Protein AF-A0A969C0G3-F1 (afdb_monomer)

Mean predicted aligned error: 21.2 Å

Sequence (1223 aa):
MRQSLTGFRGSIADLIDNPFQIAPESAVRYWADGLLVVADGRIVAIDDYATIAEQYPGLSIQDYSGQLILPGLIDLHIHFPQGEMIASYGEQLLEWLNRYTFPTEMKYRDRDYAADMADRFLDELLKQGTTTALVFAAVFPESVDALFLAAQARNLCLIAGKVMMDRHALEGLQDTAETSYQDSKRLIETWHGRARLHYAVTPRFAITSSAEQLRFAGQLLQEFPTVYLQTHLSENLDEVAFAKALFPSCANYLEIYDRANLVTNRSIFAHSIHLEESEWGRLAEAGSAIAFCPTSNLFLGSGLFDLRRAIDSAIPLGLGSDVGGGTSFSLLQTANEAYKVTQLQRQTLTPFQTLYLLTLGGARALKLDQTLGNFQPGKEADFIVLDGQATSTMQLRNQVKTPQTLEELSDRLFGFWMLGDDRWCDPHIFLARKYLHRSLQIGWIGGCQHKSSRTTTMPTDSFFSSTSGSLIGTGRLGSNNTRDSYGFTLSATQNISLSLSGLQGDADLRLFRASSVNGEFEAIEELGASLNLSTANESINRVLNPGIYVVQVDAFRSANTNYRLEVAANLIDQNPKDQFEIGSLTGSQAFAGRINSMNTVDAYRFSLNATSELNFSLTGLSGDADLRIGRDANGNGTLETNEIIAKSFRYYNFNESINLRGSRAQGPGDYIVEVYKGPNQPLVDTHYRLGLRATPMAQPNSQVDLTGDILNVRGADFRSADTRGFAQVQVRNDGIAQATGAVRVNLYASTDNTYDSNDELLGSQTLDLSLFNGQSTTYNFTFGLPTGVAPGSYKLLARIDTNNAVRESNELNNTTAYHMSAPGTDVILAWNATLLNAFQAVDTAPPIAARNQAIVHGAMFDAINIIERRYQSFHIDPTTFDRSFTNGASTTAAAAQAAYQIVLDLQPGAAVLEEARLQLERSLQDIPEGDAKQRGIDIGQRVADIILRDRRNDGALGSQDRYIPRTAPGSYQPTNADGVVALPGFGNVQTFVIPSADRFTPVGPPVYGSSQYAIELNEVQRLGGFNSSNRTSDQTQIATFWAYDRPDTFRPPAQWNQIAEVESLRSGMSTLENARMFAQLNVAQADAGIVAWNTKYRYNQLRPVTAVRQADNDGNGSTLGDANWQSFLPTPPFPDYISGHSTFGAAAAEVLSSYFGSNYQFQVTSQEIPGIYRSFQSFQQAADENGRSRIYGGVHVESANRDGLATGRAVARYVLQNSFLAA

Structure (mmCIF, N/CA/C/O backbone):
data_AF-A0A969C0G3-F1
#
_entry.id   AF-A0A969C0G3-F1
#
loop_
_atom_site.group_PDB
_atom_site.id
_atom_site.type_symbol
_atom_site.label_atom_id
_atom_site.label_alt_id
_atom_site.label_comp_id
_atom_site.label_asym_id
_atom_site.label_entity_id
_atom_site.label_seq_id
_atom_site.pdbx_PDB_ins_code
_atom_site.Cartn_x
_atom_site.Cartn_y
_atom_site.Cartn_z
_atom_site.occupancy
_atom_site.B_iso_or_equiv
_atom_site.auth_seq_id
_atom_site.auth_comp_id
_atom_site.auth_asym_id
_atom_site.auth_atom_id
_atom_site.pdbx_PDB_model_num
ATOM 1 N N . MET A 1 1 ? -2.547 -42.538 -31.699 1.00 40.19 1 MET A N 1
ATOM 2 C CA . MET A 1 1 ? -2.615 -42.334 -30.233 1.00 40.19 1 MET A CA 1
ATOM 3 C C . MET A 1 1 ? -4.087 -42.338 -29.842 1.00 40.19 1 MET A C 1
ATOM 5 O O . MET A 1 1 ? -4.880 -41.884 -30.657 1.00 40.19 1 MET A O 1
ATOM 9 N N . ARG A 1 2 ? -4.476 -42.898 -28.688 1.00 46.41 2 ARG A N 1
ATOM 10 C CA . ARG A 1 2 ? -5.853 -42.732 -28.181 1.00 46.41 2 ARG A CA 1
ATOM 11 C C . ARG A 1 2 ? -5.974 -41.307 -27.634 1.00 46.41 2 ARG A C 1
ATOM 13 O O . ARG A 1 2 ? -5.053 -40.881 -26.945 1.00 46.41 2 ARG A O 1
ATOM 20 N N . GLN A 1 3 ? -7.051 -40.594 -27.957 1.00 57.97 3 GLN A N 1
ATOM 21 C CA . GLN A 1 3 ? -7.307 -39.268 -27.385 1.00 57.97 3 GLN A CA 1
ATOM 22 C C . GLN A 1 3 ? -7.508 -39.404 -25.872 1.00 57.97 3 GLN A C 1
ATOM 24 O O . GLN A 1 3 ? -8.226 -40.302 -25.427 1.00 57.97 3 GLN A O 1
ATOM 29 N N . SER A 1 4 ? -6.865 -38.543 -25.085 1.00 76.25 4 SER A N 1
ATOM 30 C CA . SER A 1 4 ? -7.110 -38.465 -23.645 1.00 76.25 4 SER A CA 1
ATOM 31 C C . SER A 1 4 ? -8.355 -37.617 -23.404 1.00 76.25 4 SER A C 1
ATOM 33 O O . SER A 1 4 ? -8.320 -36.400 -23.589 1.00 76.25 4 SER A O 1
ATOM 35 N N . LEU A 1 5 ? -9.445 -38.279 -23.023 1.00 89.62 5 LEU A N 1
ATOM 36 C CA . LEU A 1 5 ? -10.677 -37.637 -22.581 1.00 89.62 5 LEU A CA 1
ATOM 37 C C . LEU A 1 5 ? -10.578 -37.308 -21.086 1.00 89.62 5 LEU A C 1
ATOM 39 O O . LEU A 1 5 ? -10.194 -38.173 -20.294 1.00 89.62 5 LEU A O 1
ATOM 43 N N . THR A 1 6 ? -10.988 -36.098 -20.716 1.00 90.81 6 THR A N 1
ATOM 44 C CA . THR A 1 6 ? -11.156 -35.659 -19.322 1.00 90.81 6 THR A CA 1
ATOM 45 C C . THR A 1 6 ? -12.576 -35.133 -19.140 1.00 90.81 6 THR A C 1
ATOM 47 O O . THR A 1 6 ? -13.084 -34.424 -20.010 1.00 90.81 6 THR A O 1
ATOM 50 N N . GLY A 1 7 ? -13.224 -35.497 -18.035 1.00 93.38 7 GLY A N 1
ATOM 51 C CA . GLY A 1 7 ? -14.529 -34.970 -17.640 1.00 93.38 7 GLY A CA 1
ATOM 52 C C . GLY A 1 7 ? -14.407 -33.985 -16.482 1.00 93.38 7 GLY A C 1
ATOM 53 O O . GLY A 1 7 ? -13.606 -34.203 -15.575 1.00 93.38 7 GLY A O 1
ATOM 54 N N . PHE A 1 8 ? -15.231 -32.944 -16.484 1.00 95.06 8 PHE A N 1
ATOM 55 C CA . PHE A 1 8 ? -15.354 -31.976 -15.395 1.00 95.06 8 PHE A CA 1
ATOM 56 C C . PHE A 1 8 ? -16.820 -31.917 -14.968 1.00 95.06 8 PHE A C 1
ATOM 58 O O . PHE A 1 8 ? -17.685 -31.588 -15.782 1.00 95.06 8 PHE A O 1
ATOM 65 N N . ARG A 1 9 ? -17.104 -32.302 -13.723 1.00 95.56 9 ARG A N 1
ATOM 66 C CA . ARG A 1 9 ? -18.461 -32.375 -13.169 1.00 95.56 9 ARG A CA 1
ATOM 67 C C . ARG A 1 9 ? -18.698 -31.218 -12.206 1.00 95.56 9 ARG A C 1
ATOM 69 O O . ARG A 1 9 ? -17.809 -30.909 -11.424 1.00 95.56 9 ARG A O 1
ATOM 76 N N . GLY A 1 10 ? -19.882 -30.618 -12.224 1.00 94.88 10 GLY A N 1
ATOM 77 C CA . GLY A 1 10 ? -20.274 -29.560 -11.290 1.00 94.88 10 GLY A CA 1
ATOM 78 C C . GLY A 1 10 ? -21.590 -28.915 -11.713 1.00 94.88 10 GLY A C 1
ATOM 79 O O . GLY A 1 10 ? -22.264 -29.418 -12.612 1.00 94.88 10 GLY A O 1
ATOM 80 N N . SER A 1 11 ? -21.954 -27.776 -11.124 1.00 96.44 11 SER A N 1
ATOM 81 C CA . SER A 1 11 ? -22.969 -26.927 -11.755 1.00 96.44 11 SER A CA 1
ATOM 82 C C . SER A 1 11 ? -22.340 -26.222 -12.951 1.00 96.44 11 SER A C 1
ATOM 84 O O . SER A 1 11 ? -21.265 -25.652 -12.807 1.00 96.44 11 SER A O 1
ATOM 86 N N . ILE A 1 12 ? -22.978 -26.231 -14.120 1.00 97.94 12 ILE A N 1
ATOM 87 C CA . ILE A 1 12 ? -22.403 -25.663 -15.349 1.00 97.94 12 ILE A CA 1
ATOM 88 C C . ILE A 1 12 ? -23.403 -24.696 -15.974 1.00 97.94 12 ILE A C 1
ATOM 90 O O . ILE A 1 12 ? -24.545 -25.082 -16.219 1.00 97.94 12 ILE A O 1
ATOM 94 N N . ALA A 1 13 ? -22.988 -23.454 -16.236 1.00 98.25 13 ALA A N 1
ATOM 95 C CA . ALA A 1 13 ? -23.833 -22.445 -16.875 1.00 98.25 13 ALA A CA 1
ATOM 96 C C . ALA A 1 13 ? -23.110 -21.737 -18.025 1.00 98.25 13 ALA A C 1
ATOM 98 O O . ALA A 1 13 ? -21.934 -21.396 -17.912 1.00 98.25 13 ALA A O 1
ATOM 99 N N . ASP A 1 14 ? -23.826 -21.462 -19.113 1.00 98.38 14 ASP A N 1
ATOM 100 C CA . ASP A 1 14 ? -23.347 -20.594 -20.187 1.00 98.38 14 ASP A CA 1
ATOM 101 C C . ASP A 1 14 ? -24.485 -19.865 -20.912 1.00 98.38 14 ASP A C 1
ATOM 103 O O . ASP A 1 14 ? -25.664 -19.991 -20.574 1.00 98.38 14 ASP A O 1
ATOM 107 N N . LEU A 1 15 ? -24.107 -19.068 -21.911 1.00 98.31 15 LEU A N 1
ATOM 108 C CA . LEU A 1 15 ? -25.028 -18.365 -22.791 1.00 98.31 15 LEU A CA 1
ATOM 109 C C . LEU A 1 15 ? -24.894 -18.889 -24.219 1.00 98.31 15 LEU A C 1
ATOM 111 O O . LEU A 1 15 ? -23.788 -19.047 -24.739 1.00 98.31 15 LEU A O 1
ATOM 115 N N . ILE A 1 16 ? -26.024 -19.113 -24.878 1.00 97.19 16 ILE A N 1
ATOM 116 C CA . ILE A 1 16 ? -26.106 -19.451 -26.304 1.00 97.19 16 ILE A CA 1
ATOM 117 C C . ILE A 1 16 ? -26.537 -18.267 -27.170 1.00 97.19 16 ILE A C 1
ATOM 119 O O . ILE A 1 16 ? -26.268 -18.285 -28.371 1.00 97.19 16 ILE A O 1
ATOM 123 N N . ASP A 1 17 ? -27.125 -17.223 -26.578 1.00 96.88 17 ASP A N 1
ATOM 124 C CA . ASP A 1 17 ? -27.441 -15.985 -27.291 1.00 96.88 17 ASP A CA 1
ATOM 125 C C . ASP A 1 17 ? -27.443 -14.734 -26.384 1.00 96.88 17 ASP A C 1
ATOM 127 O O . ASP A 1 17 ? -26.956 -14.777 -25.256 1.00 96.88 17 ASP A O 1
ATOM 131 N N . ASN A 1 18 ? -27.931 -13.602 -26.902 1.00 96.75 18 ASN A N 1
ATOM 132 C CA . ASN A 1 18 ? -27.880 -12.278 -26.288 1.00 96.75 18 ASN A CA 1
ATOM 133 C C . ASN A 1 18 ? -29.069 -11.997 -25.330 1.00 96.75 18 ASN A C 1
ATOM 135 O O . ASN A 1 18 ? -30.170 -11.685 -25.800 1.00 96.75 18 ASN A O 1
ATOM 139 N N . PRO A 1 19 ? -28.867 -11.982 -23.996 1.00 96.75 19 PRO A N 1
ATOM 140 C CA . PRO A 1 19 ? -29.918 -11.701 -23.011 1.00 96.75 19 PRO A CA 1
ATOM 141 C C . PRO A 1 19 ? -30.305 -10.209 -22.911 1.00 96.75 19 PRO A C 1
ATOM 143 O O . PRO A 1 19 ? -31.111 -9.829 -22.061 1.00 96.75 19 PRO A O 1
ATOM 146 N N . PHE A 1 20 ? -29.744 -9.329 -23.750 1.00 95.88 20 PHE A N 1
ATOM 147 C CA . PHE A 1 20 ? -30.302 -7.989 -23.980 1.00 95.88 20 PHE A CA 1
ATOM 148 C C . PHE A 1 20 ? -31.443 -7.988 -25.014 1.00 95.88 20 PHE A C 1
ATOM 150 O O . PHE A 1 20 ? -32.195 -7.018 -25.078 1.00 95.88 20 PHE A O 1
ATOM 157 N N . GLN A 1 21 ? -31.571 -9.047 -25.824 1.00 93.50 21 GLN A N 1
ATOM 158 C CA . GLN A 1 21 ? -32.510 -9.124 -26.954 1.00 93.50 21 GLN A CA 1
ATOM 159 C C . GLN A 1 21 ? -33.571 -10.222 -26.795 1.00 93.50 21 GLN A C 1
ATOM 161 O O . GLN A 1 21 ? -34.680 -10.062 -27.304 1.00 93.50 21 GLN A O 1
ATOM 166 N N . ILE A 1 22 ? -33.262 -11.313 -26.085 1.00 95.56 22 ILE A N 1
ATOM 167 C CA . ILE A 1 22 ? -34.201 -12.413 -25.813 1.00 95.56 22 ILE A CA 1
ATOM 168 C C . ILE A 1 22 ? -34.285 -12.727 -24.313 1.00 95.56 22 ILE A C 1
ATOM 170 O O . ILE A 1 22 ? -33.418 -12.335 -23.533 1.00 95.56 22 ILE A O 1
ATOM 174 N N . ALA A 1 23 ? -35.341 -13.437 -23.910 1.00 91.81 23 ALA A N 1
ATOM 175 C CA . ALA A 1 23 ? -35.578 -13.791 -22.513 1.00 91.81 23 ALA A CA 1
ATOM 176 C C . ALA A 1 23 ? -34.536 -14.809 -21.978 1.00 91.81 23 ALA A C 1
ATOM 178 O O . ALA A 1 23 ? -34.056 -15.646 -22.756 1.00 91.81 23 ALA A O 1
ATOM 179 N N . PRO A 1 24 ? -34.179 -14.774 -20.675 1.00 91.00 24 PRO A N 1
ATOM 180 C CA . PRO A 1 24 ? -33.139 -15.633 -20.097 1.00 91.00 24 PRO A CA 1
ATOM 181 C C . PRO A 1 24 ? -33.335 -17.131 -20.349 1.00 91.00 24 PRO A C 1
ATOM 183 O O . PRO A 1 24 ? -32.363 -17.832 -20.613 1.00 91.00 24 PRO A O 1
ATOM 186 N N . GLU A 1 25 ? -34.579 -17.611 -20.361 1.00 92.69 25 GLU A N 1
ATOM 187 C CA . GLU A 1 25 ? -34.955 -19.014 -20.587 1.00 92.69 25 GLU A CA 1
ATOM 188 C C . GLU A 1 25 ? -34.599 -19.515 -21.998 1.00 92.69 25 GLU A C 1
ATOM 190 O O . GLU A 1 25 ? -34.598 -20.718 -22.245 1.00 92.69 25 GLU A O 1
ATOM 195 N N . SER A 1 26 ? -34.323 -18.600 -22.934 1.00 96.25 26 SER A N 1
ATOM 196 C CA . SER A 1 26 ? -33.862 -18.901 -24.297 1.00 96.25 26 SER A CA 1
ATOM 197 C C . SER A 1 26 ? -32.385 -18.559 -24.528 1.00 96.25 26 SER A C 1
ATOM 199 O O . SER A 1 26 ? -31.792 -19.057 -25.482 1.00 96.25 26 SER A O 1
ATOM 201 N N . ALA A 1 27 ? -31.786 -17.710 -23.683 1.00 96.56 27 ALA A N 1
ATOM 202 C CA . ALA A 1 27 ? -30.387 -17.294 -23.801 1.00 96.56 27 ALA A CA 1
ATOM 203 C C . ALA A 1 27 ? -29.421 -18.153 -22.970 1.00 96.56 27 ALA A C 1
ATOM 205 O O . ALA A 1 27 ? -28.272 -18.318 -23.377 1.00 96.56 27 ALA A O 1
ATOM 206 N N . VAL A 1 28 ? -29.860 -18.668 -21.818 1.00 98.12 28 VAL A N 1
ATOM 207 C CA . VAL A 1 28 ? -29.031 -19.362 -20.817 1.00 98.12 28 VAL A CA 1
ATOM 208 C C . VAL A 1 28 ? -29.183 -20.876 -20.951 1.00 98.12 28 VAL A C 1
ATOM 210 O O . VAL A 1 28 ? -30.299 -21.377 -21.084 1.00 98.12 28 VAL A O 1
ATOM 213 N N . ARG A 1 29 ? -28.081 -21.624 -20.829 1.00 97.44 29 ARG A N 1
ATOM 214 C CA . ARG A 1 29 ? -28.127 -23.054 -20.484 1.00 97.44 29 ARG A CA 1
ATOM 215 C C . ARG A 1 29 ? -27.604 -23.241 -19.071 1.00 97.44 29 ARG A C 1
ATOM 217 O O . ARG A 1 29 ? -26.625 -22.602 -18.684 1.00 97.44 29 ARG A O 1
ATOM 224 N N . TYR A 1 30 ? -28.252 -24.116 -18.313 1.00 97.94 30 TYR A N 1
ATOM 225 C CA . TYR A 1 30 ? -27.842 -24.452 -16.958 1.00 97.94 30 TYR A CA 1
ATOM 226 C C . TYR A 1 30 ? -28.074 -25.931 -16.666 1.00 97.94 30 TYR A C 1
ATOM 228 O O . TYR A 1 30 ? -29.178 -26.432 -16.867 1.00 97.94 30 TYR A O 1
ATOM 236 N N . TRP A 1 31 ? -27.043 -26.587 -16.140 1.00 97.31 31 TRP A N 1
ATOM 237 C CA . TRP A 1 31 ? -27.100 -27.932 -15.580 1.00 97.31 31 TRP A CA 1
ATOM 238 C C . TRP A 1 31 ? -26.689 -27.852 -14.111 1.00 97.31 31 TRP A C 1
ATOM 240 O O . TRP A 1 31 ? -25.580 -27.408 -13.800 1.00 97.31 31 TRP A O 1
ATOM 250 N N . ALA A 1 32 ? -27.567 -28.264 -13.195 1.00 95.56 32 ALA A N 1
ATOM 251 C CA . ALA A 1 32 ? -27.272 -28.232 -11.760 1.00 95.56 32 ALA A CA 1
ATOM 252 C C . ALA A 1 32 ? -26.188 -29.259 -11.369 1.00 95.56 32 ALA A C 1
ATOM 254 O O . ALA A 1 32 ? -25.362 -28.978 -10.498 1.00 95.56 32 ALA A O 1
ATOM 255 N N . ASP A 1 33 ? -26.171 -30.405 -12.060 1.00 96.44 33 ASP A N 1
ATOM 256 C CA . ASP A 1 33 ? -25.182 -31.487 -11.967 1.00 96.44 33 ASP A CA 1
ATOM 257 C C . ASP A 1 33 ? -24.779 -31.928 -13.388 1.00 96.44 33 ASP A C 1
ATOM 259 O O . ASP A 1 33 ? -25.204 -32.969 -13.887 1.00 96.44 33 ASP A O 1
ATOM 263 N N . GLY A 1 34 ? -24.023 -31.078 -14.085 1.00 97.31 34 GLY A N 1
ATOM 264 C CA . GLY A 1 34 ? -23.573 -31.304 -15.459 1.00 97.31 34 GLY A CA 1
ATOM 265 C C . GLY A 1 34 ? -22.211 -31.998 -15.548 1.00 97.31 34 GLY A C 1
ATOM 266 O O . GLY A 1 34 ? -21.414 -31.964 -14.608 1.00 97.31 34 GLY A O 1
ATOM 267 N N . LEU A 1 35 ? -21.915 -32.583 -16.712 1.00 97.38 35 LEU A N 1
ATOM 268 C CA . LEU A 1 35 ? -20.596 -33.116 -17.068 1.00 97.38 35 LEU A CA 1
ATOM 269 C C . LEU A 1 35 ? -20.097 -32.503 -18.383 1.00 97.38 35 LEU A C 1
ATOM 271 O O . LEU A 1 35 ? -20.628 -32.794 -19.454 1.00 97.38 35 LEU A O 1
ATOM 275 N N . LEU A 1 36 ? -19.029 -31.710 -18.309 1.00 96.94 36 LEU A N 1
ATOM 276 C CA . LEU A 1 36 ? -18.298 -31.190 -19.464 1.00 96.94 36 LEU A CA 1
ATOM 277 C C . LEU A 1 36 ? -17.187 -32.173 -19.856 1.00 96.94 36 LEU A C 1
ATOM 279 O O . LEU A 1 36 ? -16.273 -32.426 -19.072 1.00 96.94 36 LEU A O 1
ATOM 283 N N . VAL A 1 37 ? -17.238 -32.717 -21.073 1.00 95.81 37 VAL A N 1
ATOM 284 C CA . VAL A 1 37 ? -16.236 -33.661 -21.592 1.00 95.81 37 VAL A CA 1
ATOM 285 C C . VAL A 1 37 ? -15.323 -32.956 -22.593 1.00 95.81 37 VAL A C 1
ATOM 287 O O . VAL A 1 37 ? -15.784 -32.357 -23.569 1.00 95.81 37 VAL A O 1
ATOM 290 N N . VAL A 1 38 ? -14.012 -33.060 -22.371 1.00 93.88 38 VAL A N 1
ATOM 291 C CA . VAL A 1 38 ? -12.968 -32.389 -23.155 1.00 93.88 38 VAL A CA 1
ATOM 292 C C . VAL A 1 38 ? -11.998 -33.412 -23.752 1.00 93.88 38 VAL A C 1
ATOM 294 O O . VAL A 1 38 ? -11.541 -34.326 -23.064 1.00 93.88 38 VAL A O 1
ATOM 297 N N . ALA A 1 39 ? -11.642 -33.228 -25.025 1.00 91.06 39 ALA A N 1
ATOM 298 C CA . ALA A 1 39 ? -10.586 -33.964 -25.719 1.00 91.06 39 ALA A CA 1
ATOM 299 C C . ALA A 1 39 ? -9.632 -32.982 -26.409 1.00 91.06 39 ALA A C 1
ATOM 301 O O . ALA A 1 39 ? -10.075 -32.056 -27.084 1.00 91.06 39 ALA A O 1
ATOM 302 N N . ASP A 1 40 ? -8.320 -33.175 -26.258 1.00 86.00 40 ASP A N 1
ATOM 303 C CA . ASP A 1 40 ? -7.282 -32.381 -26.939 1.00 86.00 40 ASP A CA 1
ATOM 304 C C . ASP A 1 40 ? -7.464 -30.847 -26.821 1.00 86.00 40 ASP A C 1
ATOM 306 O O . ASP A 1 40 ? -7.092 -30.096 -27.729 1.00 86.00 40 ASP A O 1
ATOM 310 N N . GLY A 1 41 ? -8.027 -30.379 -25.699 1.00 88.06 41 GLY A N 1
ATOM 311 C CA . GLY A 1 41 ? -8.319 -28.966 -25.423 1.00 88.06 41 GLY A CA 1
ATOM 312 C C . GLY A 1 41 ? -9.617 -28.420 -26.021 1.00 88.06 41 GLY A C 1
ATOM 313 O O . GLY A 1 41 ? -9.847 -27.218 -25.939 1.00 88.06 41 GLY A O 1
ATOM 314 N N . ARG A 1 42 ? -10.462 -29.265 -26.618 1.00 93.50 42 ARG A N 1
ATOM 315 C CA . ARG A 1 42 ? -11.774 -28.884 -27.153 1.00 93.50 42 ARG A CA 1
ATOM 316 C C . ARG A 1 42 ? -12.904 -29.617 -26.451 1.00 93.50 42 ARG A C 1
ATOM 318 O O . ARG A 1 42 ? -12.764 -30.773 -26.053 1.00 93.50 42 ARG A O 1
ATOM 325 N N . ILE A 1 43 ? -14.033 -28.937 -26.337 1.00 96.06 43 ILE A N 1
ATOM 326 C CA . ILE A 1 43 ? -15.271 -29.485 -25.791 1.00 96.06 43 ILE A CA 1
ATOM 327 C C . ILE A 1 43 ? -15.821 -30.493 -26.798 1.00 96.06 43 ILE A C 1
ATOM 329 O O . ILE A 1 43 ? -16.009 -30.151 -27.965 1.00 96.06 43 ILE A O 1
ATOM 333 N N . VAL A 1 44 ? -16.069 -31.729 -26.367 1.00 95.81 44 VAL A N 1
ATOM 334 C CA . VAL A 1 44 ? -16.648 -32.776 -27.228 1.00 95.81 44 VAL A CA 1
ATOM 335 C C . VAL A 1 44 ? -18.089 -33.102 -26.867 1.00 95.81 44 VAL A C 1
ATOM 337 O O . VAL A 1 44 ? -18.858 -33.446 -27.760 1.00 95.81 44 VAL A O 1
ATOM 340 N N . ALA A 1 45 ? -18.474 -32.945 -25.599 1.00 96.38 45 ALA A N 1
ATOM 341 C CA . ALA A 1 45 ? -19.859 -33.058 -25.162 1.00 96.38 45 ALA A CA 1
ATOM 342 C C . ALA A 1 45 ? -20.099 -32.314 -23.839 1.00 96.38 45 ALA A C 1
ATOM 344 O O . ALA A 1 45 ? -19.164 -32.069 -23.076 1.00 96.38 45 ALA A O 1
ATOM 345 N N . ILE A 1 46 ? -21.359 -31.969 -23.586 1.00 97.31 46 ILE A N 1
ATOM 346 C CA . ILE A 1 46 ? -21.860 -31.410 -22.329 1.00 97.31 46 ILE A CA 1
ATOM 347 C C . ILE A 1 46 ? -23.331 -31.808 -22.184 1.00 97.31 46 ILE A C 1
ATOM 349 O O . ILE A 1 46 ? -24.089 -31.658 -23.143 1.00 97.31 46 ILE A O 1
ATOM 353 N N . ASP A 1 47 ? -23.710 -32.329 -21.020 1.00 97.06 47 ASP A N 1
ATOM 354 C CA . ASP A 1 47 ? -25.102 -32.623 -20.651 1.00 97.06 47 ASP A CA 1
ATOM 355 C C . ASP A 1 47 ? -25.222 -32.819 -19.124 1.00 97.06 47 ASP A C 1
ATOM 357 O O . ASP A 1 47 ? -24.209 -32.767 -18.415 1.00 97.06 47 ASP A O 1
ATOM 361 N N . ASP A 1 48 ? -26.425 -33.107 -18.619 1.00 96.19 48 ASP A N 1
ATOM 362 C CA . ASP A 1 48 ? -26.629 -33.610 -17.254 1.00 96.19 48 ASP A CA 1
ATOM 363 C C . ASP A 1 48 ? -25.788 -34.874 -17.017 1.00 96.19 48 ASP A C 1
ATOM 365 O O . ASP A 1 48 ? -25.809 -35.818 -17.815 1.00 96.19 48 ASP A O 1
ATOM 369 N N . TYR A 1 49 ? -25.079 -34.932 -15.886 1.00 96.00 49 TYR A N 1
ATOM 370 C CA . TYR A 1 49 ? -24.166 -36.022 -15.535 1.00 96.00 49 TYR A CA 1
ATOM 371 C C . TYR A 1 49 ? -24.841 -37.398 -15.641 1.00 96.00 49 TYR A C 1
ATOM 373 O O . TYR A 1 49 ? -24.281 -38.318 -16.239 1.00 96.00 49 TYR A O 1
ATOM 381 N N . ALA A 1 50 ? -26.073 -37.520 -15.138 1.00 94.12 50 ALA A N 1
ATOM 382 C CA . ALA A 1 50 ? -26.856 -38.754 -15.195 1.00 94.12 50 ALA A CA 1
ATOM 383 C C . ALA A 1 50 ? -27.194 -39.215 -16.630 1.00 94.12 50 ALA A C 1
ATOM 385 O O . ALA A 1 50 ? -27.340 -40.412 -16.862 1.00 94.12 50 ALA A O 1
ATOM 386 N N . THR A 1 51 ? -27.288 -38.291 -17.591 1.00 92.75 51 THR A N 1
ATOM 387 C CA . THR A 1 51 ? -27.615 -38.570 -19.002 1.00 92.75 51 THR A CA 1
ATOM 388 C C . THR A 1 51 ? -26.393 -39.033 -19.800 1.00 92.75 51 THR A C 1
ATOM 390 O O . THR A 1 51 ? -26.507 -39.848 -20.722 1.00 92.75 51 THR A O 1
ATOM 393 N N . ILE A 1 52 ? -25.208 -38.514 -19.464 1.00 94.12 52 ILE A N 1
ATOM 394 C CA . ILE A 1 52 ? -24.008 -38.654 -20.302 1.00 94.12 52 ILE A CA 1
ATOM 395 C C . ILE A 1 52 ? -22.890 -39.511 -19.691 1.00 94.12 52 ILE A C 1
ATOM 397 O O . ILE A 1 52 ? -22.065 -40.040 -20.437 1.00 94.12 52 ILE A O 1
ATOM 401 N N . ALA A 1 53 ? -22.872 -39.746 -18.374 1.00 91.69 53 ALA A N 1
ATOM 402 C CA . ALA A 1 53 ? -21.831 -40.555 -17.726 1.00 91.69 53 ALA A CA 1
ATOM 403 C C . ALA A 1 53 ? -21.729 -41.990 -18.284 1.00 91.69 53 ALA A C 1
ATOM 405 O O . ALA A 1 53 ? -20.622 -42.501 -18.464 1.00 91.69 53 ALA A O 1
ATOM 406 N N . GLU A 1 54 ? -22.856 -42.627 -18.628 1.00 90.25 54 GLU A N 1
ATOM 407 C CA . GLU A 1 54 ? -22.872 -43.977 -19.220 1.00 90.25 54 GLU A CA 1
ATOM 408 C C . GLU A 1 54 ? -22.236 -44.037 -20.621 1.00 90.25 54 GLU A C 1
ATOM 410 O O . GLU A 1 54 ? -21.750 -45.091 -21.035 1.00 90.25 54 GLU A O 1
ATOM 415 N N . GLN A 1 55 ? -22.192 -42.912 -21.342 1.00 92.44 55 GLN A N 1
ATOM 416 C CA . GLN A 1 55 ? -21.602 -42.819 -22.683 1.00 92.44 55 GLN A CA 1
ATOM 417 C C . GLN A 1 55 ? -20.064 -42.776 -22.639 1.00 92.44 55 GLN A C 1
ATOM 419 O O . GLN A 1 55 ? -19.406 -43.089 -23.633 1.00 92.44 55 GLN A O 1
ATOM 424 N N . TYR A 1 56 ? -19.484 -42.443 -21.478 1.00 91.00 56 TYR A N 1
ATOM 425 C CA . TYR A 1 56 ? -18.040 -42.335 -21.256 1.00 91.00 56 TYR A CA 1
ATOM 426 C C . TYR A 1 56 ? -17.570 -43.228 -20.085 1.00 91.00 56 TYR A C 1
ATOM 428 O O . TYR A 1 56 ? -17.030 -42.734 -19.090 1.00 91.00 56 TYR A O 1
ATOM 436 N N . PRO A 1 57 ? -17.742 -44.563 -20.175 1.00 84.94 57 PRO A N 1
ATOM 437 C CA . PRO A 1 57 ? -17.393 -45.477 -19.092 1.00 84.94 57 PRO A CA 1
ATOM 438 C C . PRO A 1 57 ? -15.884 -45.460 -18.814 1.00 84.94 57 PRO A C 1
ATOM 440 O O . PRO A 1 57 ? -15.066 -45.700 -19.703 1.00 84.94 57 PRO A O 1
ATOM 443 N N . GLY A 1 58 ? -15.511 -45.201 -17.558 1.00 83.62 58 GLY A N 1
ATOM 444 C CA . GLY A 1 58 ? -14.109 -45.101 -17.137 1.00 83.62 58 GLY A CA 1
ATOM 445 C C . GLY A 1 58 ? -13.424 -43.771 -17.479 1.00 83.62 58 GLY A C 1
ATOM 446 O O . GLY A 1 58 ? -12.196 -43.703 -17.434 1.00 83.62 58 GLY A O 1
ATOM 447 N N . LEU A 1 59 ? -14.186 -42.724 -17.815 1.00 90.88 59 LEU A N 1
ATOM 448 C CA . LEU A 1 59 ? -13.671 -41.360 -17.947 1.00 90.88 59 LEU A CA 1
ATOM 449 C C . LEU A 1 59 ? -13.004 -40.889 -16.646 1.00 90.88 59 LEU A C 1
ATOM 451 O O . LEU A 1 59 ? -13.547 -41.072 -15.557 1.00 90.88 59 LEU A O 1
ATOM 455 N N . SER A 1 60 ? -11.848 -40.234 -16.763 1.00 88.31 60 SER A N 1
ATOM 456 C CA . SER A 1 60 ? -11.240 -39.526 -15.635 1.00 88.31 60 SER A CA 1
ATOM 457 C C . SER A 1 60 ? -12.037 -38.252 -15.372 1.00 88.31 60 SER A C 1
ATOM 459 O O . SER A 1 60 ? -11.946 -37.304 -16.154 1.00 88.31 60 SER A O 1
ATOM 461 N N . ILE A 1 61 ? -12.822 -38.242 -14.296 1.00 91.69 61 ILE A N 1
ATOM 462 C CA . ILE A 1 61 ? -13.659 -37.106 -13.902 1.00 91.69 61 ILE A CA 1
ATOM 463 C C . ILE A 1 61 ? -12.979 -36.330 -12.776 1.00 91.69 61 ILE A C 1
ATOM 465 O O . ILE A 1 61 ? -12.579 -36.907 -11.765 1.00 91.69 61 ILE A O 1
ATOM 469 N N . GLN A 1 62 ? -12.884 -35.017 -12.953 1.00 92.06 62 GLN A N 1
ATOM 470 C CA . GLN A 1 62 ? -12.600 -34.057 -11.899 1.00 92.06 62 GLN A CA 1
ATOM 471 C C . GLN A 1 62 ? -13.934 -33.504 -11.384 1.00 92.06 62 GLN A C 1
ATOM 473 O O . GLN A 1 62 ? -14.761 -33.044 -12.172 1.00 92.06 62 GLN A O 1
ATOM 478 N N . ASP A 1 63 ? -14.169 -33.630 -10.078 1.00 91.94 63 ASP A N 1
ATOM 479 C CA . ASP A 1 63 ? -15.460 -33.347 -9.449 1.00 91.94 63 ASP A CA 1
ATOM 480 C C . ASP A 1 63 ? -15.418 -32.016 -8.684 1.00 91.94 63 ASP A C 1
ATOM 482 O O . ASP A 1 63 ? -14.652 -31.864 -7.732 1.00 91.94 63 ASP A O 1
ATOM 486 N N . TYR A 1 64 ? -16.254 -31.079 -9.124 1.00 92.06 64 TYR A N 1
ATOM 487 C CA . TYR A 1 64 ? -16.483 -29.743 -8.574 1.00 92.06 64 TYR A CA 1
ATOM 488 C C . TYR A 1 64 ? -17.939 -29.590 -8.086 1.00 92.06 64 TYR A C 1
ATOM 490 O O . TYR A 1 64 ? -18.540 -28.515 -8.158 1.00 92.06 64 TYR A O 1
ATOM 498 N N . SER A 1 65 ? -18.561 -30.682 -7.626 1.00 89.00 65 SER A N 1
ATOM 499 C CA . SER A 1 65 ? -19.928 -30.680 -7.089 1.00 89.00 65 SER A CA 1
ATOM 500 C C . SER A 1 65 ? -20.124 -29.612 -6.001 1.00 89.00 65 SER A C 1
ATOM 502 O O . SER A 1 65 ? -19.513 -29.664 -4.934 1.00 89.00 65 SER A O 1
ATOM 504 N N . GLY A 1 66 ? -21.030 -28.662 -6.255 1.00 85.38 66 GLY A N 1
ATOM 505 C CA . GLY A 1 66 ? -21.313 -27.521 -5.372 1.00 85.38 66 GLY A CA 1
ATOM 506 C C . GLY A 1 66 ? -20.603 -26.213 -5.750 1.00 85.38 66 GLY A C 1
ATOM 507 O O . GLY A 1 66 ? -20.898 -25.185 -5.140 1.00 85.38 66 GLY A O 1
ATOM 508 N N . GLN A 1 67 ? -19.727 -26.230 -6.758 1.00 91.50 67 GLN A N 1
ATOM 509 C CA . GLN A 1 67 ? -19.136 -25.049 -7.397 1.00 91.50 67 GLN A CA 1
ATOM 510 C C . GLN A 1 67 ? -19.766 -24.812 -8.783 1.00 91.50 67 GLN A C 1
ATOM 512 O O . GLN A 1 67 ? -20.436 -25.694 -9.333 1.00 91.50 67 GLN A O 1
ATOM 517 N N . LEU A 1 68 ? -19.567 -23.612 -9.343 1.00 93.50 68 LEU A N 1
ATOM 518 C CA . LEU A 1 68 ? -20.115 -23.208 -10.643 1.00 93.50 68 LEU A CA 1
ATOM 519 C C . LEU A 1 68 ? -19.015 -23.103 -11.708 1.00 93.50 68 LEU A C 1
ATOM 521 O O . LEU A 1 68 ? -18.095 -22.301 -11.574 1.00 93.50 68 LEU A O 1
ATOM 525 N N . ILE A 1 69 ? -19.151 -23.866 -12.788 1.00 96.00 69 ILE A N 1
ATOM 526 C CA . ILE A 1 69 ? -18.284 -23.833 -13.966 1.00 96.00 69 ILE A CA 1
ATOM 527 C C . ILE A 1 69 ? -18.874 -22.853 -14.991 1.00 96.00 69 ILE A C 1
ATOM 529 O O . ILE A 1 69 ? -20.019 -23.022 -15.426 1.00 96.00 69 ILE A O 1
ATOM 533 N N . LEU A 1 70 ? -18.089 -21.846 -15.383 1.00 97.12 70 LEU A N 1
ATOM 534 C CA . LEU A 1 70 ? -18.442 -20.830 -16.387 1.00 97.12 70 LEU A CA 1
ATOM 535 C C . LEU A 1 70 ? -17.377 -20.767 -17.497 1.00 97.12 70 LEU A C 1
ATOM 537 O O . LEU A 1 70 ? -16.216 -21.104 -17.238 1.00 97.12 70 LEU A O 1
ATOM 541 N N . PRO A 1 71 ? -17.722 -20.323 -18.722 1.00 97.62 71 PRO A N 1
ATOM 542 C CA . PRO A 1 71 ? -16.731 -20.020 -19.748 1.00 97.62 71 PRO A CA 1
ATOM 543 C C . PRO A 1 71 ? -15.718 -19.000 -19.220 1.00 97.62 71 PRO A C 1
ATOM 545 O O . PRO A 1 71 ? -16.074 -18.119 -18.435 1.00 97.62 71 PRO A O 1
ATOM 548 N N . GLY A 1 72 ? -14.463 -19.119 -19.647 1.00 96.06 72 GLY A N 1
ATOM 549 C CA . GLY A 1 72 ? -13.401 -18.228 -19.196 1.00 96.06 72 GLY A CA 1
ATOM 550 C C . GLY A 1 72 ? -13.703 -16.767 -19.534 1.00 96.06 72 GLY A C 1
ATOM 551 O O . GLY A 1 72 ? -14.266 -16.472 -20.592 1.00 96.06 72 GLY A O 1
ATOM 552 N N . LEU A 1 73 ? -13.347 -15.857 -18.624 1.00 97.25 73 LEU A N 1
ATOM 553 C CA . LEU A 1 73 ? -13.684 -14.441 -18.766 1.00 97.25 73 LEU A CA 1
ATOM 554 C C . LEU A 1 73 ? -12.822 -13.791 -19.857 1.00 97.25 73 LEU A C 1
ATOM 556 O O . LEU A 1 73 ? -11.667 -14.190 -20.073 1.00 97.25 73 LEU A O 1
ATOM 560 N N . ILE A 1 74 ? -13.405 -12.807 -20.542 1.00 98.62 74 ILE A N 1
ATOM 561 C CA . ILE A 1 74 ? -12.800 -12.100 -21.672 1.00 98.62 74 ILE A CA 1
ATOM 562 C C . ILE A 1 74 ? -12.696 -10.609 -21.348 1.00 98.62 74 ILE A C 1
ATOM 564 O O . ILE A 1 74 ? -13.715 -9.937 -21.195 1.00 98.62 74 ILE A O 1
ATOM 568 N N . ASP A 1 75 ? -11.466 -10.102 -21.290 1.00 98.69 75 ASP A N 1
ATOM 569 C CA . ASP A 1 75 ? -11.169 -8.680 -21.102 1.00 98.69 75 ASP A CA 1
ATOM 570 C C . ASP A 1 75 ? -10.989 -7.992 -22.464 1.00 98.69 75 ASP A C 1
ATOM 572 O O . ASP A 1 75 ? -10.120 -8.376 -23.253 1.00 98.69 75 ASP A O 1
ATOM 576 N N . LEU A 1 76 ? -11.818 -6.996 -22.776 1.00 98.62 76 LEU A N 1
ATOM 577 C CA . LEU A 1 76 ? -11.724 -6.259 -24.038 1.00 98.62 76 LEU A CA 1
ATOM 578 C C . LEU A 1 76 ? -10.733 -5.093 -24.015 1.00 98.62 76 LEU A C 1
ATOM 580 O O . LEU A 1 76 ? -10.467 -4.543 -25.084 1.00 98.62 76 LEU A O 1
ATOM 584 N N . HIS A 1 77 ? -10.212 -4.691 -22.855 1.00 98.81 77 HIS A N 1
ATOM 585 C CA . HIS A 1 77 ? -9.236 -3.609 -22.789 1.00 98.81 77 HIS A CA 1
ATOM 586 C C . HIS A 1 77 ? -8.465 -3.616 -21.470 1.00 98.81 77 HIS A C 1
ATOM 588 O O . HIS A 1 77 ? -9.031 -3.375 -20.404 1.00 98.81 77 HIS A O 1
ATOM 594 N N . ILE A 1 78 ? -7.157 -3.847 -21.565 1.00 98.62 78 ILE A N 1
ATOM 595 C CA . ILE A 1 78 ? -6.236 -3.809 -20.432 1.00 98.62 78 ILE A CA 1
ATOM 596 C C . ILE A 1 78 ? -4.831 -3.388 -20.886 1.00 98.62 78 ILE A C 1
ATOM 598 O O . ILE A 1 78 ? -4.381 -3.753 -21.977 1.00 98.62 78 ILE A O 1
ATOM 602 N N . HIS A 1 79 ? -4.101 -2.662 -20.039 1.00 98.50 79 HIS A N 1
ATOM 603 C CA . HIS A 1 79 ? -2.704 -2.318 -20.283 1.00 98.50 79 HIS A CA 1
ATOM 604 C C . HIS A 1 79 ? -1.759 -3.282 -19.567 1.00 98.50 79 HIS A C 1
ATOM 606 O O . HIS A 1 79 ? -1.683 -3.324 -18.341 1.00 98.50 79 HIS A O 1
ATOM 612 N N . PHE A 1 80 ? -0.971 -4.020 -20.349 1.00 98.06 80 PHE A N 1
ATOM 613 C CA . PHE A 1 80 ? 0.144 -4.807 -19.832 1.00 98.06 80 PHE A CA 1
ATOM 614 C C . PHE A 1 80 ? 1.152 -3.953 -19.035 1.00 98.06 80 PHE A C 1
ATOM 616 O O . PHE A 1 80 ? 1.450 -4.321 -17.897 1.00 98.06 80 PHE A O 1
ATOM 623 N N . PRO A 1 81 ? 1.649 -2.805 -19.543 1.00 97.06 81 PRO A N 1
ATOM 624 C CA . PRO A 1 81 ? 2.754 -2.094 -18.907 1.00 97.06 81 PRO A CA 1
ATOM 625 C C . PRO A 1 81 ? 2.344 -1.150 -17.758 1.00 97.06 81 PRO A C 1
ATOM 627 O O . PRO A 1 81 ? 3.030 -0.161 -17.505 1.00 97.06 81 PRO A O 1
ATOM 630 N N . GLN A 1 82 ? 1.201 -1.400 -17.108 1.00 95.75 82 GLN A N 1
ATOM 631 C CA . GLN A 1 82 ? 0.614 -0.504 -16.097 1.00 95.75 82 GLN A CA 1
ATOM 632 C C . GLN A 1 82 ? 0.172 -1.213 -14.802 1.00 95.75 82 GLN A C 1
ATOM 634 O O . GLN A 1 82 ? -0.333 -0.567 -13.881 1.00 95.75 82 GLN A O 1
ATOM 639 N N . GLY A 1 83 ? 0.402 -2.525 -14.674 1.00 89.38 83 GLY A N 1
ATOM 640 C CA . GLY A 1 83 ? 0.023 -3.281 -13.474 1.00 89.38 83 GLY A CA 1
ATOM 641 C C . GLY A 1 83 ? 0.646 -2.740 -12.180 1.00 89.38 83 GLY A C 1
ATOM 642 O O . GLY A 1 83 ? 0.010 -2.772 -11.129 1.00 89.38 83 GLY A O 1
ATOM 643 N N . GLU A 1 84 ? 1.862 -2.189 -12.242 1.00 88.56 84 GLU A N 1
ATOM 644 C CA . GLU A 1 84 ? 2.557 -1.659 -11.066 1.00 88.56 84 GLU A CA 1
ATOM 645 C C . GLU A 1 84 ? 2.224 -0.197 -10.702 1.00 88.56 84 GLU A C 1
ATOM 647 O O . GLU A 1 84 ? 2.760 0.308 -9.715 1.00 88.56 84 GLU A O 1
ATOM 652 N N . MET A 1 85 ? 1.365 0.491 -11.469 1.00 87.50 85 MET A N 1
ATOM 653 C CA . MET A 1 85 ? 0.944 1.881 -11.196 1.00 87.50 85 MET A CA 1
ATOM 654 C C . MET A 1 85 ? -0.506 2.028 -10.705 1.00 87.50 85 MET A C 1
ATOM 656 O O . MET A 1 85 ? -0.963 3.154 -10.473 1.00 87.50 85 MET A O 1
ATOM 660 N N . ILE A 1 86 ? -1.211 0.905 -10.515 1.00 88.25 86 ILE A N 1
ATOM 661 C CA . ILE A 1 86 ? -2.531 0.842 -9.873 1.00 88.25 86 ILE A CA 1
ATOM 662 C C . ILE A 1 86 ? -2.526 1.650 -8.565 1.00 88.25 86 ILE A C 1
ATOM 664 O O . ILE A 1 86 ? -1.572 1.596 -7.790 1.00 88.25 86 ILE A O 1
ATOM 668 N N . ALA A 1 87 ? -3.623 2.368 -8.304 1.00 77.81 87 ALA A N 1
ATOM 669 C CA . ALA A 1 87 ? -3.818 3.192 -7.106 1.00 77.81 87 ALA A CA 1
ATOM 670 C C . ALA A 1 87 ? -2.817 4.357 -6.932 1.00 77.81 87 ALA A C 1
ATOM 672 O O . ALA A 1 87 ? -2.650 4.876 -5.826 1.00 77.81 87 ALA A O 1
ATOM 673 N N . SER A 1 88 ? -2.213 4.838 -8.024 1.00 82.62 88 SER A N 1
ATOM 674 C CA . SER A 1 88 ? -1.669 6.205 -8.059 1.00 82.62 88 SER A CA 1
ATOM 675 C C . SER A 1 88 ? -2.796 7.235 -7.817 1.00 82.62 88 SER A C 1
ATOM 677 O O . SER A 1 88 ? -3.968 6.921 -7.996 1.00 82.62 88 SER A O 1
ATOM 679 N N . TYR A 1 89 ? -2.489 8.463 -7.387 1.00 76.81 89 TYR A N 1
ATOM 680 C CA . TYR A 1 89 ? -3.502 9.498 -7.105 1.00 76.81 89 TYR A CA 1
ATOM 681 C C . TYR A 1 89 ? -3.245 10.739 -7.966 1.00 76.81 89 TYR A C 1
ATOM 683 O O . TYR A 1 89 ? -2.113 11.207 -8.043 1.00 76.81 89 TYR A O 1
ATOM 691 N N . GLY A 1 90 ? -4.262 11.315 -8.602 1.00 62.38 90 GLY A N 1
ATOM 692 C CA . GLY A 1 90 ? -4.054 12.467 -9.480 1.00 62.38 90 GLY A CA 1
ATOM 693 C C . GLY A 1 90 ? -5.343 13.150 -9.904 1.00 62.38 90 GLY A C 1
ATOM 694 O O . GLY A 1 90 ? -6.429 12.763 -9.477 1.00 62.38 90 GLY A O 1
ATOM 695 N N . GLU A 1 91 ? -5.192 14.179 -10.734 1.00 70.06 91 GLU A N 1
ATOM 696 C CA . GLU A 1 91 ? -6.302 14.799 -11.456 1.00 70.06 91 GLU A CA 1
ATOM 697 C C . GLU A 1 91 ? -6.685 13.944 -12.689 1.00 70.06 91 GLU A C 1
ATOM 699 O O . GLU A 1 91 ? -6.400 12.747 -12.747 1.00 70.06 91 GLU A O 1
ATOM 704 N N . GLN A 1 92 ? -7.372 14.532 -13.669 1.00 85.25 92 GLN A N 1
ATOM 705 C CA . GLN A 1 92 ? -7.979 13.803 -14.791 1.00 85.25 92 GLN A CA 1
ATOM 706 C C . GLN A 1 92 ? -6.954 13.242 -15.806 1.00 85.25 92 GLN A C 1
ATOM 708 O O . GLN A 1 92 ? -5.762 13.567 -15.783 1.00 85.25 92 GLN A O 1
ATOM 713 N N . LEU A 1 93 ? -7.455 12.418 -16.738 1.00 86.81 93 LEU A N 1
ATOM 714 C CA . LEU A 1 93 ? -6.725 11.619 -17.740 1.00 86.81 93 LEU A CA 1
ATOM 715 C C . LEU A 1 93 ? -5.408 12.223 -18.275 1.00 86.81 93 LEU A C 1
ATOM 717 O O . LEU A 1 93 ? -4.375 11.554 -18.272 1.00 86.81 93 LEU A O 1
ATOM 721 N N . LEU A 1 94 ? -5.405 13.474 -18.748 1.00 86.06 94 LEU A N 1
ATOM 722 C CA . LEU A 1 94 ? -4.218 14.050 -19.398 1.00 86.06 94 LEU A CA 1
ATOM 723 C C . LEU A 1 94 ? -3.065 14.353 -18.420 1.00 86.06 94 LEU A C 1
ATOM 725 O O . LEU A 1 94 ? -1.900 14.221 -18.808 1.00 86.06 94 LEU A O 1
ATOM 729 N N . GLU A 1 95 ? -3.342 14.711 -17.159 1.00 84.56 95 GLU A N 1
ATOM 730 C CA . GLU A 1 95 ? -2.285 14.797 -16.136 1.00 84.56 95 GLU A CA 1
ATOM 731 C C . GLU A 1 95 ? -1.824 13.389 -15.748 1.00 84.56 95 GLU A C 1
ATOM 733 O O . GLU A 1 95 ? -0.621 13.115 -15.721 1.00 84.56 95 GLU A O 1
ATOM 738 N N . TRP A 1 96 ? -2.779 12.485 -15.515 1.00 86.56 96 TRP A N 1
ATOM 739 C CA . TRP A 1 96 ? -2.534 11.093 -15.139 1.00 86.56 96 TRP A CA 1
ATOM 740 C C . TRP A 1 96 ? -1.557 10.378 -16.087 1.00 86.56 96 TRP A C 1
ATOM 742 O O . TRP A 1 96 ? -0.602 9.724 -15.643 1.00 86.56 96 TRP A O 1
ATOM 752 N N . LEU A 1 97 ? -1.742 10.560 -17.398 1.00 86.94 97 LEU A N 1
ATOM 753 C CA . LEU A 1 97 ? -0.857 10.012 -18.425 1.00 86.94 97 LEU A CA 1
ATOM 754 C C . LEU A 1 97 ? 0.592 10.489 -18.256 1.00 86.94 97 LEU A C 1
ATOM 756 O O . LEU A 1 97 ? 1.515 9.675 -18.226 1.00 86.94 97 LEU A O 1
ATOM 760 N N . ASN A 1 98 ? 0.797 11.798 -18.094 1.00 86.12 98 ASN A N 1
ATOM 761 C CA . ASN A 1 98 ? 2.130 12.393 -17.973 1.00 86.12 98 ASN A CA 1
ATOM 762 C C . ASN A 1 98 ? 2.814 12.069 -16.639 1.00 86.12 98 ASN A C 1
ATOM 764 O O . ASN A 1 98 ? 4.033 11.901 -16.592 1.00 86.12 98 ASN A O 1
ATOM 768 N N . ARG A 1 99 ? 2.034 11.989 -15.559 1.00 86.00 99 ARG A N 1
ATOM 769 C CA . ARG A 1 99 ? 2.529 11.849 -14.188 1.00 86.00 99 ARG A CA 1
ATOM 770 C C . ARG A 1 99 ? 2.815 10.404 -13.784 1.00 86.00 99 ARG A C 1
ATOM 772 O O . ARG A 1 99 ? 3.771 10.172 -13.048 1.00 86.00 99 ARG A O 1
ATOM 779 N N . TYR A 1 100 ? 2.015 9.454 -14.269 1.00 90.69 100 TYR A N 1
ATOM 780 C CA . TYR A 1 100 ? 2.083 8.050 -13.852 1.00 90.69 100 TYR A CA 1
ATOM 781 C C . TYR A 1 100 ? 2.263 7.083 -15.015 1.00 90.69 100 TYR A C 1
ATOM 783 O O . TYR A 1 100 ? 3.148 6.230 -14.958 1.00 90.69 100 TYR A O 1
ATOM 791 N N . THR A 1 101 ? 1.484 7.240 -16.088 1.00 91.88 101 THR A N 1
ATOM 792 C CA . THR A 1 101 ? 1.473 6.254 -17.182 1.00 91.88 101 THR A CA 1
ATOM 793 C C . THR A 1 101 ? 2.795 6.239 -17.937 1.00 91.88 101 THR A C 1
ATOM 795 O O . THR A 1 101 ? 3.484 5.221 -17.965 1.00 91.88 101 THR A O 1
ATOM 798 N N . PHE A 1 102 ? 3.214 7.379 -18.488 1.00 93.44 102 PHE A N 1
ATOM 799 C CA . PHE A 1 102 ? 4.441 7.447 -19.277 1.00 93.44 102 PHE A CA 1
ATOM 800 C C . PHE A 1 102 ? 5.706 7.078 -18.459 1.00 93.44 102 PHE A C 1
ATOM 802 O O . PHE A 1 102 ? 6.487 6.248 -18.928 1.00 93.44 102 PHE A O 1
ATOM 809 N N . PRO A 1 103 ? 5.926 7.564 -17.219 1.00 92.50 103 PRO A N 1
ATOM 810 C CA . PRO A 1 103 ? 7.072 7.118 -16.417 1.00 92.50 103 PRO A CA 1
ATOM 811 C C . PRO A 1 103 ? 7.087 5.609 -16.116 1.00 92.50 103 PRO A C 1
ATOM 813 O O . PRO A 1 103 ? 8.161 5.022 -15.978 1.00 92.50 103 PRO A O 1
ATOM 816 N N . THR A 1 104 ? 5.915 4.975 -16.025 1.00 94.38 104 THR A N 1
ATOM 817 C CA . THR A 1 104 ? 5.782 3.533 -15.766 1.00 94.38 104 THR A CA 1
ATOM 818 C C . THR A 1 104 ? 6.121 2.721 -17.014 1.00 94.38 104 THR A C 1
ATOM 820 O O . THR A 1 104 ? 7.025 1.885 -16.981 1.00 94.38 104 THR A O 1
ATOM 823 N N . GLU A 1 105 ? 5.493 3.036 -18.149 1.00 96.31 105 GLU A N 1
ATOM 824 C CA . GLU A 1 105 ? 5.698 2.300 -19.400 1.00 96.31 105 GLU A CA 1
ATOM 825 C C . GLU A 1 105 ? 7.137 2.389 -19.935 1.00 96.31 105 GLU A C 1
ATOM 827 O O . GLU A 1 105 ? 7.603 1.463 -20.602 1.00 96.31 105 GLU A O 1
ATOM 832 N N . MET A 1 106 ? 7.882 3.456 -19.610 1.00 94.50 106 MET A N 1
ATOM 833 C CA . MET A 1 106 ? 9.298 3.602 -19.983 1.00 94.50 106 MET A CA 1
ATOM 834 C C . MET A 1 106 ? 10.181 2.425 -19.535 1.00 94.50 106 MET A C 1
ATOM 836 O O . MET A 1 106 ? 11.168 2.125 -20.210 1.00 94.50 106 MET A O 1
ATOM 840 N N . LYS A 1 107 ? 9.834 1.741 -18.435 1.00 93.75 107 LYS A N 1
ATOM 841 C CA . LYS A 1 107 ? 10.595 0.590 -17.916 1.00 93.75 107 LYS A CA 1
ATOM 842 C C . LYS A 1 107 ? 10.589 -0.601 -18.875 1.00 93.75 107 LYS A C 1
ATOM 844 O O . LYS A 1 107 ? 11.577 -1.317 -18.963 1.00 93.75 107 LYS A O 1
ATOM 849 N N . TYR A 1 108 ? 9.517 -0.769 -19.652 1.00 95.56 108 TYR A N 1
ATOM 850 C CA . TYR A 1 108 ? 9.317 -1.891 -20.580 1.00 95.56 108 TYR A CA 1
ATOM 851 C C . TYR A 1 108 ? 10.181 -1.801 -21.852 1.00 95.56 108 TYR A C 1
ATOM 853 O O . TYR A 1 108 ? 10.034 -2.616 -22.762 1.00 95.56 108 TYR A O 1
ATOM 861 N N . ARG A 1 109 ? 11.093 -0.818 -21.917 1.00 92.38 109 ARG A N 1
ATOM 862 C CA . ARG A 1 109 ? 12.243 -0.819 -22.831 1.00 92.38 109 ARG A CA 1
ATOM 863 C C . ARG A 1 109 ? 13.267 -1.886 -22.436 1.00 92.38 109 ARG A C 1
ATOM 865 O O . ARG A 1 109 ? 13.968 -2.410 -23.297 1.00 92.38 109 ARG A O 1
ATOM 872 N N . ASP A 1 110 ? 13.375 -2.184 -21.143 1.00 92.31 110 ASP A N 1
ATOM 873 C CA . ASP A 1 110 ? 14.173 -3.299 -20.654 1.00 92.31 110 ASP A CA 1
ATOM 874 C C . ASP A 1 110 ? 13.433 -4.611 -20.950 1.00 92.31 110 ASP A C 1
ATOM 876 O O . ASP A 1 110 ? 12.288 -4.825 -20.541 1.00 92.31 110 ASP A O 1
ATOM 880 N N . ARG A 1 111 ? 14.099 -5.485 -21.709 1.00 86.88 111 ARG A N 1
ATOM 881 C CA . ARG A 1 111 ? 13.548 -6.762 -22.160 1.00 86.88 111 ARG A CA 1
ATOM 882 C C . ARG A 1 111 ? 13.345 -7.750 -21.013 1.00 86.88 111 ARG A C 1
ATOM 884 O O . ARG A 1 111 ? 12.379 -8.511 -21.054 1.00 86.88 111 ARG A O 1
ATOM 891 N N . ASP A 1 112 ? 14.233 -7.754 -20.025 1.00 86.62 112 ASP A N 1
ATOM 892 C CA . ASP A 1 112 ? 14.161 -8.688 -18.902 1.00 86.62 112 ASP A CA 1
ATOM 893 C C . ASP A 1 112 ? 13.093 -8.215 -17.906 1.00 86.62 112 ASP A C 1
ATOM 895 O O . ASP A 1 112 ? 12.319 -9.033 -17.404 1.00 86.62 112 ASP A O 1
ATOM 899 N N . TYR A 1 113 ? 12.942 -6.893 -17.733 1.00 87.69 113 TYR A N 1
ATOM 900 C CA . TYR A 1 113 ? 11.793 -6.312 -17.028 1.00 87.69 113 TYR A CA 1
ATOM 901 C C . TYR A 1 113 ? 10.467 -6.668 -17.711 1.00 87.69 113 TYR A C 1
ATOM 903 O O . TYR A 1 113 ? 9.540 -7.151 -17.061 1.00 87.69 113 TYR A O 1
ATOM 911 N N . ALA A 1 114 ? 10.381 -6.498 -19.034 1.00 90.69 114 ALA A N 1
ATOM 912 C CA . ALA A 1 114 ? 9.188 -6.864 -19.789 1.00 90.69 114 ALA A CA 1
ATOM 913 C C . ALA A 1 114 ? 8.892 -8.377 -19.742 1.00 90.69 114 ALA A C 1
ATOM 915 O O . ALA A 1 114 ? 7.726 -8.760 -19.774 1.00 90.69 114 ALA A O 1
ATOM 916 N N . ALA A 1 115 ? 9.903 -9.244 -19.633 1.00 90.19 115 ALA A N 1
ATOM 917 C CA . ALA A 1 115 ? 9.702 -10.684 -19.471 1.00 90.19 115 ALA A CA 1
ATOM 918 C C . ALA A 1 115 ? 9.143 -11.050 -18.082 1.00 90.19 115 ALA A C 1
ATOM 920 O O . ALA A 1 115 ? 8.122 -11.734 -18.007 1.00 90.19 115 ALA A O 1
ATOM 921 N N . ASP A 1 116 ? 9.751 -10.555 -16.997 1.00 90.25 116 ASP A N 1
ATOM 922 C CA . ASP A 1 116 ? 9.276 -10.793 -15.621 1.00 90.25 116 ASP A CA 1
ATOM 923 C C . ASP A 1 116 ? 7.859 -10.232 -15.411 1.00 90.25 116 ASP A C 1
ATOM 925 O O . ASP A 1 116 ? 6.983 -10.911 -14.871 1.00 90.25 116 ASP A O 1
ATOM 929 N N . MET A 1 117 ? 7.591 -9.025 -15.919 1.00 93.94 117 MET A N 1
ATOM 930 C CA . MET A 1 117 ? 6.254 -8.439 -15.858 1.00 93.94 117 MET A CA 1
ATOM 931 C C . MET A 1 117 ? 5.242 -9.196 -16.726 1.00 93.94 117 MET A C 1
ATOM 933 O O . MET A 1 117 ? 4.090 -9.312 -16.314 1.00 93.94 117 MET A O 1
ATOM 937 N N . ALA A 1 118 ? 5.626 -9.740 -17.890 1.00 95.19 118 ALA A N 1
ATOM 938 C CA . ALA A 1 118 ? 4.717 -10.529 -18.729 1.00 95.19 118 ALA A CA 1
ATOM 939 C C . ALA A 1 118 ? 4.250 -11.809 -18.024 1.00 95.19 118 ALA A C 1
ATOM 941 O O . ALA A 1 118 ? 3.072 -12.157 -18.106 1.00 95.19 118 ALA A O 1
ATOM 942 N N . ASP A 1 119 ? 5.142 -12.486 -17.295 1.00 91.88 119 ASP A N 1
ATOM 943 C CA . ASP A 1 119 ? 4.761 -13.636 -16.475 1.00 91.88 119 ASP A CA 1
ATOM 944 C C . ASP A 1 119 ? 3.796 -13.226 -15.348 1.00 91.88 119 ASP A C 1
ATOM 946 O O . ASP A 1 119 ? 2.728 -13.828 -15.222 1.00 91.88 119 ASP A O 1
ATOM 950 N N . ARG A 1 120 ? 4.101 -12.155 -14.596 1.00 90.88 120 ARG A N 1
ATOM 951 C CA . ARG A 1 120 ? 3.229 -11.636 -13.518 1.00 90.88 120 ARG A CA 1
ATOM 952 C C . ARG A 1 120 ? 1.847 -11.220 -14.018 1.00 90.88 120 ARG A C 1
ATOM 954 O O . ARG A 1 120 ? 0.843 -11.573 -13.408 1.00 90.88 120 ARG A O 1
ATOM 961 N N . PHE A 1 121 ? 1.797 -10.479 -15.122 1.00 96.25 121 PHE A N 1
ATOM 962 C CA . PHE A 1 121 ? 0.567 -9.967 -15.721 1.00 96.25 121 PHE A CA 1
ATOM 963 C C . PHE A 1 121 ? -0.375 -11.101 -16.142 1.00 96.25 121 PHE A C 1
ATOM 965 O O . PHE A 1 121 ? -1.565 -11.072 -15.833 1.00 96.25 121 PHE A O 1
ATOM 972 N N . LEU A 1 122 ? 0.157 -12.128 -16.813 1.00 94.50 122 LEU A N 1
ATOM 973 C CA . LEU A 1 122 ? -0.642 -13.273 -17.253 1.00 94.50 122 LEU A CA 1
ATOM 974 C C . LEU A 1 122 ? -1.055 -14.179 -16.086 1.00 94.50 122 LEU A C 1
ATOM 976 O O . LEU A 1 122 ? -2.138 -14.762 -16.134 1.00 94.50 122 LEU A O 1
ATOM 980 N N . ASP A 1 123 ? -0.227 -14.286 -15.045 1.00 89.12 123 ASP A N 1
ATOM 981 C CA . ASP A 1 123 ? -0.562 -15.045 -13.840 1.00 89.12 123 ASP A CA 1
ATOM 982 C C . ASP A 1 123 ? -1.653 -14.340 -13.008 1.00 89.12 123 ASP A C 1
ATOM 984 O O . ASP A 1 123 ? -2.569 -15.016 -12.538 1.00 89.12 123 ASP A O 1
ATOM 988 N N . GLU A 1 124 ? -1.642 -13.004 -12.892 1.00 88.81 124 GLU A N 1
ATOM 989 C CA . GLU A 1 124 ? -2.740 -12.249 -12.262 1.00 88.81 124 GLU A CA 1
ATOM 990 C C . GLU A 1 124 ? -4.026 -12.274 -13.105 1.00 88.81 124 GLU A C 1
ATOM 992 O O . GLU A 1 124 ? -5.094 -12.510 -12.544 1.00 88.81 124 GLU A O 1
ATOM 997 N N . LEU A 1 125 ? -3.961 -12.135 -14.439 1.00 91.56 125 LEU A N 1
ATOM 998 C CA . LEU A 1 125 ? -5.141 -12.322 -15.301 1.00 91.56 125 LEU A CA 1
ATOM 999 C C . LEU A 1 125 ? -5.793 -13.690 -15.071 1.00 91.56 125 LEU A C 1
ATOM 1001 O O . LEU A 1 125 ? -7.006 -13.776 -14.857 1.00 91.56 125 LEU A O 1
ATOM 1005 N N . LEU A 1 126 ? -4.980 -14.750 -15.064 1.00 90.00 126 LEU A N 1
ATOM 1006 C CA . LEU A 1 126 ? -5.459 -16.099 -14.801 1.00 90.00 126 LEU A CA 1
ATOM 1007 C C . LEU A 1 126 ? -6.069 -16.207 -13.406 1.00 90.00 126 LEU A C 1
ATOM 1009 O O . LEU A 1 126 ? -7.202 -16.659 -13.290 1.00 90.00 126 LEU A O 1
ATOM 1013 N N . LYS A 1 127 ? -5.388 -15.727 -12.364 1.00 85.06 127 LYS A N 1
ATOM 1014 C CA . LYS A 1 127 ? -5.874 -15.740 -10.975 1.00 85.06 127 LYS A CA 1
ATOM 1015 C C . LYS A 1 127 ? -7.262 -15.094 -10.795 1.00 85.06 127 LYS A C 1
ATOM 1017 O O . LYS A 1 127 ? -7.999 -15.496 -9.901 1.00 85.06 127 LYS A O 1
ATOM 1022 N N . GLN A 1 128 ? -7.642 -14.145 -11.654 1.00 88.62 128 GLN A N 1
ATOM 1023 C CA . GLN A 1 128 ? -8.971 -13.508 -11.667 1.00 88.62 128 GLN A CA 1
ATOM 1024 C C . GLN A 1 128 ? -10.020 -14.220 -12.545 1.00 88.62 128 GLN A C 1
ATOM 1026 O O . GLN A 1 128 ? -11.168 -13.781 -12.620 1.00 88.62 128 GLN A O 1
ATOM 1031 N N . GLY A 1 129 ? -9.644 -15.299 -13.234 1.00 91.00 129 GLY A N 1
ATOM 1032 C CA . GLY A 1 129 ? -10.494 -16.036 -14.169 1.00 91.00 129 GLY A CA 1
ATOM 1033 C C . GLY A 1 129 ? -10.482 -15.515 -15.614 1.00 91.00 129 GLY A C 1
ATOM 1034 O O . GLY A 1 129 ? -11.238 -16.017 -16.453 1.00 91.00 129 GLY A O 1
ATOM 1035 N N . THR A 1 130 ? -9.633 -14.538 -15.941 1.00 95.19 130 THR A N 1
ATOM 1036 C CA . THR A 1 130 ? -9.495 -14.016 -17.306 1.00 95.19 130 THR A CA 1
ATOM 1037 C C . THR A 1 130 ? -8.620 -14.951 -18.137 1.00 95.19 130 THR A C 1
ATOM 1039 O O . THR A 1 130 ? -7.425 -15.112 -17.896 1.00 95.19 130 THR A O 1
ATOM 1042 N N . THR A 1 131 ? -9.226 -15.577 -19.147 1.00 95.69 131 THR A N 1
ATOM 1043 C CA . THR A 1 131 ? -8.561 -16.558 -20.033 1.00 95.69 131 THR A CA 1
ATOM 1044 C C . THR A 1 131 ? -8.234 -15.994 -21.414 1.00 95.69 131 THR A C 1
ATOM 1046 O O . THR A 1 131 ? -7.474 -16.595 -22.173 1.00 95.69 131 THR A O 1
ATOM 1049 N N . THR A 1 132 ? -8.818 -14.845 -21.758 1.00 98.38 132 THR A N 1
ATOM 1050 C CA . THR A 1 132 ? -8.574 -14.120 -23.006 1.00 98.38 132 THR A CA 1
ATOM 1051 C C . THR A 1 132 ? -8.589 -12.626 -22.730 1.00 98.38 132 THR A C 1
ATOM 1053 O O . THR A 1 132 ? -9.468 -12.143 -22.023 1.00 98.38 132 THR A O 1
ATOM 1056 N N . ALA A 1 133 ? -7.634 -11.893 -23.297 1.00 98.56 133 ALA A N 1
ATOM 1057 C CA . ALA A 1 133 ? -7.567 -10.443 -23.165 1.00 98.56 133 ALA A CA 1
ATOM 1058 C C . ALA A 1 133 ? -7.132 -9.770 -24.475 1.00 98.56 133 ALA A C 1
ATOM 1060 O O . ALA A 1 133 ? -6.355 -10.344 -25.251 1.00 98.56 133 ALA A O 1
ATOM 1061 N N . LEU A 1 134 ? -7.626 -8.550 -24.688 1.00 98.88 134 LEU A N 1
ATOM 1062 C CA . LEU A 1 134 ? -7.148 -7.591 -25.679 1.00 98.88 134 LEU A CA 1
ATOM 1063 C C . LEU A 1 134 ? -6.277 -6.539 -24.974 1.00 98.88 134 LEU A C 1
ATOM 1065 O O . LEU A 1 134 ? -6.754 -5.779 -24.132 1.00 98.88 134 LEU A O 1
ATOM 1069 N N . VAL A 1 135 ? -4.978 -6.571 -25.274 1.00 98.88 135 VAL A N 1
ATOM 1070 C CA . VAL A 1 135 ? -3.928 -6.005 -24.421 1.00 98.88 135 VAL A CA 1
ATOM 1071 C C . VAL A 1 135 ? -3.107 -4.938 -25.141 1.00 98.88 135 VAL A C 1
ATOM 1073 O O . VAL A 1 135 ? -2.504 -5.185 -26.193 1.00 98.88 135 VAL A O 1
ATOM 1076 N N . PHE A 1 136 ? -2.994 -3.767 -24.525 1.00 98.69 136 PHE A N 1
ATOM 1077 C CA . PHE A 1 136 ? -2.004 -2.755 -24.885 1.00 98.69 136 PHE A CA 1
ATOM 1078 C C . PHE A 1 136 ? -0.650 -3.144 -24.292 1.00 98.69 136 PHE A C 1
ATOM 1080 O O . PHE A 1 136 ? -0.530 -3.266 -23.075 1.00 98.69 136 PHE A O 1
ATOM 1087 N N . ALA A 1 137 ? 0.373 -3.323 -25.130 1.00 98.06 137 ALA A N 1
ATOM 1088 C CA . ALA A 1 137 ? 1.759 -3.428 -24.669 1.00 98.06 137 ALA A CA 1
ATOM 1089 C C . ALA A 1 137 ? 2.386 -2.028 -24.502 1.00 98.06 137 ALA A C 1
ATOM 1091 O O . ALA A 1 137 ? 1.678 -1.023 -24.509 1.00 98.06 137 ALA A O 1
ATOM 1092 N N . ALA A 1 138 ? 3.711 -1.936 -24.363 1.00 97.31 138 ALA A N 1
ATOM 1093 C CA . ALA A 1 138 ? 4.402 -0.649 -24.433 1.00 97.31 138 ALA A CA 1
ATOM 1094 C C . ALA A 1 138 ? 4.652 -0.228 -25.897 1.00 97.31 138 ALA A C 1
ATOM 1096 O O . ALA A 1 138 ? 4.370 -0.967 -26.847 1.00 97.31 138 ALA A O 1
ATOM 1097 N N . VAL A 1 139 ? 5.234 0.961 -26.092 1.00 98.06 139 VAL A N 1
ATOM 1098 C CA . VAL A 1 139 ? 5.731 1.393 -27.412 1.00 98.06 139 VAL A CA 1
ATOM 1099 C C . VAL A 1 139 ? 6.897 0.523 -27.904 1.00 98.06 139 VAL A C 1
ATOM 1101 O O . VAL A 1 139 ? 7.132 0.434 -29.107 1.00 98.06 139 VAL A O 1
ATOM 1104 N N . PHE A 1 140 ? 7.623 -0.133 -26.995 1.00 97.81 140 PHE A N 1
ATOM 1105 C CA . PHE A 1 140 ? 8.798 -0.946 -27.311 1.00 97.81 140 PHE A CA 1
ATOM 1106 C C . PHE A 1 140 ? 8.380 -2.327 -27.835 1.00 97.81 140 PHE A C 1
ATOM 1108 O O . PHE A 1 140 ? 7.624 -3.028 -27.150 1.00 97.81 140 PHE A O 1
ATOM 1115 N N . PRO A 1 141 ? 8.846 -2.752 -29.022 1.00 97.12 141 PRO A N 1
ATOM 1116 C CA . PRO A 1 141 ? 8.417 -4.013 -29.617 1.00 97.12 141 PRO A CA 1
ATOM 1117 C C . PRO A 1 141 ? 8.840 -5.251 -28.804 1.00 97.12 141 PRO A C 1
ATOM 1119 O O . PRO A 1 141 ? 8.142 -6.264 -28.833 1.00 97.12 141 PRO A O 1
ATOM 1122 N N . GLU A 1 142 ? 9.909 -5.156 -28.010 1.00 94.75 142 GLU A N 1
ATOM 1123 C CA . GLU A 1 142 ? 10.372 -6.195 -27.082 1.00 94.75 142 GLU A CA 1
ATOM 1124 C C . GLU A 1 142 ? 9.305 -6.559 -26.041 1.00 94.75 142 GLU A C 1
ATOM 1126 O O . GLU A 1 142 ? 9.184 -7.728 -25.672 1.00 94.75 142 GLU A O 1
ATOM 1131 N N . SER A 1 143 ? 8.490 -5.586 -25.609 1.00 96.38 143 SER A N 1
ATOM 1132 C CA . SER A 1 143 ? 7.394 -5.822 -24.660 1.00 96.38 143 SER A CA 1
ATOM 1133 C C . SER A 1 143 ? 6.305 -6.732 -25.241 1.00 96.38 143 SER A C 1
ATOM 1135 O O . SER A 1 143 ? 5.720 -7.545 -24.527 1.00 96.38 143 SER A O 1
ATOM 1137 N N . VAL A 1 144 ? 6.087 -6.657 -26.556 1.00 98.00 144 VAL A N 1
ATOM 1138 C CA . VAL A 1 144 ? 5.133 -7.497 -27.287 1.00 98.00 144 VAL A CA 1
ATOM 1139 C C . VAL A 1 144 ? 5.698 -8.898 -27.506 1.00 98.00 144 VAL A C 1
ATOM 1141 O O . VAL A 1 144 ? 4.988 -9.881 -27.299 1.00 98.00 144 VAL A O 1
ATOM 1144 N N . ASP A 1 145 ? 6.980 -9.006 -27.879 1.00 97.88 145 ASP A N 1
ATOM 1145 C CA . ASP A 1 145 ? 7.662 -10.301 -27.994 1.00 97.88 145 ASP A CA 1
ATOM 1146 C C . ASP A 1 145 ? 7.663 -11.048 -26.642 1.00 97.88 145 ASP A C 1
ATOM 1148 O O . ASP A 1 145 ? 7.378 -12.247 -26.607 1.00 97.88 145 ASP A O 1
ATOM 1152 N N . ALA A 1 146 ? 7.924 -10.351 -25.528 1.00 97.69 146 ALA A N 1
ATOM 1153 C CA . ALA A 1 146 ? 7.879 -10.911 -24.175 1.00 97.69 146 ALA A CA 1
ATOM 1154 C C . ALA A 1 146 ? 6.475 -11.417 -23.795 1.00 97.69 146 ALA A C 1
ATOM 1156 O O . ALA A 1 146 ? 6.315 -12.585 -23.426 1.00 97.69 146 ALA A O 1
ATOM 1157 N N . LEU A 1 147 ? 5.450 -10.573 -23.962 1.00 98.31 147 LEU A N 1
ATOM 1158 C CA . LEU A 1 147 ? 4.058 -10.912 -23.658 1.00 98.31 147 LEU A CA 1
ATOM 1159 C C . LEU A 1 147 ? 3.564 -12.117 -24.475 1.00 98.31 147 LEU A C 1
ATOM 1161 O O . LEU A 1 147 ? 2.970 -13.046 -23.920 1.00 98.31 147 LEU A O 1
ATOM 1165 N N . PHE A 1 148 ? 3.852 -12.160 -25.779 1.00 98.56 148 PHE A N 1
ATOM 1166 C CA . PHE A 1 148 ? 3.460 -13.288 -26.624 1.00 98.56 148 PHE A CA 1
ATOM 1167 C C . PHE A 1 148 ? 4.241 -14.575 -26.334 1.00 98.56 148 PHE A C 1
ATOM 1169 O O . PHE A 1 148 ? 3.650 -15.655 -26.399 1.00 98.56 148 PHE A O 1
ATOM 1176 N N . LEU A 1 149 ? 5.526 -14.505 -25.969 1.00 97.31 149 LEU A N 1
ATOM 1177 C CA . LEU A 1 149 ? 6.281 -15.680 -25.512 1.00 97.31 149 LEU A CA 1
ATOM 1178 C C . LEU A 1 149 ? 5.651 -16.289 -24.249 1.00 97.31 149 LEU A C 1
ATOM 1180 O O . LEU A 1 149 ? 5.378 -17.495 -24.216 1.00 97.31 149 LEU A O 1
ATOM 1184 N N . ALA A 1 150 ? 5.360 -15.456 -23.247 1.00 95.69 150 ALA A N 1
ATOM 1185 C CA . ALA A 1 150 ? 4.755 -15.878 -21.985 1.00 95.69 150 ALA A CA 1
ATOM 1186 C C . ALA A 1 150 ? 3.324 -16.430 -22.177 1.00 95.69 150 ALA A C 1
ATOM 1188 O O . ALA A 1 150 ? 2.958 -17.446 -21.570 1.00 95.69 150 ALA A O 1
ATOM 1189 N N . ALA A 1 151 ? 2.538 -15.833 -23.082 1.00 95.44 151 ALA A N 1
ATOM 1190 C CA . ALA A 1 151 ? 1.200 -16.304 -23.445 1.00 95.44 151 ALA A CA 1
ATOM 1191 C C . ALA A 1 151 ? 1.231 -17.625 -24.234 1.00 95.44 151 ALA A C 1
ATOM 1193 O O . ALA A 1 151 ? 0.453 -18.540 -23.947 1.00 95.44 151 ALA A O 1
ATOM 1194 N N . GLN A 1 152 ? 2.173 -17.781 -25.173 1.00 95.06 152 GLN A N 1
ATOM 1195 C CA . GLN A 1 152 ? 2.383 -19.024 -25.927 1.00 95.06 152 GLN A CA 1
ATOM 1196 C C . GLN A 1 152 ? 2.772 -20.189 -25.007 1.00 95.06 152 GLN A C 1
ATOM 1198 O O . GLN A 1 152 ? 2.253 -21.293 -25.172 1.00 95.06 152 GLN A O 1
ATOM 1203 N N . ALA A 1 153 ? 3.624 -19.953 -24.003 1.00 90.31 153 ALA A N 1
ATOM 1204 C CA . ALA A 1 153 ? 4.028 -20.965 -23.019 1.00 90.31 153 ALA A CA 1
ATOM 1205 C C . ALA A 1 153 ? 2.868 -21.447 -22.115 1.00 90.31 153 ALA A C 1
ATOM 1207 O O . ALA A 1 153 ? 2.859 -22.598 -21.645 1.00 90.31 153 ALA A O 1
ATOM 1208 N N . ARG A 1 154 ? 1.871 -20.578 -21.898 1.00 88.06 154 ARG A N 1
ATOM 1209 C CA . ARG A 1 154 ? 0.607 -20.870 -21.197 1.00 88.06 154 ARG A CA 1
ATOM 1210 C C . ARG A 1 154 ? -0.494 -21.404 -22.128 1.00 88.06 154 ARG A C 1
ATOM 1212 O O . ARG A 1 154 ? -1.468 -21.958 -21.634 1.00 88.06 154 ARG A O 1
ATOM 1219 N N . ASN A 1 155 ? -0.312 -21.328 -23.452 1.00 90.12 155 ASN A N 1
ATOM 1220 C CA . ASN A 1 155 ? -1.328 -21.618 -24.476 1.00 90.12 155 ASN A CA 1
ATOM 1221 C C . ASN A 1 155 ? -2.607 -20.767 -24.309 1.00 90.12 155 ASN A C 1
ATOM 1223 O O . ASN A 1 155 ? -3.725 -21.249 -24.509 1.00 90.12 155 ASN A O 1
ATOM 1227 N N . LEU A 1 156 ? -2.431 -19.500 -23.929 1.00 92.75 156 LEU A N 1
ATOM 1228 C CA . LEU A 1 156 ? -3.503 -18.511 -23.813 1.00 92.75 156 LEU A CA 1
ATOM 1229 C C . LEU A 1 156 ? -3.974 -18.035 -25.189 1.00 92.75 156 LEU A C 1
ATOM 1231 O O . LEU A 1 156 ? -3.164 -17.892 -26.108 1.00 92.75 156 LEU A O 1
ATOM 1235 N N . CYS A 1 157 ? -5.268 -17.733 -25.305 1.00 96.75 157 CYS A N 1
ATOM 1236 C CA . CYS A 1 157 ? -5.770 -16.907 -26.395 1.00 96.75 157 CYS A CA 1
ATOM 1237 C C . CYS A 1 157 ? -5.535 -15.439 -26.026 1.00 96.75 157 CYS A C 1
ATOM 1239 O O . CYS A 1 157 ? -6.166 -14.924 -25.110 1.00 96.75 157 CYS A O 1
ATOM 1241 N N . LEU A 1 158 ? -4.603 -14.765 -26.700 1.00 98.38 158 LEU A N 1
ATOM 1242 C CA . LEU A 1 158 ? -4.249 -13.381 -26.379 1.00 98.38 158 LEU A CA 1
ATOM 1243 C C . LEU A 1 158 ? -4.184 -12.539 -27.647 1.00 98.38 158 LEU A C 1
ATOM 1245 O O . LEU A 1 158 ? -3.576 -12.945 -28.641 1.00 98.38 158 LEU A O 1
ATOM 1249 N N . ILE A 1 159 ? -4.785 -11.354 -27.592 1.00 98.88 159 ILE A N 1
ATOM 1250 C CA . ILE A 1 159 ? -4.683 -10.342 -28.636 1.00 98.88 159 ILE A CA 1
ATOM 1251 C C . ILE A 1 159 ? -3.846 -9.205 -28.059 1.00 98.88 159 ILE A C 1
ATOM 1253 O O . ILE A 1 159 ? -4.224 -8.628 -27.046 1.00 98.88 159 ILE A O 1
ATOM 1257 N N . ALA A 1 160 ? -2.712 -8.877 -28.670 1.00 98.81 160 ALA A N 1
ATOM 1258 C CA . ALA A 1 160 ? -1.879 -7.771 -28.198 1.00 98.81 160 ALA A CA 1
ATOM 1259 C C . ALA A 1 160 ? -1.242 -6.999 -29.353 1.00 98.81 160 ALA A C 1
ATOM 1261 O O . ALA A 1 160 ? -1.216 -7.465 -30.494 1.00 98.81 160 ALA A O 1
ATOM 1262 N N . GLY A 1 161 ? -0.716 -5.813 -29.064 1.00 98.44 161 GLY A N 1
ATOM 1263 C CA . GLY A 1 161 ? -0.069 -4.983 -30.070 1.00 98.44 161 GLY A CA 1
ATOM 1264 C C . GLY A 1 161 ? 0.916 -3.989 -29.485 1.00 98.44 161 GLY A C 1
ATOM 1265 O O . GLY A 1 161 ? 0.759 -3.547 -28.348 1.00 98.44 161 GLY A O 1
ATOM 1266 N N . LYS A 1 162 ? 1.912 -3.623 -30.296 1.00 98.56 162 LYS A N 1
ATOM 1267 C CA . LYS A 1 162 ? 2.868 -2.557 -29.984 1.00 98.56 162 LYS A CA 1
ATOM 1268 C C . LYS A 1 162 ? 2.112 -1.237 -30.008 1.00 98.56 162 LYS A C 1
ATOM 1270 O O . LYS A 1 162 ? 1.444 -0.948 -31.000 1.00 98.56 162 LYS A O 1
ATOM 1275 N N . VAL A 1 163 ? 2.242 -0.432 -28.960 1.00 98.75 163 VAL A N 1
ATOM 1276 C CA . VAL A 1 163 ? 1.669 0.914 -28.980 1.00 98.75 163 VAL A CA 1
ATOM 1277 C C . VAL A 1 163 ? 2.397 1.771 -30.023 1.00 98.75 163 VAL A C 1
ATOM 1279 O O . VAL A 1 163 ? 3.621 1.715 -30.140 1.00 98.75 163 VAL A O 1
ATOM 1282 N N . MET A 1 164 ? 1.647 2.549 -30.799 1.00 98.75 164 MET A N 1
ATOM 1283 C CA . MET A 1 164 ? 2.152 3.537 -31.756 1.00 98.75 164 MET A CA 1
ATOM 1284 C C . MET A 1 164 ? 1.863 4.932 -31.184 1.00 98.75 164 MET A C 1
ATOM 1286 O O . MET A 1 164 ? 0.713 5.218 -30.827 1.00 98.75 164 MET A O 1
ATOM 1290 N N . MET A 1 165 ? 2.900 5.760 -31.034 1.00 97.88 165 MET A N 1
ATOM 1291 C CA . MET A 1 165 ? 2.802 7.110 -30.470 1.00 97.88 165 MET A CA 1
ATOM 1292 C C . MET A 1 165 ? 4.045 7.945 -30.825 1.00 97.88 165 MET A C 1
ATOM 1294 O O . MET A 1 165 ? 5.081 7.812 -30.184 1.00 97.88 165 MET A O 1
ATOM 1298 N N . ASP A 1 166 ? 3.947 8.823 -31.824 1.00 98.12 166 ASP A N 1
ATOM 1299 C CA . ASP A 1 166 ? 5.063 9.635 -32.345 1.00 98.12 166 ASP A CA 1
ATOM 1300 C C . ASP A 1 166 ? 5.042 11.119 -31.917 1.00 98.12 166 ASP A C 1
ATOM 1302 O O . ASP A 1 166 ? 5.848 11.918 -32.396 1.00 98.12 166 ASP A O 1
ATOM 1306 N N . ARG A 1 167 ? 4.122 11.518 -31.027 1.00 97.31 167 ARG A N 1
ATOM 1307 C CA . ARG A 1 167 ? 4.035 12.888 -30.483 1.00 97.31 167 ARG A CA 1
ATOM 1308 C C . ARG A 1 167 ? 3.333 12.945 -29.122 1.00 97.31 167 ARG A C 1
ATOM 1310 O O . ARG A 1 167 ? 2.747 11.969 -28.674 1.00 97.31 167 ARG A O 1
ATOM 1317 N N . HIS A 1 168 ? 3.352 14.121 -28.486 1.00 95.44 168 HIS A N 1
ATOM 1318 C CA . HIS A 1 168 ? 2.584 14.458 -27.269 1.00 95.44 168 HIS A CA 1
ATOM 1319 C C . HIS A 1 168 ? 2.721 13.465 -26.090 1.00 95.44 168 HIS A C 1
ATOM 1321 O O . HIS A 1 168 ? 1.798 13.294 -25.298 1.00 95.44 168 HIS A O 1
ATOM 1327 N N . ALA A 1 169 ? 3.899 12.856 -25.953 1.00 93.12 169 ALA A N 1
ATOM 1328 C CA . ALA A 1 169 ? 4.280 11.978 -24.847 1.00 93.12 169 ALA A CA 1
ATOM 1329 C C . ALA A 1 169 ? 5.717 12.282 -24.385 1.00 93.12 169 ALA A C 1
ATOM 1331 O O . ALA A 1 169 ? 6.383 13.143 -24.963 1.00 93.12 169 ALA A O 1
ATOM 1332 N N . LEU A 1 170 ? 6.230 11.573 -23.374 1.00 90.06 170 LEU A N 1
ATOM 1333 C CA . LEU A 1 170 ? 7.641 11.698 -22.982 1.00 90.06 170 LEU A CA 1
ATOM 1334 C C . LEU A 1 170 ? 8.573 11.299 -24.140 1.00 90.06 170 LEU A C 1
ATOM 1336 O O . LEU A 1 170 ? 8.307 10.332 -24.846 1.00 90.06 170 LEU A O 1
ATOM 1340 N N . GLU A 1 171 ? 9.691 12.012 -24.306 1.00 86.69 171 GLU A N 1
ATOM 1341 C CA . GLU A 1 171 ? 10.665 11.812 -25.400 1.00 86.69 171 GLU A CA 1
ATOM 1342 C C . GLU A 1 171 ? 11.171 10.357 -25.491 1.00 86.69 171 GLU A C 1
ATOM 1344 O O . GLU A 1 171 ? 11.358 9.818 -26.576 1.00 86.69 171 GLU A O 1
ATOM 1349 N N . GLY A 1 172 ? 11.307 9.675 -24.347 1.00 88.38 172 GLY A N 1
ATOM 1350 C CA . GLY A 1 172 ? 11.689 8.261 -24.275 1.00 88.38 172 GLY A CA 1
ATOM 1351 C C . GLY A 1 172 ? 10.603 7.250 -24.675 1.00 88.38 172 GLY A C 1
ATOM 1352 O O . GLY A 1 172 ? 10.914 6.061 -24.748 1.00 88.38 172 GLY A O 1
ATOM 1353 N N . LEU A 1 173 ? 9.364 7.682 -24.921 1.00 93.12 173 LEU A N 1
ATOM 1354 C CA . LEU A 1 173 ? 8.248 6.846 -25.387 1.00 93.12 173 LEU A CA 1
ATOM 1355 C C . LEU A 1 173 ? 7.770 7.192 -26.796 1.00 93.12 173 LEU A C 1
ATOM 1357 O O . LEU A 1 173 ? 6.851 6.540 -27.279 1.00 93.12 173 LEU A O 1
ATOM 1361 N N . GLN A 1 174 ? 8.345 8.202 -27.447 1.00 96.56 174 GLN A N 1
ATOM 1362 C CA . GLN A 1 174 ? 7.962 8.521 -28.815 1.00 96.56 174 GLN A CA 1
ATOM 1363 C C . GLN A 1 174 ? 8.665 7.573 -29.791 1.00 96.56 174 GLN A C 1
ATOM 1365 O O . GLN A 1 174 ? 9.888 7.416 -29.748 1.00 96.56 174 GLN A O 1
ATOM 1370 N N . ASP A 1 175 ? 7.890 6.938 -30.667 1.00 97.19 175 ASP A N 1
ATOM 1371 C CA . ASP A 1 175 ? 8.413 6.311 -31.877 1.00 97.19 175 ASP A CA 1
ATOM 1372 C C . ASP A 1 175 ? 8.308 7.279 -33.069 1.00 97.19 175 ASP A C 1
ATOM 1374 O O . ASP A 1 175 ? 8.217 8.493 -32.901 1.00 97.19 175 ASP A O 1
ATOM 1378 N N . THR A 1 176 ? 8.397 6.765 -34.293 1.00 98.12 176 THR A N 1
ATOM 1379 C CA . THR A 1 176 ? 8.145 7.547 -35.508 1.00 98.12 176 THR A CA 1
ATOM 1380 C C . THR A 1 176 ? 7.100 6.833 -36.344 1.00 98.12 176 THR A C 1
ATOM 1382 O O . THR A 1 176 ? 6.958 5.613 -36.243 1.00 98.12 176 THR A O 1
ATOM 1385 N N . ALA A 1 177 ? 6.413 7.552 -37.228 1.00 97.56 177 ALA A N 1
ATOM 1386 C CA . ALA A 1 177 ? 5.482 6.949 -38.174 1.00 97.56 177 ALA A CA 1
ATOM 1387 C C . ALA A 1 177 ? 6.102 5.740 -38.925 1.00 97.56 177 ALA A C 1
ATOM 1389 O O . ALA A 1 177 ? 5.503 4.664 -38.949 1.00 97.56 177 ALA A O 1
ATOM 1390 N N . GLU A 1 178 ? 7.341 5.864 -39.416 1.00 97.50 178 GLU A N 1
ATOM 1391 C CA . GLU A 1 178 ? 8.064 4.790 -40.118 1.00 97.50 178 GLU A CA 1
ATOM 1392 C C . GLU A 1 178 ? 8.451 3.615 -39.197 1.00 97.50 178 GLU A C 1
ATOM 1394 O O . GLU A 1 178 ? 8.137 2.465 -39.506 1.00 97.50 178 GLU A O 1
ATOM 1399 N N . THR A 1 179 ? 9.087 3.864 -38.044 1.00 97.62 179 THR A N 1
ATOM 1400 C CA . THR A 1 179 ? 9.482 2.769 -37.130 1.00 97.62 179 THR A CA 1
ATOM 1401 C C . THR A 1 179 ? 8.266 2.059 -36.538 1.00 97.62 179 THR A C 1
ATOM 1403 O O . THR A 1 179 ? 8.251 0.834 -36.453 1.00 97.62 179 THR A O 1
ATOM 1406 N N . SER A 1 180 ? 7.196 2.801 -36.232 1.00 98.06 180 SER A N 1
ATOM 1407 C CA . SER A 1 180 ? 5.926 2.239 -35.764 1.00 98.06 180 SER A CA 1
ATOM 1408 C C . SER A 1 180 ? 5.308 1.274 -36.781 1.00 98.06 180 SER A C 1
ATOM 1410 O O . SER A 1 180 ? 4.789 0.228 -36.389 1.00 98.06 180 SER A O 1
ATOM 1412 N N . TYR A 1 181 ? 5.419 1.572 -38.082 1.00 98.75 181 TYR A N 1
ATOM 1413 C CA . TYR A 1 181 ? 4.995 0.686 -39.163 1.00 98.75 181 TYR A CA 1
ATOM 1414 C C . TYR A 1 181 ? 5.892 -0.556 -39.264 1.00 98.75 181 TYR A C 1
ATOM 1416 O O . TYR A 1 181 ? 5.384 -1.679 -39.248 1.00 98.75 181 TYR A O 1
ATOM 1424 N N . GLN A 1 182 ? 7.216 -0.368 -39.318 1.00 98.69 182 GLN A N 1
ATOM 1425 C CA . GLN A 1 182 ? 8.188 -1.457 -39.481 1.00 98.69 182 GLN A CA 1
ATOM 1426 C C . GLN A 1 182 ? 8.136 -2.470 -38.326 1.00 98.69 182 GLN A C 1
ATOM 1428 O O . GLN A 1 182 ? 8.040 -3.677 -38.566 1.00 98.69 182 GLN A O 1
ATOM 1433 N N . ASP A 1 183 ? 8.137 -1.993 -37.080 1.00 98.62 183 ASP A N 1
ATOM 1434 C CA . ASP A 1 183 ? 8.094 -2.850 -35.894 1.00 98.62 183 ASP A CA 1
ATOM 1435 C C . ASP A 1 183 ? 6.761 -3.593 -35.775 1.00 98.62 183 ASP A C 1
ATOM 1437 O O . ASP A 1 183 ? 6.737 -4.794 -35.496 1.00 98.62 183 ASP A O 1
ATOM 1441 N N . SER A 1 184 ? 5.642 -2.901 -36.018 1.00 98.81 184 SER A N 1
ATOM 1442 C CA . SER A 1 184 ? 4.317 -3.526 -35.963 1.00 98.81 184 SER A CA 1
ATOM 1443 C C . SER A 1 184 ? 4.167 -4.586 -37.051 1.00 98.81 184 SER A C 1
ATOM 1445 O O . SER A 1 184 ? 3.695 -5.685 -36.765 1.00 98.81 184 SER A O 1
ATOM 1447 N N . LYS A 1 185 ? 4.652 -4.318 -38.270 1.00 98.81 185 LYS A N 1
ATOM 1448 C CA . LYS A 1 185 ? 4.690 -5.293 -39.366 1.00 98.81 185 LYS A CA 1
ATOM 1449 C C . LYS A 1 185 ? 5.502 -6.538 -39.008 1.00 98.81 185 LYS A C 1
ATOM 1451 O O . LYS A 1 185 ? 4.983 -7.646 -39.131 1.00 98.81 185 LYS A O 1
ATOM 1456 N N . ARG A 1 186 ? 6.720 -6.370 -38.474 1.00 98.69 186 ARG A N 1
ATOM 1457 C CA . ARG A 1 186 ? 7.545 -7.488 -37.977 1.00 98.69 186 ARG A CA 1
ATOM 1458 C C . ARG A 1 186 ? 6.784 -8.324 -36.946 1.00 98.69 186 ARG A C 1
ATOM 1460 O O . ARG A 1 186 ? 6.810 -9.555 -37.004 1.00 98.69 186 ARG A O 1
ATOM 1467 N N . LEU A 1 187 ? 6.134 -7.676 -35.981 1.00 98.81 187 LEU A N 1
ATOM 1468 C CA . LEU A 1 187 ? 5.410 -8.366 -34.916 1.00 98.81 187 LEU A CA 1
ATOM 1469 C C . LEU A 1 187 ? 4.162 -9.096 -35.437 1.00 98.81 187 LEU A C 1
ATOM 1471 O O . LEU A 1 187 ? 3.920 -10.225 -35.008 1.00 98.81 187 LEU A O 1
ATOM 1475 N N . ILE A 1 188 ? 3.426 -8.518 -36.394 1.00 98.88 188 ILE A N 1
ATOM 1476 C CA . ILE A 1 188 ? 2.328 -9.197 -37.103 1.00 98.88 188 ILE A CA 1
ATOM 1477 C C . ILE A 1 188 ? 2.853 -10.472 -37.771 1.00 98.88 188 ILE A C 1
ATOM 1479 O O . ILE A 1 188 ? 2.343 -11.556 -37.496 1.00 98.88 188 ILE A O 1
ATOM 1483 N N . GLU A 1 189 ? 3.912 -10.362 -38.578 1.00 98.50 189 GLU A N 1
ATOM 1484 C CA . GLU A 1 189 ? 4.526 -11.489 -39.296 1.00 98.50 189 GLU A CA 1
ATOM 1485 C C . GLU A 1 189 ? 5.094 -12.571 -38.350 1.00 98.50 189 GLU A C 1
ATOM 1487 O O . GLU A 1 189 ? 5.155 -13.745 -38.716 1.00 98.50 189 GLU A O 1
ATOM 1492 N N . THR A 1 190 ? 5.477 -12.203 -37.121 1.00 98.38 190 THR A N 1
ATOM 1493 C CA . THR A 1 190 ? 6.051 -13.122 -36.117 1.00 98.38 190 THR A CA 1
ATOM 1494 C C . THR A 1 190 ? 4.992 -13.851 -35.275 1.00 98.38 190 THR A C 1
ATOM 1496 O O . THR A 1 190 ? 5.190 -15.020 -34.909 1.00 98.38 190 THR A O 1
ATOM 1499 N N . TRP A 1 191 ? 3.888 -13.172 -34.937 1.00 98.56 191 TRP A N 1
ATOM 1500 C CA . TRP A 1 191 ? 2.956 -13.601 -33.884 1.00 98.56 191 TRP A CA 1
ATOM 1501 C C . TRP A 1 191 ? 1.500 -13.775 -34.318 1.00 98.56 191 TRP A C 1
ATOM 1503 O O . TRP A 1 191 ? 0.790 -14.572 -33.700 1.00 98.56 191 TRP A O 1
ATOM 1513 N N . HIS A 1 192 ? 1.030 -13.076 -35.354 1.00 98.62 192 HIS A N 1
ATOM 1514 C CA . HIS A 1 192 ? -0.379 -13.134 -35.738 1.00 98.62 192 HIS A CA 1
ATOM 1515 C C . HIS A 1 192 ? -0.772 -14.533 -36.242 1.00 98.62 192 HIS A C 1
ATOM 1517 O O . HIS A 1 192 ? -0.183 -15.058 -37.185 1.00 98.62 192 HIS A O 1
ATOM 1523 N N . GLY A 1 193 ? -1.780 -15.146 -35.615 1.00 96.44 193 GLY A N 1
ATOM 1524 C CA . GLY A 1 193 ? -2.240 -16.495 -35.957 1.00 96.44 193 GLY A CA 1
ATOM 1525 C C . GLY A 1 193 ? -1.305 -17.613 -35.482 1.00 96.44 193 GLY A C 1
ATOM 1526 O O . GLY A 1 193 ? -1.482 -18.770 -35.869 1.00 96.44 193 GLY A O 1
ATOM 1527 N N . ARG A 1 194 ? -0.302 -17.306 -34.648 1.00 96.12 194 ARG A N 1
ATOM 1528 C CA . ARG A 1 194 ? 0.631 -18.301 -34.115 1.00 96.12 194 ARG A CA 1
ATOM 1529 C C . ARG A 1 194 ? 0.072 -18.920 -32.834 1.00 96.12 194 ARG A C 1
ATOM 1531 O O . ARG A 1 194 ? -0.077 -18.246 -31.819 1.00 96.12 194 ARG A O 1
ATOM 1538 N N . ALA A 1 195 ? -0.180 -20.229 -32.860 1.00 93.56 195 ALA A N 1
ATOM 1539 C CA . ALA A 1 195 ? -0.929 -20.931 -31.814 1.00 93.56 195 ALA A CA 1
ATOM 1540 C C . ALA A 1 195 ? -2.323 -20.300 -31.613 1.00 93.56 195 ALA A C 1
ATOM 1542 O O . ALA A 1 195 ? -3.153 -20.413 -32.508 1.00 93.56 195 ALA A O 1
ATOM 1543 N N . ARG A 1 196 ? -2.571 -19.645 -30.473 1.00 95.88 196 ARG A N 1
ATOM 1544 C CA . ARG A 1 196 ? -3.829 -18.944 -30.146 1.00 95.88 196 ARG A CA 1
ATOM 1545 C C . ARG A 1 196 ? -3.630 -17.421 -30.048 1.00 95.88 196 ARG A C 1
ATOM 1547 O O . ARG A 1 196 ? -4.438 -16.715 -29.456 1.00 95.88 196 ARG A O 1
ATOM 1554 N N . LEU A 1 197 ? -2.514 -16.916 -30.577 1.00 98.50 197 LEU A N 1
ATOM 1555 C CA . LEU A 1 197 ? -2.138 -15.510 -30.480 1.00 98.50 197 LEU A CA 1
ATOM 1556 C C . LEU A 1 197 ? -2.619 -14.719 -31.694 1.00 98.50 197 LEU A C 1
ATOM 1558 O O . LEU A 1 197 ? -2.538 -15.173 -32.840 1.00 98.50 197 LEU A O 1
ATOM 1562 N N . HIS A 1 198 ? -3.063 -13.497 -31.437 1.00 98.75 198 HIS A N 1
ATOM 1563 C CA . HIS A 1 198 ? -3.473 -12.545 -32.454 1.00 98.75 198 HIS A CA 1
ATOM 1564 C C . HIS A 1 198 ? -2.814 -11.189 -32.212 1.00 98.75 198 HIS A C 1
ATOM 1566 O O . HIS A 1 198 ? -2.394 -10.867 -31.106 1.00 98.75 198 HIS A O 1
ATOM 1572 N N . TYR A 1 199 ? -2.767 -10.376 -33.262 1.00 98.88 199 TYR A N 1
ATOM 1573 C CA . TYR A 1 199 ? -2.143 -9.059 -33.232 1.00 98.88 199 TYR A CA 1
ATOM 1574 C C . TYR A 1 199 ? -3.206 -7.977 -33.391 1.00 98.88 199 TYR A C 1
ATOM 1576 O O . TYR A 1 199 ? -4.139 -8.165 -34.179 1.00 98.88 199 TYR A O 1
ATOM 1584 N N . ALA A 1 200 ? -3.042 -6.863 -32.685 1.00 98.88 200 ALA A N 1
ATOM 1585 C CA . ALA A 1 200 ? -3.813 -5.642 -32.871 1.00 98.88 200 ALA A CA 1
ATOM 1586 C C . ALA A 1 200 ? -2.888 -4.487 -33.281 1.00 98.88 200 ALA A C 1
ATOM 1588 O O . ALA A 1 200 ? -1.858 -4.259 -32.654 1.00 98.88 200 ALA A O 1
ATOM 1589 N N . VAL A 1 201 ? -3.248 -3.746 -34.326 1.00 98.88 201 VAL A N 1
ATOM 1590 C CA . VAL A 1 201 ? -2.616 -2.460 -34.635 1.00 98.88 201 VAL A CA 1
ATOM 1591 C C . VAL A 1 201 ? -3.097 -1.462 -33.581 1.00 98.88 201 VAL A C 1
ATOM 1593 O O . VAL A 1 201 ? -4.303 -1.251 -33.443 1.00 98.88 201 VAL A O 1
ATOM 1596 N N . THR A 1 202 ? -2.162 -0.890 -32.816 1.00 98.88 202 THR A N 1
ATOM 1597 C CA . THR A 1 202 ? -2.472 -0.172 -31.567 1.00 98.88 202 THR A CA 1
ATOM 1598 C C . THR A 1 202 ? -1.938 1.268 -31.566 1.00 98.88 202 THR A C 1
ATOM 1600 O O . THR A 1 202 ? -0.988 1.572 -30.842 1.00 98.88 202 THR A O 1
ATOM 1603 N N . PRO A 1 203 ? -2.507 2.210 -32.338 1.00 98.81 203 PRO A N 1
ATOM 1604 C CA . PRO A 1 203 ? -2.325 3.631 -32.042 1.00 98.81 203 PRO A CA 1
ATOM 1605 C C . PRO A 1 203 ? -2.866 3.890 -30.638 1.00 98.81 203 PRO A C 1
ATOM 1607 O O . PRO A 1 203 ? -3.993 3.474 -30.357 1.00 98.81 203 PRO A O 1
ATOM 1610 N N . ARG A 1 204 ? -2.107 4.551 -29.749 1.00 98.44 204 ARG A N 1
ATOM 1611 C CA . ARG A 1 204 ? -2.596 4.757 -28.372 1.00 98.44 204 ARG A CA 1
ATOM 1612 C C . ARG A 1 204 ? -3.943 5.478 -28.398 1.00 98.44 204 ARG A C 1
ATOM 1614 O O . ARG A 1 204 ? -4.942 4.935 -27.943 1.00 98.44 204 ARG A O 1
ATOM 1621 N N . PHE A 1 205 ? -3.933 6.667 -28.982 1.00 98.31 205 PHE A N 1
ATOM 1622 C CA . PHE A 1 205 ? -5.068 7.550 -29.221 1.00 98.31 205 PHE A CA 1
ATOM 1623 C C . PHE A 1 205 ? -4.624 8.673 -30.170 1.00 98.31 205 PHE A C 1
ATOM 1625 O O . PHE A 1 205 ? -3.422 8.915 -30.327 1.00 98.31 205 PHE A O 1
ATOM 1632 N N . ALA A 1 206 ? -5.561 9.370 -30.816 1.00 98.06 206 ALA A N 1
ATOM 1633 C CA . ALA A 1 206 ? -5.230 10.334 -31.872 1.00 98.06 206 ALA A CA 1
ATOM 1634 C C . ALA A 1 206 ? -4.333 11.494 -31.400 1.00 98.06 206 ALA A C 1
ATOM 1636 O O . ALA A 1 206 ? -3.568 12.043 -32.198 1.00 98.06 206 ALA A O 1
ATOM 1637 N N . ILE A 1 207 ? -4.379 11.866 -30.116 1.00 98.06 207 ILE A N 1
ATOM 1638 C CA . ILE A 1 207 ? -3.510 12.917 -29.567 1.00 98.06 207 ILE A CA 1
ATOM 1639 C C . ILE A 1 207 ? -2.034 12.547 -29.762 1.00 98.06 207 ILE A C 1
ATOM 1641 O O . ILE A 1 207 ? -1.281 13.348 -30.315 1.00 98.06 207 ILE A O 1
ATOM 1645 N N . THR A 1 208 ? -1.616 11.329 -29.413 1.00 98.19 208 THR A N 1
ATOM 1646 C CA . THR A 1 208 ? -0.201 10.924 -29.497 1.00 98.19 208 THR A CA 1
ATOM 1647 C C . THR A 1 208 ? 0.246 10.392 -30.855 1.00 98.19 208 THR A C 1
ATOM 1649 O O . THR A 1 208 ? 1.422 10.084 -31.005 1.00 98.19 208 THR A O 1
ATOM 1652 N N . SER A 1 209 ? -0.645 10.299 -31.846 1.00 98.50 209 SER A N 1
ATOM 1653 C CA . SER A 1 209 ? -0.304 9.819 -33.192 1.00 98.50 209 SER A CA 1
ATOM 1654 C C . SER A 1 209 ? -0.503 10.902 -34.248 1.00 98.50 209 SER A C 1
ATOM 1656 O O . SER A 1 209 ? -1.576 11.497 -34.369 1.00 98.50 209 SER A O 1
ATOM 1658 N N . SER A 1 210 ? 0.528 11.162 -35.044 1.00 98.44 210 SER A N 1
ATOM 1659 C CA . SER A 1 210 ? 0.468 12.039 -36.208 1.00 98.44 210 SER A CA 1
ATOM 1660 C C . SER A 1 210 ? -0.470 11.482 -37.285 1.00 98.44 210 SER A C 1
ATOM 1662 O O . SER A 1 210 ? -0.762 10.286 -37.346 1.00 98.44 210 SER A O 1
ATOM 1664 N N . ALA A 1 211 ? -0.914 12.350 -38.200 1.00 98.00 211 ALA A N 1
ATOM 1665 C CA . ALA A 1 211 ? -1.703 11.923 -39.356 1.00 98.00 211 ALA A CA 1
ATOM 1666 C C . ALA A 1 211 ? -0.964 10.885 -40.229 1.00 98.00 211 ALA A C 1
ATOM 1668 O O . ALA A 1 211 ? -1.603 10.051 -40.869 1.00 98.00 211 ALA A O 1
ATOM 1669 N N . GLU A 1 212 ? 0.373 10.910 -40.246 1.00 98.44 212 GLU A N 1
ATOM 1670 C CA . GLU A 1 212 ? 1.181 9.939 -40.983 1.00 98.44 212 GLU A CA 1
ATOM 1671 C C . GLU A 1 212 ? 1.245 8.584 -40.267 1.00 98.44 212 GLU A C 1
ATOM 1673 O O . GLU A 1 212 ? 1.050 7.552 -40.911 1.00 98.44 212 GLU A O 1
ATOM 1678 N N . GLN A 1 213 ? 1.415 8.575 -38.942 1.00 98.69 213 GLN A N 1
ATOM 1679 C CA . GLN A 1 213 ? 1.361 7.349 -38.145 1.00 98.69 213 GLN A CA 1
ATOM 1680 C C . GLN A 1 213 ? -0.022 6.683 -38.218 1.00 98.69 213 GLN A C 1
ATOM 1682 O O . GLN A 1 213 ? -0.105 5.471 -38.420 1.00 98.69 213 GLN A O 1
ATOM 1687 N N . LEU A 1 214 ? -1.110 7.459 -38.146 1.00 98.81 214 LEU A N 1
ATOM 1688 C CA . LEU A 1 214 ? -2.469 6.934 -38.333 1.00 98.81 214 LEU A CA 1
ATOM 1689 C C . LEU A 1 214 ? -2.677 6.370 -39.750 1.00 98.81 214 LEU A C 1
ATOM 1691 O O . LEU A 1 214 ? -3.256 5.293 -39.901 1.00 98.81 214 LEU A O 1
ATOM 1695 N N . ARG A 1 215 ? -2.147 7.029 -40.793 1.00 98.62 215 ARG A N 1
ATOM 1696 C CA . ARG A 1 215 ? -2.169 6.498 -42.169 1.00 98.62 215 ARG A CA 1
ATOM 1697 C C . ARG A 1 215 ? -1.428 5.160 -42.272 1.00 98.62 215 ARG A C 1
ATOM 1699 O O . ARG A 1 215 ? -1.917 4.256 -42.946 1.00 98.62 215 ARG A O 1
ATOM 1706 N N . PHE A 1 216 ? -0.274 5.015 -41.620 1.00 98.69 216 PHE A N 1
ATOM 1707 C CA . PHE A 1 216 ? 0.461 3.749 -41.601 1.00 98.69 216 PHE A CA 1
ATOM 1708 C C . PHE A 1 216 ? -0.244 2.655 -40.789 1.00 98.69 216 PHE A C 1
ATOM 1710 O O . PHE A 1 216 ? -0.239 1.504 -41.219 1.00 98.69 216 PHE A O 1
ATOM 1717 N N . ALA A 1 217 ? -0.914 2.989 -39.683 1.00 98.75 217 ALA A N 1
ATOM 1718 C CA . ALA A 1 217 ? -1.787 2.047 -38.982 1.00 98.75 217 ALA A CA 1
ATOM 1719 C C . ALA A 1 217 ? -2.895 1.514 -39.915 1.00 98.75 217 ALA A C 1
ATOM 1721 O O . ALA A 1 217 ? -3.140 0.309 -39.969 1.00 98.75 217 ALA A O 1
ATOM 1722 N N . GLY A 1 218 ? -3.494 2.389 -40.730 1.00 98.69 218 GLY A N 1
ATOM 1723 C CA . GLY A 1 218 ? -4.489 2.010 -41.738 1.00 98.69 218 GLY A CA 1
ATOM 1724 C C . GLY A 1 218 ? -3.916 1.124 -42.837 1.00 98.69 218 GLY A C 1
ATOM 1725 O O . GLY A 1 218 ? -4.540 0.147 -43.250 1.00 98.69 218 GLY A O 1
ATOM 1726 N N . GLN A 1 219 ? -2.690 1.423 -43.267 1.00 98.62 219 GLN A N 1
ATOM 1727 C CA . GLN A 1 219 ? -1.951 0.604 -44.222 1.00 98.62 219 GLN A CA 1
ATOM 1728 C C . GLN A 1 219 ? -1.687 -0.812 -43.673 1.00 98.62 219 GLN A C 1
ATOM 1730 O O . GLN A 1 219 ? -1.875 -1.780 -44.404 1.00 98.62 219 GLN A O 1
ATOM 1735 N N . LEU A 1 220 ? -1.348 -0.964 -42.385 1.00 98.81 220 LEU A N 1
ATOM 1736 C CA . LEU A 1 220 ? -1.190 -2.282 -41.752 1.00 98.81 220 LEU A CA 1
ATOM 1737 C C . LEU A 1 220 ? -2.497 -3.091 -41.754 1.00 98.81 220 LEU A C 1
ATOM 1739 O O . LEU A 1 220 ? -2.457 -4.283 -42.048 1.00 98.81 220 LEU A O 1
ATOM 1743 N N . LEU A 1 221 ? -3.653 -2.468 -41.490 1.00 98.56 221 LEU A N 1
ATOM 1744 C CA . LEU A 1 221 ? -4.949 -3.160 -41.582 1.00 98.56 221 LEU A CA 1
ATOM 1745 C C . LEU A 1 221 ? -5.278 -3.602 -43.018 1.00 98.56 221 LEU A C 1
ATOM 1747 O O . LEU A 1 221 ? -5.871 -4.660 -43.216 1.00 98.56 221 LEU A O 1
ATOM 1751 N N . GLN A 1 222 ? -4.888 -2.813 -44.024 1.00 98.12 222 GLN A N 1
ATOM 1752 C CA . GLN A 1 222 ? -5.082 -3.157 -45.438 1.00 98.12 222 GLN A CA 1
ATOM 1753 C C . GLN A 1 222 ? -4.143 -4.281 -45.903 1.00 98.12 222 GLN A C 1
ATOM 1755 O O . GLN A 1 222 ? -4.561 -5.146 -46.673 1.00 98.12 222 GLN A O 1
ATOM 1760 N N . GLU A 1 223 ? -2.893 -4.290 -45.434 1.00 98.56 223 GLU A N 1
ATOM 1761 C CA . GLU A 1 223 ? -1.918 -5.348 -45.729 1.00 98.56 223 GLU A CA 1
ATOM 1762 C C . GLU A 1 223 ? -2.230 -6.660 -44.989 1.00 98.56 223 GLU A C 1
ATOM 1764 O O . GLU A 1 223 ? -2.013 -7.742 -45.537 1.00 98.56 223 GLU A O 1
ATOM 1769 N N . PHE A 1 224 ? -2.779 -6.578 -43.773 1.00 98.44 224 PHE A N 1
ATOM 1770 C CA . PHE A 1 224 ? -3.041 -7.722 -42.897 1.00 98.44 224 PHE A CA 1
ATOM 1771 C C . PHE A 1 224 ? -4.506 -7.752 -42.404 1.00 98.44 224 PHE A C 1
ATOM 1773 O O . PHE A 1 224 ? -4.755 -7.610 -41.208 1.00 98.44 224 PHE A O 1
ATOM 1780 N N . PRO A 1 225 ? -5.504 -8.005 -43.274 1.00 95.94 225 PRO A N 1
ATOM 1781 C CA . PRO A 1 225 ? -6.936 -7.810 -42.980 1.00 95.94 225 PRO A CA 1
ATOM 1782 C C . PRO A 1 225 ? -7.546 -8.723 -41.895 1.00 95.94 225 PRO A C 1
ATOM 1784 O O . PRO A 1 225 ? -8.741 -8.638 -41.611 1.00 95.94 225 PRO A O 1
ATOM 1787 N N . THR A 1 226 ? -6.764 -9.626 -41.299 1.00 96.88 226 THR A N 1
ATOM 1788 C CA . THR A 1 226 ? -7.178 -10.488 -40.180 1.00 96.88 226 THR A CA 1
ATOM 1789 C C . THR A 1 226 ? -6.720 -9.985 -38.810 1.00 96.88 226 THR A C 1
ATOM 1791 O O . THR A 1 226 ? -7.173 -10.528 -37.799 1.00 96.88 226 THR A O 1
ATOM 1794 N N . VAL A 1 227 ? -5.846 -8.971 -38.747 1.00 98.50 227 VAL A N 1
ATOM 1795 C CA . VAL A 1 227 ? -5.447 -8.329 -37.483 1.00 98.50 227 VAL A CA 1
ATOM 1796 C C . VAL A 1 227 ? -6.589 -7.478 -36.922 1.00 98.50 227 VAL A C 1
ATOM 1798 O O . VAL A 1 227 ? -7.546 -7.138 -37.619 1.00 98.50 227 VAL A O 1
ATOM 1801 N N . TYR A 1 228 ? -6.497 -7.158 -35.638 1.00 98.88 228 TYR A N 1
ATOM 1802 C CA . TYR A 1 228 ? -7.422 -6.248 -34.969 1.00 98.88 228 TYR A CA 1
ATOM 1803 C C . TYR A 1 228 ? -6.919 -4.804 -35.034 1.00 98.88 228 TYR A C 1
ATOM 1805 O O . TYR A 1 228 ? -5.746 -4.560 -35.321 1.00 98.88 228 TYR A O 1
ATOM 1813 N N . LEU A 1 229 ? -7.780 -3.855 -34.681 1.00 98.81 229 LEU A N 1
ATOM 1814 C CA . LEU A 1 229 ? -7.362 -2.552 -34.168 1.00 98.81 229 LEU A CA 1
ATOM 1815 C C . LEU A 1 229 ? -7.842 -2.414 -32.723 1.00 98.81 229 LEU A C 1
ATOM 1817 O O . LEU A 1 229 ? -8.970 -2.796 -32.414 1.00 98.81 229 LEU A O 1
ATOM 1821 N N . GLN A 1 230 ? -7.013 -1.826 -31.867 1.00 98.88 230 GLN A N 1
ATOM 1822 C CA . GLN A 1 230 ? -7.429 -1.319 -30.560 1.00 98.88 230 GLN A CA 1
ATOM 1823 C C . GLN A 1 230 ? -6.925 0.123 -30.379 1.00 98.88 230 GLN A C 1
ATOM 1825 O O . GLN A 1 230 ? -5.788 0.429 -30.732 1.00 98.88 230 GLN A O 1
ATOM 1830 N N . THR A 1 231 ? -7.769 1.021 -29.873 1.00 98.81 231 THR A N 1
ATOM 1831 C CA . THR A 1 231 ? -7.408 2.418 -29.562 1.00 98.81 231 THR A CA 1
ATOM 1832 C C . THR A 1 231 ? -8.406 3.019 -28.560 1.00 98.81 231 THR A C 1
ATOM 1834 O O . THR A 1 231 ? -9.473 2.440 -28.341 1.00 98.81 231 THR A O 1
ATOM 1837 N N . HIS A 1 232 ? -8.092 4.167 -27.955 1.00 98.88 232 HIS A N 1
ATOM 1838 C CA . HIS A 1 232 ? -9.031 4.885 -27.075 1.00 98.88 232 HIS A CA 1
ATOM 1839 C C . HIS A 1 232 ? -9.879 5.865 -27.894 1.00 98.88 232 HIS A C 1
ATOM 1841 O O . HIS A 1 232 ? -9.427 6.400 -28.915 1.00 98.88 232 HIS A O 1
ATOM 1847 N N . LEU A 1 233 ? -11.117 6.099 -27.460 1.00 98.62 233 LEU A N 1
ATOM 1848 C CA . LEU A 1 233 ? -12.040 7.019 -28.117 1.00 98.62 233 LEU A CA 1
ATOM 1849 C C . LEU A 1 233 ? -12.938 7.704 -27.090 1.00 98.62 233 LEU A C 1
ATOM 1851 O O . LEU A 1 233 ? -13.701 7.037 -26.393 1.00 98.62 233 LEU A O 1
ATOM 1855 N N . SER A 1 234 ? -12.912 9.037 -27.084 1.00 98.06 234 SER A N 1
ATOM 1856 C CA . SER A 1 234 ? -13.875 9.885 -26.372 1.00 98.06 234 SER A CA 1
ATOM 1857 C C . SER A 1 234 ? -14.088 9.474 -24.907 1.00 98.06 234 SER A C 1
ATOM 1859 O O . SER A 1 234 ? -15.228 9.342 -24.446 1.00 98.06 234 SER A O 1
ATOM 1861 N N . GLU A 1 235 ? -12.991 9.249 -24.184 1.00 98.06 235 GLU A N 1
ATOM 1862 C CA . GLU A 1 235 ? -13.008 8.920 -22.761 1.00 98.06 235 GLU A CA 1
ATOM 1863 C C . GLU A 1 235 ? -13.301 10.174 -21.930 1.00 98.06 235 GLU A C 1
ATOM 1865 O O . GLU A 1 235 ? -14.205 10.166 -21.096 1.00 98.06 235 GLU A O 1
ATOM 1870 N N . ASN A 1 236 ? -12.573 11.265 -22.176 1.00 96.69 236 ASN A N 1
ATOM 1871 C CA . ASN A 1 236 ? -12.654 12.492 -21.383 1.00 96.69 236 ASN A CA 1
ATOM 1872 C C . ASN A 1 236 ? -12.964 13.716 -22.268 1.00 96.69 236 ASN A C 1
ATOM 1874 O O . ASN A 1 236 ? -12.578 13.778 -23.434 1.00 96.69 236 ASN A O 1
ATOM 1878 N N . LEU A 1 237 ? -13.662 14.720 -21.730 1.00 96.00 237 LEU A N 1
ATOM 1879 C CA . LEU A 1 237 ? -14.047 15.915 -22.493 1.00 96.00 237 LEU A CA 1
ATOM 1880 C C . LEU A 1 237 ? -12.842 16.753 -22.961 1.00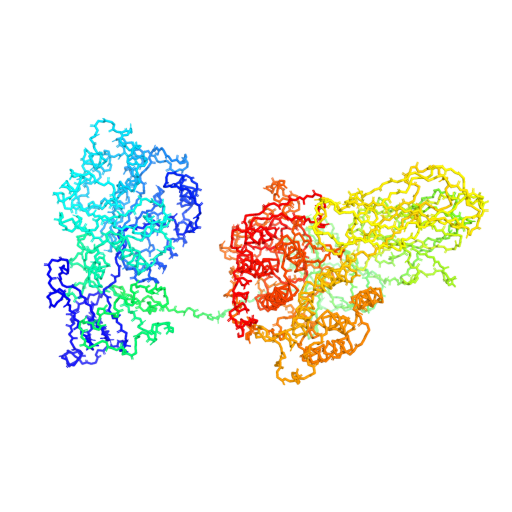 96.00 237 LEU A C 1
ATOM 1882 O O . LEU A 1 237 ? -12.862 17.256 -24.088 1.00 96.00 237 LEU A O 1
ATOM 1886 N N . ASP A 1 238 ? -11.786 16.862 -22.151 1.00 95.31 238 ASP A N 1
ATOM 1887 C CA . ASP A 1 238 ? -10.564 17.588 -22.522 1.00 95.31 238 ASP A CA 1
ATOM 1888 C C . ASP A 1 238 ? -9.753 16.818 -23.578 1.00 95.31 238 ASP A C 1
ATOM 1890 O O . ASP A 1 238 ? -9.153 17.413 -24.475 1.00 95.31 238 ASP A O 1
ATOM 1894 N N . GLU A 1 239 ? -9.800 15.484 -23.530 1.00 97.44 239 GLU A N 1
ATOM 1895 C CA . GLU A 1 239 ? -9.233 14.597 -24.549 1.00 97.44 239 GLU A CA 1
ATOM 1896 C C . GLU A 1 239 ? -9.961 14.768 -25.897 1.00 97.44 239 GLU A C 1
ATOM 1898 O O . GLU A 1 239 ? -9.315 15.031 -26.915 1.00 97.44 239 GLU A O 1
ATOM 1903 N N . VAL A 1 240 ? -11.301 14.742 -25.908 1.00 97.81 240 VAL A N 1
ATOM 1904 C CA . VAL A 1 240 ? -12.122 15.028 -27.104 1.00 97.81 240 VAL A CA 1
ATOM 1905 C C . VAL A 1 240 ? -11.806 16.416 -27.676 1.00 97.81 240 VAL A C 1
ATOM 1907 O O . VAL A 1 240 ? -11.641 16.570 -28.892 1.00 97.81 240 VAL A O 1
ATOM 1910 N N . ALA A 1 241 ? -11.712 17.437 -26.820 1.00 97.00 241 ALA A N 1
ATOM 1911 C CA . ALA A 1 241 ? -11.412 18.804 -27.238 1.00 97.00 241 ALA A CA 1
ATOM 1912 C C . ALA A 1 241 ? -10.008 18.924 -27.857 1.00 97.00 241 ALA A C 1
ATOM 1914 O O . ALA A 1 241 ? -9.848 19.548 -28.912 1.00 97.00 241 ALA A O 1
ATOM 1915 N N . PHE A 1 242 ? -8.998 18.294 -27.251 1.00 97.56 242 PHE A N 1
ATOM 1916 C CA . PHE A 1 242 ? -7.621 18.338 -27.741 1.00 97.56 242 PHE A CA 1
ATOM 1917 C C . PHE A 1 242 ? -7.444 17.525 -29.036 1.00 97.56 242 PHE A C 1
ATOM 1919 O O . PHE A 1 242 ? -6.814 18.013 -29.978 1.00 97.56 242 PHE A O 1
ATOM 1926 N N . ALA A 1 243 ? -8.075 16.352 -29.157 1.00 97.50 243 ALA A N 1
ATOM 1927 C CA . ALA A 1 243 ? -8.090 15.578 -30.400 1.00 97.50 243 ALA A CA 1
ATOM 1928 C C . ALA A 1 243 ? -8.677 16.394 -31.570 1.00 97.50 243 ALA A C 1
ATOM 1930 O O . ALA A 1 243 ? -8.051 16.505 -32.628 1.00 97.50 243 ALA A O 1
ATOM 1931 N N . LYS A 1 244 ? -9.821 17.062 -31.362 1.00 96.56 244 LYS A N 1
ATOM 1932 C CA . LYS A 1 244 ? -10.429 17.962 -32.361 1.00 96.56 244 LYS A CA 1
ATOM 1933 C C . LYS A 1 244 ? -9.534 19.154 -32.712 1.00 96.56 244 LYS A C 1
ATOM 1935 O O . LYS A 1 244 ? -9.432 19.512 -33.884 1.00 96.56 244 LYS A O 1
ATOM 1940 N N . ALA A 1 245 ? -8.847 19.744 -31.732 1.00 97.19 245 ALA A N 1
ATOM 1941 C CA . ALA A 1 245 ? -7.912 20.846 -31.967 1.00 97.19 245 ALA A CA 1
ATOM 1942 C C . ALA A 1 245 ? -6.685 20.428 -32.805 1.00 97.19 245 ALA A C 1
ATOM 1944 O O . ALA A 1 245 ? -6.190 21.225 -33.603 1.00 97.19 245 ALA A O 1
ATOM 1945 N N . LEU A 1 246 ? -6.215 19.182 -32.663 1.00 97.62 246 LEU A N 1
ATOM 1946 C CA . LEU A 1 246 ? -5.115 18.620 -33.457 1.00 97.62 246 LEU A CA 1
ATOM 1947 C C . LEU A 1 246 ? -5.536 18.197 -34.875 1.00 97.62 246 LEU A C 1
ATOM 1949 O O . LEU A 1 246 ? -4.691 18.171 -35.772 1.00 97.62 246 LEU A O 1
ATOM 1953 N N . PHE A 1 247 ? -6.819 17.894 -35.095 1.00 97.50 247 PHE A N 1
ATOM 1954 C CA . PHE A 1 247 ? -7.368 17.485 -36.393 1.00 97.50 247 PHE A CA 1
ATOM 1955 C C . PHE A 1 247 ? -8.592 18.328 -36.809 1.00 97.50 247 PHE A C 1
ATOM 1957 O O . PHE A 1 247 ? -9.654 17.773 -37.092 1.00 97.50 247 PHE A O 1
ATOM 1964 N N . PRO A 1 248 ? -8.455 19.661 -36.967 1.00 96.25 248 PRO A N 1
ATOM 1965 C CA . PRO A 1 248 ? -9.579 20.587 -37.172 1.00 96.25 248 PRO A CA 1
ATOM 1966 C C . PRO A 1 248 ? -10.312 20.429 -38.518 1.00 96.25 248 PRO A C 1
ATOM 1968 O O . PRO A 1 248 ? -11.244 21.171 -38.812 1.00 96.25 248 PRO A O 1
ATOM 1971 N N . SER A 1 249 ? -9.874 19.495 -39.367 1.00 95.69 249 SER A N 1
ATOM 1972 C CA . SER A 1 249 ? -10.557 19.133 -40.613 1.00 95.69 249 SER A CA 1
ATOM 1973 C C . SER A 1 249 ? -11.548 17.974 -40.454 1.00 95.69 249 SER A C 1
ATOM 1975 O O . SER A 1 249 ? -12.248 17.672 -41.422 1.00 95.69 249 SER A O 1
ATOM 1977 N N . CYS A 1 250 ? -11.590 17.316 -39.290 1.00 96.69 250 CYS A N 1
ATOM 1978 C CA . CYS A 1 250 ? -12.545 16.261 -38.936 1.00 96.69 250 CYS A CA 1
ATOM 1979 C C . CYS A 1 250 ? -13.654 16.859 -38.054 1.00 96.69 250 CYS A C 1
ATOM 1981 O O . CYS A 1 250 ? -13.386 17.738 -37.236 1.00 96.69 250 CYS A O 1
ATOM 1983 N N . ALA A 1 251 ? -14.894 16.411 -38.228 1.00 94.00 251 ALA A N 1
ATOM 1984 C CA . ALA A 1 251 ? -16.054 16.911 -37.494 1.00 94.00 251 ALA A CA 1
ATOM 1985 C C . ALA A 1 251 ? -16.094 16.397 -36.045 1.00 94.00 251 ALA A C 1
ATOM 1987 O O . ALA A 1 251 ? -16.430 17.146 -35.126 1.00 94.00 251 ALA A O 1
ATOM 1988 N N . ASN A 1 252 ? -15.720 15.133 -35.841 1.00 97.12 252 ASN A N 1
ATOM 1989 C CA . ASN A 1 252 ? -15.715 14.455 -34.547 1.00 97.12 252 ASN A CA 1
ATOM 1990 C C . ASN A 1 252 ? -14.446 13.603 -34.359 1.00 97.12 252 ASN A C 1
ATOM 1992 O O . ASN A 1 252 ? -13.548 13.626 -35.205 1.00 97.12 252 ASN A O 1
ATOM 1996 N N . TYR A 1 253 ? -14.330 12.924 -33.214 1.00 98.31 253 TYR A N 1
ATOM 1997 C CA . TYR A 1 253 ? -13.116 12.195 -32.845 1.00 98.31 253 TYR A CA 1
ATOM 1998 C C . TYR A 1 253 ? -12.999 10.919 -33.691 1.00 98.31 253 TYR A C 1
ATOM 2000 O O . TYR A 1 253 ? -11.964 10.685 -34.319 1.00 98.31 253 TYR A O 1
ATOM 2008 N N . LEU A 1 254 ? -14.078 10.144 -33.808 1.00 98.62 254 LEU A N 1
ATOM 2009 C CA . LEU A 1 254 ? -14.098 8.909 -34.591 1.00 98.62 254 LEU A CA 1
ATOM 2010 C C . LEU A 1 254 ? -13.699 9.131 -36.060 1.00 98.62 254 LEU A C 1
ATOM 2012 O O . LEU A 1 254 ? -12.993 8.297 -36.626 1.00 98.62 254 LEU A O 1
ATOM 2016 N N . GLU A 1 255 ? -14.085 10.255 -36.676 1.00 98.31 255 GLU A N 1
ATOM 2017 C CA . GLU A 1 255 ? -13.717 10.566 -38.065 1.00 98.31 255 GLU A CA 1
ATOM 2018 C C . GLU A 1 255 ? -12.190 10.650 -38.278 1.00 98.31 255 GLU A C 1
ATOM 2020 O O . GLU A 1 255 ? -11.705 10.321 -39.364 1.00 98.31 255 GLU A O 1
ATOM 2025 N N . ILE A 1 256 ? -11.411 11.010 -37.249 1.00 98.56 256 ILE A N 1
ATOM 2026 C CA . ILE A 1 256 ? -9.939 11.017 -37.311 1.00 98.56 256 ILE A CA 1
ATOM 2027 C C . ILE A 1 256 ? -9.414 9.602 -37.606 1.00 98.56 256 ILE A C 1
ATOM 2029 O O . ILE A 1 256 ? -8.524 9.420 -38.441 1.00 98.56 256 ILE A O 1
ATOM 2033 N N . TYR A 1 257 ? -10.001 8.593 -36.958 1.00 98.75 257 TYR A N 1
ATOM 2034 C CA . TYR A 1 257 ? -9.697 7.183 -37.189 1.00 98.75 257 TYR A CA 1
ATOM 2035 C C . TYR A 1 257 ? -10.321 6.670 -38.498 1.00 98.75 257 TYR A C 1
ATOM 2037 O O . TYR A 1 257 ? -9.689 5.904 -39.230 1.00 98.75 257 TYR A O 1
ATOM 2045 N N . ASP A 1 258 ? -11.533 7.112 -38.838 1.00 97.94 258 ASP A N 1
ATOM 2046 C CA . ASP A 1 258 ? -12.261 6.653 -40.028 1.00 97.94 258 ASP A CA 1
ATOM 2047 C C . ASP A 1 258 ? -11.570 7.071 -41.334 1.00 97.94 258 ASP A C 1
ATOM 2049 O O . ASP A 1 258 ? -11.354 6.247 -42.223 1.00 97.94 258 ASP A O 1
ATOM 2053 N N . ARG A 1 259 ? -11.088 8.319 -41.417 1.00 97.38 259 ARG A N 1
ATOM 2054 C CA . ARG A 1 259 ? -10.298 8.808 -42.565 1.00 97.38 259 ARG A CA 1
ATOM 2055 C C . ARG A 1 259 ? -8.966 8.078 -42.744 1.00 97.38 259 ARG A C 1
ATOM 2057 O O . ARG A 1 259 ? -8.425 8.058 -43.849 1.00 97.38 259 ARG A O 1
ATOM 2064 N N . ALA A 1 260 ? -8.446 7.469 -41.680 1.00 97.94 260 ALA A N 1
ATOM 2065 C CA . ALA A 1 260 ? -7.282 6.592 -41.724 1.00 97.94 260 ALA A CA 1
ATOM 2066 C C . ALA A 1 260 ? -7.641 5.122 -42.047 1.00 97.94 260 ALA A C 1
ATOM 2068 O O . ALA A 1 260 ? -6.747 4.287 -42.119 1.00 97.94 260 ALA A O 1
ATOM 2069 N N . ASN A 1 261 ? -8.912 4.800 -42.323 1.00 98.06 261 ASN A N 1
ATOM 2070 C CA . ASN A 1 261 ? -9.448 3.446 -42.537 1.00 98.06 261 ASN A CA 1
ATOM 2071 C C . ASN A 1 261 ? -9.339 2.529 -41.302 1.00 98.06 261 ASN A C 1
ATOM 2073 O O . ASN A 1 261 ? -9.249 1.309 -41.437 1.00 98.06 261 ASN A O 1
ATOM 2077 N N . LEU A 1 262 ? -9.349 3.105 -40.096 1.00 98.69 262 LEU A N 1
ATOM 2078 C CA . LEU A 1 262 ? -9.218 2.360 -38.840 1.00 98.69 262 LEU A CA 1
ATOM 2079 C C . LEU A 1 262 ? -10.566 1.900 -38.261 1.00 98.69 262 LEU A C 1
ATOM 2081 O O . LEU A 1 262 ? -10.570 1.096 -37.336 1.00 98.69 262 LEU A O 1
ATOM 2085 N N . VAL A 1 263 ? -11.713 2.367 -38.770 1.00 98.56 263 VAL A N 1
ATOM 2086 C CA . VAL A 1 263 ? -13.052 2.031 -38.235 1.00 98.56 263 VAL A CA 1
ATOM 2087 C C . VAL A 1 263 ? -13.652 0.846 -39.006 1.00 98.56 263 VAL A C 1
ATOM 2089 O O . VAL A 1 263 ? -14.325 1.004 -40.029 1.00 98.56 263 VAL A O 1
ATOM 2092 N N . THR A 1 264 ? -13.364 -0.366 -38.519 1.00 97.69 264 THR A N 1
ATOM 2093 C CA . THR A 1 264 ? -13.656 -1.656 -39.171 1.00 97.69 264 THR A CA 1
ATOM 2094 C C . THR A 1 264 ? -14.396 -2.622 -38.237 1.00 97.69 264 THR A C 1
ATOM 2096 O O . THR A 1 264 ? -14.483 -2.397 -37.028 1.00 97.69 264 THR A O 1
ATOM 2099 N N . ASN A 1 265 ? -14.858 -3.762 -38.760 1.00 96.50 265 ASN A N 1
ATOM 2100 C CA . ASN A 1 265 ? -15.512 -4.807 -37.961 1.00 96.50 265 ASN A CA 1
ATOM 2101 C C . ASN A 1 265 ? -14.572 -5.583 -37.008 1.00 96.50 265 ASN A C 1
ATOM 2103 O O . ASN A 1 265 ? -15.043 -6.452 -36.275 1.00 96.50 265 ASN A O 1
ATOM 2107 N N . ARG A 1 266 ? -13.262 -5.298 -37.022 1.00 97.56 266 ARG A N 1
ATOM 2108 C CA . ARG A 1 266 ? -12.251 -5.814 -36.078 1.00 97.56 266 ARG A CA 1
ATOM 2109 C C . ARG A 1 266 ? -11.586 -4.696 -35.265 1.00 97.56 266 ARG A C 1
ATOM 2111 O O . ARG A 1 266 ? -10.531 -4.916 -34.675 1.00 97.56 266 ARG A O 1
ATOM 2118 N N . SER A 1 267 ? -12.204 -3.517 -35.229 1.00 98.75 267 SER A N 1
ATOM 2119 C CA . SER A 1 267 ? -11.751 -2.375 -34.436 1.00 98.75 267 SER A CA 1
ATOM 2120 C C . SER A 1 267 ? -12.492 -2.318 -33.106 1.00 98.75 267 SER A C 1
ATOM 2122 O O . SER A 1 267 ? -13.724 -2.339 -33.092 1.00 98.75 267 SER A O 1
ATOM 2124 N N . ILE A 1 268 ? -11.741 -2.253 -32.009 1.00 98.81 268 ILE A N 1
ATOM 2125 C CA . ILE A 1 268 ? -12.244 -2.107 -30.645 1.00 98.81 268 ILE A CA 1
ATOM 2126 C C . ILE A 1 268 ? -11.846 -0.716 -30.145 1.00 98.81 268 ILE A C 1
ATOM 2128 O O . ILE A 1 268 ? -10.667 -0.354 -30.169 1.00 98.81 268 ILE A O 1
ATOM 2132 N N . PHE A 1 269 ? -12.830 0.052 -29.687 1.00 98.88 269 PHE A N 1
ATOM 2133 C CA . PHE A 1 269 ? -12.641 1.389 -29.135 1.00 98.88 269 PHE A CA 1
ATOM 2134 C C . PHE A 1 269 ? -12.905 1.367 -27.628 1.00 98.88 269 PHE A C 1
ATOM 2136 O O . PHE A 1 269 ? -13.994 0.995 -27.185 1.00 98.88 269 PHE A O 1
ATOM 2143 N N . ALA A 1 270 ? -11.905 1.731 -26.830 1.00 98.75 270 ALA A N 1
ATOM 2144 C CA . ALA A 1 270 ? -12.044 1.794 -25.380 1.00 98.75 270 ALA A CA 1
ATOM 2145 C C . ALA A 1 270 ? -12.867 3.018 -24.941 1.00 98.75 270 ALA A C 1
ATOM 2147 O O . ALA A 1 270 ? -12.858 4.056 -25.608 1.00 98.75 270 ALA A O 1
ATOM 2148 N N . HIS A 1 271 ? -13.553 2.882 -23.803 1.00 98.50 271 HIS A N 1
ATOM 2149 C CA . HIS A 1 271 ? -14.360 3.897 -23.110 1.00 98.50 271 HIS A CA 1
ATOM 2150 C C . HIS A 1 271 ? -15.602 4.376 -23.865 1.00 98.50 271 HIS A C 1
ATOM 2152 O O . HIS A 1 271 ? -16.712 4.047 -23.447 1.00 98.50 271 HIS A O 1
ATOM 2158 N N . SER A 1 272 ? -15.437 5.142 -24.951 1.00 98.19 272 SER A N 1
ATOM 2159 C CA . SER A 1 272 ? -16.526 5.636 -25.808 1.00 98.19 272 SER A CA 1
ATOM 2160 C C . SER A 1 272 ? -17.664 6.321 -25.031 1.00 98.19 272 SER A C 1
ATOM 2162 O O . SER A 1 272 ? -18.844 6.079 -25.285 1.00 98.19 272 SER A O 1
ATOM 2164 N N . ILE A 1 273 ? -17.312 7.164 -24.053 1.00 97.75 273 ILE A N 1
ATOM 2165 C CA . ILE A 1 273 ? -18.271 7.821 -23.150 1.00 97.75 273 ILE A CA 1
ATOM 2166 C C . ILE A 1 273 ? -18.944 9.004 -23.856 1.00 97.75 273 ILE A C 1
ATOM 2168 O O . ILE A 1 273 ? -20.170 9.089 -23.919 1.00 97.75 273 ILE A O 1
ATOM 2172 N N . HIS A 1 274 ? -18.139 9.909 -24.418 1.00 97.94 274 HIS A N 1
ATOM 2173 C CA . HIS A 1 274 ? -18.592 11.207 -24.936 1.00 97.94 274 HIS A CA 1
ATOM 2174 C C . HIS A 1 274 ? -18.802 11.190 -26.454 1.00 97.94 274 HIS A C 1
ATOM 2176 O O . HIS A 1 274 ? -18.313 12.064 -27.167 1.00 97.94 274 HIS A O 1
ATOM 2182 N N . LEU A 1 275 ? -19.506 10.170 -26.952 1.00 97.62 275 LEU A N 1
ATOM 2183 C CA . LEU A 1 275 ? -19.794 10.001 -28.379 1.00 97.62 275 LEU A CA 1
ATOM 2184 C C . LEU A 1 275 ? -20.969 10.867 -28.871 1.00 97.62 275 LEU A C 1
ATOM 2186 O O . LEU A 1 275 ? -22.079 10.835 -28.319 1.00 97.62 275 LEU A O 1
ATOM 2190 N N . GLU A 1 276 ? -20.751 11.555 -29.990 1.00 95.31 276 GLU A N 1
ATOM 2191 C CA . GLU A 1 276 ? -21.778 12.247 -30.772 1.00 95.31 276 GLU A CA 1
ATOM 2192 C C . GLU A 1 276 ? -22.681 11.266 -31.541 1.00 95.31 276 GLU A C 1
ATOM 2194 O O . GLU A 1 276 ? -22.291 10.145 -31.861 1.00 95.31 276 GLU A O 1
ATOM 2199 N N . GLU A 1 277 ? -23.897 11.695 -31.902 1.00 92.19 277 GLU A N 1
ATOM 2200 C CA . GLU A 1 277 ? -24.896 10.863 -32.605 1.00 92.19 277 GLU A CA 1
ATOM 2201 C C . GLU A 1 277 ? -24.349 10.193 -33.881 1.00 92.19 277 GLU A C 1
ATOM 2203 O O . GLU A 1 277 ? -24.589 9.011 -34.125 1.00 92.19 277 GLU A O 1
ATOM 2208 N N . SER A 1 278 ? -23.555 10.919 -34.673 1.00 95.12 278 SER A N 1
ATOM 2209 C CA . SER A 1 278 ? -22.919 10.376 -35.878 1.00 95.12 278 SER A CA 1
ATOM 2210 C C . SER A 1 278 ? -21.872 9.299 -35.584 1.00 95.12 278 SER A C 1
ATOM 2212 O O . SER A 1 278 ? -21.646 8.432 -36.425 1.00 95.12 278 SER A O 1
ATOM 2214 N N . GLU A 1 279 ? -21.230 9.339 -34.414 1.00 98.06 279 GLU A N 1
ATOM 2215 C CA . GLU A 1 279 ? -20.203 8.368 -34.028 1.00 98.06 279 GLU A CA 1
ATOM 2216 C C . GLU A 1 279 ? -20.846 7.030 -33.636 1.00 98.06 279 GLU A C 1
ATOM 2218 O O . GLU A 1 279 ? -20.396 5.983 -34.102 1.00 98.06 279 GLU A O 1
ATOM 2223 N N . TRP A 1 280 ? -21.968 7.058 -32.899 1.00 97.75 280 TRP A N 1
ATOM 2224 C CA . TRP A 1 280 ? -22.788 5.867 -32.621 1.00 97.75 280 TRP A CA 1
ATOM 2225 C C . TRP A 1 280 ? -23.222 5.158 -33.911 1.00 97.75 280 TRP A C 1
ATOM 2227 O O . TRP A 1 280 ? -22.990 3.958 -34.072 1.00 97.75 280 TRP A O 1
ATOM 2237 N N . GLY A 1 281 ? -23.795 5.909 -34.860 1.00 95.94 281 GLY A N 1
ATOM 2238 C CA . GLY A 1 281 ? -24.230 5.361 -36.147 1.00 95.94 281 GLY A CA 1
ATOM 2239 C C . GLY A 1 281 ? -23.080 4.763 -36.965 1.00 95.94 281 GLY A C 1
ATOM 2240 O O . GLY A 1 281 ? -23.213 3.666 -37.510 1.00 95.94 281 GLY A O 1
ATOM 2241 N N . ARG A 1 282 ? -21.924 5.440 -37.009 1.00 97.56 282 ARG A N 1
ATOM 2242 C CA . ARG A 1 282 ? -20.755 4.987 -37.776 1.00 97.56 282 ARG A CA 1
ATOM 2243 C C . ARG A 1 282 ? -20.102 3.732 -37.183 1.00 97.56 282 ARG A C 1
ATOM 2245 O O . ARG A 1 282 ? -19.716 2.849 -37.954 1.00 97.56 282 ARG A O 1
ATOM 2252 N N . LEU A 1 283 ? -20.007 3.621 -35.853 1.00 98.44 283 LEU A N 1
ATOM 2253 C CA . LEU A 1 283 ? -19.517 2.412 -35.171 1.00 98.44 283 LEU A CA 1
ATOM 2254 C C . LEU A 1 283 ? -20.416 1.202 -35.461 1.00 98.44 283 LEU A C 1
ATOM 2256 O O . LEU A 1 283 ? -19.909 0.131 -35.805 1.00 98.44 283 LEU A O 1
ATOM 2260 N N . ALA A 1 284 ? -21.738 1.393 -35.387 1.00 97.69 284 ALA A N 1
ATOM 2261 C CA . ALA A 1 284 ? -22.720 0.364 -35.715 1.00 97.69 284 ALA A CA 1
ATOM 2262 C C . ALA A 1 284 ? -22.612 -0.088 -37.184 1.00 97.69 284 ALA A C 1
ATOM 2264 O O . ALA A 1 284 ? -22.574 -1.289 -37.452 1.00 97.69 284 ALA A O 1
ATOM 2265 N N . GLU A 1 285 ? -22.477 0.849 -38.131 1.00 97.94 285 GLU A N 1
ATOM 2266 C CA . GLU A 1 285 ? -22.301 0.549 -39.562 1.00 97.94 285 GLU A CA 1
ATOM 2267 C C . GLU A 1 285 ? -21.019 -0.253 -39.849 1.00 97.94 285 GLU A C 1
ATOM 2269 O O . GLU A 1 285 ? -21.045 -1.198 -40.638 1.00 97.94 285 GLU A O 1
ATOM 2274 N N . ALA A 1 286 ? -19.899 0.071 -39.191 1.00 97.88 286 ALA A N 1
ATOM 2275 C CA . ALA A 1 286 ? -18.674 -0.727 -39.300 1.00 97.88 286 ALA A CA 1
ATOM 2276 C C . ALA A 1 286 ? -18.785 -2.112 -38.644 1.00 97.88 286 ALA A C 1
ATOM 2278 O O . ALA A 1 286 ? -17.974 -2.988 -38.946 1.00 97.88 286 ALA A O 1
ATOM 2279 N N . GLY A 1 287 ? -19.710 -2.305 -37.700 1.00 97.88 287 GLY A N 1
ATOM 2280 C CA . GLY A 1 287 ? -19.676 -3.432 -36.770 1.00 97.88 287 GLY A CA 1
ATOM 2281 C C . GLY A 1 287 ? -18.446 -3.416 -35.849 1.00 97.88 287 GLY A C 1
ATOM 2282 O O . GLY A 1 287 ? -18.026 -4.487 -35.390 1.00 97.88 287 GLY A O 1
ATOM 2283 N N . SER A 1 288 ? -17.859 -2.230 -35.628 1.00 98.56 288 SER A N 1
ATOM 2284 C CA . SER A 1 288 ? -16.798 -1.985 -34.640 1.00 98.56 288 SER A CA 1
ATOM 2285 C C . SER A 1 288 ? -17.329 -2.214 -33.229 1.00 98.56 288 SER A C 1
ATOM 2287 O O . SER A 1 288 ? -18.523 -2.051 -32.988 1.00 98.56 288 SER A O 1
ATOM 2289 N N . ALA A 1 289 ? -16.456 -2.584 -32.297 1.00 98.75 289 ALA A N 1
ATOM 2290 C CA . ALA A 1 289 ? -16.840 -2.879 -30.925 1.00 98.75 289 ALA A CA 1
ATOM 2291 C C . ALA A 1 289 ? -16.413 -1.788 -29.933 1.00 98.75 289 ALA A C 1
ATOM 2293 O O . ALA A 1 289 ? -15.453 -1.057 -30.178 1.00 98.75 289 ALA A O 1
ATOM 2294 N N . ILE A 1 290 ? -17.093 -1.734 -28.787 1.00 98.81 290 ILE A N 1
ATOM 2295 C CA . ILE A 1 290 ? -16.722 -0.890 -27.644 1.00 98.81 290 ILE A CA 1
ATOM 2296 C C . ILE A 1 290 ? -16.255 -1.769 -26.476 1.00 98.81 290 ILE A C 1
ATOM 2298 O O . ILE A 1 290 ? -16.922 -2.745 -26.121 1.00 98.81 290 ILE A O 1
ATOM 2302 N N . ALA A 1 291 ? -15.137 -1.397 -25.849 1.00 98.81 291 ALA A N 1
ATOM 2303 C CA . ALA A 1 291 ? -14.750 -1.911 -24.538 1.00 98.81 291 ALA A CA 1
ATOM 2304 C C . ALA A 1 291 ? -15.263 -0.954 -23.450 1.00 98.81 291 ALA A C 1
ATOM 2306 O O . ALA A 1 291 ? -14.845 0.203 -23.372 1.00 98.81 291 ALA A O 1
ATOM 2307 N N . PHE A 1 292 ? -16.203 -1.426 -22.630 1.00 98.62 292 PHE A N 1
ATOM 2308 C CA . PHE A 1 292 ? -16.771 -0.648 -21.531 1.00 98.62 292 PHE A CA 1
ATOM 2309 C C . PHE A 1 292 ? -15.895 -0.811 -20.280 1.00 98.62 292 PHE A C 1
ATOM 2311 O O . PHE A 1 292 ? -15.873 -1.888 -19.684 1.00 98.62 292 PHE A O 1
ATOM 2318 N N . CYS A 1 293 ? -15.207 0.266 -19.888 1.00 98.62 293 CYS A N 1
ATOM 2319 C CA . CYS A 1 293 ? -14.218 0.304 -18.802 1.00 98.62 293 CYS A CA 1
ATOM 2320 C C . CYS A 1 293 ? -14.742 1.047 -17.546 1.00 98.62 293 CYS A C 1
ATOM 2322 O O . CYS A 1 293 ? -14.263 2.129 -17.216 1.00 98.62 293 CYS A O 1
ATOM 2324 N N . PRO A 1 294 ? -15.769 0.545 -16.832 1.00 97.94 294 PRO A N 1
ATOM 2325 C CA . PRO A 1 294 ? -16.429 1.288 -15.750 1.00 97.94 294 PRO A CA 1
ATOM 2326 C C . PRO A 1 294 ? -15.503 1.642 -14.578 1.00 97.94 294 PRO A C 1
ATOM 2328 O O . PRO A 1 294 ? -15.709 2.666 -13.932 1.00 97.94 294 PRO A O 1
ATOM 2331 N N . THR A 1 295 ? -14.500 0.806 -14.305 1.00 95.38 295 THR A N 1
ATOM 2332 C CA . THR A 1 295 ? -13.513 0.980 -13.233 1.00 95.38 295 THR A CA 1
ATOM 2333 C C . THR A 1 295 ? -12.693 2.251 -13.424 1.00 95.38 295 THR A C 1
ATOM 2335 O O . THR A 1 295 ? -12.684 3.098 -12.532 1.00 95.38 295 THR A O 1
ATOM 2338 N N . SER A 1 296 ? -12.064 2.426 -14.587 1.00 95.44 296 SER A N 1
ATOM 2339 C CA . SER A 1 296 ? -11.299 3.636 -14.900 1.00 95.44 296 SER A CA 1
ATOM 2340 C C . SER A 1 296 ? -12.188 4.844 -15.169 1.00 95.44 296 SER A C 1
ATOM 2342 O O . SER A 1 296 ? -11.897 5.927 -14.667 1.00 95.44 296 SER A O 1
ATOM 2344 N N . ASN A 1 297 ? -13.325 4.652 -15.848 1.00 97.25 297 ASN A N 1
ATOM 2345 C CA . ASN A 1 297 ? -14.289 5.720 -16.123 1.00 97.25 297 ASN A CA 1
ATOM 2346 C C . ASN A 1 297 ? -14.755 6.442 -14.841 1.00 97.25 297 ASN A C 1
ATOM 2348 O O . ASN A 1 297 ? -14.923 7.664 -14.848 1.00 97.25 297 ASN A O 1
ATOM 2352 N N . LEU A 1 298 ? -14.960 5.693 -13.747 1.00 95.75 298 LEU A N 1
ATOM 2353 C CA . LEU A 1 298 ? -15.256 6.249 -12.424 1.00 95.75 298 LEU A CA 1
ATOM 2354 C C . LEU A 1 298 ? -14.008 6.829 -11.747 1.00 95.75 298 LEU A C 1
ATOM 2356 O O . LEU A 1 298 ? -14.079 7.913 -11.171 1.00 95.75 298 LEU A O 1
ATOM 2360 N N . PHE A 1 299 ? -12.885 6.111 -11.792 1.00 94.62 299 PHE A N 1
ATOM 2361 C CA . PHE A 1 299 ? -11.670 6.459 -11.056 1.00 94.62 299 PHE A CA 1
ATOM 2362 C C . PHE A 1 299 ? -10.994 7.744 -11.564 1.00 94.62 299 PHE A C 1
ATOM 2364 O O . PHE A 1 299 ? -10.617 8.593 -10.760 1.00 94.62 299 PHE A O 1
ATOM 2371 N N . LEU A 1 300 ? -10.907 7.927 -12.885 1.00 92.06 300 LEU A N 1
ATOM 2372 C CA . LEU A 1 300 ? -10.347 9.122 -13.532 1.00 92.06 300 LEU A CA 1
ATOM 2373 C C . LEU A 1 300 ? -11.357 10.282 -13.641 1.00 92.06 300 LEU A C 1
ATOM 2375 O O . LEU A 1 300 ? -11.027 11.349 -14.161 1.00 92.06 300 LEU A O 1
ATOM 2379 N N . GLY A 1 301 ? -12.597 10.084 -13.176 1.00 93.44 301 GLY A N 1
ATOM 2380 C CA . GLY A 1 301 ? -13.684 11.061 -13.299 1.00 93.44 301 GLY A CA 1
ATOM 2381 C C . GLY A 1 301 ? -14.188 11.270 -14.733 1.00 93.44 301 GLY A C 1
ATOM 2382 O O . GLY A 1 301 ? -14.926 12.222 -14.982 1.00 93.44 301 GLY A O 1
ATOM 2383 N N . SER A 1 302 ? -13.807 10.394 -15.668 1.00 95.75 302 SER A N 1
ATOM 2384 C CA . SER A 1 302 ? -14.076 10.515 -17.104 1.00 95.75 302 SER A CA 1
ATOM 2385 C C . SER A 1 302 ? -15.571 10.504 -17.453 1.00 95.75 302 SER A C 1
ATOM 2387 O O . SER A 1 302 ? -15.992 11.247 -18.341 1.00 95.75 302 SER A O 1
ATOM 2389 N N . GLY A 1 303 ? -16.401 9.732 -16.738 1.00 96.75 303 GLY A N 1
ATOM 2390 C CA . GLY A 1 303 ? -17.865 9.829 -16.836 1.00 96.75 303 GLY A CA 1
ATOM 2391 C C . GLY A 1 303 ? -18.620 8.503 -16.717 1.00 96.75 303 GLY A C 1
ATOM 2392 O O . GLY A 1 303 ? -18.121 7.518 -16.179 1.00 96.75 303 GLY A O 1
ATOM 2393 N N . LEU A 1 304 ? -19.861 8.482 -17.215 1.00 98.31 304 LEU A N 1
ATOM 2394 C CA . LEU A 1 304 ? -20.754 7.319 -17.180 1.00 98.31 304 LEU A CA 1
ATOM 2395 C C . LEU A 1 304 ? -21.091 6.886 -18.613 1.00 98.31 304 LEU A C 1
ATOM 2397 O O . LEU A 1 304 ? -21.680 7.655 -19.365 1.00 98.31 304 LEU A O 1
ATOM 2401 N N . PHE A 1 305 ? -20.716 5.662 -18.989 1.00 98.44 305 PHE A N 1
ATOM 2402 C CA . PHE A 1 305 ? -20.969 5.109 -20.324 1.00 98.44 305 PHE A CA 1
ATOM 2403 C C . PHE A 1 305 ? -22.446 4.725 -20.509 1.00 98.44 305 PHE A C 1
ATOM 2405 O O . PHE A 1 305 ? -23.010 4.014 -19.670 1.00 98.44 305 PHE A O 1
ATOM 2412 N N . ASP A 1 306 ? -23.060 5.140 -21.620 1.00 97.25 306 ASP A N 1
ATOM 2413 C CA . ASP A 1 306 ? -24.465 4.842 -21.928 1.00 97.25 306 ASP A CA 1
ATOM 2414 C C . ASP A 1 306 ? -24.629 3.447 -22.557 1.00 97.25 306 ASP A C 1
ATOM 2416 O O . ASP A 1 306 ? -24.731 3.269 -23.777 1.00 97.25 306 ASP A O 1
ATOM 2420 N N . LEU A 1 307 ? -24.675 2.434 -21.687 1.00 97.31 307 LEU A N 1
ATOM 2421 C CA . LEU A 1 307 ? -24.870 1.039 -22.078 1.00 97.31 307 LEU A CA 1
ATOM 2422 C C . LEU A 1 307 ? -26.155 0.839 -22.895 1.00 97.31 307 LEU A C 1
ATOM 2424 O O . LEU A 1 307 ? -26.146 0.110 -23.889 1.00 97.31 307 LEU A O 1
ATOM 2428 N N . ARG A 1 308 ? -27.267 1.470 -22.495 1.00 95.00 308 ARG A N 1
ATOM 2429 C CA . ARG A 1 308 ? -28.556 1.333 -23.185 1.00 95.00 308 ARG A CA 1
ATOM 2430 C C . ARG A 1 308 ? -28.455 1.778 -24.640 1.00 95.00 308 ARG A C 1
ATOM 2432 O O . ARG A 1 308 ? -28.927 1.051 -25.513 1.00 95.00 308 ARG A O 1
ATOM 2439 N N . ARG A 1 309 ? -27.814 2.917 -24.906 1.00 95.88 309 ARG A N 1
ATOM 2440 C CA . ARG A 1 309 ? -27.643 3.442 -26.267 1.00 95.88 309 ARG A CA 1
ATOM 2441 C C . ARG A 1 309 ? -26.735 2.565 -27.123 1.00 95.88 309 ARG A C 1
ATOM 2443 O O . ARG A 1 309 ? -27.055 2.359 -28.292 1.00 95.88 309 ARG A O 1
ATOM 2450 N N . ALA A 1 310 ? -25.683 1.974 -26.551 1.00 96.69 310 ALA A N 1
ATOM 2451 C CA . ALA A 1 310 ? -24.847 0.992 -27.250 1.00 96.69 310 ALA A CA 1
ATOM 2452 C C . ALA A 1 310 ? -25.649 -0.248 -27.694 1.00 96.69 310 ALA A C 1
ATOM 2454 O O . ALA A 1 310 ? -25.547 -0.679 -28.845 1.00 96.69 310 ALA A O 1
ATOM 2455 N N . ILE A 1 311 ? -26.493 -0.776 -26.798 1.00 95.62 311 ILE A N 1
ATOM 2456 C CA . ILE A 1 311 ? -27.386 -1.913 -27.066 1.00 95.62 311 ILE A CA 1
ATOM 2457 C C . ILE A 1 311 ? -28.450 -1.565 -28.116 1.00 95.62 311 ILE A C 1
ATOM 2459 O O . ILE A 1 311 ? -28.639 -2.333 -29.060 1.00 95.62 311 ILE A O 1
ATOM 2463 N N . ASP A 1 312 ? -29.116 -0.413 -27.990 1.00 94.81 312 ASP A N 1
ATOM 2464 C CA . ASP A 1 312 ? -30.143 0.040 -28.942 1.00 94.81 312 ASP A CA 1
ATOM 2465 C C . ASP A 1 312 ? -29.554 0.351 -30.332 1.00 94.81 312 ASP A C 1
ATOM 2467 O O . ASP A 1 312 ? -30.228 0.160 -31.343 1.00 94.81 312 ASP A O 1
ATOM 2471 N N . SER A 1 313 ? -28.277 0.745 -30.392 1.00 95.56 313 SER A N 1
ATOM 2472 C CA . SER A 1 313 ? -27.507 0.932 -31.635 1.00 95.56 313 SER A CA 1
ATOM 2473 C C . SER A 1 313 ? -26.940 -0.376 -32.210 1.00 95.56 313 SER A C 1
ATOM 2475 O O . SER A 1 313 ? -26.264 -0.347 -33.234 1.00 95.56 313 SER A O 1
ATOM 2477 N N . ALA A 1 314 ? -27.187 -1.521 -31.560 1.00 94.44 314 ALA A N 1
ATOM 2478 C CA . ALA A 1 314 ? -26.675 -2.846 -31.924 1.00 94.44 314 ALA A CA 1
ATOM 2479 C C . ALA A 1 314 ? -25.135 -2.947 -32.042 1.00 94.44 314 ALA A C 1
ATOM 2481 O O . ALA A 1 314 ? -24.616 -3.791 -32.779 1.00 94.44 314 ALA A O 1
ATOM 2482 N N . ILE A 1 315 ? -24.395 -2.123 -31.293 1.00 97.81 315 ILE A N 1
ATOM 2483 C CA . ILE A 1 315 ? -22.926 -2.129 -31.287 1.00 97.81 315 ILE A CA 1
ATOM 2484 C C . ILE A 1 315 ? -22.413 -3.346 -30.490 1.00 97.81 315 ILE A C 1
ATOM 2486 O O . ILE A 1 315 ? -22.842 -3.548 -29.353 1.00 97.81 315 ILE A O 1
ATOM 2490 N N . PRO A 1 316 ? -21.493 -4.169 -31.034 1.00 97.88 316 PRO A N 1
ATOM 2491 C CA . PRO A 1 316 ? -20.812 -5.216 -30.273 1.00 97.88 316 PRO A CA 1
ATOM 2492 C C . PRO A 1 316 ? -20.030 -4.649 -29.080 1.00 97.88 316 PRO A C 1
ATOM 2494 O O . PRO A 1 316 ? -19.320 -3.657 -29.212 1.00 97.88 316 PRO A O 1
ATOM 2497 N N . LEU A 1 317 ? -20.114 -5.289 -27.915 1.00 97.38 317 LEU A N 1
ATOM 2498 C CA . LEU A 1 317 ? -19.463 -4.792 -26.704 1.00 97.38 317 LEU A CA 1
ATOM 2499 C C . LEU A 1 317 ? -19.188 -5.891 -25.670 1.00 97.38 317 LEU A C 1
ATOM 2501 O O . LEU A 1 317 ? -19.796 -6.964 -25.694 1.00 97.38 317 LEU A O 1
ATOM 2505 N N . GLY A 1 318 ? -18.309 -5.561 -24.731 1.00 98.38 318 GLY A N 1
ATOM 2506 C CA . GLY A 1 318 ? -17.946 -6.341 -23.548 1.00 98.38 318 GLY A CA 1
ATOM 2507 C C . GLY A 1 318 ? -17.241 -5.444 -22.526 1.00 98.38 318 GLY A C 1
ATOM 2508 O O . GLY A 1 318 ? -17.113 -4.236 -22.750 1.00 98.38 318 GLY A O 1
ATOM 2509 N N . LEU A 1 319 ? -16.813 -6.011 -21.399 1.00 98.62 319 LEU A N 1
ATOM 2510 C CA . LEU A 1 319 ? -16.117 -5.250 -20.354 1.00 98.62 319 LEU A CA 1
ATOM 2511 C C . LEU A 1 319 ? -14.607 -5.167 -20.616 1.00 98.62 319 LEU A C 1
ATOM 2513 O O . LEU A 1 319 ? -14.012 -6.117 -21.124 1.00 98.62 319 LEU A O 1
ATOM 2517 N N . GLY A 1 320 ? -14.006 -4.036 -20.250 1.00 98.50 320 GLY A N 1
ATOM 2518 C CA . GLY A 1 320 ? -12.559 -3.848 -20.137 1.00 98.50 320 GLY A CA 1
ATOM 2519 C C . GLY A 1 320 ? -12.184 -3.541 -18.688 1.00 98.50 320 GLY A C 1
ATOM 2520 O O . GLY A 1 320 ? -12.882 -2.756 -18.040 1.00 98.50 320 GLY A O 1
ATOM 2521 N N . SER A 1 321 ? -11.130 -4.155 -18.148 1.00 97.94 321 SER A N 1
ATOM 2522 C CA . SER A 1 321 ? -10.661 -3.816 -16.789 1.00 97.94 321 SER A CA 1
ATOM 2523 C C . SER A 1 321 ? -9.931 -2.472 -16.741 1.00 97.94 321 SER A C 1
ATOM 2525 O O . SER A 1 321 ? -10.036 -1.751 -15.742 1.00 97.94 321 SER A O 1
ATOM 2527 N N . ASP A 1 322 ? -9.240 -2.149 -17.838 1.00 97.56 322 ASP A N 1
ATOM 2528 C CA . ASP A 1 322 ? -8.388 -0.981 -18.043 1.00 97.56 322 ASP A CA 1
ATOM 2529 C C . ASP A 1 322 ? -7.317 -0.799 -16.952 1.00 97.56 322 ASP A C 1
ATOM 2531 O O . ASP A 1 322 ? -7.081 0.297 -16.453 1.00 97.56 322 ASP A O 1
ATOM 2535 N N . VAL A 1 323 ? -6.696 -1.899 -16.506 1.00 95.00 323 VAL A N 1
ATOM 2536 C CA . VAL A 1 323 ? -5.695 -1.859 -15.424 1.00 95.00 323 VAL A CA 1
ATOM 2537 C C . VAL A 1 323 ? -4.622 -0.802 -15.683 1.00 95.00 323 VAL A C 1
ATOM 2539 O O . VAL A 1 323 ? -3.939 -0.839 -16.702 1.00 95.00 323 VAL A O 1
ATOM 2542 N N . GLY A 1 324 ? -4.474 0.106 -14.717 1.00 88.62 324 GLY A N 1
ATOM 2543 C CA . GLY A 1 324 ? -3.709 1.339 -14.854 1.00 88.62 324 GLY A CA 1
ATOM 2544 C C . GLY A 1 324 ? -4.570 2.510 -14.397 1.00 88.62 324 GLY A C 1
ATOM 2545 O O . GLY A 1 324 ? -4.430 2.958 -13.260 1.00 88.62 324 GLY A O 1
ATOM 2546 N N . GLY A 1 325 ? -5.508 2.951 -15.242 1.00 88.44 325 GLY A N 1
ATOM 2547 C CA . GLY A 1 325 ? -6.621 3.816 -14.820 1.00 88.44 325 GLY A CA 1
ATOM 2548 C C . GLY A 1 325 ? -7.677 3.047 -14.013 1.00 88.44 325 GLY A C 1
ATOM 2549 O O . GLY A 1 325 ? -8.288 3.578 -13.090 1.00 88.44 325 GLY A O 1
ATOM 2550 N N . GLY A 1 326 ? -7.871 1.770 -14.331 1.00 92.44 326 GLY A N 1
ATOM 2551 C CA . GLY A 1 326 ? -8.682 0.807 -13.602 1.00 92.44 326 GLY A CA 1
ATOM 2552 C C . GLY A 1 326 ? -7.902 0.190 -12.443 1.00 92.44 326 GLY A C 1
ATOM 2553 O O . GLY A 1 326 ? -6.714 -0.122 -12.544 1.00 92.44 326 GLY A O 1
ATOM 2554 N N . THR A 1 327 ? -8.583 0.002 -11.315 1.00 90.25 327 THR A N 1
ATOM 2555 C CA . THR A 1 327 ? -7.951 -0.327 -10.027 1.00 90.25 327 THR A CA 1
ATOM 2556 C C . THR A 1 327 ? -7.866 -1.823 -9.705 1.00 90.25 327 THR A C 1
ATOM 2558 O O . THR A 1 327 ? -7.447 -2.188 -8.607 1.00 90.25 327 THR A O 1
ATOM 2561 N N . SER A 1 328 ? -8.267 -2.703 -10.628 1.00 90.31 328 SER A N 1
ATOM 2562 C CA . SER A 1 328 ? -8.322 -4.149 -10.399 1.00 90.31 328 SER A CA 1
ATOM 2563 C C . SER A 1 328 ? -8.225 -4.950 -11.695 1.00 90.31 328 SER A C 1
ATOM 2565 O O . SER A 1 328 ? -8.890 -4.625 -12.674 1.00 90.31 328 SER A O 1
ATOM 2567 N N . PHE A 1 329 ? -7.468 -6.050 -11.664 1.00 92.19 329 PHE A N 1
ATOM 2568 C CA . PHE A 1 329 ? -7.468 -7.085 -12.709 1.00 92.19 329 PHE A CA 1
ATOM 2569 C C . PHE A 1 329 ? -8.768 -7.914 -12.725 1.00 92.19 329 PHE A C 1
ATOM 2571 O O . PHE A 1 329 ? -8.986 -8.718 -13.631 1.00 92.19 329 PHE A O 1
ATOM 2578 N N . SER A 1 330 ? -9.615 -7.787 -11.697 1.00 92.75 330 SER A N 1
ATOM 2579 C CA . SER A 1 330 ? -10.800 -8.625 -11.534 1.00 92.75 330 SER A CA 1
ATOM 2580 C C . SER A 1 330 ? -11.970 -8.121 -12.370 1.00 92.75 330 SER A C 1
ATOM 2582 O O . SER A 1 330 ? -12.655 -7.171 -11.986 1.00 92.75 330 SER A O 1
ATOM 2584 N N . LEU A 1 331 ? -12.287 -8.824 -13.460 1.00 94.44 331 LEU A N 1
ATOM 2585 C CA . LEU A 1 331 ? -13.488 -8.543 -14.253 1.00 94.44 331 LEU A CA 1
ATOM 2586 C C . LEU A 1 331 ? -14.797 -8.704 -13.451 1.00 94.44 331 LEU A C 1
ATOM 2588 O O . LEU A 1 331 ? -15.815 -8.122 -13.824 1.00 94.44 331 LEU A O 1
ATOM 2592 N N . LEU A 1 332 ? -14.782 -9.421 -12.318 1.00 92.31 332 LEU A N 1
ATOM 2593 C CA . LEU A 1 332 ? -15.903 -9.450 -11.367 1.00 92.31 332 LEU A CA 1
ATOM 2594 C C . LEU A 1 332 ? -16.115 -8.072 -10.717 1.00 92.31 332 LEU A C 1
ATOM 2596 O O . LEU A 1 332 ? -17.243 -7.598 -10.606 1.00 92.31 332 LEU A O 1
ATOM 2600 N N . GLN A 1 333 ? -15.028 -7.391 -10.351 1.00 92.69 333 GLN A N 1
ATOM 2601 C CA . GLN A 1 333 ? -15.068 -6.029 -9.812 1.00 92.69 333 GLN A CA 1
ATOM 2602 C C . GLN A 1 333 ? -15.377 -5.009 -10.916 1.00 92.69 333 GLN A C 1
ATOM 2604 O O . GLN A 1 333 ? -16.180 -4.105 -10.698 1.00 92.69 333 GLN A O 1
ATOM 2609 N N . THR A 1 334 ? -14.877 -5.206 -12.139 1.00 96.69 334 THR A N 1
ATOM 2610 C CA . THR A 1 334 ? -15.323 -4.433 -13.312 1.00 96.69 334 THR A CA 1
ATOM 2611 C C . THR A 1 334 ? -16.834 -4.568 -13.537 1.00 96.69 334 THR A C 1
ATOM 2613 O O . THR A 1 334 ? -17.514 -3.573 -13.778 1.00 96.69 334 THR A O 1
ATOM 2616 N N . ALA A 1 335 ? -17.401 -5.768 -13.383 1.00 97.00 335 ALA A N 1
ATOM 2617 C CA . ALA A 1 335 ? -18.844 -5.998 -13.442 1.00 97.00 335 ALA A CA 1
ATOM 2618 C C . ALA A 1 335 ? -19.626 -5.331 -12.289 1.00 97.00 335 ALA A C 1
ATOM 2620 O O . ALA A 1 335 ? -20.758 -4.880 -12.494 1.00 97.00 335 ALA A O 1
ATOM 2621 N N . ASN A 1 336 ? -19.028 -5.220 -11.099 1.00 97.69 336 ASN A N 1
ATOM 2622 C CA . ASN A 1 336 ? -19.563 -4.447 -9.973 1.00 97.69 336 ASN A CA 1
ATOM 2623 C C . ASN A 1 336 ? -19.710 -2.961 -10.337 1.00 97.69 336 ASN A C 1
ATOM 2625 O O . ASN A 1 336 ? -20.791 -2.377 -10.217 1.00 97.69 336 ASN A O 1
ATOM 2629 N N . GLU A 1 337 ? -18.644 -2.366 -10.873 1.00 97.94 337 GLU A N 1
ATOM 2630 C CA . GLU A 1 337 ? -18.665 -0.969 -11.304 1.00 97.94 337 GLU A CA 1
ATOM 2631 C C . GLU A 1 337 ? -19.577 -0.758 -12.527 1.00 97.94 337 GLU A C 1
ATOM 2633 O O . GLU A 1 337 ? -20.302 0.235 -12.571 1.00 97.94 337 GLU A O 1
ATOM 2638 N N . ALA A 1 338 ? -19.666 -1.715 -13.462 1.00 98.38 338 ALA A N 1
ATOM 2639 C CA . ALA A 1 338 ? -20.621 -1.676 -14.580 1.00 98.38 338 ALA A CA 1
ATOM 2640 C C . ALA A 1 338 ? -22.076 -1.554 -14.091 1.00 98.38 338 ALA A C 1
ATOM 2642 O O . ALA A 1 338 ? -22.862 -0.750 -14.609 1.00 98.38 338 ALA A O 1
ATOM 2643 N N . TYR A 1 339 ? -22.438 -2.328 -13.065 1.00 98.44 339 TYR A N 1
ATOM 2644 C CA . TYR A 1 339 ? -23.757 -2.265 -12.439 1.00 98.44 339 TYR A CA 1
ATOM 2645 C C . TYR A 1 339 ? -24.007 -0.904 -11.766 1.00 98.44 339 TYR A C 1
ATOM 2647 O O . TYR A 1 339 ? -25.080 -0.326 -11.926 1.00 98.44 339 TYR A O 1
ATOM 2655 N N . LYS A 1 340 ? -23.017 -0.333 -11.070 1.00 98.38 340 LYS A N 1
ATOM 2656 C CA . LYS A 1 340 ? -23.148 1.000 -10.449 1.00 98.38 340 LYS A CA 1
ATOM 2657 C C . LYS A 1 340 ? -23.273 2.118 -11.489 1.00 98.38 340 LYS A C 1
ATOM 2659 O O . LYS A 1 340 ? -24.167 2.953 -11.368 1.00 98.38 340 LYS A O 1
ATOM 2664 N N . VAL A 1 341 ? -22.439 2.110 -12.533 1.00 98.31 341 VAL A N 1
ATOM 2665 C CA . VAL A 1 341 ? -22.473 3.084 -13.644 1.00 98.31 341 VAL A CA 1
ATOM 2666 C C . VAL A 1 341 ? -23.827 3.071 -14.358 1.00 98.31 341 VAL A C 1
ATOM 2668 O O . VAL A 1 341 ? -24.365 4.129 -14.690 1.00 98.31 341 VAL A O 1
ATOM 2671 N N . THR A 1 342 ? -24.414 1.889 -14.560 1.00 97.62 342 THR A N 1
ATOM 2672 C CA . THR A 1 342 ? -25.750 1.755 -15.164 1.00 97.62 342 THR A CA 1
ATOM 2673 C C . THR A 1 342 ? -26.864 2.192 -14.206 1.00 97.62 342 THR A C 1
ATOM 2675 O O . THR A 1 342 ? -27.744 2.952 -14.614 1.00 97.62 342 THR A O 1
ATOM 2678 N N . GLN A 1 343 ? -26.789 1.840 -12.917 1.00 97.94 343 GLN A N 1
ATOM 2679 C CA . GLN A 1 343 ? -27.756 2.281 -11.900 1.00 97.94 343 GLN A CA 1
ATOM 2680 C C . GLN A 1 343 ? -27.773 3.803 -11.689 1.00 97.94 343 GLN A C 1
ATOM 2682 O O . GLN A 1 343 ? -28.851 4.387 -11.561 1.00 97.94 343 GLN A O 1
ATOM 2687 N N . LEU A 1 344 ? -26.617 4.478 -11.730 1.00 98.06 344 LEU A N 1
ATOM 2688 C CA . LEU A 1 344 ? -26.539 5.948 -11.689 1.00 98.06 344 LEU A CA 1
ATOM 2689 C C . LEU A 1 344 ? -27.294 6.608 -12.859 1.00 98.06 344 LEU A C 1
ATOM 2691 O O . LEU A 1 344 ? -27.845 7.698 -12.708 1.00 98.06 344 LEU A O 1
ATOM 2695 N N . GLN A 1 345 ? -27.396 5.912 -13.994 1.00 97.31 345 GLN A N 1
ATOM 2696 C CA . GLN A 1 345 ? -28.164 6.316 -15.178 1.00 97.31 345 GLN A CA 1
ATOM 2697 C C . GLN A 1 345 ? -29.600 5.751 -15.195 1.00 97.31 345 GLN A C 1
ATOM 2699 O O . GLN A 1 345 ? -30.307 5.884 -16.193 1.00 97.31 345 GLN A O 1
ATOM 2704 N N . ARG A 1 346 ? -30.057 5.133 -14.094 1.00 96.38 346 ARG A N 1
ATOM 2705 C CA . ARG A 1 346 ? -31.362 4.450 -13.952 1.00 96.38 346 ARG A CA 1
ATOM 2706 C C . ARG A 1 346 ? -31.577 3.286 -14.931 1.00 96.38 346 ARG A C 1
ATOM 2708 O O . ARG A 1 346 ? -32.715 2.914 -15.217 1.00 96.38 346 ARG A O 1
ATOM 2715 N N . GLN A 1 347 ? -30.491 2.701 -15.422 1.00 94.94 347 GLN A N 1
ATOM 2716 C CA . GLN A 1 347 ? -30.486 1.491 -16.236 1.00 94.94 347 GLN A CA 1
ATOM 2717 C C . GLN A 1 347 ? -30.278 0.273 -15.318 1.00 94.94 347 GLN A C 1
ATOM 2719 O O . GLN A 1 347 ? -29.591 0.360 -14.304 1.00 94.94 347 GLN A O 1
ATOM 2724 N N . THR A 1 348 ? -30.877 -0.873 -15.649 1.00 92.94 348 THR A N 1
ATOM 2725 C CA . THR A 1 348 ? -30.691 -2.124 -14.890 1.00 92.94 348 THR A CA 1
ATOM 2726 C C . THR A 1 348 ? -29.894 -3.116 -15.723 1.00 92.94 348 THR A C 1
ATOM 2728 O O . THR A 1 348 ? -30.383 -3.592 -16.744 1.00 92.94 348 THR A O 1
ATOM 2731 N N . LEU A 1 349 ? -28.685 -3.440 -15.266 1.00 97.06 349 LEU A N 1
ATOM 2732 C CA . LEU A 1 349 ? -27.860 -4.513 -15.813 1.00 97.06 349 LEU A CA 1
ATOM 2733 C C . LEU A 1 349 ? -28.130 -5.807 -15.026 1.00 97.06 349 LEU A C 1
ATOM 2735 O O . LEU A 1 349 ? -27.841 -5.880 -13.832 1.00 97.06 349 LEU A O 1
ATOM 2739 N N . THR A 1 350 ? -28.731 -6.810 -15.671 1.00 97.50 350 THR A N 1
ATOM 2740 C CA . THR A 1 350 ? -29.091 -8.084 -15.012 1.00 97.50 350 THR A CA 1
ATOM 2741 C C . THR A 1 350 ? -27.912 -9.069 -14.951 1.00 97.50 350 THR A C 1
ATOM 2743 O O . THR A 1 350 ? -27.010 -8.988 -15.784 1.00 97.50 350 THR A O 1
ATOM 2746 N N . PRO A 1 351 ? -27.908 -10.063 -14.038 1.00 97.94 351 PRO A N 1
ATOM 2747 C CA . PRO A 1 351 ? -26.765 -10.968 -13.865 1.00 97.94 351 PRO A CA 1
ATOM 2748 C C . PRO A 1 351 ? -26.399 -11.789 -15.110 1.00 97.94 351 PRO A C 1
ATOM 2750 O O . PRO A 1 351 ? -25.215 -12.033 -15.339 1.00 97.94 351 PRO A O 1
ATOM 2753 N N . PHE A 1 352 ? -27.380 -12.171 -15.936 1.00 98.44 352 PHE A N 1
ATOM 2754 C CA . PHE A 1 352 ? -27.133 -12.851 -17.214 1.00 98.44 352 PHE A CA 1
ATOM 2755 C C . PHE A 1 352 ? -26.616 -11.900 -18.302 1.00 98.44 352 PHE A C 1
ATOM 2757 O O . PHE A 1 352 ? -25.784 -12.293 -19.114 1.00 98.44 352 PHE A O 1
ATOM 2764 N N . GLN A 1 353 ? -27.047 -10.637 -18.303 1.00 98.44 353 GLN A N 1
ATOM 2765 C CA . GLN A 1 353 ? -26.482 -9.604 -19.177 1.00 98.44 353 GLN A CA 1
ATOM 2766 C C . GLN A 1 353 ? -25.033 -9.273 -18.798 1.00 98.44 353 GLN A C 1
ATOM 2768 O O . GLN A 1 353 ? -24.189 -9.154 -19.682 1.00 98.44 353 GLN A O 1
ATOM 2773 N N . THR A 1 354 ? -24.708 -9.233 -17.505 1.00 98.56 354 THR A N 1
ATOM 2774 C CA . THR A 1 354 ? -23.321 -9.162 -17.027 1.00 98.56 354 THR A CA 1
ATOM 2775 C C . THR A 1 354 ? -22.505 -10.367 -17.501 1.00 98.56 354 THR A C 1
ATOM 2777 O O . THR A 1 354 ? -21.444 -10.182 -18.093 1.00 98.56 354 THR A O 1
ATOM 2780 N N . LEU A 1 355 ? -23.020 -11.594 -17.327 1.00 98.44 355 LEU A N 1
ATOM 2781 C CA . LEU A 1 355 ? -22.358 -12.811 -17.816 1.00 98.44 355 LEU A CA 1
ATOM 2782 C C . LEU A 1 355 ? -22.107 -12.758 -19.331 1.00 98.44 355 LEU A C 1
ATOM 2784 O O . LEU A 1 355 ? -21.048 -13.182 -19.787 1.00 98.44 355 LEU A O 1
ATOM 2788 N N . TYR A 1 356 ? -23.044 -12.204 -20.110 1.00 98.75 356 TYR A N 1
ATOM 2789 C CA . TYR A 1 356 ? -22.875 -12.010 -21.551 1.00 98.75 356 TYR A CA 1
ATOM 2790 C C . TYR A 1 356 ? -21.689 -11.095 -21.851 1.00 98.75 356 TYR A C 1
ATOM 2792 O O . TYR A 1 356 ? -20.798 -11.499 -22.595 1.00 98.75 356 TYR A O 1
ATOM 2800 N N . LEU A 1 357 ? -21.634 -9.905 -21.244 1.00 98.69 357 LEU A N 1
ATOM 2801 C CA . LEU A 1 357 ? -20.541 -8.947 -21.455 1.00 98.69 357 LEU A CA 1
ATOM 2802 C C . LEU A 1 357 ? -19.165 -9.511 -21.060 1.00 98.69 357 LEU A C 1
ATOM 2804 O O . LEU A 1 357 ? -18.170 -9.153 -21.684 1.00 98.69 357 LEU A O 1
ATOM 2808 N N . LEU A 1 358 ? -19.128 -10.407 -20.069 1.00 98.12 358 LEU A N 1
ATOM 2809 C CA . LEU A 1 358 ? -17.927 -11.096 -19.585 1.00 98.12 358 LEU A CA 1
ATOM 2810 C C . LEU A 1 358 ? -17.476 -12.293 -20.441 1.00 98.12 358 LEU A C 1
ATOM 2812 O O . LEU A 1 358 ? -16.330 -12.721 -20.319 1.00 98.12 358 LEU A O 1
ATOM 2816 N N . THR A 1 359 ? -18.365 -12.876 -21.256 1.00 98.75 359 THR A N 1
ATOM 2817 C CA . THR A 1 359 ? -18.108 -14.139 -21.977 1.00 98.75 359 THR A CA 1
ATOM 2818 C C . THR A 1 359 ? -18.504 -14.049 -23.457 1.00 98.75 359 THR A C 1
ATOM 2820 O O . THR A 1 359 ? -17.728 -13.558 -24.276 1.00 98.75 359 THR A O 1
ATOM 2823 N N . LEU A 1 360 ? -19.701 -14.506 -23.845 1.00 98.69 360 LEU A N 1
ATOM 2824 C CA . LEU A 1 360 ? -20.133 -14.593 -25.246 1.00 98.69 360 LEU A CA 1
ATOM 2825 C C . LEU A 1 360 ? -20.185 -13.228 -25.957 1.00 98.69 360 LEU A C 1
ATOM 2827 O O . LEU A 1 360 ? -19.883 -13.153 -27.146 1.00 98.69 360 LEU A O 1
ATOM 2831 N N . GLY A 1 361 ? -20.542 -12.155 -25.251 1.00 98.38 361 GLY A N 1
ATOM 2832 C CA . GLY A 1 361 ? -20.534 -10.780 -25.757 1.00 98.38 361 GLY A CA 1
ATOM 2833 C C . GLY A 1 361 ? -19.124 -10.306 -26.100 1.00 98.38 361 GLY A C 1
ATOM 2834 O O . GLY A 1 361 ? -18.887 -9.898 -27.236 1.00 98.38 361 GLY A O 1
ATOM 2835 N N . GLY A 1 362 ? -18.167 -10.490 -25.182 1.00 98.25 362 GLY A N 1
ATOM 2836 C CA . GLY A 1 362 ? -16.744 -10.253 -25.444 1.00 98.25 362 GLY A CA 1
ATOM 2837 C C . GLY A 1 362 ? -16.217 -11.091 -26.616 1.00 98.25 362 GLY A C 1
ATOM 2838 O O . GLY A 1 362 ? -15.574 -10.566 -27.524 1.00 98.25 362 GLY A O 1
ATOM 2839 N N . ALA A 1 363 ? -16.584 -12.375 -26.691 1.00 98.62 363 ALA A N 1
ATOM 2840 C CA . ALA A 1 363 ? -16.213 -13.233 -27.817 1.00 98.62 363 ALA A CA 1
ATOM 2841 C C . ALA A 1 363 ? -16.795 -12.729 -29.158 1.00 98.62 363 ALA A C 1
ATOM 2843 O O . ALA A 1 363 ? -16.086 -12.716 -30.164 1.00 98.62 363 ALA A O 1
ATOM 2844 N N . ARG A 1 364 ? -18.052 -12.259 -29.182 1.00 98.25 364 ARG A N 1
ATOM 2845 C CA . ARG A 1 364 ? -18.716 -11.667 -30.366 1.00 98.25 364 ARG A CA 1
ATOM 2846 C C . ARG A 1 364 ? -18.140 -10.296 -30.748 1.00 98.25 364 ARG A C 1
ATOM 2848 O O . ARG A 1 364 ? -18.088 -9.964 -31.936 1.00 98.25 364 ARG A O 1
ATOM 2855 N N . ALA A 1 365 ? -17.677 -9.506 -29.779 1.00 98.38 365 ALA A N 1
ATOM 2856 C CA . ALA A 1 365 ? -16.933 -8.272 -30.026 1.00 98.38 365 ALA A CA 1
ATOM 2857 C C . ALA A 1 365 ? -15.606 -8.575 -30.745 1.00 98.38 365 ALA A C 1
ATOM 2859 O O . ALA A 1 365 ? -15.334 -8.002 -31.800 1.00 98.38 365 ALA A O 1
ATOM 2860 N N . LEU A 1 366 ? -14.859 -9.572 -30.258 1.00 98.44 366 LEU A N 1
ATOM 2861 C CA . LEU A 1 366 ? -13.587 -10.027 -30.834 1.00 98.44 366 LEU A CA 1
ATOM 2862 C C . LEU A 1 366 ? -13.731 -10.940 -32.071 1.00 98.44 366 LEU A C 1
ATOM 2864 O O . LEU A 1 366 ? -12.729 -11.351 -32.644 1.00 98.44 366 LEU A O 1
ATOM 2868 N N . LYS A 1 367 ? -14.944 -11.287 -32.522 1.00 97.88 367 LYS A N 1
ATOM 2869 C CA . LYS A 1 367 ? -15.172 -12.275 -33.607 1.00 97.88 367 LYS A CA 1
ATOM 2870 C C . LYS A 1 367 ? -14.510 -13.643 -33.328 1.00 97.88 367 LYS A C 1
ATOM 2872 O O . LYS A 1 367 ? -14.041 -14.319 -34.247 1.00 97.88 367 LYS A O 1
ATOM 2877 N N . LEU A 1 368 ? -14.463 -14.024 -32.050 1.00 97.94 368 LEU A N 1
ATOM 2878 C CA . LEU A 1 368 ? -13.991 -15.306 -31.509 1.00 97.94 368 LEU A CA 1
ATOM 2879 C C . LEU A 1 368 ? -15.153 -16.153 -30.950 1.00 97.94 368 LEU A C 1
ATOM 2881 O O . LEU A 1 368 ? -14.944 -17.195 -30.336 1.00 97.94 368 LEU A O 1
ATOM 2885 N N . ASP A 1 369 ? -16.403 -15.753 -31.183 1.00 97.88 369 ASP A N 1
ATOM 2886 C CA . ASP A 1 369 ? -17.613 -16.458 -30.738 1.00 97.88 369 ASP A CA 1
ATOM 2887 C C . ASP A 1 369 ? -17.808 -17.845 -31.370 1.00 97.88 369 ASP A C 1
ATOM 2889 O O . ASP A 1 369 ? -18.635 -18.620 -30.895 1.00 97.88 369 ASP A O 1
ATOM 2893 N N . GLN A 1 370 ? -17.029 -18.191 -32.397 1.00 97.19 370 GLN A N 1
ATOM 2894 C CA . GLN A 1 370 ? -16.978 -19.536 -32.980 1.00 97.19 370 GLN A CA 1
ATOM 2895 C C . GLN A 1 370 ? -15.953 -20.453 -32.284 1.00 97.19 370 GLN A C 1
ATOM 2897 O O . GLN A 1 370 ? -16.025 -21.671 -32.431 1.00 97.19 370 GLN A O 1
ATOM 2902 N N . THR A 1 371 ? -15.018 -19.900 -31.503 1.00 96.25 371 THR A N 1
ATOM 2903 C CA . THR A 1 371 ? -13.973 -20.654 -30.785 1.00 96.25 371 THR A CA 1
ATOM 2904 C C . THR A 1 371 ? -14.122 -20.609 -29.265 1.00 96.25 371 THR A C 1
ATOM 2906 O O . THR A 1 371 ? -13.740 -21.580 -28.617 1.00 96.25 371 THR A O 1
ATOM 2909 N N . LEU A 1 372 ? -14.690 -19.533 -28.709 1.00 97.50 372 LEU A N 1
ATOM 2910 C CA . LEU A 1 372 ? -14.723 -19.215 -27.274 1.00 97.50 372 LEU A CA 1
ATOM 2911 C C . LEU A 1 372 ? -16.102 -18.710 -26.802 1.00 97.50 372 LEU A C 1
ATOM 2913 O O . LEU A 1 372 ? -17.072 -18.658 -27.564 1.00 97.50 372 LEU A O 1
ATOM 2917 N N . GLY A 1 373 ? -16.197 -18.354 -25.518 1.00 96.19 373 GLY A N 1
ATOM 2918 C CA . GLY A 1 373 ? -17.321 -17.622 -24.919 1.00 96.19 373 GLY A CA 1
ATOM 2919 C C . GLY A 1 373 ? -18.525 -18.461 -24.478 1.00 96.19 373 GLY A C 1
ATOM 2920 O O . GLY A 1 373 ? -19.381 -17.930 -23.781 1.00 96.19 373 GLY A O 1
ATOM 2921 N N . ASN A 1 374 ? -18.608 -19.745 -24.852 1.00 98.38 374 ASN A N 1
ATOM 2922 C CA . ASN A 1 374 ? -19.587 -20.702 -24.315 1.00 98.38 374 ASN A CA 1
ATOM 2923 C C . ASN A 1 374 ? -19.137 -22.165 -24.520 1.00 98.38 374 ASN A C 1
ATOM 2925 O O . ASN A 1 374 ? -18.126 -22.427 -25.171 1.00 98.38 374 ASN A O 1
ATOM 2929 N N . PHE A 1 375 ? -19.904 -23.118 -23.991 1.00 98.31 375 PHE A N 1
ATOM 2930 C CA . PHE A 1 375 ? -19.644 -24.558 -24.005 1.00 98.31 375 PHE A CA 1
ATOM 2931 C C . PHE A 1 375 ? -20.296 -25.303 -25.183 1.00 98.31 375 PHE A C 1
ATOM 2933 O O . PHE A 1 375 ? -20.850 -26.394 -25.018 1.00 98.31 375 PHE A O 1
ATOM 2940 N N . GLN A 1 376 ? -20.325 -24.728 -26.385 1.00 97.81 376 GLN A N 1
ATOM 2941 C CA . GLN A 1 376 ? -20.750 -25.489 -27.567 1.00 97.81 376 GLN A CA 1
ATOM 2942 C C . GLN A 1 376 ? -19.665 -26.508 -27.978 1.00 97.81 376 GLN A C 1
ATOM 2944 O O . GLN A 1 376 ? -18.490 -26.139 -28.058 1.00 97.81 376 GLN A O 1
ATOM 2949 N N . PRO A 1 377 ? -20.013 -27.780 -28.265 1.00 97.06 377 PRO A N 1
ATOM 2950 C CA . PRO A 1 377 ? -19.051 -28.762 -28.764 1.00 97.06 377 PRO A CA 1
ATOM 2951 C C . PRO A 1 377 ? -18.289 -28.268 -30.002 1.00 97.06 377 PRO A C 1
ATOM 2953 O O . PRO A 1 377 ? -18.863 -27.665 -30.906 1.00 97.06 377 PRO A O 1
ATOM 2956 N N . GLY A 1 378 ? -16.980 -28.522 -30.032 1.00 95.62 378 GLY A N 1
ATOM 2957 C CA . GLY A 1 378 ? -16.030 -28.000 -31.020 1.00 95.62 378 GLY A CA 1
ATOM 2958 C C . GLY A 1 378 ? -15.241 -26.772 -30.544 1.00 95.62 378 GLY A C 1
ATOM 2959 O O . GLY A 1 378 ? -14.110 -26.569 -31.006 1.00 95.62 378 GLY A O 1
ATOM 2960 N N . LYS A 1 379 ? -15.773 -25.997 -29.589 1.00 97.62 379 LYS A N 1
ATOM 2961 C CA . LYS A 1 379 ? -15.072 -24.849 -28.994 1.00 97.62 379 LYS A CA 1
ATOM 2962 C C . LYS A 1 379 ? -13.879 -25.256 -28.141 1.00 97.62 379 LYS A C 1
ATOM 2964 O O . LYS A 1 379 ? -13.732 -26.409 -27.732 1.00 97.62 379 LYS A O 1
ATOM 2969 N N . GLU A 1 380 ? -13.001 -24.290 -27.917 1.00 95.62 380 GLU A N 1
ATOM 2970 C CA . GLU A 1 380 ? -11.838 -24.428 -27.051 1.00 95.62 380 GLU A CA 1
ATOM 2971 C C . GLU A 1 380 ? -12.297 -24.428 -25.593 1.00 95.62 380 GLU A C 1
ATOM 2973 O O . GLU A 1 380 ? -13.146 -23.635 -25.191 1.00 95.62 380 GLU A O 1
ATOM 2978 N N . ALA A 1 381 ? -11.782 -25.379 -24.818 1.00 94.44 381 ALA A N 1
ATOM 2979 C CA . ALA A 1 381 ? -12.135 -25.540 -23.418 1.00 94.44 381 ALA A CA 1
ATOM 2980 C C . ALA A 1 381 ? -11.307 -24.566 -22.570 1.00 94.44 381 ALA A C 1
ATOM 2982 O O . ALA A 1 381 ? -10.319 -24.971 -21.964 1.00 94.44 381 ALA A O 1
ATOM 2983 N N . ASP A 1 382 ? -11.716 -23.300 -22.564 1.00 94.75 382 ASP A N 1
ATOM 2984 C CA . ASP A 1 382 ? -11.228 -22.281 -21.635 1.00 94.75 382 ASP A CA 1
ATOM 2985 C C . ASP A 1 382 ? -12.352 -21.965 -20.640 1.00 94.75 382 ASP A C 1
ATOM 2987 O O . ASP A 1 382 ? -13.418 -21.474 -21.028 1.00 94.75 382 ASP A O 1
ATOM 2991 N N . PHE A 1 383 ? -12.153 -22.314 -19.367 1.00 95.12 383 PHE A N 1
ATOM 2992 C CA . PHE A 1 383 ? -13.189 -22.200 -18.339 1.00 95.12 383 PHE A CA 1
ATOM 2993 C C . PHE A 1 383 ? -12.637 -21.961 -16.935 1.00 95.12 383 PHE A C 1
ATOM 2995 O O . PHE A 1 383 ? -11.485 -22.280 -16.629 1.00 95.12 383 PHE A O 1
ATOM 3002 N N . ILE A 1 384 ? -13.508 -21.416 -16.089 1.00 94.00 384 ILE A N 1
ATOM 3003 C CA . ILE A 1 384 ? -13.260 -21.107 -14.680 1.00 94.00 384 ILE A CA 1
ATOM 3004 C C . ILE A 1 384 ? -14.199 -21.908 -13.782 1.00 94.00 384 ILE A C 1
ATOM 3006 O O . ILE A 1 384 ? -15.295 -22.294 -14.199 1.00 94.00 384 ILE A O 1
ATOM 3010 N N . VAL A 1 385 ? -13.781 -22.120 -12.536 1.00 92.31 385 VAL A N 1
ATOM 3011 C CA . VAL A 1 385 ? -14.590 -22.746 -11.486 1.00 92.31 385 VAL A CA 1
ATOM 3012 C C . VAL A 1 385 ? -14.709 -21.761 -10.326 1.00 92.31 385 VAL A C 1
ATOM 3014 O O . VAL A 1 385 ? -13.705 -21.340 -9.756 1.00 92.31 385 VAL A O 1
ATOM 3017 N N . LEU A 1 386 ? -15.939 -21.363 -10.002 1.00 90.31 386 LEU A N 1
ATOM 3018 C CA . LEU A 1 386 ? -16.245 -20.390 -8.957 1.00 90.31 386 LEU A CA 1
ATOM 3019 C C . LEU A 1 386 ? -16.786 -21.080 -7.704 1.00 90.31 386 LEU A C 1
ATOM 3021 O O . LEU A 1 386 ? -17.830 -21.746 -7.748 1.00 90.31 386 LEU A O 1
ATOM 3025 N N . ASP A 1 387 ? -16.117 -20.870 -6.570 1.00 88.62 387 ASP A N 1
ATOM 3026 C CA . ASP A 1 387 ? -16.596 -21.341 -5.274 1.00 88.62 387 ASP A CA 1
ATOM 3027 C C . ASP A 1 387 ? -17.624 -20.373 -4.678 1.00 88.62 387 ASP A C 1
ATOM 3029 O O . ASP A 1 387 ? -17.304 -19.283 -4.207 1.00 88.62 387 ASP A O 1
ATOM 3033 N N . GLY A 1 388 ? -18.882 -20.816 -4.620 1.00 85.06 388 GLY A N 1
ATOM 3034 C CA . GLY A 1 388 ? -19.977 -20.111 -3.956 1.00 85.06 388 GLY A CA 1
ATOM 3035 C C . GLY A 1 388 ? -19.833 -19.966 -2.432 1.00 85.06 388 GLY A C 1
ATOM 3036 O O . GLY A 1 388 ? -20.735 -19.397 -1.816 1.00 85.06 388 GLY A O 1
ATOM 3037 N N . GLN A 1 389 ? -18.773 -20.485 -1.811 1.00 85.88 389 GLN A N 1
ATOM 3038 C CA . GLN A 1 389 ? -18.542 -20.510 -0.362 1.00 85.88 389 GLN A CA 1
ATOM 3039 C C . GLN A 1 389 ? -17.196 -19.881 0.061 1.00 85.88 389 GLN A C 1
ATOM 3041 O O . GLN A 1 389 ? -16.853 -19.956 1.243 1.00 85.88 389 GLN A O 1
ATOM 3046 N N . ALA A 1 390 ? -16.462 -19.228 -0.848 1.00 82.12 390 ALA A N 1
ATOM 3047 C CA . ALA A 1 390 ? -15.087 -18.763 -0.615 1.00 82.12 390 ALA A CA 1
ATOM 3048 C C . ALA A 1 390 ? -14.909 -17.767 0.554 1.00 82.12 390 ALA A C 1
ATOM 3050 O O . ALA A 1 390 ? -13.840 -17.694 1.162 1.00 82.12 390 ALA A O 1
ATOM 3051 N N . THR A 1 391 ? -15.948 -17.002 0.906 1.00 82.75 391 THR A N 1
ATOM 3052 C CA . THR A 1 391 ? -15.925 -16.050 2.033 1.00 82.75 391 THR A CA 1
ATOM 3053 C C . THR A 1 391 ? -17.116 -16.245 2.972 1.00 82.75 391 THR A C 1
ATOM 3055 O O . THR A 1 391 ? -18.172 -16.731 2.568 1.00 82.75 391 THR A O 1
ATOM 3058 N N . SER A 1 392 ? -16.994 -15.818 4.233 1.00 85.50 392 SER A N 1
ATOM 3059 C CA . SER A 1 392 ? -18.082 -15.909 5.223 1.00 85.50 392 SER A CA 1
ATOM 3060 C C . SER A 1 392 ? -19.355 -15.164 4.792 1.00 85.50 392 SER A C 1
ATOM 3062 O O . SER A 1 392 ? -20.463 -15.653 5.010 1.00 85.50 392 SER A O 1
ATOM 3064 N N . THR A 1 393 ? -19.215 -14.018 4.118 1.00 85.69 393 THR A N 1
ATOM 3065 C CA . THR A 1 393 ? -20.342 -13.262 3.543 1.00 85.69 393 THR A CA 1
ATOM 3066 C C . THR A 1 393 ? -21.046 -14.049 2.436 1.00 85.69 393 THR A C 1
ATOM 3068 O O . THR A 1 393 ? -22.276 -14.051 2.371 1.00 85.69 393 THR A O 1
ATOM 3071 N N . MET A 1 394 ? -20.294 -14.765 1.592 1.00 85.00 394 MET A N 1
ATOM 3072 C CA . MET A 1 394 ? -20.885 -15.661 0.596 1.00 85.00 394 MET A CA 1
ATOM 3073 C C . MET A 1 394 ? -21.585 -16.837 1.253 1.00 85.00 394 MET A C 1
ATOM 3075 O O . MET A 1 394 ? -22.727 -17.094 0.907 1.00 85.00 394 MET A O 1
ATOM 3079 N N . GLN A 1 395 ? -20.951 -17.516 2.213 1.00 87.25 395 GLN A N 1
ATOM 3080 C CA . GLN A 1 395 ? -21.548 -18.644 2.941 1.00 87.25 395 GLN A CA 1
ATOM 3081 C C . GLN A 1 395 ? -22.899 -18.258 3.567 1.00 87.25 395 GLN A C 1
ATOM 3083 O O . GLN A 1 395 ? -23.856 -19.026 3.497 1.00 87.25 395 GLN A O 1
ATOM 3088 N N . LEU A 1 396 ? -23.006 -17.035 4.104 1.00 88.69 396 LEU A N 1
ATOM 3089 C CA . LEU A 1 396 ? -24.253 -16.486 4.640 1.00 88.69 396 LEU A CA 1
ATOM 3090 C C . LEU A 1 396 ? -25.338 -16.281 3.566 1.00 88.69 396 LEU A C 1
ATOM 3092 O O . LEU A 1 396 ? -26.497 -16.620 3.811 1.00 88.69 396 LEU A O 1
ATOM 3096 N N . ARG A 1 397 ? -24.979 -15.735 2.394 1.00 87.56 397 ARG A N 1
ATOM 3097 C CA . ARG A 1 397 ? -25.903 -15.532 1.258 1.00 87.56 397 ARG A CA 1
ATOM 3098 C C . ARG A 1 397 ? -26.292 -16.853 0.584 1.00 87.56 397 ARG A C 1
ATOM 3100 O O . ARG A 1 397 ? -27.431 -17.042 0.175 1.00 87.56 397 ARG A O 1
ATOM 3107 N N . ASN A 1 398 ? -25.347 -17.780 0.493 1.00 86.06 398 ASN A N 1
ATOM 3108 C CA . ASN A 1 398 ? -25.379 -18.955 -0.368 1.00 86.06 398 ASN A CA 1
ATOM 3109 C C . ASN A 1 398 ? -25.653 -20.237 0.433 1.00 86.06 398 ASN A C 1
ATOM 3111 O O . ASN A 1 398 ? -24.939 -21.230 0.289 1.00 86.06 398 ASN A O 1
ATOM 3115 N N . GLN A 1 399 ? -26.689 -20.220 1.279 1.00 82.06 399 GLN A N 1
ATOM 3116 C CA . GLN A 1 399 ? -27.055 -21.360 2.138 1.00 82.06 399 GLN A CA 1
ATOM 3117 C C . GLN A 1 399 ? -27.411 -22.615 1.323 1.00 82.06 399 GLN A C 1
ATOM 3119 O O . GLN A 1 399 ? -27.071 -23.735 1.706 1.00 82.06 399 GLN A O 1
ATOM 3124 N N . VAL A 1 400 ? -28.054 -22.429 0.166 1.00 79.88 400 VAL A N 1
ATOM 3125 C CA . VAL A 1 400 ? -28.213 -23.473 -0.852 1.00 79.88 400 VAL A CA 1
ATOM 3126 C C . VAL A 1 400 ? -26.927 -23.531 -1.676 1.00 79.88 400 VAL A C 1
ATOM 3128 O O . VAL A 1 400 ? -26.598 -22.576 -2.382 1.00 79.88 400 VAL A O 1
ATOM 3131 N N . LYS A 1 401 ? -26.187 -24.643 -1.602 1.00 77.75 401 LYS A N 1
ATOM 3132 C CA . LYS A 1 401 ? -24.912 -24.790 -2.329 1.00 77.75 401 LYS A CA 1
ATOM 3133 C C . LYS A 1 401 ? -25.110 -24.773 -3.846 1.00 77.75 401 LYS A C 1
ATOM 3135 O O . LYS A 1 401 ? -24.507 -23.943 -4.520 1.00 77.75 401 LYS A O 1
ATOM 3140 N N . THR A 1 402 ? -26.009 -25.620 -4.341 1.00 89.56 402 THR A N 1
ATOM 3141 C CA . THR A 1 402 ? -26.295 -25.840 -5.767 1.00 89.56 402 THR A CA 1
ATOM 3142 C C . THR A 1 402 ? -27.642 -25.210 -6.139 1.00 89.56 402 THR A C 1
ATOM 3144 O O . THR A 1 402 ? -28.665 -25.738 -5.694 1.00 89.56 402 THR A O 1
ATOM 3147 N N . PRO A 1 403 ? -27.681 -24.128 -6.941 1.00 91.69 403 PRO A N 1
ATOM 3148 C CA . PRO A 1 403 ? -28.931 -23.597 -7.485 1.00 91.69 403 PRO A CA 1
ATOM 3149 C C . PRO A 1 403 ? -29.740 -24.673 -8.225 1.00 91.69 403 PRO A C 1
ATOM 3151 O O . PRO A 1 403 ? -29.178 -25.530 -8.902 1.00 91.69 403 PRO A O 1
ATOM 3154 N N . GLN A 1 404 ? -31.062 -24.646 -8.093 1.00 92.75 404 GLN A N 1
ATOM 3155 C CA . GLN A 1 404 ? -31.987 -25.564 -8.770 1.00 92.75 404 GLN A CA 1
ATOM 3156 C C . GLN A 1 404 ? -32.796 -24.867 -9.875 1.00 92.75 404 GLN A C 1
ATOM 3158 O O . GLN A 1 404 ? -33.431 -25.532 -10.691 1.00 92.75 404 GLN A O 1
ATOM 3163 N N . THR A 1 405 ? -32.783 -23.532 -9.918 1.00 93.00 405 THR A N 1
ATOM 3164 C CA . THR A 1 405 ? -33.550 -22.718 -10.873 1.00 93.00 405 THR A CA 1
ATOM 3165 C C . THR A 1 405 ? -32.691 -21.615 -11.496 1.00 93.00 405 THR A C 1
ATOM 3167 O O . THR A 1 405 ? -31.648 -21.238 -10.957 1.00 93.00 405 THR A O 1
ATOM 3170 N N . LEU A 1 406 ? -33.146 -21.048 -12.621 1.00 94.75 406 LEU A N 1
ATOM 3171 C CA . LEU A 1 406 ? -32.500 -19.876 -13.230 1.00 94.75 406 LEU A CA 1
ATOM 3172 C C . LEU A 1 406 ? -32.575 -18.624 -12.336 1.00 94.75 406 LEU A C 1
ATOM 3174 O O . LEU A 1 406 ? -31.694 -17.775 -12.417 1.00 94.75 406 LEU A O 1
ATOM 3178 N N . GLU A 1 407 ? -33.582 -18.515 -11.465 1.00 94.31 407 GLU A N 1
ATOM 3179 C CA . GLU A 1 407 ? -33.699 -17.419 -10.493 1.00 94.31 407 GLU A CA 1
ATOM 3180 C C . GLU A 1 407 ? -32.623 -17.530 -9.401 1.00 94.31 407 GLU A C 1
ATOM 3182 O O . GLU A 1 407 ? -31.892 -16.573 -9.147 1.00 94.31 407 GLU A O 1
ATOM 3187 N N . GLU A 1 408 ? -32.441 -18.725 -8.831 1.00 93.88 408 GLU A N 1
ATOM 3188 C CA . GLU A 1 408 ? -31.376 -19.001 -7.857 1.00 93.88 408 GLU A CA 1
ATOM 3189 C C . GLU A 1 408 ? -29.976 -18.865 -8.478 1.00 93.88 408 GLU A C 1
ATOM 3191 O O . GLU A 1 408 ? -29.059 -18.350 -7.835 1.00 93.88 408 GLU A O 1
ATOM 3196 N N . LEU A 1 409 ? -29.803 -19.277 -9.741 1.00 95.69 409 LEU A N 1
ATOM 3197 C CA . LEU A 1 409 ? -28.568 -19.040 -10.491 1.00 95.69 409 LEU A CA 1
ATOM 3198 C C . LEU A 1 409 ? -28.333 -17.539 -10.709 1.00 95.69 409 LEU A C 1
ATOM 3200 O O . LEU A 1 409 ? -27.207 -17.073 -10.551 1.00 95.69 409 LEU A O 1
ATOM 3204 N N . SER A 1 410 ? -29.374 -16.773 -11.039 1.00 96.25 410 SER A N 1
ATOM 3205 C CA . SER A 1 410 ? -29.285 -15.322 -11.218 1.00 96.25 410 SER A CA 1
ATOM 3206 C C . SER A 1 410 ? -28.856 -14.618 -9.924 1.00 96.25 410 SER A C 1
ATOM 3208 O O . SER A 1 410 ? -27.952 -13.782 -9.969 1.00 96.25 410 SER A O 1
ATOM 3210 N N . ASP A 1 411 ? -29.419 -14.980 -8.761 1.00 93.31 411 ASP A N 1
ATOM 3211 C CA . ASP A 1 411 ? -28.950 -14.442 -7.472 1.00 93.31 411 ASP A CA 1
ATOM 3212 C C . ASP A 1 411 ? -27.506 -14.866 -7.160 1.00 93.31 411 ASP A C 1
ATOM 3214 O O . ASP A 1 411 ? -26.699 -14.040 -6.726 1.00 93.31 411 ASP A O 1
ATOM 3218 N N . ARG A 1 412 ? -27.142 -16.124 -7.450 1.00 92.44 412 ARG A N 1
ATOM 3219 C CA . ARG A 1 412 ? -25.773 -16.629 -7.271 1.00 92.44 412 ARG A CA 1
ATOM 3220 C C . ARG A 1 412 ? -24.761 -15.844 -8.105 1.00 92.44 412 ARG A C 1
ATOM 3222 O O . ARG A 1 412 ? -23.744 -15.411 -7.564 1.00 92.44 412 ARG A O 1
ATOM 3229 N N . LEU A 1 413 ? -25.060 -15.619 -9.385 1.00 95.00 413 LEU A N 1
ATOM 3230 C CA . LEU A 1 413 ? -24.256 -14.790 -10.284 1.00 95.00 413 LEU A CA 1
ATOM 3231 C C . LEU A 1 413 ? -24.185 -13.341 -9.784 1.00 95.00 413 LEU A C 1
ATOM 3233 O O . LEU A 1 413 ? -23.100 -12.772 -9.740 1.00 95.00 413 LEU A O 1
ATOM 3237 N N . PHE A 1 414 ? -25.294 -12.755 -9.318 1.00 95.56 414 PHE A N 1
ATOM 3238 C CA . PHE A 1 414 ? -25.269 -11.410 -8.731 1.00 95.56 414 PHE A CA 1
ATOM 3239 C C . PHE A 1 414 ? -24.409 -11.337 -7.460 1.00 95.56 414 PHE A C 1
ATOM 3241 O O . PHE A 1 414 ? -23.711 -10.348 -7.240 1.00 95.56 414 PHE A O 1
ATOM 3248 N N . GLY A 1 415 ? -24.402 -12.396 -6.647 1.00 92.31 415 GLY A N 1
ATOM 3249 C CA . GLY A 1 415 ? -23.460 -12.572 -5.545 1.00 92.31 415 GLY A CA 1
ATOM 3250 C C . GLY A 1 415 ? -22.004 -12.545 -6.013 1.00 92.31 415 GLY A C 1
ATOM 3251 O O . GLY A 1 415 ? -21.209 -11.806 -5.436 1.00 92.31 415 GLY A O 1
ATOM 3252 N N . PHE A 1 416 ? -21.674 -13.283 -7.078 1.00 91.06 416 PHE A N 1
ATOM 3253 C CA . PHE A 1 416 ? -20.344 -13.278 -7.699 1.00 91.06 416 PHE A CA 1
ATOM 3254 C C . PHE A 1 416 ? -19.935 -11.894 -8.231 1.00 91.06 416 PHE A C 1
ATOM 3256 O O . PHE A 1 416 ? -18.830 -11.446 -7.939 1.00 91.06 416 PHE A O 1
ATOM 3263 N N . TRP A 1 417 ? -20.818 -11.168 -8.920 1.00 92.69 417 TRP A N 1
ATOM 3264 C CA . TRP A 1 417 ? -20.496 -9.835 -9.449 1.00 92.69 417 TRP A CA 1
ATOM 3265 C C . TRP A 1 417 ? -20.343 -8.766 -8.352 1.00 92.69 417 TRP A C 1
ATOM 3267 O O . TRP A 1 417 ? -19.469 -7.912 -8.439 1.00 92.69 417 TRP A O 1
ATOM 3277 N N . MET A 1 418 ? -21.196 -8.766 -7.320 1.00 93.19 418 MET A N 1
ATOM 3278 C CA . MET A 1 418 ? -21.250 -7.655 -6.348 1.00 93.19 418 MET A CA 1
ATOM 3279 C C . MET A 1 418 ? -20.240 -7.752 -5.205 1.00 93.19 418 MET A C 1
ATOM 3281 O O . MET A 1 418 ? -19.977 -6.753 -4.534 1.00 93.19 418 MET A O 1
ATOM 3285 N N . LEU A 1 419 ? -19.729 -8.948 -4.933 1.00 86.75 419 LEU A N 1
ATOM 3286 C CA . LEU A 1 419 ? -18.876 -9.219 -3.777 1.00 86.75 419 LEU A CA 1
ATOM 3287 C C . LEU A 1 419 ? -17.524 -9.846 -4.175 1.00 86.75 419 LEU A C 1
ATOM 3289 O O . LEU A 1 419 ? -16.670 -9.991 -3.307 1.00 86.75 419 LEU A O 1
ATOM 3293 N N . GLY A 1 420 ? -17.345 -10.193 -5.457 1.00 75.31 420 GLY A N 1
ATOM 3294 C CA . GLY A 1 420 ? -16.244 -11.003 -5.981 1.00 75.31 420 GLY A CA 1
ATOM 3295 C C . GLY A 1 420 ? -14.834 -10.421 -5.871 1.00 75.31 420 GLY A C 1
ATOM 3296 O O . GLY A 1 420 ? -14.603 -9.222 -6.041 1.00 75.31 420 GLY A O 1
ATOM 3297 N N . ASP A 1 421 ? -13.875 -11.318 -5.647 1.00 78.19 421 ASP A N 1
ATOM 3298 C CA . ASP A 1 421 ? -12.434 -11.064 -5.679 1.00 78.19 421 ASP A CA 1
ATOM 3299 C C . ASP A 1 421 ? -11.653 -12.350 -6.031 1.00 78.19 421 ASP A C 1
ATOM 3301 O O . ASP A 1 421 ? -12.237 -13.371 -6.399 1.00 78.19 421 ASP A O 1
ATOM 3305 N N . ASP A 1 422 ? -10.325 -12.305 -5.928 1.00 70.00 422 ASP A N 1
ATOM 3306 C CA . ASP A 1 422 ? -9.410 -13.374 -6.339 1.00 70.00 422 ASP A CA 1
ATOM 3307 C C . ASP A 1 422 ? -9.547 -14.677 -5.540 1.00 70.00 422 ASP A C 1
ATOM 3309 O O . ASP A 1 422 ? -9.187 -15.743 -6.033 1.00 70.00 422 ASP A O 1
ATOM 3313 N N . ARG A 1 423 ? -10.115 -14.633 -4.330 1.00 73.00 423 ARG A N 1
ATOM 3314 C CA . ARG A 1 423 ? -10.303 -15.818 -3.468 1.00 73.00 423 ARG A CA 1
ATOM 3315 C C . ARG A 1 423 ? -11.389 -16.781 -3.972 1.00 73.00 423 ARG A C 1
ATOM 3317 O O . ARG A 1 423 ? -11.607 -17.819 -3.356 1.00 73.00 423 ARG A O 1
ATOM 3324 N N . TRP A 1 424 ? -12.110 -16.397 -5.026 1.00 71.25 424 TRP A N 1
ATOM 3325 C CA . TRP A 1 424 ? -13.384 -16.982 -5.452 1.00 71.25 424 TRP A CA 1
ATOM 3326 C C . TRP A 1 424 ? -13.238 -17.881 -6.676 1.00 71.25 424 TRP A C 1
ATOM 3328 O O . TRP A 1 424 ? -14.015 -18.823 -6.844 1.00 71.25 424 TRP A O 1
ATOM 3338 N N . CYS A 1 425 ? -12.251 -17.584 -7.524 1.00 59.34 425 CYS A N 1
ATOM 3339 C CA . CYS A 1 425 ? -11.787 -18.526 -8.523 1.00 59.34 425 CYS A CA 1
ATOM 3340 C C . CYS A 1 425 ? -11.022 -19.621 -7.780 1.00 59.34 425 CYS A C 1
ATOM 3342 O O . CYS A 1 425 ? -9.998 -19.360 -7.146 1.00 59.34 425 CYS A O 1
ATOM 3344 N N . ASP A 1 426 ? -11.523 -20.850 -7.849 1.00 53.97 426 ASP A N 1
ATOM 3345 C CA . ASP A 1 426 ? -10.745 -22.016 -7.448 1.00 53.97 426 ASP A CA 1
ATOM 3346 C C . ASP A 1 426 ? -9.422 -21.999 -8.258 1.00 53.97 426 ASP A C 1
ATOM 3348 O O . ASP A 1 426 ? -9.465 -21.642 -9.444 1.00 53.97 426 ASP A O 1
ATOM 3352 N N . PRO A 1 427 ? -8.246 -22.356 -7.694 1.00 48.94 427 PRO A N 1
ATOM 3353 C CA . PRO A 1 427 ? -6.955 -22.404 -8.408 1.00 48.94 427 PRO A CA 1
ATOM 3354 C C . PRO A 1 427 ? -6.894 -23.330 -9.647 1.00 48.94 427 PRO A C 1
ATOM 3356 O O . PRO A 1 427 ? -5.815 -23.617 -10.168 1.00 48.94 427 PRO A O 1
ATOM 3359 N N . HIS A 1 428 ? -8.034 -23.833 -10.113 1.00 57.06 428 HIS A N 1
ATOM 3360 C CA . HIS A 1 428 ? -8.205 -24.765 -11.208 1.00 57.06 428 HIS A CA 1
ATOM 3361 C C . HIS A 1 428 ? -8.772 -24.059 -12.453 1.00 57.06 428 HIS A C 1
ATOM 3363 O O . HIS A 1 428 ? -9.954 -24.188 -12.778 1.00 57.06 428 HIS A O 1
ATOM 3369 N N . ILE A 1 429 ? -7.911 -23.365 -13.199 1.00 58.94 429 ILE A N 1
ATOM 3370 C CA . ILE A 1 429 ? -8.254 -22.852 -14.534 1.00 58.94 429 ILE A CA 1
ATOM 3371 C C . ILE A 1 429 ? -7.808 -23.870 -15.576 1.00 58.94 429 ILE A C 1
ATOM 3373 O O . ILE A 1 429 ? -6.661 -24.338 -15.577 1.00 58.94 429 ILE A O 1
ATOM 3377 N N . PHE A 1 430 ? -8.718 -24.209 -16.482 1.00 68.12 430 PHE A N 1
ATOM 3378 C CA . PHE A 1 430 ? -8.417 -25.088 -17.599 1.00 68.12 430 PHE A CA 1
ATOM 3379 C C . PHE A 1 430 ? -8.330 -24.258 -18.878 1.00 68.12 430 PHE A C 1
ATOM 3381 O O . PHE A 1 430 ? -9.288 -23.577 -19.236 1.00 68.12 430 PHE A O 1
ATOM 3388 N N . LEU A 1 431 ? -7.176 -24.318 -19.548 1.00 69.19 431 LEU A N 1
ATOM 3389 C CA . LEU A 1 431 ? -6.951 -23.710 -20.860 1.00 69.19 431 LEU A CA 1
ATOM 3390 C C . LEU A 1 431 ? -6.679 -24.809 -21.874 1.00 69.19 431 LEU A C 1
ATOM 3392 O O . LEU A 1 431 ? -5.817 -25.651 -21.624 1.00 69.19 431 LEU A O 1
ATOM 3396 N N . ALA A 1 432 ? -7.346 -24.779 -23.023 1.00 57.09 432 ALA A N 1
ATOM 3397 C CA . ALA A 1 432 ? -7.319 -25.741 -24.130 1.00 57.09 432 ALA A CA 1
ATOM 3398 C C . ALA A 1 432 ? -6.054 -26.644 -24.291 1.00 57.09 432 ALA A C 1
ATOM 3400 O O . ALA A 1 432 ? -5.314 -26.484 -25.263 1.00 57.09 432 ALA A O 1
ATOM 3401 N N . ARG A 1 433 ? -5.865 -27.640 -23.388 1.00 51.41 433 ARG A N 1
ATOM 3402 C CA . ARG A 1 433 ? -4.835 -28.727 -23.269 1.00 51.41 433 ARG A CA 1
ATOM 3403 C C . ARG A 1 433 ? -4.010 -28.754 -21.973 1.00 51.41 433 ARG A C 1
ATOM 3405 O O . ARG A 1 433 ? -3.360 -29.771 -21.732 1.00 51.41 433 ARG A O 1
ATOM 3412 N N . LYS A 1 434 ? -3.986 -27.702 -21.155 1.00 51.44 434 LYS A N 1
ATOM 3413 C CA . LYS A 1 434 ? -3.096 -27.601 -19.989 1.00 51.44 434 LYS A CA 1
ATOM 3414 C C . LYS A 1 434 ? -3.870 -27.169 -18.745 1.00 51.44 434 LYS A C 1
ATOM 3416 O O . LYS A 1 434 ? -4.449 -26.092 -18.697 1.00 51.44 434 LYS A O 1
ATOM 3421 N N . TYR A 1 435 ? -3.816 -28.017 -17.725 1.00 43.53 435 TYR A N 1
ATOM 3422 C CA . TYR A 1 435 ? -4.173 -27.646 -16.363 1.00 43.53 435 TYR A CA 1
ATOM 3423 C C . TYR A 1 435 ? -3.039 -26.785 -15.786 1.00 43.53 435 TYR A C 1
ATOM 3425 O O . TYR A 1 435 ? -1.893 -27.246 -15.719 1.00 43.53 435 TYR A O 1
ATOM 3433 N N . LEU A 1 436 ? -3.334 -25.538 -15.416 1.00 46.44 436 LEU A N 1
ATOM 3434 C CA . LEU A 1 436 ? -2.354 -24.572 -14.917 1.00 46.44 436 LEU A CA 1
ATOM 3435 C C . LEU A 1 436 ? -2.651 -24.187 -13.464 1.00 46.44 436 LEU A C 1
ATOM 3437 O O . LEU A 1 436 ? -3.254 -23.153 -13.233 1.00 46.44 436 LEU A O 1
ATOM 3441 N N . HIS A 1 437 ? -2.172 -24.991 -12.508 1.00 36.97 437 HIS A N 1
ATOM 3442 C CA . HIS A 1 437 ? -1.514 -24.532 -11.271 1.00 36.97 437 HIS A CA 1
ATOM 3443 C C . HIS A 1 437 ? -1.085 -25.742 -10.418 1.00 36.97 437 HIS A C 1
ATOM 3445 O O . HIS A 1 437 ? -1.858 -26.672 -10.199 1.00 36.97 437 HIS A O 1
ATOM 3451 N N . ARG A 1 438 ? 0.147 -25.758 -9.898 1.00 29.20 438 ARG A N 1
ATOM 3452 C CA . ARG A 1 438 ? 0.564 -26.714 -8.856 1.00 29.20 438 ARG A CA 1
ATOM 3453 C C . ARG A 1 438 ? 1.623 -26.050 -7.988 1.00 29.20 438 ARG A C 1
ATOM 3455 O O . ARG A 1 438 ? 2.650 -25.623 -8.510 1.00 29.20 438 ARG A O 1
ATOM 3462 N N . SER A 1 439 ? 1.383 -25.978 -6.684 1.00 26.88 439 SER A N 1
ATOM 3463 C CA . SER A 1 439 ? 2.337 -25.418 -5.728 1.00 26.88 439 SER A CA 1
ATOM 3464 C C . SER A 1 439 ? 3.657 -26.202 -5.749 1.00 26.88 439 SER A C 1
ATOM 3466 O O . SER A 1 439 ? 3.684 -27.433 -5.678 1.00 26.88 439 SER A O 1
ATOM 3468 N N . LEU A 1 440 ? 4.768 -25.479 -5.902 1.00 22.83 440 LEU A N 1
ATOM 3469 C CA . LEU A 1 440 ? 6.100 -26.053 -6.090 1.00 22.83 440 LEU A CA 1
ATOM 3470 C C . LEU A 1 440 ? 6.743 -26.439 -4.749 1.00 22.83 440 LEU A C 1
ATOM 3472 O O . LEU A 1 440 ? 7.196 -25.585 -3.993 1.00 22.83 440 LEU A O 1
ATOM 3476 N N . GLN A 1 441 ? 6.850 -27.745 -4.495 1.00 26.05 441 GLN A N 1
ATOM 3477 C CA . GLN A 1 441 ? 7.852 -28.315 -3.589 1.00 26.05 441 GLN A CA 1
ATOM 3478 C C . GLN A 1 441 ? 9.029 -28.851 -4.415 1.00 26.05 441 GLN A C 1
ATOM 3480 O O . GLN A 1 441 ? 8.816 -29.654 -5.324 1.00 26.05 441 GLN A O 1
ATOM 3485 N N . ILE A 1 442 ? 10.265 -28.474 -4.070 1.00 21.86 442 ILE A N 1
ATOM 3486 C CA . ILE A 1 442 ? 11.492 -29.088 -4.606 1.00 21.86 442 ILE A CA 1
ATOM 3487 C C . ILE A 1 442 ? 12.474 -29.350 -3.455 1.00 21.86 442 ILE A C 1
ATOM 3489 O O . ILE A 1 442 ? 12.699 -28.486 -2.610 1.00 21.86 442 ILE A O 1
ATOM 3493 N N . GLY A 1 443 ? 13.049 -30.556 -3.430 1.00 22.30 443 GLY A N 1
ATOM 3494 C CA . GLY A 1 443 ? 14.101 -30.983 -2.502 1.00 22.30 443 GLY A CA 1
ATOM 3495 C C . GLY A 1 443 ? 15.432 -31.276 -3.209 1.00 22.30 443 GLY A C 1
ATOM 3496 O O . GLY A 1 443 ? 15.495 -31.346 -4.434 1.00 22.30 443 GLY A O 1
ATOM 3497 N N . TRP A 1 444 ? 16.496 -31.453 -2.424 1.00 21.28 444 TRP A N 1
ATOM 3498 C CA . TRP A 1 444 ? 17.888 -31.576 -2.888 1.00 21.28 444 TRP A CA 1
ATOM 3499 C C . TRP A 1 444 ? 18.347 -33.022 -3.152 1.00 21.28 444 TRP A C 1
ATOM 3501 O O . TRP A 1 444 ? 17.966 -33.934 -2.420 1.00 21.28 444 TRP A O 1
ATOM 3511 N N . ILE A 1 445 ? 19.259 -33.212 -4.121 1.00 21.95 445 ILE A N 1
ATOM 3512 C CA . ILE A 1 445 ? 20.042 -34.449 -4.344 1.00 21.95 445 ILE A CA 1
ATOM 3513 C C . ILE A 1 445 ? 21.484 -34.071 -4.783 1.00 21.95 445 ILE A C 1
ATOM 3515 O O . ILE A 1 445 ? 21.646 -33.203 -5.636 1.00 21.95 445 ILE A O 1
ATOM 3519 N N . GLY A 1 446 ? 22.528 -34.689 -4.198 1.00 21.70 446 GLY A N 1
ATOM 3520 C CA . GLY A 1 446 ? 23.960 -34.524 -4.577 1.00 21.70 446 GLY A CA 1
ATOM 3521 C C . GLY A 1 446 ? 24.433 -35.525 -5.658 1.00 21.70 446 GLY A C 1
ATOM 3522 O O . GLY A 1 446 ? 23.612 -36.256 -6.195 1.00 21.70 446 GLY A O 1
ATOM 3523 N N . GLY A 1 447 ? 25.715 -35.687 -6.031 1.00 23.41 447 GLY A N 1
ATOM 3524 C CA . GLY A 1 447 ? 27.011 -35.117 -5.603 1.00 23.41 447 GLY A CA 1
ATOM 3525 C C . GLY A 1 447 ? 28.195 -35.911 -6.241 1.00 23.41 447 GLY A C 1
ATOM 3526 O O . GLY A 1 447 ? 27.968 -36.636 -7.206 1.00 23.41 447 GLY A O 1
ATOM 3527 N N . CYS A 1 448 ? 29.403 -35.870 -5.637 1.00 22.19 448 CYS A N 1
ATOM 3528 C CA . CYS A 1 448 ? 30.586 -36.774 -5.813 1.00 22.19 448 CYS A CA 1
ATOM 3529 C C . CYS A 1 448 ? 31.860 -36.282 -6.581 1.00 22.19 448 CYS A C 1
ATOM 3531 O O . CYS A 1 448 ? 31.854 -35.248 -7.239 1.00 22.19 448 CYS A O 1
ATOM 3533 N N . GLN A 1 449 ? 32.990 -36.994 -6.371 1.00 27.69 449 GLN A N 1
ATOM 3534 C CA . GLN A 1 449 ? 34.411 -36.540 -6.398 1.00 27.69 449 GLN A CA 1
ATOM 3535 C C . GLN A 1 449 ? 35.309 -37.209 -7.478 1.00 27.69 449 GLN A C 1
ATOM 3537 O O . GLN A 1 449 ? 34.867 -38.173 -8.091 1.00 27.69 449 GLN A O 1
ATOM 3542 N N . HIS A 1 450 ? 36.612 -36.838 -7.578 1.00 25.16 450 HIS A N 1
ATOM 3543 C CA . HIS A 1 450 ? 37.742 -37.816 -7.520 1.00 25.16 450 HIS A CA 1
ATOM 3544 C C . HIS A 1 450 ? 39.168 -37.226 -7.253 1.00 25.16 450 HIS A C 1
ATOM 3546 O O . HIS A 1 450 ? 39.398 -36.035 -7.434 1.00 25.16 450 HIS A O 1
ATOM 3552 N N . LYS A 1 451 ? 40.118 -38.083 -6.804 1.00 28.78 451 LYS A N 1
ATOM 3553 C CA . LYS A 1 451 ? 41.530 -37.830 -6.355 1.00 28.78 451 LYS A CA 1
ATOM 3554 C C . LYS A 1 451 ? 42.598 -38.624 -7.160 1.00 28.78 451 LYS A C 1
ATOM 3556 O O . LYS A 1 451 ? 42.230 -39.698 -7.625 1.00 28.78 451 LYS A O 1
ATOM 3561 N N . SER A 1 452 ? 43.900 -38.227 -7.125 1.00 27.64 452 SER A N 1
ATOM 3562 C CA . SER A 1 452 ? 45.139 -39.074 -6.905 1.00 27.64 452 SER A CA 1
ATOM 3563 C C . SER A 1 452 ? 46.474 -38.345 -7.285 1.00 27.64 452 SER A C 1
ATOM 3565 O O . SER A 1 452 ? 46.519 -37.815 -8.385 1.00 27.64 452 SER A O 1
ATOM 3567 N N . SER A 1 453 ? 47.495 -38.125 -6.418 1.00 26.41 453 SER A N 1
ATOM 3568 C CA . SER A 1 453 ? 48.684 -38.969 -6.023 1.00 26.41 453 SER A CA 1
ATOM 3569 C C . SER A 1 453 ? 49.887 -38.987 -7.038 1.00 26.41 453 SER A C 1
ATOM 3571 O O . SER A 1 453 ? 49.645 -38.708 -8.203 1.00 26.41 453 SER A O 1
ATOM 3573 N N . ARG A 1 454 ? 51.195 -39.250 -6.742 1.00 27.33 454 ARG A N 1
ATOM 3574 C CA . ARG A 1 454 ? 51.957 -39.662 -5.515 1.00 27.33 454 ARG A CA 1
ATOM 3575 C C . ARG A 1 454 ? 53.529 -39.519 -5.625 1.00 27.33 454 ARG A C 1
ATOM 3577 O O . ARG A 1 454 ? 54.079 -39.899 -6.648 1.00 27.33 454 ARG A O 1
ATOM 3584 N N . THR A 1 455 ? 54.232 -39.151 -4.527 1.00 25.55 455 THR A N 1
ATOM 3585 C CA . THR A 1 455 ? 55.631 -39.518 -4.061 1.00 25.55 455 THR A CA 1
ATOM 3586 C C . THR A 1 455 ? 56.940 -39.349 -4.889 1.00 25.55 455 THR A C 1
ATOM 3588 O O . THR A 1 455 ? 57.115 -40.075 -5.858 1.00 25.55 455 THR A O 1
ATOM 3591 N N . THR A 1 456 ? 57.966 -38.662 -4.315 1.00 23.52 456 THR A N 1
ATOM 3592 C CA . THR A 1 456 ? 59.235 -39.283 -3.784 1.00 23.52 456 THR A CA 1
ATOM 3593 C C . THR A 1 456 ? 60.101 -38.376 -2.855 1.00 23.52 456 THR A C 1
ATOM 3595 O O . THR A 1 456 ? 60.911 -37.584 -3.318 1.00 23.52 456 THR A O 1
ATOM 3598 N N . THR A 1 457 ? 59.961 -38.579 -1.536 1.00 24.62 457 THR A N 1
ATOM 3599 C CA . THR A 1 457 ? 60.961 -38.501 -0.428 1.00 24.62 457 THR A CA 1
ATOM 3600 C C . THR A 1 457 ? 62.147 -37.504 -0.420 1.00 24.62 457 THR A C 1
ATOM 3602 O O . THR A 1 457 ? 63.230 -37.800 -0.929 1.00 24.62 457 THR A O 1
ATOM 3605 N N . MET A 1 458 ? 62.021 -36.479 0.430 1.00 23.69 458 MET A N 1
ATOM 3606 C CA . MET A 1 458 ? 62.914 -36.224 1.588 1.00 23.69 458 MET A CA 1
ATOM 3607 C C . MET A 1 458 ? 62.082 -36.473 2.881 1.00 23.69 458 MET A C 1
ATOM 3609 O O . MET A 1 458 ? 60.879 -36.717 2.744 1.00 23.69 458 MET A O 1
ATOM 3613 N N . PRO A 1 459 ? 62.659 -36.578 4.098 1.00 29.78 459 PRO A N 1
ATOM 3614 C CA . PRO A 1 459 ? 62.037 -37.369 5.166 1.00 29.78 459 PRO A CA 1
ATOM 3615 C C . PRO A 1 459 ? 60.753 -36.769 5.754 1.00 29.78 459 PRO A C 1
ATOM 3617 O O . PRO A 1 459 ? 60.730 -35.631 6.220 1.00 29.78 459 PRO A O 1
ATOM 3620 N N . THR A 1 460 ? 59.723 -37.613 5.829 1.00 35.12 460 THR A N 1
ATOM 3621 C CA . THR A 1 460 ? 58.709 -37.556 6.887 1.00 35.12 460 THR A CA 1
ATOM 3622 C C . THR A 1 460 ? 59.385 -37.718 8.256 1.00 35.12 460 THR A C 1
ATOM 3624 O O . THR A 1 460 ? 60.417 -38.380 8.353 1.00 35.12 460 THR A O 1
ATOM 3627 N N . ASP A 1 461 ? 58.781 -37.155 9.303 1.00 36.84 461 ASP A N 1
ATOM 3628 C CA . ASP A 1 461 ? 59.216 -37.226 10.711 1.00 36.84 461 ASP A CA 1
ATOM 3629 C C . ASP A 1 461 ? 60.427 -36.362 11.118 1.00 36.84 461 ASP A C 1
ATOM 3631 O O . ASP A 1 461 ? 61.472 -36.847 11.553 1.00 36.84 461 ASP A O 1
ATOM 3635 N N . SER A 1 462 ? 60.229 -35.041 11.128 1.00 35.41 462 SER A N 1
ATOM 3636 C CA . SER A 1 462 ? 60.937 -34.132 12.043 1.00 35.41 462 SER A CA 1
ATOM 3637 C C . SER A 1 462 ? 59.943 -33.428 12.974 1.00 35.41 462 SER A C 1
ATOM 3639 O O . SER A 1 462 ? 59.497 -32.309 12.738 1.00 35.41 462 SER A O 1
ATOM 3641 N N . PHE A 1 463 ? 59.570 -34.122 14.054 1.00 42.28 463 PHE A N 1
ATOM 3642 C CA . PHE A 1 463 ? 58.759 -33.558 15.135 1.00 42.28 463 PHE A CA 1
ATOM 3643 C C . PHE A 1 463 ? 59.577 -32.568 15.972 1.00 42.28 463 PHE A C 1
ATOM 3645 O O . PHE A 1 463 ? 60.648 -32.911 16.474 1.00 42.28 463 PHE A O 1
ATOM 3652 N N . PHE A 1 464 ? 59.022 -31.379 16.213 1.00 43.28 464 PHE A N 1
ATOM 3653 C CA . PHE A 1 464 ? 59.580 -30.398 17.143 1.00 43.28 464 PHE A CA 1
ATOM 3654 C C . PHE A 1 464 ? 58.573 -30.060 18.241 1.00 43.28 464 PHE A C 1
ATOM 3656 O O . PHE A 1 464 ? 57.441 -29.662 17.963 1.00 43.28 464 PHE A O 1
ATOM 3663 N N . SER A 1 465 ? 59.006 -30.194 19.496 1.00 43.19 465 SER A N 1
ATOM 3664 C CA . SER A 1 465 ? 58.234 -29.797 20.672 1.00 43.19 465 SER A CA 1
ATOM 3665 C C . SER A 1 465 ? 59.035 -28.857 21.569 1.00 43.19 465 SER A C 1
ATOM 3667 O O . SER A 1 465 ? 60.157 -29.184 21.954 1.00 43.19 465 SER A O 1
ATOM 3669 N N . SER A 1 466 ? 58.359 -27.793 22.009 1.00 43.22 466 SER A N 1
ATOM 3670 C CA . SER A 1 466 ? 58.681 -26.869 23.112 1.00 43.22 466 SER A CA 1
ATOM 3671 C C . SER A 1 466 ? 59.457 -25.572 22.806 1.00 43.22 466 SER A C 1
ATOM 3673 O O . SER A 1 466 ? 60.535 -25.558 22.227 1.00 43.22 466 SER A O 1
ATOM 3675 N N . THR A 1 467 ? 58.831 -24.481 23.269 1.00 46.34 467 THR A N 1
ATOM 3676 C CA . THR A 1 467 ? 59.403 -23.248 23.849 1.00 46.34 467 THR A CA 1
ATOM 3677 C C . THR A 1 467 ? 60.708 -22.675 23.279 1.00 46.34 467 THR A C 1
ATOM 3679 O O . THR A 1 467 ? 61.794 -22.994 23.754 1.00 46.34 467 THR A O 1
ATOM 3682 N N . SER A 1 468 ? 60.532 -21.666 22.415 1.00 50.66 468 SER A N 1
ATOM 3683 C CA . SER A 1 468 ? 61.490 -20.620 22.004 1.00 50.66 468 SER A CA 1
ATOM 3684 C C . SER A 1 468 ? 62.792 -21.055 21.312 1.00 50.66 468 SER A C 1
ATOM 3686 O O . SER A 1 468 ? 63.684 -21.628 21.931 1.00 50.66 468 SER A O 1
ATOM 3688 N N . GLY A 1 469 ? 62.944 -20.675 20.038 1.00 51.97 469 GLY A N 1
ATOM 3689 C CA . GLY A 1 469 ? 64.151 -20.903 19.234 1.00 51.97 469 GLY A CA 1
ATOM 3690 C C . GLY A 1 469 ? 63.948 -20.608 17.742 1.00 51.97 469 GLY A C 1
ATOM 3691 O O . GLY A 1 469 ? 62.816 -20.419 17.302 1.00 51.97 469 GLY A O 1
ATOM 3692 N N . SER A 1 470 ? 65.039 -20.584 16.965 1.00 55.62 470 SER A N 1
ATOM 3693 C CA . SER A 1 470 ? 65.005 -20.579 15.491 1.00 55.62 470 SER A CA 1
ATOM 3694 C C . SER A 1 470 ? 65.545 -21.888 14.923 1.00 55.62 470 SER A C 1
ATOM 3696 O O . SER A 1 470 ? 66.503 -22.453 15.457 1.00 55.62 470 SER A O 1
ATOM 3698 N N . LEU A 1 471 ? 64.919 -22.375 13.854 1.00 59.84 471 LEU A N 1
ATOM 3699 C CA . LEU A 1 471 ? 65.175 -23.677 13.253 1.00 59.84 471 LEU A CA 1
ATOM 3700 C C . LEU A 1 471 ? 65.226 -23.544 11.732 1.00 59.84 471 LEU A C 1
ATOM 3702 O O . LEU A 1 471 ? 64.359 -22.911 11.137 1.00 59.84 471 LEU A O 1
ATOM 3706 N N . ILE A 1 472 ? 66.249 -24.123 11.099 1.00 65.12 472 ILE A N 1
ATOM 3707 C CA . ILE A 1 472 ? 66.526 -23.887 9.679 1.00 65.12 472 ILE A CA 1
ATOM 3708 C C . ILE A 1 472 ? 66.640 -25.203 8.911 1.00 65.12 472 ILE A C 1
ATOM 3710 O O . ILE A 1 472 ? 67.553 -25.994 9.148 1.00 65.12 472 ILE A O 1
ATOM 3714 N N . GLY A 1 473 ? 65.729 -25.403 7.962 1.00 62.59 473 GLY A N 1
ATOM 3715 C CA . GLY A 1 473 ? 65.745 -26.481 6.981 1.00 62.59 473 GLY A CA 1
ATOM 3716 C C . GLY A 1 473 ? 66.202 -26.001 5.602 1.00 62.59 473 GLY A C 1
ATOM 3717 O O . GLY A 1 473 ? 66.152 -24.816 5.275 1.00 62.59 473 GLY A O 1
ATOM 3718 N N . THR A 1 474 ? 66.639 -26.937 4.764 1.00 73.25 474 THR A N 1
ATOM 3719 C CA . THR A 1 474 ? 66.945 -26.692 3.347 1.00 73.25 474 THR A CA 1
ATOM 3720 C C . THR A 1 474 ? 66.371 -27.815 2.499 1.00 73.25 474 THR A C 1
ATOM 3722 O O . THR A 1 474 ? 66.566 -28.983 2.843 1.00 73.25 474 THR A O 1
ATOM 3725 N N . GLY A 1 475 ? 65.722 -27.475 1.389 1.00 74.50 475 GLY A N 1
ATOM 3726 C CA . GLY A 1 475 ? 65.094 -28.432 0.479 1.00 74.50 475 GLY A CA 1
ATOM 3727 C C . GLY A 1 475 ? 65.306 -28.071 -0.990 1.00 74.50 475 GLY A C 1
ATOM 3728 O O . GLY A 1 475 ? 65.996 -27.102 -1.326 1.00 74.50 475 GLY A O 1
ATOM 3729 N N . ARG A 1 476 ? 64.731 -28.884 -1.879 1.00 78.69 476 ARG A N 1
ATOM 3730 C CA . ARG A 1 476 ? 64.793 -28.674 -3.328 1.00 78.69 476 ARG A CA 1
ATOM 3731 C C . ARG A 1 476 ? 63.497 -29.120 -3.988 1.00 78.69 476 ARG A C 1
ATOM 3733 O O . ARG A 1 476 ? 63.158 -30.302 -3.951 1.00 78.69 476 ARG A O 1
ATOM 3740 N N . LEU A 1 477 ? 62.855 -28.181 -4.671 1.00 74.31 477 LEU A N 1
ATOM 3741 C CA . LEU A 1 477 ? 61.677 -28.425 -5.490 1.00 74.31 477 LEU A CA 1
ATOM 3742 C C . LEU A 1 477 ? 62.041 -28.519 -6.975 1.00 74.31 477 LEU A C 1
ATOM 3744 O O . LEU A 1 477 ? 63.098 -28.059 -7.428 1.00 74.31 477 LEU A O 1
ATOM 3748 N N . GLY A 1 478 ? 61.149 -29.134 -7.740 1.00 71.75 478 GLY A N 1
ATOM 3749 C CA . GLY A 1 478 ? 61.265 -29.272 -9.183 1.00 71.75 478 GLY A CA 1
ATOM 3750 C C . GLY A 1 478 ? 60.183 -30.160 -9.782 1.00 71.75 478 GLY A C 1
ATOM 3751 O O . GLY A 1 478 ? 59.268 -30.598 -9.093 1.00 71.75 478 GLY A O 1
ATOM 3752 N N . SER A 1 479 ? 60.318 -30.476 -11.071 1.00 65.06 479 SER A N 1
ATOM 3753 C CA . SER A 1 479 ? 59.304 -31.224 -11.850 1.00 65.06 479 SER A CA 1
ATOM 3754 C C . SER A 1 479 ? 58.777 -32.534 -11.231 1.00 65.06 479 SER A C 1
ATOM 3756 O O . SER A 1 479 ? 57.638 -32.901 -11.502 1.00 65.06 479 SER A O 1
ATOM 3758 N N . ASN A 1 480 ? 59.564 -33.214 -10.386 1.00 62.09 480 ASN A N 1
ATOM 3759 C CA . ASN A 1 480 ? 59.181 -34.474 -9.729 1.00 62.09 480 ASN A CA 1
ATOM 3760 C C . ASN A 1 480 ? 58.840 -34.319 -8.230 1.00 62.09 480 ASN A C 1
ATOM 3762 O O . ASN A 1 480 ? 58.384 -35.277 -7.609 1.00 62.09 480 ASN A O 1
ATOM 3766 N N . ASN A 1 481 ? 59.085 -33.145 -7.642 1.00 69.56 481 ASN A N 1
ATOM 3767 C CA . ASN A 1 481 ? 58.709 -32.806 -6.270 1.00 69.56 481 ASN A CA 1
ATOM 3768 C C . ASN A 1 481 ? 58.326 -31.324 -6.214 1.00 69.56 481 ASN A C 1
ATOM 3770 O O . ASN A 1 481 ? 59.189 -30.454 -6.104 1.00 69.56 481 ASN A O 1
ATOM 3774 N N . THR A 1 482 ? 57.036 -31.031 -6.356 1.00 77.56 482 THR A N 1
ATOM 3775 C CA . THR A 1 482 ? 56.536 -29.654 -6.477 1.00 77.56 482 THR A CA 1
ATOM 3776 C C . THR A 1 482 ? 56.144 -29.025 -5.142 1.00 77.56 482 THR A C 1
ATOM 3778 O O . THR A 1 482 ? 55.832 -27.838 -5.128 1.00 77.56 482 THR A O 1
ATOM 3781 N N . ARG A 1 483 ? 56.130 -29.797 -4.046 1.00 81.25 483 ARG A N 1
ATOM 3782 C CA . ARG A 1 483 ? 55.715 -29.345 -2.714 1.00 81.25 483 ARG A CA 1
ATOM 3783 C C . ARG A 1 483 ? 56.421 -30.122 -1.611 1.00 81.25 483 ARG A C 1
ATOM 3785 O O . ARG A 1 483 ? 56.272 -31.339 -1.541 1.00 81.25 483 ARG A O 1
ATOM 3792 N N . ASP A 1 484 ? 57.041 -29.397 -0.690 1.00 77.94 484 ASP A N 1
ATOM 3793 C CA . ASP A 1 484 ? 57.479 -29.924 0.605 1.00 77.94 484 ASP A CA 1
ATOM 3794 C C . ASP A 1 484 ? 56.560 -29.400 1.728 1.00 77.94 484 ASP A C 1
ATOM 3796 O O . ASP A 1 484 ? 55.847 -28.404 1.565 1.00 77.94 484 ASP A O 1
ATOM 3800 N N . SER A 1 485 ? 56.512 -30.084 2.875 1.00 76.44 485 SER A N 1
ATOM 3801 C CA . SER A 1 485 ? 55.644 -29.708 4.003 1.00 76.44 485 SER A CA 1
ATOM 3802 C C . SER A 1 485 ? 56.279 -30.040 5.355 1.00 76.44 485 SER A C 1
ATOM 3804 O O . SER A 1 485 ? 56.827 -31.124 5.536 1.00 76.44 485 SER A O 1
ATOM 3806 N N . TYR A 1 486 ? 56.174 -29.113 6.309 1.00 73.38 486 TYR A N 1
ATOM 3807 C CA . TYR A 1 486 ? 56.850 -29.152 7.608 1.00 73.38 486 TYR A CA 1
ATOM 3808 C C . TYR A 1 486 ? 55.861 -28.883 8.748 1.00 73.38 486 TYR A C 1
ATOM 3810 O O . TYR A 1 486 ? 55.268 -27.808 8.808 1.00 73.38 486 TYR A O 1
ATOM 3818 N N . GLY A 1 487 ? 55.678 -29.846 9.654 1.00 69.19 487 GLY A N 1
ATOM 3819 C CA . GLY A 1 487 ? 54.779 -29.721 10.808 1.00 69.19 487 GLY A CA 1
ATOM 3820 C C . GLY A 1 487 ? 55.480 -29.197 12.066 1.00 69.19 487 GLY A C 1
ATOM 3821 O O . GLY A 1 487 ? 56.607 -29.589 12.358 1.00 69.19 487 GLY A O 1
ATOM 3822 N N . PHE A 1 488 ? 54.805 -28.351 12.846 1.00 70.31 488 PHE A N 1
ATOM 3823 C CA . PHE A 1 488 ? 55.263 -27.912 14.170 1.00 70.31 488 PHE A CA 1
ATOM 3824 C C . PHE A 1 488 ? 54.087 -27.722 15.140 1.00 70.31 488 PHE A C 1
ATOM 3826 O O . PHE A 1 488 ? 52.943 -27.536 14.726 1.00 70.31 488 PHE A O 1
ATOM 3833 N N . THR A 1 489 ? 54.349 -27.794 16.448 1.00 66.69 489 THR A N 1
ATOM 3834 C CA . THR A 1 489 ? 53.322 -27.627 17.493 1.00 66.69 489 THR A CA 1
ATOM 3835 C C . THR A 1 489 ? 53.725 -26.541 18.482 1.00 66.69 489 THR A C 1
ATOM 3837 O O . THR A 1 489 ? 54.848 -26.536 18.986 1.00 66.69 489 THR A O 1
ATOM 3840 N N . LEU A 1 490 ? 52.788 -25.650 18.802 1.00 65.75 490 LEU A N 1
ATOM 3841 C CA . LEU A 1 490 ? 52.943 -24.611 19.816 1.00 65.75 490 LEU A CA 1
ATOM 3842 C C . LEU A 1 490 ? 52.183 -24.992 21.087 1.00 65.75 490 LEU A C 1
ATOM 3844 O O . LEU A 1 490 ? 51.018 -25.381 21.036 1.00 65.75 490 LEU A O 1
ATOM 3848 N N . SER A 1 491 ? 52.841 -24.850 22.237 1.00 58.56 491 SER A N 1
ATOM 3849 C CA . SER A 1 491 ? 52.268 -25.114 23.567 1.00 58.56 491 SER A CA 1
ATOM 3850 C C . SER A 1 491 ? 51.813 -23.848 24.306 1.00 58.56 491 SER A C 1
ATOM 3852 O O . SER A 1 491 ? 51.179 -23.940 25.351 1.00 58.56 491 SER A O 1
ATOM 3854 N N . ALA A 1 492 ? 52.157 -22.672 23.781 1.00 54.16 492 ALA A N 1
ATOM 3855 C CA . ALA A 1 492 ? 51.834 -21.344 24.300 1.00 54.16 492 ALA A CA 1
ATOM 3856 C C . ALA A 1 492 ? 51.626 -20.396 23.105 1.00 54.16 492 ALA A C 1
ATOM 3858 O O . ALA A 1 492 ? 52.108 -20.697 22.012 1.00 54.16 492 ALA A O 1
ATOM 3859 N N . THR A 1 493 ? 50.954 -19.258 23.297 1.00 61.81 493 THR A N 1
ATOM 3860 C CA . THR A 1 493 ? 50.876 -18.228 22.248 1.00 61.81 493 THR A CA 1
ATOM 3861 C C . THR A 1 493 ? 52.261 -17.616 22.015 1.00 61.81 493 THR A C 1
ATOM 3863 O O . THR A 1 493 ? 52.922 -17.194 22.965 1.00 61.81 493 THR A O 1
ATOM 3866 N N . GLN A 1 494 ? 52.725 -17.611 20.765 1.00 69.00 494 GLN A N 1
ATOM 3867 C CA . GLN A 1 494 ? 54.094 -17.245 20.389 1.00 69.00 494 GLN A CA 1
ATOM 3868 C C . GLN A 1 494 ? 54.119 -16.388 19.118 1.00 69.00 494 GLN A C 1
ATOM 3870 O O . GLN A 1 494 ? 53.282 -16.545 18.228 1.00 69.00 494 GLN A O 1
ATOM 3875 N N . ASN A 1 495 ? 55.107 -15.498 19.025 1.00 69.69 495 ASN A N 1
ATOM 3876 C CA . ASN A 1 495 ? 55.459 -14.805 17.788 1.00 69.69 495 ASN A CA 1
ATOM 3877 C C . ASN A 1 495 ? 56.240 -15.767 16.892 1.00 69.69 495 ASN A C 1
ATOM 3879 O O . ASN A 1 495 ? 57.346 -16.171 17.255 1.00 69.69 495 ASN A O 1
ATOM 3883 N N . ILE A 1 496 ? 55.671 -16.120 15.741 1.00 78.75 496 ILE A N 1
ATOM 3884 C CA . ILE A 1 496 ? 56.277 -17.002 14.744 1.00 78.75 496 ILE A CA 1
ATOM 3885 C C . ILE A 1 496 ? 56.744 -16.182 13.544 1.00 78.75 496 ILE A C 1
ATOM 3887 O O . ILE A 1 496 ? 55.973 -15.410 12.971 1.00 78.75 496 ILE A O 1
ATOM 3891 N N . SER A 1 497 ? 57.991 -16.397 13.143 1.00 79.56 497 SER A N 1
ATOM 3892 C CA . SER A 1 497 ? 58.630 -15.801 11.975 1.00 79.56 497 SER A CA 1
ATOM 3893 C C . SER A 1 497 ? 59.095 -16.912 11.042 1.00 79.56 497 SER A C 1
ATOM 3895 O O . SER A 1 497 ? 60.024 -17.650 11.361 1.00 79.56 497 SER A O 1
ATOM 3897 N N . LEU A 1 498 ? 58.444 -17.034 9.890 1.00 82.38 498 LEU A N 1
ATOM 3898 C CA . LEU A 1 498 ? 58.848 -17.915 8.799 1.00 82.38 498 LEU A CA 1
ATOM 3899 C C . LEU A 1 498 ? 59.591 -17.087 7.750 1.00 82.38 498 LEU A C 1
ATOM 3901 O O . LEU A 1 498 ? 59.131 -15.997 7.403 1.00 82.38 498 LEU A O 1
ATOM 3905 N N . SER A 1 499 ? 60.684 -17.605 7.196 1.00 83.50 499 SER A N 1
ATOM 3906 C CA . SER A 1 499 ? 61.312 -17.025 6.006 1.00 83.50 499 SER A CA 1
ATOM 3907 C C . SER A 1 499 ? 61.852 -18.093 5.061 1.00 83.50 499 SER A C 1
ATOM 3909 O O . SER A 1 499 ? 62.485 -19.055 5.491 1.00 83.50 499 SER A O 1
ATOM 3911 N N . LEU A 1 500 ? 61.598 -17.922 3.766 1.00 84.44 500 LEU A N 1
ATOM 3912 C CA . LEU A 1 500 ? 62.114 -18.758 2.689 1.00 84.44 500 LEU A CA 1
ATOM 3913 C C . LEU A 1 500 ? 63.169 -17.957 1.932 1.00 84.44 500 LEU A C 1
ATOM 3915 O O . LEU A 1 500 ? 62.927 -16.819 1.544 1.00 84.44 500 LEU A O 1
ATOM 3919 N N . SER A 1 501 ? 64.350 -18.527 1.731 1.00 84.31 501 SER A N 1
ATOM 3920 C CA . SER A 1 501 ? 65.469 -17.814 1.115 1.00 84.31 501 SER A CA 1
ATOM 3921 C C . SER A 1 501 ? 66.365 -18.725 0.283 1.00 84.31 501 SER A C 1
ATOM 3923 O O . SER A 1 501 ? 66.259 -19.950 0.334 1.00 84.31 501 SER A O 1
ATOM 3925 N N . GLY A 1 502 ? 67.266 -18.127 -0.500 1.00 83.56 502 GLY A N 1
ATOM 3926 C CA . GLY A 1 502 ? 68.221 -18.873 -1.329 1.00 83.56 502 GLY A CA 1
ATOM 3927 C C . GLY A 1 502 ? 67.614 -19.496 -2.590 1.00 83.56 502 GLY A C 1
ATOM 3928 O O . GLY A 1 502 ? 68.230 -20.394 -3.165 1.00 83.56 502 GLY A O 1
ATOM 3929 N N . LEU A 1 503 ? 66.436 -19.014 -3.006 1.00 85.88 503 LEU A N 1
ATOM 3930 C CA . LEU A 1 503 ? 65.730 -19.459 -4.204 1.00 85.88 503 LEU A CA 1
ATOM 3931 C C . LEU A 1 503 ? 66.580 -19.286 -5.474 1.00 85.88 503 LEU A C 1
ATOM 3933 O O . LEU A 1 503 ? 67.316 -18.314 -5.638 1.00 85.88 503 LEU A O 1
ATOM 3937 N N . GLN A 1 504 ? 66.455 -20.245 -6.391 1.00 83.75 504 GLN A N 1
ATOM 3938 C CA . GLN A 1 504 ? 67.079 -20.240 -7.729 1.00 83.75 504 GLN A CA 1
ATOM 3939 C C . GLN A 1 504 ? 66.042 -20.305 -8.865 1.00 83.75 504 GLN A C 1
ATOM 3941 O O . GLN A 1 504 ? 66.363 -20.088 -10.031 1.00 83.75 504 GLN A O 1
ATOM 3946 N N . GLY A 1 505 ? 64.795 -20.575 -8.494 1.00 77.69 505 GLY A N 1
ATOM 3947 C CA . GLY A 1 505 ? 63.565 -20.445 -9.257 1.00 77.69 505 GLY A CA 1
ATOM 3948 C C . GLY A 1 505 ? 62.418 -20.161 -8.281 1.00 77.69 505 GLY A C 1
ATOM 3949 O O . GLY A 1 505 ? 62.600 -20.252 -7.066 1.00 77.69 505 GLY A O 1
ATOM 3950 N N . ASP A 1 506 ? 61.267 -19.802 -8.824 1.00 82.75 506 ASP A N 1
ATOM 3951 C CA . ASP A 1 506 ? 60.123 -19.264 -8.084 1.00 82.75 506 ASP A CA 1
ATOM 3952 C C . ASP A 1 506 ? 59.445 -20.313 -7.171 1.00 82.75 506 ASP A C 1
ATOM 3954 O O . ASP A 1 506 ? 59.178 -21.442 -7.607 1.00 82.75 506 ASP A O 1
ATOM 3958 N N . ALA A 1 507 ? 59.224 -19.965 -5.898 1.00 85.19 507 ALA A N 1
ATOM 3959 C CA . ALA A 1 507 ? 58.549 -20.815 -4.918 1.00 85.19 507 ALA A CA 1
ATOM 3960 C C . ALA A 1 507 ? 57.854 -20.023 -3.799 1.00 85.19 507 ALA A C 1
ATOM 3962 O O . ALA A 1 507 ? 58.462 -19.201 -3.116 1.00 85.19 507 ALA A O 1
ATOM 3963 N N . ASP A 1 508 ? 56.598 -20.390 -3.569 1.00 88.31 508 ASP A N 1
ATOM 3964 C CA . ASP A 1 508 ? 55.667 -19.804 -2.614 1.00 88.31 508 ASP A CA 1
ATOM 3965 C C . ASP A 1 508 ? 55.839 -20.405 -1.208 1.00 88.31 508 ASP A C 1
ATOM 3967 O O . ASP A 1 508 ? 56.082 -21.608 -1.049 1.00 88.31 508 ASP A O 1
ATOM 3971 N N . LEU A 1 509 ? 55.611 -19.594 -0.171 1.00 89.25 509 LEU A N 1
ATOM 3972 C CA . LEU A 1 509 ? 55.570 -20.022 1.230 1.00 89.25 509 LEU A CA 1
ATOM 3973 C C . LEU A 1 509 ? 54.143 -19.906 1.779 1.00 89.25 509 LEU A C 1
ATOM 3975 O O . LEU A 1 509 ? 53.521 -18.850 1.676 1.00 89.25 509 LEU A O 1
ATOM 3979 N N . ARG A 1 510 ? 53.630 -20.959 2.421 1.00 86.50 510 ARG A N 1
ATOM 3980 C CA . ARG A 1 510 ? 52.279 -20.988 3.013 1.00 86.50 510 ARG A CA 1
ATOM 3981 C C . ARG A 1 510 ? 52.294 -21.564 4.423 1.00 86.50 510 ARG A C 1
ATOM 3983 O O . ARG A 1 510 ? 53.080 -22.459 4.721 1.00 86.50 510 ARG A O 1
ATOM 3990 N N . LEU A 1 511 ? 51.401 -21.087 5.281 1.00 88.44 511 LEU A N 1
ATOM 3991 C CA . LEU A 1 511 ? 51.240 -21.526 6.667 1.00 88.44 511 LEU A CA 1
ATOM 3992 C C . LEU A 1 511 ? 49.781 -21.906 6.927 1.00 88.44 511 LEU A C 1
ATOM 3994 O O . LEU A 1 511 ? 48.876 -21.119 6.666 1.00 88.44 511 LEU A O 1
ATOM 3998 N N . PHE A 1 512 ? 49.568 -23.074 7.525 1.00 79.94 512 PHE A N 1
ATOM 3999 C CA . PHE A 1 512 ? 48.256 -23.628 7.840 1.00 79.94 512 PHE A CA 1
ATOM 4000 C C . PHE A 1 512 ? 48.133 -23.988 9.324 1.00 79.94 512 PHE A C 1
ATOM 4002 O O . PHE A 1 512 ? 49.092 -24.468 9.934 1.00 79.94 512 PHE A O 1
ATOM 4009 N N . ARG A 1 513 ? 46.929 -23.847 9.890 1.00 80.75 513 ARG A N 1
ATOM 4010 C CA . ARG A 1 513 ? 46.509 -24.600 11.082 1.00 80.75 513 ARG A CA 1
ATOM 4011 C C . ARG A 1 513 ? 46.193 -26.026 10.641 1.00 80.75 513 ARG A C 1
ATOM 4013 O O . ARG A 1 513 ? 45.562 -26.234 9.604 1.00 80.75 513 ARG A O 1
ATOM 4020 N N . ALA A 1 514 ? 46.622 -27.001 11.429 1.00 75.44 514 ALA A N 1
ATOM 4021 C CA . ALA A 1 514 ? 46.483 -28.414 11.117 1.00 75.44 514 ALA A CA 1
ATOM 4022 C C . ALA A 1 514 ? 45.912 -29.210 12.299 1.00 75.44 514 ALA A C 1
ATOM 4024 O O . ALA A 1 514 ? 45.883 -28.743 13.439 1.00 75.44 514 ALA A O 1
ATOM 4025 N N . SER A 1 515 ? 45.494 -30.441 12.022 1.00 67.06 515 SER A N 1
ATOM 4026 C CA . SER A 1 515 ? 45.298 -31.482 13.035 1.00 67.06 515 SER A CA 1
ATOM 4027 C C . SER A 1 515 ? 46.204 -32.674 12.742 1.00 67.06 515 SER A C 1
ATOM 4029 O O . SER A 1 515 ? 46.756 -32.778 11.648 1.00 67.06 515 SER A O 1
ATOM 4031 N N . SER A 1 516 ? 46.377 -33.569 13.716 1.00 56.69 516 SER A N 1
ATOM 4032 C CA . SER A 1 516 ? 47.020 -34.861 13.478 1.00 56.69 516 SER A CA 1
ATOM 4033 C C . SER A 1 516 ? 45.969 -35.964 13.467 1.00 56.69 516 SER A C 1
ATOM 4035 O O . SER A 1 516 ? 45.216 -36.114 14.432 1.00 56.69 516 SER A O 1
ATOM 4037 N N . VAL A 1 517 ? 45.942 -36.746 12.389 1.00 46.19 517 VAL A N 1
ATOM 4038 C CA . VAL A 1 517 ? 45.097 -37.934 12.243 1.00 46.19 517 VAL A CA 1
ATOM 4039 C C . VAL A 1 517 ? 46.015 -39.101 11.892 1.00 46.19 517 VAL A C 1
ATOM 4041 O O . VAL A 1 517 ? 46.717 -39.075 10.887 1.00 46.19 517 VAL A O 1
ATOM 4044 N N . ASN A 1 518 ? 46.049 -40.126 12.749 1.00 43.47 518 ASN A N 1
ATOM 4045 C CA . ASN A 1 518 ? 46.922 -41.304 12.611 1.00 43.47 518 ASN A CA 1
ATOM 4046 C C . ASN A 1 518 ? 48.436 -41.005 12.486 1.00 43.47 518 ASN A C 1
ATOM 4048 O O . ASN A 1 518 ? 49.181 -41.841 11.981 1.00 43.47 518 ASN A O 1
ATOM 4052 N N . GLY A 1 519 ? 48.898 -39.846 12.966 1.00 47.91 519 GLY A N 1
ATOM 4053 C CA . GLY A 1 519 ? 50.305 -39.426 12.905 1.00 47.91 519 GLY A CA 1
ATOM 4054 C C . GLY A 1 519 ? 50.668 -38.576 11.684 1.00 47.91 519 GLY A C 1
ATOM 4055 O O . GLY A 1 519 ? 51.703 -37.917 11.710 1.00 47.91 519 GLY A O 1
ATOM 4056 N N . GLU A 1 520 ? 49.806 -38.498 10.668 1.00 52.16 520 GLU A N 1
ATOM 4057 C CA . GLU A 1 520 ? 49.955 -37.542 9.564 1.00 52.16 520 GLU A CA 1
ATOM 4058 C C . GLU A 1 520 ? 49.277 -36.207 9.922 1.00 52.16 520 GLU A C 1
ATOM 4060 O O . GLU A 1 520 ? 48.288 -36.171 10.662 1.00 52.16 520 GLU A O 1
ATOM 4065 N N . PHE A 1 521 ? 49.828 -35.093 9.430 1.00 60.03 521 PHE A N 1
ATOM 4066 C CA . PHE A 1 521 ? 49.279 -33.753 9.653 1.00 60.03 521 PHE A CA 1
ATOM 4067 C C . PHE A 1 521 ? 48.366 -33.340 8.494 1.00 60.03 521 PHE A C 1
ATOM 4069 O O . PHE A 1 521 ? 48.826 -33.191 7.362 1.00 60.03 521 PHE A O 1
ATOM 4076 N N . GLU A 1 522 ? 47.088 -33.097 8.781 1.00 64.69 522 GLU A N 1
ATOM 4077 C CA . GLU A 1 522 ? 46.113 -32.604 7.806 1.00 64.69 522 GLU A CA 1
ATOM 4078 C C . GLU A 1 522 ? 45.903 -31.096 7.998 1.00 64.69 522 GLU A C 1
ATOM 4080 O O . GLU A 1 522 ? 45.529 -30.643 9.083 1.00 64.69 522 GLU A O 1
ATOM 4085 N N . ALA A 1 523 ? 46.176 -30.314 6.949 1.00 64.31 523 ALA A N 1
ATOM 4086 C CA . ALA A 1 523 ? 45.949 -28.871 6.934 1.00 64.31 523 ALA A CA 1
ATOM 4087 C C . ALA A 1 523 ? 44.443 -28.569 6.868 1.00 64.31 523 ALA A C 1
ATOM 4089 O O . ALA A 1 523 ? 43.750 -29.061 5.980 1.00 64.31 523 ALA A O 1
ATOM 4090 N N . ILE A 1 524 ? 43.952 -27.751 7.801 1.00 61.44 524 ILE A N 1
ATOM 4091 C CA . ILE A 1 524 ? 42.527 -27.415 7.954 1.00 61.44 524 ILE A CA 1
ATOM 4092 C C . ILE A 1 524 ? 42.227 -26.010 7.414 1.00 61.44 524 ILE A C 1
ATOM 4094 O O . ILE A 1 524 ? 41.179 -25.786 6.816 1.00 61.44 524 ILE A O 1
ATOM 4098 N N . GLU A 1 525 ? 43.130 -25.056 7.641 1.00 71.00 525 GLU A N 1
ATOM 4099 C CA . GLU A 1 525 ? 42.880 -23.622 7.450 1.00 71.00 525 GLU A CA 1
ATOM 4100 C C . GLU A 1 525 ? 44.195 -22.913 7.089 1.00 71.00 525 GLU A C 1
ATOM 4102 O O . GLU A 1 525 ? 45.176 -23.053 7.820 1.00 71.00 525 GLU A O 1
ATOM 4107 N N . GLU A 1 526 ? 44.242 -22.166 5.979 1.00 81.19 526 GLU A N 1
ATOM 4108 C CA . GLU A 1 526 ? 45.412 -21.353 5.598 1.00 81.19 526 GLU A CA 1
ATOM 4109 C C . GLU A 1 526 ? 45.418 -20.046 6.414 1.00 81.19 526 GLU A C 1
ATOM 4111 O O . GLU A 1 526 ? 44.464 -19.274 6.380 1.00 81.19 526 GLU A O 1
ATOM 4116 N N . LEU A 1 527 ? 46.489 -19.798 7.173 1.00 75.81 527 LEU A N 1
ATOM 4117 C CA . LEU A 1 527 ? 46.641 -18.651 8.087 1.00 75.81 527 LEU A CA 1
ATOM 4118 C C . LEU A 1 527 ? 47.460 -17.503 7.479 1.00 75.81 527 LEU A C 1
ATOM 4120 O O . LEU A 1 527 ? 47.568 -16.413 8.054 1.00 75.81 527 LEU A O 1
ATOM 4124 N N . GLY A 1 528 ? 48.099 -17.764 6.343 1.00 76.69 528 GLY A N 1
ATOM 4125 C CA . GLY A 1 528 ? 48.871 -16.788 5.596 1.00 76.69 528 GLY A CA 1
ATOM 4126 C C . GLY A 1 528 ? 49.741 -17.440 4.533 1.00 76.69 528 GLY A C 1
ATOM 4127 O O . GLY A 1 528 ? 50.208 -18.568 4.692 1.00 76.69 528 GLY A O 1
ATOM 4128 N N . ALA A 1 529 ? 49.998 -16.677 3.480 1.00 85.31 529 ALA A N 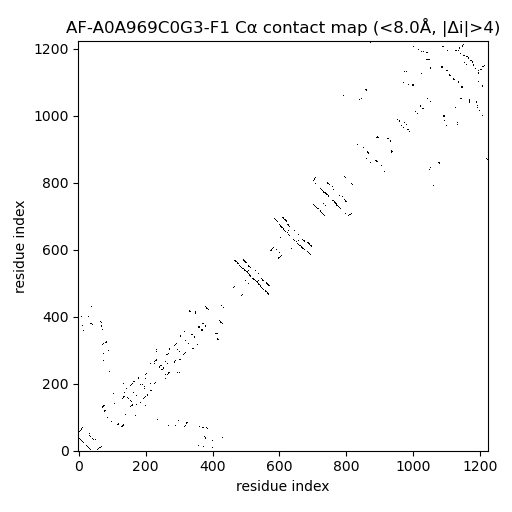1
ATOM 4129 C CA . ALA A 1 529 ? 50.920 -17.018 2.416 1.00 85.31 529 ALA A CA 1
ATOM 4130 C C . ALA A 1 529 ? 51.792 -15.808 2.067 1.00 85.31 529 ALA A C 1
ATOM 4132 O O . ALA A 1 529 ? 51.415 -14.660 2.315 1.00 85.31 529 ALA A O 1
ATOM 4133 N N . SER A 1 530 ? 52.948 -16.089 1.485 1.00 85.19 530 SER A N 1
ATOM 4134 C CA . SER A 1 530 ? 53.860 -15.136 0.867 1.00 85.19 530 SER A CA 1
ATOM 4135 C C . SER A 1 530 ? 54.196 -15.721 -0.507 1.00 85.19 530 SER A C 1
ATOM 4137 O O . SER A 1 530 ? 54.565 -16.894 -0.598 1.00 85.19 530 SER A O 1
ATOM 4139 N N . LEU A 1 531 ? 53.942 -14.930 -1.554 1.00 87.38 531 LEU A N 1
ATOM 4140 C CA . LEU A 1 531 ? 53.899 -15.354 -2.959 1.00 87.38 531 LEU A CA 1
ATOM 4141 C C . LEU A 1 531 ? 54.701 -14.379 -3.853 1.00 87.38 531 LEU A C 1
ATOM 4143 O O . LEU A 1 531 ? 54.191 -13.905 -4.876 1.00 87.38 531 LEU A O 1
ATOM 4147 N N . ASN A 1 532 ? 55.888 -13.930 -3.423 1.00 78.62 532 ASN A N 1
ATOM 4148 C CA . ASN A 1 532 ? 56.657 -12.980 -4.232 1.00 78.62 532 ASN A CA 1
ATOM 4149 C C . ASN A 1 532 ? 57.261 -13.684 -5.452 1.00 78.62 532 ASN A C 1
ATOM 4151 O O . ASN A 1 532 ? 57.905 -14.720 -5.358 1.00 78.62 532 ASN A O 1
ATOM 4155 N N . LEU A 1 533 ? 57.090 -13.059 -6.614 1.00 75.00 533 LEU A N 1
ATOM 4156 C CA . LEU A 1 533 ? 57.503 -13.631 -7.891 1.00 75.00 533 LEU A CA 1
ATOM 4157 C C . LEU A 1 533 ? 59.032 -13.743 -8.017 1.00 75.00 533 LEU A C 1
ATOM 4159 O O . LEU A 1 533 ? 59.781 -12.865 -7.574 1.00 75.00 533 LEU A O 1
ATOM 4163 N N . SER A 1 534 ? 59.481 -14.735 -8.790 1.00 80.44 534 SER A N 1
ATOM 4164 C CA . SER A 1 534 ? 60.891 -15.030 -9.082 1.00 80.44 534 SER A CA 1
ATOM 4165 C C . SER A 1 534 ? 61.671 -15.514 -7.845 1.00 80.44 534 SER A C 1
ATOM 4167 O O . SER A 1 534 ? 61.138 -16.201 -6.989 1.00 80.44 534 SER A O 1
ATOM 4169 N N . THR A 1 535 ? 62.974 -15.242 -7.760 1.00 82.88 535 THR A N 1
ATOM 4170 C CA . THR A 1 535 ? 63.851 -15.722 -6.676 1.00 82.88 535 THR A CA 1
ATOM 4171 C C . THR A 1 535 ? 63.884 -14.786 -5.461 1.00 82.88 535 THR A C 1
ATOM 4173 O O . THR A 1 535 ? 64.935 -14.627 -4.833 1.00 82.88 535 THR A O 1
ATOM 4176 N N . ALA A 1 536 ? 62.784 -14.088 -5.181 1.00 80.88 536 ALA A N 1
ATOM 4177 C CA . ALA A 1 536 ? 62.665 -13.251 -3.992 1.00 80.88 536 ALA A CA 1
ATOM 4178 C C . ALA A 1 536 ? 62.612 -14.123 -2.721 1.00 80.88 536 ALA A C 1
ATOM 4180 O O . ALA A 1 536 ? 62.366 -15.323 -2.786 1.00 80.88 536 ALA A O 1
ATOM 4181 N N . ASN A 1 537 ? 62.910 -13.540 -1.558 1.00 85.44 537 ASN A N 1
ATOM 4182 C CA . ASN A 1 537 ? 62.739 -14.255 -0.295 1.00 85.44 537 ASN A CA 1
ATOM 4183 C C . ASN A 1 537 ? 61.289 -14.098 0.183 1.00 85.44 537 ASN A C 1
ATOM 4185 O O . ASN A 1 537 ? 60.804 -12.971 0.291 1.00 85.44 537 ASN A O 1
ATOM 4189 N N . GLU A 1 538 ? 60.657 -15.196 0.588 1.00 86.94 538 GLU A N 1
ATOM 4190 C CA . GLU A 1 538 ? 59.335 -15.166 1.214 1.00 86.94 538 GLU A CA 1
ATOM 4191 C C . GLU A 1 538 ? 59.446 -14.956 2.720 1.00 86.94 538 GLU A C 1
ATOM 4193 O O . GLU A 1 538 ? 60.414 -15.396 3.346 1.00 86.94 538 GLU A O 1
ATOM 4198 N N . SER A 1 539 ? 58.444 -14.332 3.344 1.00 86.12 539 SER A N 1
ATOM 4199 C CA . SER A 1 539 ? 58.366 -14.314 4.808 1.00 86.12 539 SER A CA 1
ATOM 4200 C C . SER A 1 539 ? 56.944 -14.159 5.336 1.00 86.12 539 SER A C 1
ATOM 4202 O O . SER A 1 539 ? 56.121 -13.450 4.765 1.00 86.12 539 SER A O 1
ATOM 4204 N N . ILE A 1 540 ? 56.660 -14.820 6.459 1.00 78.38 540 ILE A N 1
ATOM 4205 C CA . ILE A 1 540 ? 55.368 -14.770 7.149 1.00 78.38 540 ILE A CA 1
ATOM 4206 C C . ILE A 1 540 ? 55.645 -14.568 8.638 1.00 78.38 540 ILE A C 1
ATOM 4208 O O . ILE A 1 540 ? 56.208 -15.442 9.290 1.00 78.38 540 ILE A O 1
ATOM 4212 N N . ASN A 1 541 ? 55.223 -13.429 9.188 1.00 79.12 541 ASN A N 1
ATOM 4213 C CA . ASN A 1 541 ? 55.330 -13.123 10.615 1.00 79.12 541 ASN A CA 1
ATOM 4214 C C . ASN A 1 541 ? 53.927 -13.086 11.238 1.00 79.12 541 ASN A C 1
ATOM 4216 O O . ASN A 1 541 ? 53.086 -12.287 10.815 1.00 79.12 541 ASN A O 1
ATOM 4220 N N . ARG A 1 542 ? 53.646 -13.962 12.212 1.00 72.62 542 ARG A N 1
ATOM 4221 C CA . ARG A 1 542 ? 52.321 -14.122 12.839 1.00 72.62 542 ARG A CA 1
ATOM 4222 C C . ARG A 1 542 ? 52.415 -14.503 14.316 1.00 72.62 542 ARG A C 1
ATOM 4224 O O . ARG A 1 542 ? 53.171 -15.394 14.683 1.00 72.62 542 ARG A O 1
ATOM 4231 N N . VAL A 1 543 ? 51.559 -13.903 15.143 1.00 72.00 543 VAL A N 1
ATOM 4232 C CA . VAL A 1 543 ? 51.234 -14.442 16.472 1.00 72.00 543 VAL A CA 1
ATOM 4233 C C . VAL A 1 543 ? 50.358 -15.677 16.276 1.00 72.00 543 VAL A C 1
ATOM 4235 O O . VAL A 1 543 ? 49.279 -15.571 15.691 1.00 72.00 543 VAL A O 1
ATOM 4238 N N . LEU A 1 544 ? 50.795 -16.836 16.765 1.00 68.75 544 LEU A N 1
ATOM 4239 C CA . LEU A 1 544 ? 50.026 -18.080 16.730 1.00 68.75 544 LEU A CA 1
ATOM 4240 C C . LEU A 1 544 ? 49.754 -18.577 18.153 1.00 68.75 544 LEU A C 1
ATOM 4242 O O . LEU A 1 544 ? 50.631 -18.551 19.012 1.00 68.75 544 LEU A O 1
ATOM 4246 N N . ASN A 1 545 ? 48.523 -19.029 18.391 1.00 70.62 545 ASN A N 1
ATOM 4247 C CA . ASN A 1 545 ? 48.071 -19.621 19.654 1.00 70.62 545 ASN A CA 1
ATOM 4248 C C . ASN A 1 545 ? 48.577 -21.074 19.819 1.00 70.62 545 ASN A C 1
ATOM 4250 O O . ASN A 1 545 ? 49.120 -21.636 18.868 1.00 70.62 545 ASN A O 1
ATOM 4254 N N . PRO A 1 546 ? 48.401 -21.719 20.991 1.00 71.31 546 PRO A N 1
ATOM 4255 C CA . PRO A 1 546 ? 48.689 -23.143 21.134 1.00 71.31 546 PRO A CA 1
ATOM 4256 C C . PRO A 1 546 ? 47.908 -23.971 20.106 1.00 71.31 546 PRO A C 1
ATOM 4258 O O . PRO A 1 546 ? 46.714 -23.745 19.899 1.00 71.31 546 PRO A O 1
ATOM 4261 N N . GLY A 1 547 ? 48.573 -24.927 19.462 1.00 71.88 547 GLY A N 1
ATOM 4262 C CA . GLY A 1 547 ? 47.993 -25.693 18.362 1.00 71.88 547 GLY A CA 1
ATOM 4263 C C . GLY A 1 547 ? 49.037 -26.360 17.473 1.00 71.88 547 GLY A C 1
ATOM 4264 O O . GLY A 1 547 ? 50.241 -26.181 17.658 1.00 71.88 547 GLY A O 1
ATOM 4265 N N . ILE A 1 548 ? 48.555 -27.138 16.507 1.00 74.81 548 ILE A N 1
ATOM 4266 C CA . ILE A 1 548 ? 49.370 -27.825 15.502 1.00 74.81 548 ILE A CA 1
ATOM 4267 C C . ILE A 1 548 ? 49.292 -27.032 14.193 1.00 74.81 548 ILE A C 1
ATOM 4269 O O . ILE A 1 548 ? 48.221 -26.562 13.799 1.00 74.81 548 ILE A O 1
ATOM 4273 N N . TYR A 1 549 ? 50.429 -26.883 13.522 1.00 77.88 549 TYR A N 1
ATOM 4274 C CA . TYR A 1 549 ? 50.591 -26.054 12.334 1.00 77.88 549 TYR A CA 1
ATOM 4275 C C . TYR A 1 549 ? 51.453 -26.764 11.287 1.00 77.88 549 TYR A C 1
ATOM 4277 O O . TYR A 1 549 ? 52.312 -27.578 11.626 1.00 77.88 549 TYR A O 1
ATOM 4285 N N . VAL A 1 550 ? 51.231 -26.448 10.011 1.00 79.31 550 VAL A N 1
ATOM 4286 C CA . VAL A 1 550 ? 52.022 -26.958 8.881 1.00 79.31 550 VAL A CA 1
ATOM 4287 C C . VAL A 1 550 ? 52.446 -25.796 7.993 1.00 79.31 550 VAL A C 1
ATOM 4289 O O . VAL A 1 550 ? 51.616 -24.989 7.581 1.00 79.31 550 VAL A O 1
ATOM 4292 N N . VAL A 1 551 ? 53.733 -25.728 7.668 1.00 81.81 551 VAL A N 1
ATOM 4293 C CA . VAL A 1 551 ? 54.284 -24.853 6.628 1.00 81.81 551 VAL A CA 1
ATOM 4294 C C . VAL A 1 551 ? 54.391 -25.653 5.334 1.00 81.81 551 VAL A C 1
ATOM 4296 O O . VAL A 1 551 ? 54.885 -26.780 5.361 1.00 81.81 551 VAL A O 1
ATOM 4299 N N . GLN A 1 552 ? 53.959 -25.094 4.209 1.00 86.62 552 GLN A N 1
ATOM 4300 C CA . GLN A 1 552 ? 54.167 -25.668 2.877 1.00 86.62 552 GLN A CA 1
ATOM 4301 C C . GLN A 1 552 ? 55.071 -24.751 2.054 1.00 86.62 552 GLN A C 1
ATOM 4303 O O . GLN A 1 552 ? 54.970 -23.526 2.148 1.00 86.62 552 GLN A O 1
ATOM 4308 N N . VAL A 1 553 ? 55.946 -25.360 1.256 1.00 85.31 553 VAL A N 1
ATOM 4309 C CA . VAL A 1 553 ? 56.761 -24.666 0.252 1.00 85.31 553 VAL A CA 1
ATOM 4310 C C . VAL A 1 553 ? 56.384 -25.237 -1.109 1.00 85.31 553 VAL A C 1
ATOM 4312 O O . VAL A 1 553 ? 56.517 -26.443 -1.320 1.00 85.31 553 VAL A O 1
ATOM 4315 N N . ASP A 1 554 ? 55.886 -24.385 -2.001 1.00 83.19 554 ASP A N 1
ATOM 4316 C CA . ASP A 1 554 ? 55.261 -24.745 -3.279 1.00 83.19 554 ASP A CA 1
ATOM 4317 C C . ASP A 1 554 ? 56.076 -24.199 -4.459 1.00 83.19 554 ASP A C 1
ATOM 4319 O O . ASP A 1 554 ? 56.343 -23.006 -4.523 1.00 83.19 554 ASP A O 1
ATOM 4323 N N . ALA A 1 555 ? 56.448 -25.028 -5.437 1.00 80.00 555 ALA A N 1
ATOM 4324 C CA . ALA A 1 555 ? 57.178 -24.560 -6.620 1.00 80.00 555 ALA A CA 1
ATOM 4325 C C . ALA A 1 555 ? 56.229 -23.916 -7.638 1.00 80.00 555 ALA A C 1
ATOM 4327 O O . ALA A 1 555 ? 55.412 -24.603 -8.269 1.00 80.00 555 ALA A O 1
ATOM 4328 N N . PHE A 1 556 ? 56.394 -22.616 -7.885 1.00 73.88 556 PHE A N 1
ATOM 4329 C CA . PHE A 1 556 ? 55.562 -21.906 -8.846 1.00 73.88 556 PHE A CA 1
ATOM 4330 C C . PHE A 1 556 ? 55.829 -22.435 -10.264 1.00 73.88 556 PHE A C 1
ATOM 4332 O O . PHE A 1 556 ? 56.957 -22.460 -10.762 1.00 73.88 556 PHE A O 1
ATOM 4339 N N . ARG A 1 557 ? 54.769 -22.934 -10.916 1.00 70.94 557 ARG A N 1
ATOM 4340 C CA . ARG A 1 557 ? 54.798 -23.532 -12.269 1.00 70.94 557 ARG A CA 1
ATOM 4341 C C . ARG A 1 557 ? 55.892 -24.599 -12.478 1.00 70.94 557 ARG A C 1
ATOM 4343 O O . ARG A 1 557 ? 56.422 -24.728 -13.579 1.00 70.94 557 ARG A O 1
ATOM 4350 N N . SER A 1 558 ? 56.184 -25.406 -11.452 1.00 61.41 558 SER A N 1
ATOM 4351 C CA . SER A 1 558 ? 57.201 -26.479 -11.494 1.00 61.41 558 SER A CA 1
ATOM 4352 C C . SER A 1 558 ? 58.647 -26.001 -11.725 1.00 61.41 558 SER A C 1
ATOM 4354 O O . SER A 1 558 ? 59.477 -26.765 -12.229 1.00 61.41 558 SER A O 1
ATOM 4356 N N . ALA A 1 559 ? 58.971 -24.756 -11.359 1.00 65.31 559 ALA A N 1
ATOM 4357 C CA . ALA A 1 559 ? 60.344 -24.260 -11.388 1.00 65.31 559 ALA A CA 1
ATOM 4358 C C . ALA A 1 559 ? 61.277 -25.136 -10.525 1.00 65.31 559 ALA A C 1
ATOM 4360 O O . ALA A 1 559 ? 60.960 -25.494 -9.392 1.00 65.31 559 ALA A O 1
ATOM 4361 N N . ASN A 1 560 ? 62.451 -25.486 -11.059 1.00 79.06 560 ASN A N 1
ATOM 4362 C CA . ASN A 1 560 ? 63.475 -26.197 -10.293 1.00 79.06 560 ASN A CA 1
ATOM 4363 C C . ASN A 1 560 ? 64.209 -25.191 -9.395 1.00 79.06 560 ASN A C 1
ATOM 4365 O O . ASN A 1 560 ? 64.921 -24.330 -9.910 1.00 79.06 560 ASN A O 1
ATOM 4369 N N . THR A 1 561 ? 64.082 -25.315 -8.075 1.00 80.06 561 THR A N 1
ATOM 4370 C CA . THR A 1 561 ? 64.661 -24.361 -7.120 1.00 80.06 561 THR A CA 1
ATOM 4371 C C . THR A 1 561 ? 65.160 -25.050 -5.854 1.00 80.06 561 THR A C 1
ATOM 4373 O O . THR A 1 561 ? 64.554 -26.003 -5.367 1.00 80.06 561 THR A O 1
ATOM 4376 N N . ASN A 1 562 ? 66.296 -24.590 -5.333 1.00 83.88 562 ASN A N 1
ATOM 4377 C CA . ASN A 1 562 ? 66.759 -24.935 -3.990 1.00 83.88 562 ASN A CA 1
ATOM 4378 C C . ASN A 1 562 ? 66.258 -23.854 -3.029 1.00 83.88 562 ASN A C 1
ATOM 4380 O O . ASN A 1 562 ? 66.175 -22.697 -3.429 1.00 83.88 562 ASN A O 1
ATOM 4384 N N . TYR A 1 563 ? 65.964 -24.201 -1.779 1.00 84.00 563 TYR A N 1
ATOM 4385 C CA . TYR A 1 563 ? 65.500 -23.229 -0.790 1.00 84.00 563 TYR A CA 1
ATOM 4386 C C . TYR A 1 563 ? 66.045 -23.512 0.613 1.00 84.00 563 TYR A C 1
ATOM 4388 O O . TYR A 1 563 ? 66.445 -24.631 0.947 1.00 84.00 563 TYR A O 1
ATOM 4396 N N . ARG A 1 564 ? 66.024 -22.475 1.449 1.00 83.88 564 ARG A N 1
ATOM 4397 C CA . ARG A 1 564 ? 66.327 -22.479 2.881 1.00 83.88 564 ARG A CA 1
ATOM 4398 C C . ARG A 1 564 ? 65.129 -21.888 3.620 1.00 83.88 564 ARG A C 1
ATOM 4400 O O . ARG A 1 564 ? 64.860 -20.699 3.472 1.00 83.88 564 ARG A O 1
ATOM 4407 N N . LEU A 1 565 ? 64.422 -22.719 4.378 1.00 81.31 565 LEU A N 1
ATOM 4408 C CA . LEU A 1 565 ? 63.289 -22.327 5.213 1.00 81.31 565 LEU A CA 1
ATOM 4409 C C . LEU A 1 565 ? 63.768 -22.163 6.657 1.00 81.31 565 LEU A C 1
ATOM 4411 O O . LEU A 1 565 ? 64.246 -23.123 7.257 1.00 81.31 565 LEU A O 1
ATOM 4415 N N . GLU A 1 566 ? 63.623 -20.971 7.218 1.00 79.56 566 GLU A N 1
ATOM 4416 C CA . GLU A 1 566 ? 63.852 -20.680 8.632 1.00 79.56 566 GLU A CA 1
ATOM 4417 C C . GLU A 1 566 ? 62.516 -20.429 9.342 1.00 79.56 566 GLU A C 1
ATOM 4419 O O . GLU A 1 566 ? 61.659 -19.708 8.831 1.00 79.56 566 GLU A O 1
ATOM 4424 N N . VAL A 1 567 ? 62.344 -21.051 10.508 1.00 74.00 567 VAL A N 1
ATOM 4425 C CA . VAL A 1 567 ? 61.160 -20.985 11.370 1.00 74.00 567 VAL A CA 1
ATOM 4426 C C . VAL A 1 567 ? 61.625 -20.606 12.771 1.00 74.00 567 VAL A C 1
ATOM 4428 O O . VAL A 1 567 ? 62.216 -21.425 13.476 1.00 74.00 567 VAL A O 1
ATOM 4431 N N . ALA A 1 568 ? 61.357 -19.369 13.179 1.00 72.50 568 ALA A N 1
ATOM 4432 C CA . ALA A 1 568 ? 61.639 -18.873 14.519 1.00 72.50 568 ALA A CA 1
ATOM 4433 C C . ALA A 1 568 ? 60.354 -18.696 15.325 1.00 72.50 568 ALA A C 1
ATOM 4435 O O . ALA A 1 568 ? 59.348 -18.220 14.807 1.00 72.50 568 ALA A O 1
ATOM 4436 N N . ALA A 1 569 ? 60.401 -19.064 16.601 1.00 61.09 569 ALA A N 1
ATOM 4437 C CA . ALA A 1 569 ? 59.292 -18.966 17.536 1.00 61.09 569 ALA A CA 1
ATOM 4438 C C . ALA A 1 569 ? 59.766 -18.295 18.829 1.00 61.09 569 ALA A C 1
ATOM 4440 O O . ALA A 1 569 ? 60.747 -18.735 19.426 1.00 61.09 569 ALA A O 1
ATOM 4441 N N . ASN A 1 570 ? 59.071 -17.248 19.275 1.00 61.69 570 ASN A N 1
ATOM 4442 C CA . ASN A 1 570 ? 59.406 -16.490 20.481 1.00 61.69 570 ASN A CA 1
ATOM 4443 C C . ASN A 1 570 ? 58.203 -16.413 21.430 1.00 61.69 570 ASN A C 1
ATOM 4445 O O . ASN A 1 570 ? 57.085 -16.114 21.007 1.00 61.69 570 ASN A O 1
ATOM 4449 N N . LEU A 1 571 ? 58.436 -16.668 22.721 1.00 49.34 571 LEU A N 1
ATOM 4450 C CA . LEU A 1 571 ? 57.427 -16.490 23.770 1.00 49.34 571 LEU A CA 1
ATOM 4451 C C . LEU A 1 571 ? 57.042 -15.012 23.902 1.00 49.34 571 LEU A C 1
ATOM 4453 O O . LEU A 1 571 ? 57.895 -14.131 23.814 1.00 49.34 571 LEU A O 1
ATOM 4457 N N . ILE A 1 572 ? 55.748 -14.763 24.095 1.00 48.44 572 ILE A N 1
ATOM 4458 C CA . ILE A 1 572 ? 55.191 -13.427 24.312 1.00 48.44 572 ILE A CA 1
ATOM 4459 C C . ILE A 1 572 ? 55.057 -13.220 25.820 1.00 48.44 572 ILE A C 1
ATOM 4461 O O . ILE A 1 572 ? 54.357 -13.984 26.486 1.00 48.44 572 ILE A O 1
ATOM 4465 N N . ASP A 1 573 ? 55.748 -12.209 26.344 1.00 39.34 573 ASP A N 1
ATOM 4466 C CA . ASP A 1 573 ? 55.667 -11.824 27.753 1.00 39.34 573 ASP A CA 1
ATOM 4467 C C . ASP A 1 573 ? 54.330 -11.121 28.045 1.00 39.34 573 ASP A C 1
ATOM 4469 O O . ASP A 1 573 ? 53.802 -10.390 27.200 1.00 39.34 573 ASP A O 1
ATOM 4473 N N . GLN A 1 574 ? 53.749 -11.359 29.223 1.00 41.78 574 GLN A N 1
ATOM 4474 C CA . GLN A 1 574 ? 52.411 -10.864 29.546 1.00 41.78 574 GLN A CA 1
ATOM 4475 C C . GLN A 1 574 ? 52.448 -9.521 30.287 1.00 41.78 574 GLN A C 1
ATOM 4477 O O . GLN A 1 574 ? 52.445 -9.467 31.513 1.00 41.78 574 GLN A O 1
ATOM 4482 N N . ASN A 1 575 ? 52.297 -8.458 29.488 1.00 51.03 575 ASN A N 1
ATOM 4483 C CA . ASN A 1 575 ? 51.673 -7.180 29.855 1.00 51.03 575 ASN A CA 1
ATOM 4484 C C . ASN A 1 575 ? 52.496 -6.201 30.731 1.00 51.03 575 ASN A C 1
ATOM 4486 O O . ASN A 1 575 ? 52.223 -6.060 31.927 1.00 51.03 575 ASN A O 1
ATOM 4490 N N . PRO A 1 576 ? 53.438 -5.436 30.141 1.00 45.25 576 PRO A N 1
ATOM 4491 C CA . PRO A 1 576 ? 53.930 -4.200 30.735 1.00 45.25 576 PRO A CA 1
ATOM 4492 C C . PRO A 1 576 ? 52.928 -3.061 30.474 1.00 45.25 576 PRO A C 1
ATOM 4494 O O . PRO A 1 576 ? 52.737 -2.652 29.332 1.00 45.25 576 PRO A O 1
ATOM 4497 N N . LYS A 1 577 ? 52.305 -2.534 31.534 1.00 55.25 577 LYS A N 1
ATOM 4498 C CA . LYS A 1 577 ? 51.659 -1.211 31.494 1.00 55.25 577 LYS A CA 1
ATOM 4499 C C . LYS A 1 577 ? 52.721 -0.153 31.765 1.00 55.25 577 LYS A C 1
ATOM 4501 O O . LYS A 1 577 ? 53.321 -0.194 32.844 1.00 55.25 577 LYS A O 1
ATOM 4506 N N . ASP A 1 578 ? 52.904 0.812 30.873 1.00 62.31 578 ASP A N 1
ATOM 4507 C CA . ASP A 1 578 ? 53.790 1.936 31.168 1.00 62.31 578 ASP A CA 1
ATOM 4508 C C . ASP A 1 578 ? 53.049 2.966 32.048 1.00 62.31 578 ASP A C 1
ATOM 4510 O O . ASP A 1 578 ? 52.010 3.519 31.680 1.00 62.31 578 ASP A O 1
ATOM 4514 N N . GLN A 1 579 ? 53.567 3.185 33.263 1.00 70.19 579 GLN A N 1
ATOM 4515 C CA . GLN A 1 579 ? 53.047 4.163 34.225 1.00 70.19 579 GLN A CA 1
ATOM 4516 C C . GLN A 1 579 ? 53.984 5.371 34.309 1.00 70.19 579 GLN A C 1
ATOM 4518 O O . GLN A 1 579 ? 55.162 5.236 34.646 1.00 70.19 579 GLN A O 1
ATOM 4523 N N . PHE A 1 580 ? 53.447 6.559 34.042 1.00 77.81 580 PHE A N 1
ATOM 4524 C CA . PHE A 1 580 ? 54.194 7.810 33.968 1.00 77.81 580 PHE A CA 1
ATOM 4525 C C . PHE A 1 580 ? 53.730 8.789 35.055 1.00 77.81 580 PHE A C 1
ATOM 4527 O O . PHE A 1 580 ? 52.614 9.306 35.012 1.00 77.81 580 PHE A O 1
ATOM 4534 N N . GLU A 1 581 ? 54.608 9.079 36.014 1.00 83.00 581 GLU A N 1
ATOM 4535 C CA . GLU A 1 581 ? 54.387 10.095 37.050 1.00 83.00 581 GLU A CA 1
ATOM 4536 C C . GLU A 1 581 ? 54.765 11.491 36.531 1.00 83.00 581 GLU A C 1
ATOM 4538 O O . GLU A 1 581 ? 55.943 11.784 36.317 1.00 83.00 581 GLU A O 1
ATOM 4543 N N . ILE A 1 582 ? 53.772 12.361 36.323 1.00 80.69 582 ILE A N 1
ATOM 4544 C CA . ILE A 1 582 ? 53.958 13.728 35.797 1.00 80.69 582 ILE A CA 1
ATOM 4545 C C . ILE A 1 582 ? 54.095 14.763 36.933 1.00 80.69 582 ILE A C 1
ATOM 4547 O O . ILE A 1 582 ? 54.682 15.831 36.740 1.00 80.69 582 ILE A O 1
ATOM 4551 N N . GLY A 1 583 ? 53.576 14.466 38.129 1.00 79.75 583 GLY A N 1
ATOM 4552 C CA . GLY A 1 583 ? 53.523 15.415 39.247 1.00 79.75 583 GLY A CA 1
ATOM 4553 C C . GLY A 1 583 ? 52.439 16.487 39.064 1.00 79.75 583 GLY A C 1
ATOM 4554 O O . GLY A 1 583 ? 51.407 16.235 38.447 1.00 79.75 583 GLY A O 1
ATOM 4555 N N . SER A 1 584 ? 52.626 17.690 39.618 1.00 82.38 584 SER A N 1
ATOM 4556 C CA . SER A 1 584 ? 51.581 18.727 39.567 1.00 82.38 584 SER A CA 1
ATOM 4557 C C . SER A 1 584 ? 51.392 19.328 38.169 1.00 82.38 584 SER A C 1
ATOM 4559 O O . SER A 1 584 ? 52.304 19.943 37.613 1.00 82.38 584 SER A O 1
ATOM 4561 N N . LEU A 1 585 ? 50.173 19.242 37.630 1.00 83.19 585 LEU A N 1
ATOM 4562 C CA . LEU A 1 585 ? 49.815 19.804 36.327 1.00 83.19 585 LEU A CA 1
ATOM 4563 C C . LEU A 1 585 ? 49.299 21.245 36.485 1.00 83.19 585 LEU A C 1
ATOM 4565 O O . LEU A 1 585 ? 48.169 21.476 36.902 1.00 83.19 585 LEU A O 1
ATOM 4569 N N . THR A 1 586 ? 50.130 22.232 36.137 1.00 68.44 586 THR A N 1
ATOM 4570 C CA . THR A 1 586 ? 49.828 23.677 36.278 1.00 68.44 586 THR A CA 1
ATOM 4571 C C . THR A 1 586 ? 49.788 24.439 34.946 1.00 68.44 586 THR A C 1
ATOM 4573 O O . THR A 1 586 ? 49.806 25.669 34.918 1.00 68.44 586 THR A O 1
ATOM 4576 N N . GLY A 1 587 ? 49.733 23.717 33.825 1.00 75.06 587 GLY A N 1
ATOM 4577 C CA . GLY A 1 587 ? 49.738 24.279 32.477 1.00 75.06 587 GLY A CA 1
ATOM 4578 C C . GLY A 1 587 ? 49.541 23.199 31.416 1.00 75.06 587 GLY A C 1
ATOM 4579 O O . GLY A 1 587 ? 48.931 22.167 31.692 1.00 75.06 587 GLY A O 1
ATOM 4580 N N . SER A 1 588 ? 50.064 23.430 30.207 1.00 84.56 588 SER A N 1
ATOM 4581 C CA . SER A 1 588 ? 50.038 22.447 29.116 1.00 84.56 588 SER A CA 1
ATOM 4582 C C . SER A 1 588 ? 51.321 21.613 29.078 1.00 84.56 588 SER A C 1
ATOM 4584 O O . SER A 1 588 ? 52.415 22.171 29.083 1.00 84.56 588 SER A O 1
ATOM 4586 N N . GLN A 1 589 ? 51.176 20.298 28.967 1.00 83.06 589 GLN A N 1
ATOM 4587 C CA . GLN A 1 589 ? 52.231 19.318 28.715 1.00 83.06 589 GLN A CA 1
ATOM 4588 C C . GLN A 1 589 ? 51.827 18.428 27.530 1.00 83.06 589 GLN A C 1
ATOM 4590 O O . GLN A 1 589 ? 50.646 18.350 27.185 1.00 83.06 589 GLN A O 1
ATOM 4595 N N . ALA A 1 590 ? 52.792 17.776 26.884 1.00 85.75 590 ALA A N 1
ATOM 4596 C CA . ALA A 1 590 ? 52.523 16.869 25.774 1.00 85.75 590 ALA A CA 1
ATOM 4597 C C . ALA A 1 590 ? 53.491 15.684 25.779 1.00 85.75 590 ALA A C 1
ATOM 4599 O O . ALA A 1 590 ? 54.694 15.857 25.971 1.00 85.75 590 ALA A O 1
ATOM 4600 N N . PHE A 1 591 ? 52.950 14.500 25.517 1.00 84.25 591 PHE A N 1
ATOM 4601 C CA . PHE A 1 591 ? 53.643 13.217 25.523 1.00 84.25 591 PHE A CA 1
ATOM 4602 C C . PHE A 1 591 ? 53.437 12.518 24.179 1.00 84.25 591 PHE A C 1
ATOM 4604 O O . PHE A 1 591 ? 52.463 12.783 23.471 1.00 84.25 591 PHE A O 1
ATOM 4611 N N . ALA A 1 592 ? 54.347 11.619 23.824 1.00 81.75 592 ALA A N 1
ATOM 4612 C CA . ALA A 1 592 ? 54.165 10.684 22.722 1.00 81.75 592 ALA A CA 1
ATOM 4613 C C . ALA A 1 592 ? 54.359 9.269 23.269 1.00 81.75 592 ALA A C 1
ATOM 4615 O O . ALA A 1 592 ? 55.328 9.031 23.990 1.00 81.75 592 ALA A O 1
ATOM 4616 N N . GLY A 1 593 ? 53.441 8.366 22.939 1.00 78.50 593 GLY A N 1
ATOM 4617 C CA . GLY A 1 593 ? 53.413 6.996 23.449 1.00 78.50 593 GLY A CA 1
ATOM 4618 C C . GLY A 1 593 ? 52.956 6.006 22.382 1.00 78.50 593 GLY A C 1
ATOM 4619 O O . GLY A 1 593 ? 52.843 6.364 21.200 1.00 78.50 593 GLY A O 1
ATOM 4620 N N . ARG A 1 594 ? 52.761 4.745 22.779 1.00 79.00 594 ARG A N 1
ATOM 4621 C CA . ARG A 1 594 ? 52.445 3.646 21.860 1.00 79.00 594 ARG A CA 1
ATOM 4622 C C . ARG A 1 594 ? 51.788 2.482 22.603 1.00 79.00 594 ARG A C 1
ATOM 4624 O O . ARG A 1 594 ? 52.494 1.701 23.236 1.00 79.00 594 ARG A O 1
ATOM 4631 N N . ILE A 1 595 ? 50.482 2.306 22.414 1.00 78.69 595 ILE A N 1
ATOM 4632 C CA . ILE A 1 595 ? 49.780 1.093 22.856 1.00 78.69 595 ILE A CA 1
ATOM 4633 C C . ILE A 1 595 ? 49.698 0.061 21.724 1.00 78.69 595 ILE A C 1
ATOM 4635 O O . ILE A 1 595 ? 49.641 0.410 20.546 1.00 78.69 595 ILE A O 1
ATOM 4639 N N . ASN A 1 596 ? 49.709 -1.224 22.072 1.00 69.69 596 ASN A N 1
ATOM 4640 C CA . ASN A 1 596 ? 49.610 -2.351 21.146 1.00 69.69 596 ASN A CA 1
ATOM 4641 C C . ASN A 1 596 ? 49.134 -3.629 21.860 1.00 69.69 596 ASN A C 1
ATOM 4643 O O . ASN A 1 596 ? 48.595 -3.596 22.963 1.00 69.69 596 ASN A O 1
ATOM 4647 N N . SER A 1 597 ? 49.320 -4.787 21.223 1.00 59.31 597 SER A N 1
ATOM 4648 C CA . SER A 1 597 ? 48.925 -6.099 21.750 1.00 59.31 597 SER A CA 1
ATOM 4649 C C . SER A 1 597 ? 49.648 -6.549 23.021 1.00 59.31 597 SER A C 1
ATOM 4651 O O . SER A 1 597 ? 49.210 -7.531 23.615 1.00 59.31 597 SER A O 1
ATOM 4653 N N . MET A 1 598 ? 50.750 -5.898 23.410 1.00 53.09 598 MET A N 1
ATOM 4654 C CA . MET A 1 598 ? 51.511 -6.236 24.619 1.00 53.09 598 MET A CA 1
ATOM 4655 C C . MET A 1 598 ? 51.382 -5.164 25.703 1.00 53.09 598 MET A C 1
ATOM 4657 O O . MET A 1 598 ? 51.158 -5.529 26.849 1.00 53.09 598 MET A O 1
ATOM 4661 N N . ASN A 1 599 ? 51.454 -3.876 25.353 1.00 64.50 599 ASN A N 1
ATOM 4662 C CA . ASN A 1 599 ? 51.083 -2.777 26.250 1.00 64.50 599 ASN A CA 1
ATOM 4663 C C . ASN A 1 599 ? 49.735 -2.199 25.795 1.00 64.50 599 ASN A C 1
ATOM 4665 O O . ASN A 1 599 ? 49.679 -1.421 24.847 1.00 64.50 599 ASN A O 1
ATOM 4669 N N . THR A 1 600 ? 48.637 -2.590 26.444 1.00 72.25 600 THR A N 1
ATOM 4670 C CA . THR A 1 600 ? 47.282 -2.145 26.061 1.00 72.25 600 THR A CA 1
ATOM 4671 C C . THR A 1 600 ? 46.819 -0.858 26.756 1.00 72.25 600 THR A C 1
ATOM 4673 O O . THR A 1 600 ? 45.707 -0.403 26.476 1.00 72.25 600 THR A O 1
ATOM 4676 N N . VAL A 1 601 ? 47.595 -0.328 27.714 1.00 82.69 601 VAL A N 1
ATOM 4677 C CA . VAL A 1 601 ? 47.224 0.820 28.564 1.00 82.69 601 VAL A CA 1
ATOM 4678 C C . VAL A 1 601 ? 48.475 1.588 29.002 1.00 82.69 601 VAL A C 1
ATOM 4680 O O . VAL A 1 601 ? 49.218 1.109 29.861 1.00 82.69 601 VAL A O 1
ATOM 4683 N N . ASP A 1 602 ? 48.615 2.818 28.516 1.00 87.06 602 ASP A N 1
ATOM 4684 C CA . ASP A 1 602 ? 49.553 3.803 29.056 1.00 87.06 602 ASP A CA 1
ATOM 4685 C C . ASP A 1 602 ? 48.824 4.691 30.071 1.00 87.06 602 ASP A C 1
ATOM 4687 O O . ASP A 1 602 ? 47.796 5.298 29.752 1.00 87.06 602 ASP A O 1
ATOM 4691 N N . ALA A 1 603 ? 49.342 4.779 31.298 1.00 87.25 603 ALA A N 1
ATOM 4692 C CA . ALA A 1 603 ? 48.706 5.510 32.393 1.00 87.25 603 ALA A CA 1
ATOM 4693 C C . ALA A 1 603 ? 49.572 6.683 32.867 1.00 87.25 603 ALA A C 1
ATOM 4695 O O . ALA A 1 603 ? 50.710 6.505 33.300 1.00 87.25 603 ALA A O 1
ATOM 4696 N N . TYR A 1 604 ? 49.007 7.887 32.837 1.00 90.50 604 TYR A N 1
ATOM 4697 C CA . TYR A 1 604 ? 49.675 9.133 33.196 1.00 90.50 604 TYR A CA 1
ATOM 4698 C C . TYR A 1 604 ? 49.051 9.716 34.468 1.00 90.50 604 TYR A C 1
ATOM 4700 O O . TYR A 1 604 ? 47.874 10.092 34.474 1.00 90.50 604 TYR A O 1
ATOM 4708 N N . ARG A 1 605 ? 49.830 9.801 35.551 1.00 90.44 605 ARG A N 1
ATOM 4709 C CA . ARG A 1 605 ? 49.375 10.318 36.852 1.00 90.44 605 ARG A CA 1
ATOM 4710 C C . ARG A 1 605 ? 49.815 11.760 37.066 1.00 90.44 605 ARG A C 1
ATOM 4712 O O . ARG A 1 605 ? 50.954 12.117 36.758 1.00 90.44 605 ARG A O 1
ATOM 4719 N N . PHE A 1 606 ? 48.927 12.589 37.604 1.00 90.56 606 PHE A N 1
ATOM 4720 C CA . PHE A 1 606 ? 49.221 13.984 37.924 1.00 90.56 606 PHE A CA 1
ATOM 4721 C C . PHE A 1 606 ? 48.375 14.494 39.095 1.00 90.56 606 PHE A C 1
ATOM 4723 O O . PHE A 1 606 ? 47.289 13.982 39.362 1.00 90.56 606 PHE A O 1
ATOM 4730 N N . SER A 1 607 ? 48.846 15.552 39.755 1.00 88.12 607 SER A N 1
ATOM 4731 C CA . SER A 1 607 ? 48.124 16.215 40.846 1.00 88.12 607 SER A CA 1
ATOM 4732 C C . SER A 1 607 ? 47.656 17.623 40.469 1.00 88.12 607 SER A C 1
ATOM 4734 O O . SER A 1 607 ? 48.292 18.331 39.680 1.00 88.12 607 SER A O 1
ATOM 4736 N N . LEU A 1 608 ? 46.526 18.045 41.037 1.00 85.56 608 LEU A N 1
ATOM 4737 C CA . LEU A 1 608 ? 46.007 19.409 40.948 1.00 85.56 608 LEU A CA 1
ATOM 4738 C C . LEU A 1 608 ? 46.109 20.098 42.308 1.00 85.56 608 LEU A C 1
ATOM 4740 O O . LEU A 1 608 ? 45.604 19.599 43.311 1.00 85.56 608 LEU A O 1
ATOM 4744 N N . ASN A 1 609 ? 46.700 21.294 42.318 1.00 80.25 609 ASN A N 1
ATOM 4745 C CA . ASN A 1 609 ? 46.904 22.089 43.537 1.00 80.25 609 ASN A CA 1
ATOM 4746 C C . ASN A 1 609 ? 45.808 23.156 43.749 1.00 80.25 609 ASN A C 1
ATOM 4748 O O . ASN A 1 609 ? 45.770 23.817 44.783 1.00 80.25 609 ASN A O 1
ATOM 4752 N N . ALA A 1 610 ? 44.924 23.337 42.765 1.00 73.25 610 ALA A N 1
ATOM 4753 C CA . ALA A 1 610 ? 43.780 24.247 42.767 1.00 73.25 610 ALA A CA 1
ATOM 4754 C C . ALA A 1 610 ? 42.694 23.686 41.835 1.00 73.25 610 ALA A C 1
ATOM 4756 O O . ALA A 1 610 ? 43.018 22.930 40.912 1.00 73.25 610 ALA A O 1
ATOM 4757 N N . THR A 1 611 ? 41.429 24.076 42.030 1.00 79.19 611 THR A N 1
ATOM 4758 C CA . THR A 1 611 ? 40.360 23.747 41.071 1.00 79.19 611 THR A CA 1
ATOM 4759 C C . THR A 1 611 ? 40.763 24.230 39.683 1.00 79.19 611 THR A C 1
ATOM 4761 O O . THR A 1 611 ? 41.138 25.390 39.527 1.00 79.19 611 THR A O 1
ATOM 4764 N N . SER A 1 612 ? 40.753 23.347 38.690 1.00 80.31 612 SER A N 1
ATOM 4765 C CA . SER A 1 612 ? 41.316 23.624 37.368 1.00 80.31 612 SER A CA 1
ATOM 4766 C C . SER A 1 612 ? 40.395 23.141 36.257 1.00 80.31 612 SER A C 1
ATOM 4768 O O . SER A 1 612 ? 39.839 22.043 36.328 1.00 80.31 612 SER A O 1
ATOM 4770 N N . GLU A 1 613 ? 40.291 23.932 35.190 1.00 86.00 613 GLU A N 1
ATOM 4771 C CA . GLU A 1 613 ? 39.740 23.439 33.932 1.00 86.00 613 GLU A CA 1
ATOM 4772 C C . GLU A 1 613 ? 40.752 22.506 33.269 1.00 86.00 613 GLU A C 1
ATOM 4774 O O . GLU A 1 613 ? 41.921 22.873 33.106 1.00 86.00 613 GLU A O 1
ATOM 4779 N N . LEU A 1 614 ? 40.307 21.320 32.861 1.00 85.94 614 LEU A N 1
ATOM 4780 C CA . LEU A 1 614 ? 41.150 20.319 32.219 1.00 85.94 614 LEU A CA 1
ATOM 4781 C C . LEU A 1 614 ? 40.763 20.160 30.747 1.00 85.94 614 LEU A C 1
ATOM 4783 O O . LEU A 1 614 ? 39.593 20.017 30.393 1.00 85.94 614 LEU A O 1
ATOM 4787 N N . ASN A 1 615 ? 41.763 20.172 29.878 1.00 88.94 615 ASN A N 1
ATOM 4788 C CA . ASN A 1 615 ? 41.637 19.875 28.461 1.00 88.94 615 ASN A CA 1
ATOM 4789 C C . ASN A 1 615 ? 42.669 18.800 28.124 1.00 88.94 615 ASN A C 1
ATOM 4791 O O . ASN A 1 615 ? 43.869 18.994 28.315 1.00 88.94 615 ASN A O 1
ATOM 4795 N N . PHE A 1 616 ? 42.181 17.668 27.641 1.00 91.62 616 PHE A N 1
ATOM 4796 C CA . PHE A 1 616 ? 42.989 16.554 27.183 1.00 91.62 616 PHE A CA 1
ATOM 4797 C C . PHE A 1 616 ? 42.723 16.331 25.705 1.00 91.62 616 PHE A C 1
ATOM 4799 O O . PHE A 1 616 ? 41.585 16.461 25.255 1.00 91.62 616 PHE A O 1
ATOM 4806 N N . SER A 1 617 ? 43.765 15.997 24.956 1.00 90.50 617 SER A N 1
ATOM 4807 C CA . SER A 1 617 ? 43.680 15.720 23.525 1.00 90.50 617 SER A CA 1
ATOM 4808 C C . SER A 1 617 ? 44.572 14.541 23.176 1.00 90.50 617 SER A C 1
ATOM 4810 O O . SER A 1 617 ? 45.739 14.517 23.561 1.00 90.50 617 SER A O 1
ATOM 4812 N N . LEU A 1 618 ? 44.030 13.575 22.444 1.00 91.38 618 LEU A N 1
ATOM 4813 C CA . LEU A 1 618 ? 44.779 12.450 21.902 1.00 91.38 618 LEU A CA 1
ATOM 4814 C C . LEU A 1 618 ? 44.827 12.630 20.388 1.00 91.38 618 LEU A C 1
ATOM 4816 O O . LEU A 1 618 ? 43.795 12.782 19.741 1.00 91.38 618 LEU A O 1
ATOM 4820 N N . THR A 1 619 ? 46.025 12.731 19.824 1.00 86.81 619 THR A N 1
ATOM 4821 C CA . THR A 1 619 ? 46.221 13.182 18.441 1.00 86.81 619 THR A CA 1
ATOM 4822 C C . THR A 1 619 ? 47.340 12.424 17.747 1.00 86.81 619 THR A C 1
ATOM 4824 O O . THR A 1 619 ? 48.178 11.807 18.399 1.00 86.81 619 THR A O 1
ATOM 4827 N N . GLY A 1 620 ? 47.384 12.480 16.413 1.00 82.00 620 GLY A N 1
ATOM 4828 C CA . GLY A 1 620 ? 48.445 11.812 15.648 1.00 82.00 620 GLY A CA 1
ATOM 4829 C C . GLY A 1 620 ? 48.412 10.290 15.799 1.00 82.00 620 GLY A C 1
ATOM 4830 O O . GLY A 1 620 ? 49.464 9.654 15.792 1.00 82.00 620 GLY A O 1
ATOM 4831 N N . LEU A 1 621 ? 47.207 9.741 15.978 1.00 85.31 621 LEU A N 1
ATOM 4832 C CA . LEU A 1 621 ? 46.953 8.314 16.076 1.00 85.31 621 LEU A CA 1
ATOM 4833 C C . LEU A 1 621 ? 47.319 7.598 14.767 1.00 85.31 621 LEU A C 1
ATOM 4835 O O . LEU A 1 621 ? 46.975 8.042 13.668 1.00 85.31 621 LEU A O 1
ATOM 4839 N N . SER A 1 622 ? 47.997 6.461 14.900 1.00 79.94 622 SER A N 1
ATOM 4840 C CA . SER A 1 622 ? 48.316 5.539 13.790 1.00 79.94 622 SER A CA 1
ATOM 4841 C C . SER A 1 622 ? 47.424 4.290 13.754 1.00 79.94 622 SER A C 1
ATOM 4843 O O . SER A 1 622 ? 47.456 3.537 12.784 1.00 79.94 622 SER A O 1
ATOM 4845 N N . GLY A 1 623 ? 46.582 4.121 14.771 1.00 74.12 623 GLY A N 1
ATOM 4846 C CA . GLY A 1 623 ? 45.561 3.091 14.918 1.00 74.12 623 GLY A CA 1
ATOM 4847 C C . GLY A 1 623 ? 44.519 3.555 15.939 1.00 74.12 623 GLY A C 1
ATOM 4848 O O . GLY A 1 623 ? 44.493 4.734 16.283 1.00 74.12 623 GLY A O 1
ATOM 4849 N N . ASP A 1 624 ? 43.664 2.651 16.405 1.00 79.12 624 ASP A N 1
ATOM 4850 C CA . ASP A 1 624 ? 42.612 2.960 17.385 1.00 79.12 624 ASP A CA 1
ATOM 4851 C C . ASP A 1 624 ? 43.191 3.034 18.815 1.00 79.12 624 ASP A C 1
ATOM 4853 O O . ASP A 1 624 ? 44.047 2.213 19.172 1.00 79.12 624 ASP A O 1
ATOM 4857 N N . ALA A 1 625 ? 42.782 4.043 19.589 1.00 84.31 625 ALA A N 1
ATOM 4858 C CA . ALA A 1 625 ? 43.170 4.262 20.985 1.00 84.31 625 ALA A CA 1
ATOM 4859 C C . ALA A 1 625 ? 42.227 5.273 21.654 1.00 84.31 625 ALA A C 1
ATOM 4861 O O . ALA A 1 625 ? 42.090 6.399 21.177 1.00 84.31 625 ALA A O 1
ATOM 4862 N N . ASP A 1 626 ? 41.663 4.890 22.798 1.00 88.69 626 ASP A N 1
ATOM 4863 C CA . ASP A 1 626 ? 40.702 5.684 23.560 1.00 88.69 626 ASP A CA 1
ATOM 4864 C C . ASP A 1 626 ? 41.352 6.380 24.767 1.00 88.69 626 ASP A C 1
ATOM 4866 O O . ASP A 1 626 ? 42.367 5.940 25.318 1.00 88.69 626 ASP A O 1
ATOM 4870 N N . LEU A 1 627 ? 40.718 7.451 25.234 1.00 89.75 627 LEU A N 1
ATOM 4871 C CA . LEU A 1 627 ? 41.172 8.297 26.329 1.00 89.75 627 LEU A CA 1
ATOM 4872 C C . LEU A 1 627 ? 40.171 8.275 27.489 1.00 89.75 627 LEU A C 1
ATOM 4874 O O . LEU A 1 627 ? 38.972 8.495 27.308 1.00 89.75 627 LEU A O 1
ATOM 4878 N N . ARG A 1 628 ? 40.644 8.106 28.725 1.00 92.12 628 ARG A N 1
ATOM 4879 C CA . ARG A 1 628 ? 39.809 8.285 29.929 1.00 92.12 628 ARG A CA 1
ATOM 4880 C C . ARG A 1 628 ? 40.544 8.984 31.056 1.00 92.12 628 ARG A C 1
ATOM 4882 O O . ARG A 1 628 ? 41.754 8.854 31.168 1.00 92.12 628 ARG A O 1
ATOM 4889 N N . ILE A 1 629 ? 39.801 9.678 31.913 1.00 92.69 629 ILE A N 1
ATOM 4890 C CA . ILE A 1 629 ? 40.308 10.272 33.154 1.00 92.69 629 ILE A CA 1
ATOM 4891 C C . ILE A 1 629 ? 39.400 9.936 34.333 1.00 92.69 629 ILE A C 1
ATOM 4893 O O . ILE A 1 629 ? 38.173 10.013 34.231 1.00 92.69 629 ILE A O 1
ATOM 4897 N N . GLY A 1 630 ? 40.010 9.662 35.481 1.00 89.88 630 GLY A N 1
ATOM 4898 C CA . GLY A 1 630 ? 39.339 9.717 36.772 1.00 89.88 630 GLY A CA 1
ATOM 4899 C C . GLY A 1 630 ? 40.232 10.239 37.887 1.00 89.88 630 GLY A C 1
ATOM 4900 O O . GLY A 1 630 ? 41.387 10.612 37.660 1.00 89.88 630 GLY A O 1
ATOM 4901 N N . ARG A 1 631 ? 39.656 10.306 39.085 1.00 89.81 631 ARG A N 1
ATOM 4902 C CA . ARG A 1 631 ? 40.335 10.750 40.305 1.00 89.81 631 ARG A CA 1
ATOM 4903 C C . ARG A 1 631 ? 40.734 9.523 41.105 1.00 89.81 631 ARG A C 1
ATOM 4905 O O . ARG A 1 631 ? 39.858 8.735 41.439 1.00 89.81 631 ARG A O 1
ATOM 4912 N N . ASP A 1 632 ? 42.018 9.399 41.417 1.00 85.31 632 ASP A N 1
ATOM 4913 C CA . ASP A 1 632 ? 42.542 8.323 42.261 1.00 85.31 632 ASP A CA 1
ATOM 4914 C C . ASP A 1 632 ? 42.160 8.638 43.714 1.00 85.31 632 ASP A C 1
ATOM 4916 O O . ASP A 1 632 ? 42.864 9.345 44.438 1.00 85.31 632 ASP A O 1
ATOM 4920 N N . ALA A 1 633 ? 40.945 8.245 44.095 1.00 74.38 633 ALA A N 1
ATOM 4921 C CA . ALA A 1 633 ? 40.344 8.620 45.370 1.00 74.38 633 ALA A CA 1
ATOM 4922 C C . ALA A 1 633 ? 40.749 7.653 46.490 1.00 74.38 633 ALA A C 1
ATOM 4924 O O . ALA A 1 633 ? 40.693 8.016 47.668 1.00 74.38 633 ALA A O 1
ATOM 4925 N N . ASN A 1 634 ? 41.146 6.432 46.122 1.00 77.75 634 ASN A N 1
ATOM 4926 C CA . ASN A 1 634 ? 41.648 5.408 47.033 1.00 77.75 634 ASN A CA 1
ATOM 4927 C C . ASN A 1 634 ? 43.190 5.436 47.191 1.00 77.75 634 ASN A C 1
ATOM 4929 O O . ASN A 1 634 ? 43.703 4.856 48.151 1.00 77.75 634 ASN A O 1
ATOM 4933 N N . GLY A 1 635 ? 43.919 6.138 46.313 1.00 76.81 635 GLY A N 1
ATOM 4934 C CA . GLY A 1 635 ? 45.379 6.273 46.338 1.00 76.81 635 GLY A CA 1
ATOM 4935 C C . GLY A 1 635 ? 46.131 5.018 45.880 1.00 76.81 635 GLY A C 1
ATOM 4936 O O . GLY A 1 635 ? 47.293 4.838 46.254 1.00 76.81 635 GLY A O 1
ATOM 4937 N N . ASN A 1 636 ? 45.479 4.112 45.143 1.00 76.31 636 ASN A N 1
ATOM 4938 C CA . ASN A 1 636 ? 46.049 2.824 44.737 1.00 76.31 636 ASN A CA 1
ATOM 4939 C C . ASN A 1 636 ? 46.826 2.892 43.407 1.00 76.31 636 ASN A C 1
ATOM 4941 O O . ASN A 1 636 ? 47.517 1.933 43.047 1.00 76.31 636 ASN A O 1
ATOM 4945 N N . GLY A 1 637 ? 46.755 4.017 42.689 1.00 70.44 637 GLY A N 1
ATOM 4946 C CA . GLY A 1 637 ? 47.477 4.241 41.443 1.00 70.44 637 GLY A CA 1
ATOM 4947 C C . GLY A 1 637 ? 46.865 3.567 40.210 1.00 70.44 637 GLY A C 1
ATOM 4948 O O . GLY A 1 637 ? 47.488 3.566 39.141 1.00 70.44 637 GLY A O 1
ATOM 4949 N N . THR A 1 638 ? 45.681 2.973 40.307 1.00 75.06 638 THR A N 1
ATOM 4950 C CA . THR A 1 638 ? 45.006 2.289 39.199 1.00 75.06 638 THR A CA 1
ATOM 4951 C C . THR A 1 638 ? 43.566 2.750 39.087 1.00 75.06 638 THR A C 1
ATOM 4953 O O . THR A 1 638 ? 42.845 2.796 40.070 1.00 75.06 638 THR A O 1
ATOM 4956 N N . LEU A 1 639 ? 43.140 3.095 37.873 1.00 79.50 639 LEU A N 1
ATOM 4957 C CA . LEU A 1 639 ? 41.852 3.745 37.685 1.00 79.50 639 LEU A CA 1
ATOM 4958 C C . LEU A 1 639 ? 40.693 2.729 37.709 1.00 79.50 639 LEU A C 1
ATOM 4960 O O . LEU A 1 639 ? 40.489 1.981 36.745 1.00 79.50 639 LEU A O 1
ATOM 4964 N N . GLU A 1 640 ? 39.922 2.708 38.800 1.00 81.69 640 GLU A N 1
ATOM 4965 C CA . GLU A 1 640 ? 38.774 1.807 38.966 1.00 81.69 640 GLU A CA 1
ATOM 4966 C C . GLU A 1 640 ? 37.513 2.327 38.250 1.00 81.69 640 GLU A C 1
ATOM 4968 O O . GLU A 1 640 ? 37.365 3.512 37.961 1.00 81.69 640 GLU A O 1
ATOM 4973 N N . THR A 1 641 ? 36.556 1.444 37.935 1.00 75.25 641 THR A N 1
ATOM 4974 C CA . THR A 1 641 ? 35.408 1.799 37.063 1.00 75.25 641 THR A CA 1
ATOM 4975 C C . THR A 1 641 ? 34.504 2.889 37.659 1.00 75.25 641 THR A C 1
ATOM 4977 O O . THR A 1 641 ? 33.936 3.689 36.916 1.00 75.25 641 THR A O 1
ATOM 4980 N N . ASN A 1 642 ? 34.404 2.932 38.987 1.00 75.56 642 ASN A N 1
ATOM 4981 C CA . ASN A 1 642 ? 33.686 3.917 39.802 1.00 75.56 642 ASN A CA 1
ATOM 4982 C C . ASN A 1 642 ? 34.435 5.251 39.986 1.00 75.56 642 ASN A C 1
ATOM 4984 O O . ASN A 1 642 ? 33.831 6.209 40.461 1.00 75.56 642 ASN A O 1
ATOM 4988 N N . GLU A 1 643 ? 35.716 5.331 39.623 1.00 81.94 643 GLU A N 1
ATOM 4989 C CA . GLU A 1 643 ? 36.544 6.539 39.763 1.00 81.94 643 GLU A CA 1
ATOM 4990 C C . GLU A 1 643 ? 36.606 7.380 38.477 1.00 81.94 643 GLU A C 1
ATOM 4992 O O . GLU A 1 643 ? 37.076 8.522 38.490 1.00 81.94 643 GLU A O 1
ATOM 4997 N N . ILE A 1 644 ? 36.135 6.831 37.350 1.00 85.12 644 ILE A N 1
ATOM 4998 C CA . ILE A 1 644 ? 36.239 7.461 36.030 1.00 85.12 644 ILE A CA 1
ATOM 4999 C C . ILE A 1 644 ? 35.241 8.620 35.904 1.00 85.12 644 ILE A C 1
ATOM 5001 O O . ILE A 1 644 ? 34.029 8.420 35.863 1.00 85.12 644 ILE A O 1
ATOM 5005 N N . ILE A 1 645 ? 35.775 9.832 35.758 1.00 87.00 645 ILE A N 1
ATOM 5006 C CA . ILE A 1 645 ? 35.027 11.089 35.619 1.00 87.00 645 ILE A CA 1
ATOM 5007 C C . ILE A 1 645 ? 34.550 11.291 34.179 1.00 87.00 645 ILE A C 1
ATOM 5009 O O . ILE A 1 645 ? 33.435 11.756 33.941 1.00 87.00 645 ILE A O 1
ATOM 5013 N N . ALA A 1 646 ? 35.410 10.987 33.204 1.00 83.00 646 ALA A N 1
ATOM 5014 C CA . ALA A 1 646 ? 35.115 11.185 31.791 1.00 83.00 646 ALA A CA 1
ATOM 5015 C C . ALA A 1 646 ? 35.896 10.214 30.902 1.00 83.00 646 ALA A C 1
ATOM 5017 O O . ALA A 1 646 ? 36.997 9.772 31.232 1.00 83.00 646 ALA A O 1
ATOM 5018 N N . LYS A 1 647 ? 35.306 9.906 29.749 1.00 88.19 647 LYS A N 1
ATOM 5019 C CA . LYS A 1 647 ? 35.840 9.019 28.713 1.00 88.19 647 LYS A CA 1
ATOM 5020 C C . LYS A 1 647 ? 35.594 9.681 27.354 1.00 88.19 647 LYS A C 1
ATOM 5022 O O . LYS A 1 647 ? 34.549 10.306 27.172 1.00 88.19 647 LYS A O 1
ATOM 5027 N N . SER A 1 648 ? 36.539 9.554 26.435 1.00 83.25 648 SER A N 1
ATOM 5028 C CA . SER A 1 648 ? 36.328 9.715 24.997 1.00 83.25 648 SER A CA 1
ATOM 5029 C C . SER A 1 648 ? 36.368 8.320 24.380 1.00 83.25 648 SER A C 1
ATOM 5031 O O . SER A 1 648 ? 37.039 7.439 24.916 1.00 83.25 648 SER A O 1
ATOM 5033 N N . PHE A 1 649 ? 35.579 8.124 23.330 1.00 76.50 649 PHE A N 1
ATOM 5034 C CA . PHE A 1 649 ? 35.532 6.881 22.571 1.00 76.50 649 PHE A CA 1
ATOM 5035 C C . PHE A 1 649 ? 35.277 7.211 21.106 1.00 76.50 649 PHE A C 1
ATOM 5037 O O . PHE A 1 649 ? 34.158 7.598 20.739 1.00 76.50 649 PHE A O 1
ATOM 5044 N N . ARG A 1 650 ? 36.301 7.095 20.266 1.00 68.75 650 ARG A N 1
ATOM 5045 C CA . ARG A 1 650 ? 36.212 7.322 18.823 1.00 68.75 650 ARG A CA 1
ATOM 5046 C C . ARG A 1 650 ? 36.974 6.238 18.083 1.00 68.75 650 ARG A C 1
ATOM 5048 O O . ARG A 1 650 ? 38.182 6.320 17.942 1.00 68.75 650 ARG A O 1
ATOM 5055 N N . TYR A 1 651 ? 36.216 5.295 17.527 1.00 59.34 651 TYR A N 1
ATOM 5056 C CA . TYR A 1 651 ? 36.732 4.233 16.667 1.00 59.34 651 TYR A CA 1
ATOM 5057 C C . TYR A 1 651 ? 37.692 4.747 15.584 1.00 59.34 651 TYR A C 1
ATOM 5059 O O . TYR A 1 651 ? 37.455 5.803 14.990 1.00 59.34 651 TYR A O 1
ATOM 5067 N N . TYR A 1 652 ? 38.680 3.923 15.234 1.00 68.94 652 TYR A N 1
ATOM 5068 C CA . TYR A 1 652 ? 39.773 4.238 14.306 1.00 68.94 652 TYR A CA 1
ATOM 5069 C C . TYR A 1 652 ? 40.711 5.345 14.826 1.00 68.94 652 TYR A C 1
ATOM 5071 O O . TYR A 1 652 ? 40.731 5.683 15.999 1.00 68.94 652 TYR A O 1
ATOM 5079 N N . ASN A 1 653 ? 41.556 5.905 13.960 1.00 73.88 653 ASN A N 1
ATOM 5080 C CA . ASN A 1 653 ? 42.613 6.835 14.357 1.00 73.88 653 ASN A CA 1
ATOM 5081 C C . ASN A 1 653 ? 42.158 8.310 14.446 1.00 73.88 653 ASN A C 1
ATOM 5083 O O . ASN A 1 653 ? 42.933 9.226 14.152 1.00 73.88 653 ASN A O 1
ATOM 5087 N N . PHE A 1 654 ? 40.899 8.566 14.814 1.00 73.94 654 PHE A N 1
ATOM 5088 C CA . PHE A 1 654 ? 40.396 9.933 14.954 1.00 73.94 654 PHE A CA 1
ATOM 5089 C C . PHE A 1 654 ? 40.938 10.600 16.218 1.00 73.94 654 PHE A C 1
ATOM 5091 O O . PHE A 1 654 ? 40.950 10.014 17.291 1.00 73.94 654 PHE A O 1
ATOM 5098 N N . ASN A 1 655 ? 41.326 11.874 16.109 1.00 83.81 655 ASN A N 1
ATOM 5099 C CA . ASN A 1 655 ? 41.745 12.642 17.279 1.00 83.81 655 ASN A CA 1
ATOM 5100 C C . ASN A 1 655 ? 40.627 12.683 18.337 1.00 83.81 655 ASN A C 1
ATOM 5102 O O . ASN A 1 655 ? 39.487 13.059 18.037 1.00 83.81 655 ASN A O 1
ATOM 5106 N N . GLU A 1 656 ? 40.984 12.399 19.584 1.00 84.94 656 GLU A N 1
ATOM 5107 C CA . GLU A 1 656 ? 40.079 12.464 20.723 1.00 84.94 656 GLU A CA 1
ATOM 5108 C C . GLU A 1 656 ? 40.303 13.716 21.567 1.00 84.94 656 GLU A C 1
ATOM 5110 O O . GLU A 1 656 ? 41.368 14.341 21.543 1.00 84.94 656 GLU A O 1
ATOM 5115 N N . SER A 1 657 ? 39.305 14.069 22.377 1.00 88.81 657 SER A N 1
ATOM 5116 C CA . SER A 1 657 ? 39.507 15.034 23.454 1.00 88.81 657 SER A CA 1
ATOM 5117 C C . SER A 1 657 ? 38.526 14.840 24.604 1.00 88.81 657 SER A C 1
ATOM 5119 O O . SER A 1 657 ? 37.400 14.375 24.416 1.00 88.81 657 SER A O 1
ATOM 5121 N N . ILE A 1 658 ? 38.958 15.247 25.797 1.00 87.75 658 ILE A N 1
ATOM 5122 C CA . ILE A 1 658 ? 38.122 15.384 26.990 1.00 87.75 658 ILE A CA 1
ATOM 5123 C C . ILE A 1 658 ? 38.252 16.831 27.468 1.00 87.75 658 ILE A C 1
ATOM 5125 O O . ILE A 1 658 ? 39.356 17.332 27.677 1.00 87.75 658 ILE A O 1
ATOM 5129 N N . ASN A 1 659 ? 37.119 17.514 27.632 1.00 85.81 659 ASN A N 1
ATOM 5130 C CA . ASN A 1 659 ? 37.054 18.902 28.085 1.00 85.81 659 ASN A CA 1
ATOM 5131 C C . ASN A 1 659 ? 36.223 18.990 29.369 1.00 85.81 659 ASN A C 1
ATOM 5133 O O . ASN A 1 659 ? 35.012 18.786 29.347 1.00 85.81 659 ASN A O 1
ATOM 5137 N N . LEU A 1 660 ? 36.882 19.316 30.477 1.00 80.44 660 LEU A N 1
ATOM 5138 C CA . LEU A 1 660 ? 36.304 19.478 31.808 1.00 80.44 660 LEU A CA 1
ATOM 5139 C C . LEU A 1 660 ? 36.445 20.949 32.214 1.00 80.44 660 LEU A C 1
ATOM 5141 O O . LEU A 1 660 ? 37.462 21.365 32.765 1.00 80.44 660 LEU A O 1
ATOM 5145 N N . ARG A 1 661 ? 35.437 21.746 31.852 1.00 76.62 661 ARG A N 1
ATOM 5146 C CA . ARG A 1 661 ? 35.380 23.209 32.010 1.00 76.62 661 ARG A CA 1
ATOM 5147 C C . ARG A 1 661 ? 34.140 23.626 32.805 1.00 76.62 661 ARG A C 1
ATOM 5149 O O . ARG A 1 661 ? 33.218 22.818 32.945 1.00 76.62 661 ARG A O 1
ATOM 5156 N N . GLY A 1 662 ? 34.099 24.861 33.306 1.00 66.12 662 GLY A N 1
ATOM 5157 C CA . GLY A 1 662 ? 32.965 25.371 34.093 1.00 66.12 662 GLY A CA 1
ATOM 5158 C C . GLY A 1 662 ? 32.627 24.471 35.291 1.00 66.12 662 GLY A C 1
ATOM 5159 O O . GLY A 1 662 ? 33.523 24.065 36.027 1.00 66.12 662 GLY A O 1
ATOM 5160 N N . SER A 1 663 ? 31.356 24.086 35.453 1.00 59.03 663 SER A N 1
ATOM 5161 C CA . SER A 1 663 ? 30.893 23.176 36.524 1.00 59.03 663 SER A CA 1
ATOM 5162 C C . SER A 1 663 ? 31.532 21.782 36.512 1.00 59.03 663 SER A C 1
ATOM 5164 O O . SER A 1 663 ? 31.443 21.064 37.506 1.00 59.03 663 SER A O 1
ATOM 5166 N N . ARG A 1 664 ? 32.185 21.381 35.412 1.00 63.03 664 ARG A N 1
ATOM 5167 C CA . ARG A 1 664 ? 32.939 20.121 35.316 1.00 63.03 664 ARG A CA 1
ATOM 5168 C C . ARG A 1 664 ? 34.430 20.272 35.623 1.00 63.03 664 ARG A C 1
ATOM 5170 O O . ARG A 1 664 ? 35.146 19.274 35.546 1.00 63.03 664 ARG A O 1
ATOM 5177 N N . ALA A 1 665 ? 34.912 21.469 35.959 1.00 74.75 665 ALA A N 1
ATOM 5178 C CA . ALA A 1 665 ? 36.284 21.672 36.417 1.00 74.75 665 ALA A CA 1
ATOM 5179 C C . ALA A 1 665 ? 36.585 20.827 37.667 1.00 74.75 665 ALA A C 1
ATOM 5181 O O . ALA A 1 665 ? 35.714 20.578 38.499 1.00 74.75 665 ALA A O 1
ATOM 5182 N N . GLN A 1 666 ? 37.826 20.362 37.789 1.00 85.00 666 GLN A N 1
ATOM 5183 C CA . GLN A 1 666 ? 38.199 19.367 38.793 1.00 85.00 666 GLN A CA 1
ATOM 5184 C C . GLN A 1 666 ? 38.972 20.006 39.944 1.00 85.00 666 GLN A C 1
ATOM 5186 O O . GLN A 1 666 ? 39.882 20.805 39.723 1.00 85.00 666 GLN A O 1
ATOM 5191 N N . GLY A 1 667 ? 38.576 19.674 41.175 1.00 77.12 667 GLY A N 1
ATOM 5192 C CA . GLY A 1 667 ? 39.166 20.205 42.407 1.00 77.12 667 GLY A CA 1
ATOM 5193 C C . GLY A 1 667 ? 40.574 19.662 42.700 1.00 77.12 667 GLY A C 1
ATOM 5194 O O . GLY A 1 667 ? 41.039 18.750 42.013 1.00 77.12 667 GLY A O 1
ATOM 5195 N N . PRO A 1 668 ? 41.252 20.169 43.745 1.00 82.69 668 PRO A N 1
ATOM 5196 C CA . PRO A 1 668 ? 42.555 19.654 44.158 1.00 82.69 668 PRO A CA 1
ATOM 5197 C C . PRO A 1 668 ? 42.546 18.147 44.468 1.00 82.69 668 PRO A C 1
ATOM 5199 O O . PRO A 1 668 ? 41.565 17.619 45.001 1.00 82.69 668 PRO A O 1
ATOM 5202 N N . GLY A 1 669 ? 43.643 17.459 44.162 1.00 85.19 669 GLY A N 1
ATOM 5203 C CA . GLY A 1 669 ? 43.809 16.016 44.375 1.00 85.19 669 GLY A CA 1
ATOM 5204 C C . GLY A 1 669 ? 44.554 15.324 43.236 1.00 85.19 669 GLY A C 1
ATOM 5205 O O . GLY A 1 669 ? 45.022 15.988 42.310 1.00 85.19 669 GLY A O 1
ATOM 5206 N N . ASP A 1 670 ? 44.631 13.999 43.316 1.00 88.62 670 ASP A N 1
ATOM 5207 C CA . ASP A 1 670 ? 45.389 13.156 42.390 1.00 88.62 670 ASP A CA 1
ATOM 5208 C C . ASP A 1 670 ? 44.478 12.511 41.333 1.00 88.62 670 ASP A C 1
ATOM 5210 O O . ASP A 1 670 ? 43.346 12.100 41.608 1.00 88.62 670 ASP A O 1
ATOM 5214 N N . TYR A 1 671 ? 44.958 12.475 40.091 1.00 92.25 671 TYR A N 1
ATOM 5215 C CA . TYR A 1 671 ? 44.197 12.065 38.914 1.00 92.25 671 TYR A CA 1
ATOM 5216 C C . TYR A 1 671 ? 45.039 11.175 38.003 1.00 92.25 671 TYR A C 1
ATOM 5218 O O . TYR A 1 671 ? 46.256 11.337 37.882 1.00 92.25 671 TYR A O 1
ATOM 5226 N N . ILE A 1 672 ? 44.359 10.264 37.309 1.00 91.94 672 ILE A N 1
ATOM 5227 C CA . ILE A 1 672 ? 44.959 9.367 36.321 1.00 91.94 672 ILE A CA 1
ATOM 5228 C C . ILE A 1 672 ? 44.234 9.577 34.999 1.00 91.94 672 ILE A C 1
ATOM 5230 O O . ILE A 1 672 ? 43.007 9.461 34.934 1.00 91.94 672 ILE A O 1
ATOM 5234 N N . VAL A 1 673 ? 44.998 9.861 33.946 1.00 92.25 673 VAL A N 1
ATOM 5235 C CA . VAL A 1 673 ? 44.526 9.816 32.562 1.00 92.25 673 VAL A CA 1
ATOM 5236 C C . VAL A 1 673 ? 45.183 8.633 31.856 1.00 92.25 673 VAL A C 1
ATOM 5238 O O . VAL A 1 673 ? 46.404 8.494 31.860 1.00 92.25 673 VAL A O 1
ATOM 5241 N N . GLU A 1 674 ? 44.371 7.753 31.282 1.00 92.62 674 GLU A N 1
ATOM 5242 C CA . GLU A 1 674 ? 44.830 6.552 30.585 1.00 92.62 674 GLU A CA 1
ATOM 5243 C C . GLU A 1 674 ? 44.534 6.672 29.089 1.00 92.62 674 GLU A C 1
ATOM 5245 O O . GLU A 1 674 ? 43.405 6.993 28.700 1.00 92.62 674 GLU A O 1
ATOM 5250 N N . VAL A 1 675 ? 45.547 6.385 28.270 1.00 90.25 675 VAL A N 1
ATOM 5251 C CA . VAL A 1 675 ? 45.393 6.080 26.844 1.00 90.25 675 VAL A CA 1
ATOM 5252 C C . VAL A 1 675 ? 45.365 4.568 26.732 1.00 90.25 675 VAL A C 1
ATOM 5254 O O . VAL A 1 675 ? 46.313 3.891 27.135 1.00 90.25 675 VAL A O 1
ATOM 5257 N N . TYR A 1 676 ? 44.257 4.020 26.254 1.00 86.12 676 TYR A N 1
ATOM 5258 C CA . TYR A 1 676 ? 43.994 2.596 26.370 1.00 86.12 676 TYR A CA 1
ATOM 5259 C C . TYR A 1 676 ? 43.239 2.040 25.177 1.00 86.12 676 TYR A C 1
ATOM 5261 O O . TYR A 1 676 ? 42.592 2.751 24.416 1.00 86.12 676 TYR A O 1
ATOM 5269 N N . LYS A 1 677 ? 43.325 0.725 25.033 1.00 78.69 677 LYS A N 1
ATOM 5270 C CA . LYS A 1 677 ? 42.576 -0.006 24.025 1.00 78.69 677 LYS A CA 1
ATOM 5271 C C . LYS A 1 677 ? 41.133 -0.242 24.490 1.00 78.69 677 LYS A C 1
ATOM 5273 O O . LYS A 1 677 ? 40.915 -0.914 25.506 1.00 78.69 677 LYS A O 1
ATOM 5278 N N . GLY A 1 678 ? 40.161 0.234 23.725 1.00 61.91 678 GLY A N 1
ATOM 5279 C CA . GLY A 1 678 ? 38.743 0.003 23.952 1.00 61.91 678 GLY A CA 1
ATOM 5280 C C . GLY A 1 678 ? 38.339 -1.475 23.874 1.00 61.91 678 GLY A C 1
ATOM 5281 O O . GLY A 1 678 ? 38.976 -2.291 23.184 1.00 61.91 678 GLY A O 1
ATOM 5282 N N . PRO A 1 679 ? 37.263 -1.865 24.583 1.00 50.72 679 PRO A N 1
ATOM 5283 C CA . PRO A 1 679 ? 36.703 -3.202 24.458 1.00 50.72 679 PRO A CA 1
ATOM 5284 C C . PRO A 1 679 ? 36.243 -3.446 23.010 1.00 50.72 679 PRO A C 1
ATOM 5286 O O . PRO A 1 679 ? 35.596 -2.604 22.399 1.00 50.72 679 PRO A O 1
ATOM 5289 N N . ASN A 1 680 ? 36.569 -4.628 22.479 1.00 48.75 680 ASN A N 1
ATOM 5290 C CA . ASN A 1 680 ? 36.231 -5.119 21.130 1.00 48.75 680 ASN A CA 1
ATOM 5291 C C . ASN A 1 680 ? 36.997 -4.518 19.925 1.00 48.75 680 ASN A C 1
ATOM 5293 O O . ASN A 1 680 ? 36.751 -4.944 18.798 1.00 48.75 680 ASN A O 1
ATOM 5297 N N . GLN A 1 681 ? 37.988 -3.638 20.111 1.00 55.03 681 GLN A N 1
ATOM 5298 C CA . GLN A 1 681 ? 38.842 -3.181 18.996 1.00 55.03 681 GLN A CA 1
ATOM 5299 C C . GLN A 1 681 ? 39.834 -4.273 18.513 1.00 55.03 681 GLN A C 1
ATOM 5301 O O . GLN A 1 681 ? 40.356 -5.044 19.333 1.00 55.03 681 GLN A O 1
ATOM 5306 N N . PRO A 1 682 ? 40.165 -4.352 17.208 1.00 49.94 682 PRO A N 1
ATOM 5307 C CA . PRO A 1 682 ? 41.278 -5.165 16.716 1.00 49.94 682 PRO A CA 1
ATOM 5308 C C . PRO A 1 682 ? 42.625 -4.563 17.152 1.00 49.94 682 PRO A C 1
ATOM 5310 O O . PRO A 1 682 ? 42.786 -3.349 17.220 1.00 49.94 682 PRO A O 1
ATOM 5313 N N . LEU A 1 683 ? 43.607 -5.411 17.469 1.00 52.00 683 LEU A N 1
ATOM 5314 C CA . LEU A 1 683 ? 44.915 -4.963 17.959 1.00 52.00 683 LEU A CA 1
ATOM 5315 C C . LEU A 1 683 ? 45.804 -4.475 16.810 1.00 52.00 683 LEU A C 1
ATOM 5317 O O . LEU A 1 683 ? 46.492 -5.270 16.171 1.00 52.00 683 LEU A O 1
ATOM 5321 N N . VAL A 1 684 ? 45.792 -3.163 16.581 1.00 56.00 684 VAL A N 1
ATOM 5322 C CA . VAL A 1 684 ? 46.768 -2.456 15.742 1.00 56.00 684 VAL A CA 1
ATOM 5323 C C . VAL A 1 684 ? 47.813 -1.799 16.646 1.00 56.00 684 VAL A C 1
ATOM 5325 O O . VAL A 1 684 ? 47.541 -1.480 17.801 1.00 56.00 684 VAL A O 1
ATOM 5328 N N . ASP A 1 685 ? 49.031 -1.647 16.140 1.00 72.50 685 ASP A N 1
ATOM 5329 C CA . ASP A 1 685 ? 50.116 -0.975 16.848 1.00 72.50 685 ASP A CA 1
ATOM 5330 C C . ASP A 1 685 ? 49.948 0.549 16.738 1.00 72.50 685 ASP A C 1
ATOM 5332 O O . ASP A 1 685 ? 50.173 1.130 15.676 1.00 72.50 685 ASP A O 1
ATOM 5336 N N . THR A 1 686 ? 49.503 1.186 17.822 1.00 79.38 686 THR A N 1
ATOM 5337 C CA . THR A 1 686 ? 49.000 2.564 17.821 1.00 79.38 686 THR A CA 1
ATOM 5338 C C . THR A 1 686 ? 49.957 3.502 18.552 1.00 79.38 686 THR A C 1
ATOM 5340 O O . THR A 1 686 ? 49.874 3.701 19.765 1.00 79.38 686 THR A O 1
ATOM 5343 N N . HIS A 1 687 ? 50.840 4.155 17.795 1.00 82.62 687 HIS A N 1
ATOM 5344 C CA . HIS A 1 687 ? 51.504 5.383 18.238 1.00 82.62 687 HIS A CA 1
ATOM 5345 C C . HIS A 1 687 ? 50.504 6.538 18.360 1.00 82.62 687 HIS A C 1
ATOM 5347 O O . HIS A 1 687 ? 49.618 6.674 17.508 1.00 82.62 687 HIS A O 1
ATOM 5353 N N . TYR A 1 688 ? 50.709 7.399 19.359 1.00 90.06 688 TYR A N 1
ATOM 5354 C CA . TYR A 1 688 ? 49.864 8.560 19.645 1.00 90.06 688 TYR A CA 1
ATOM 5355 C C . TYR A 1 688 ? 50.652 9.753 20.213 1.00 90.06 688 TYR A C 1
ATOM 5357 O O . TYR A 1 688 ? 51.806 9.631 20.636 1.00 90.06 688 TYR A O 1
ATOM 5365 N N . ARG A 1 689 ? 50.000 10.921 20.270 1.00 89.75 689 ARG A N 1
ATOM 5366 C CA . ARG A 1 689 ? 50.434 12.117 21.008 1.00 89.75 689 ARG A CA 1
ATOM 5367 C C . ARG A 1 689 ? 49.337 12.605 21.948 1.00 89.75 689 ARG A C 1
ATOM 5369 O O . ARG A 1 689 ? 48.274 13.023 21.493 1.00 89.75 689 ARG A O 1
ATOM 5376 N N . LEU A 1 690 ? 49.622 12.590 23.244 1.00 93.62 690 LEU A N 1
ATOM 5377 C CA . LEU A 1 690 ? 48.714 12.999 24.311 1.00 93.62 690 LEU A CA 1
ATOM 5378 C C . LEU A 1 690 ? 49.073 14.408 24.796 1.00 93.62 690 LEU A C 1
ATOM 5380 O O . LEU A 1 690 ? 50.129 14.610 25.391 1.00 93.62 690 LEU A O 1
ATOM 5384 N N . GLY A 1 691 ? 48.203 15.385 24.556 1.00 89.38 691 GLY A N 1
ATOM 5385 C CA . GLY A 1 691 ? 48.287 16.723 25.138 1.00 89.38 691 GLY A CA 1
ATOM 5386 C C . GLY A 1 691 ? 47.433 16.821 26.400 1.00 89.38 691 GLY A C 1
ATOM 5387 O O . GLY A 1 691 ? 46.227 16.583 26.334 1.00 89.38 691 GLY A O 1
ATOM 5388 N N . LEU A 1 692 ? 48.038 17.208 27.526 1.00 91.81 692 LEU A N 1
ATOM 5389 C CA . LEU A 1 692 ? 47.357 17.474 28.797 1.00 91.81 692 LEU A CA 1
ATOM 5390 C C . LEU A 1 692 ? 47.438 18.963 29.128 1.00 91.81 692 LEU A C 1
ATOM 5392 O O . LEU A 1 692 ? 48.530 19.525 29.111 1.00 91.81 692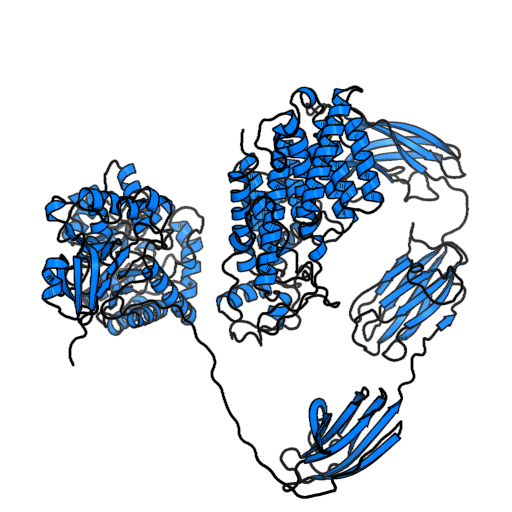 LEU A O 1
ATOM 5396 N N . ARG A 1 693 ? 46.330 19.615 29.478 1.00 88.00 693 ARG A N 1
ATOM 5397 C CA . ARG A 1 693 ? 46.329 21.028 29.875 1.00 88.00 693 ARG A CA 1
ATOM 5398 C C . ARG A 1 693 ? 45.414 21.278 31.064 1.00 88.00 693 ARG A C 1
ATOM 5400 O O . ARG A 1 693 ? 44.197 21.231 30.916 1.00 88.00 693 ARG A O 1
ATOM 5407 N N . ALA A 1 694 ? 46.001 21.642 32.201 1.00 85.75 694 ALA A N 1
ATOM 5408 C CA . ALA A 1 694 ? 45.270 22.244 33.311 1.00 85.75 694 ALA A CA 1
ATOM 5409 C C . ALA A 1 694 ? 45.348 23.773 33.227 1.00 85.75 694 ALA A C 1
ATOM 5411 O O . ALA A 1 694 ? 46.407 24.343 32.959 1.00 85.75 694 ALA A O 1
ATOM 5412 N N . THR A 1 695 ? 44.223 24.442 33.464 1.00 82.75 695 THR A N 1
ATOM 5413 C CA . THR A 1 695 ? 44.149 25.894 33.665 1.00 82.75 695 THR A CA 1
ATOM 5414 C C . THR A 1 695 ? 43.600 26.132 35.068 1.00 82.75 695 THR A C 1
ATOM 5416 O O . THR A 1 695 ? 42.397 25.954 35.262 1.00 82.75 695 THR A O 1
ATOM 5419 N N . PRO A 1 696 ? 44.446 26.490 36.052 1.00 70.62 696 PRO A N 1
ATOM 5420 C CA . PRO A 1 696 ? 43.984 26.800 37.399 1.00 70.62 696 PRO A CA 1
ATOM 5421 C C . PRO A 1 696 ? 42.926 27.900 37.370 1.00 70.62 696 PRO A C 1
ATOM 5423 O O . PRO A 1 696 ? 43.178 29.010 36.896 1.00 70.62 696 PRO A O 1
ATOM 5426 N N . MET A 1 697 ? 41.739 27.587 37.879 1.00 59.72 697 MET A N 1
ATOM 5427 C CA . MET A 1 697 ? 40.721 28.585 38.167 1.00 59.72 697 MET A CA 1
ATOM 5428 C C . MET A 1 697 ? 41.183 29.363 39.397 1.00 59.72 697 MET A C 1
ATOM 5430 O O . MET A 1 697 ? 41.687 28.787 40.365 1.00 59.72 697 MET A O 1
ATOM 5434 N N . ALA A 1 698 ? 41.036 30.684 39.363 1.00 51.50 698 ALA A N 1
ATOM 5435 C CA . ALA A 1 698 ? 41.433 31.520 40.482 1.00 51.50 698 ALA A CA 1
ATOM 5436 C C . ALA A 1 698 ? 40.544 31.234 41.707 1.00 51.50 698 ALA A C 1
ATOM 5438 O O . ALA A 1 698 ? 39.391 31.648 41.754 1.00 51.50 698 ALA A O 1
ATOM 5439 N N . GLN A 1 699 ? 41.103 30.578 42.724 1.00 48.50 699 GLN A N 1
ATOM 5440 C CA . GLN A 1 699 ? 40.676 30.790 44.111 1.00 48.50 699 GLN A CA 1
ATOM 5441 C C . GLN A 1 699 ? 41.005 32.260 44.455 1.00 48.50 699 GLN A C 1
ATOM 5443 O O . GLN A 1 699 ? 42.120 32.677 44.121 1.00 48.50 699 GLN A O 1
ATOM 5448 N N . PRO A 1 700 ? 40.118 33.055 45.099 1.00 41.56 700 PRO A N 1
ATOM 5449 C CA . PRO A 1 700 ? 39.350 32.617 46.271 1.00 41.56 700 PRO A CA 1
ATOM 5450 C C . PRO A 1 700 ? 37.927 33.216 46.447 1.00 41.56 700 PRO A C 1
ATOM 5452 O O . PRO A 1 700 ? 37.478 34.097 45.717 1.00 41.56 700 PRO A O 1
ATOM 5455 N N . ASN A 1 701 ? 37.278 32.803 47.542 1.00 50.47 701 ASN A N 1
ATOM 5456 C CA . ASN A 1 701 ? 36.206 33.509 48.263 1.00 50.47 701 ASN A CA 1
ATOM 5457 C C . ASN A 1 701 ? 36.247 35.052 48.150 1.00 50.47 701 ASN A C 1
ATOM 5459 O O . ASN A 1 701 ? 37.140 35.679 48.720 1.00 50.47 701 ASN A O 1
ATOM 5463 N N . SER A 1 702 ? 35.236 35.659 47.513 1.00 45.91 702 SER A N 1
ATOM 5464 C CA . SER A 1 702 ? 34.811 37.063 47.752 1.00 45.91 702 SER A CA 1
ATOM 5465 C C . SER A 1 702 ? 33.532 37.499 47.011 1.00 45.91 702 SER A C 1
ATOM 5467 O O . SER A 1 702 ? 33.146 38.658 47.139 1.00 45.91 702 SER A O 1
ATOM 5469 N N . GLN A 1 703 ? 32.884 36.628 46.228 1.00 61.91 703 GLN A N 1
ATOM 5470 C CA . GLN A 1 703 ? 31.776 37.014 45.345 1.00 61.91 703 GLN A CA 1
ATOM 5471 C C . GLN A 1 703 ? 30.407 36.509 45.837 1.00 61.91 703 GLN A C 1
ATOM 5473 O O . GLN A 1 703 ? 30.300 35.790 46.834 1.00 61.91 703 GLN A O 1
ATOM 5478 N N . VAL A 1 704 ? 29.371 37.015 45.172 1.00 71.62 704 VAL A N 1
ATOM 5479 C CA . VAL A 1 704 ? 27.946 36.700 45.351 1.00 71.62 704 VAL A CA 1
ATOM 5480 C C . VAL A 1 704 ? 27.653 35.314 44.758 1.00 71.62 704 VAL A C 1
ATOM 5482 O O . VAL A 1 704 ? 28.399 34.889 43.888 1.00 71.62 704 VAL A O 1
ATOM 5485 N N . ASP A 1 705 ? 26.597 34.622 45.181 1.00 83.44 705 ASP A N 1
ATOM 5486 C CA . ASP A 1 705 ? 26.137 33.370 44.546 1.00 83.44 705 ASP A CA 1
ATOM 5487 C C . ASP A 1 705 ? 24.603 33.373 44.544 1.00 83.44 705 ASP A C 1
ATOM 5489 O O . ASP A 1 705 ? 24.014 33.330 45.626 1.00 83.44 705 ASP A O 1
ATOM 5493 N N . LEU A 1 706 ? 23.945 33.535 43.393 1.00 85.81 706 LEU A N 1
ATOM 5494 C CA . LEU A 1 706 ? 22.492 33.682 43.295 1.00 85.81 706 LEU A CA 1
ATOM 5495 C C . LEU A 1 706 ? 21.815 32.371 42.891 1.00 85.81 706 LEU A C 1
ATOM 5497 O O . LEU A 1 706 ? 21.851 31.926 41.746 1.00 85.81 706 LEU A O 1
ATOM 5501 N N . THR A 1 707 ? 21.076 31.797 43.834 1.00 85.56 707 THR A N 1
ATOM 5502 C CA . THR A 1 707 ? 20.235 30.622 43.606 1.00 85.56 707 THR A CA 1
ATOM 5503 C C . THR A 1 707 ? 18.765 31.002 43.462 1.00 85.56 707 THR A C 1
ATOM 5505 O O . THR A 1 707 ? 18.304 32.041 43.952 1.00 85.56 707 THR A O 1
ATOM 5508 N N . GLY A 1 708 ? 18.022 30.156 42.746 1.00 82.62 708 GLY A N 1
ATOM 5509 C CA . GLY A 1 708 ? 16.616 30.371 42.422 1.00 82.62 708 GLY A CA 1
ATOM 5510 C C . GLY A 1 708 ? 15.700 29.258 42.899 1.00 82.62 708 GLY A C 1
ATOM 5511 O O . GLY A 1 708 ? 16.037 28.081 42.798 1.00 82.62 708 GLY A O 1
ATOM 5512 N N . ASP A 1 709 ? 14.501 29.638 43.328 1.00 81.06 709 ASP A N 1
ATOM 5513 C CA . ASP A 1 709 ? 13.388 28.715 43.557 1.00 81.06 709 ASP A CA 1
ATOM 5514 C C . ASP A 1 709 ? 12.075 29.307 43.011 1.00 81.06 709 ASP A C 1
ATOM 5516 O O . ASP A 1 709 ? 11.921 30.530 42.927 1.00 81.06 709 ASP A O 1
ATOM 5520 N N . ILE A 1 710 ? 11.127 28.455 42.626 1.00 78.69 710 ILE A N 1
ATOM 5521 C CA . ILE A 1 710 ? 9.823 28.849 42.076 1.00 78.69 710 ILE A CA 1
ATOM 5522 C C . ILE A 1 710 ? 8.725 28.379 43.025 1.00 78.69 710 ILE A C 1
ATOM 5524 O O . ILE A 1 710 ? 8.531 27.191 43.272 1.00 78.69 710 ILE A O 1
ATOM 5528 N N . LEU A 1 711 ? 7.958 29.340 43.526 1.00 75.56 711 LEU A N 1
ATOM 5529 C CA . LEU A 1 711 ? 6.973 29.169 44.584 1.00 75.56 711 LEU A CA 1
ATOM 5530 C C . LEU A 1 711 ? 5.588 29.641 44.118 1.00 75.56 711 LEU A C 1
ATOM 5532 O O . LEU A 1 711 ? 5.459 30.495 43.240 1.00 75.56 711 LEU A O 1
ATOM 5536 N N . ASN A 1 712 ? 4.532 29.138 44.766 1.00 69.00 712 ASN A N 1
ATOM 5537 C CA . ASN A 1 712 ? 3.161 29.668 44.669 1.00 69.00 712 ASN A CA 1
ATOM 5538 C C . ASN A 1 712 ? 2.641 29.909 43.230 1.00 69.00 712 ASN A C 1
ATOM 5540 O O . ASN A 1 712 ? 2.010 30.936 42.967 1.00 69.00 712 ASN A O 1
ATOM 5544 N N . VAL A 1 713 ? 2.867 28.966 42.310 1.00 65.62 713 VAL A N 1
ATOM 5545 C CA . VAL A 1 713 ? 2.312 29.018 40.945 1.00 65.62 713 VAL A CA 1
ATOM 5546 C C . VAL A 1 713 ? 0.778 28.901 40.992 1.00 65.62 713 VAL A C 1
ATOM 5548 O O . VAL A 1 713 ? 0.243 28.027 41.673 1.00 65.62 713 VAL A O 1
ATOM 5551 N N . ARG A 1 714 ? 0.052 29.81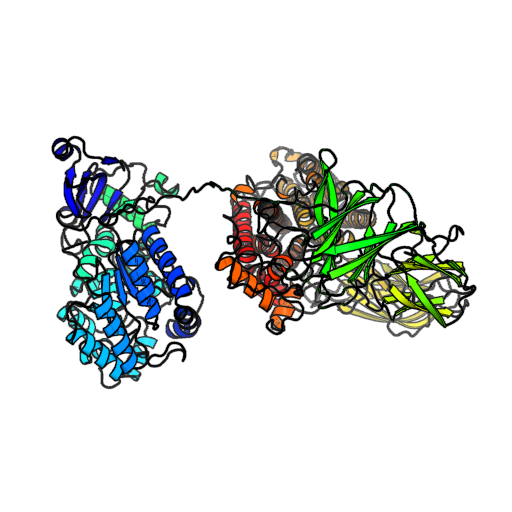7 40.334 1.00 61.09 714 ARG A N 1
ATOM 5552 C CA . ARG A 1 714 ? -1.425 29.939 40.367 1.00 61.09 714 ARG A CA 1
ATOM 5553 C C . ARG A 1 714 ? -1.976 30.490 39.042 1.00 61.09 714 ARG A C 1
ATOM 5555 O O . ARG A 1 714 ? -1.243 31.102 38.276 1.00 61.09 714 ARG A O 1
ATOM 5562 N N . GLY A 1 715 ? -3.287 30.357 38.813 1.00 52.59 715 GLY A N 1
ATOM 5563 C CA . GLY A 1 715 ? -3.988 31.043 37.709 1.00 52.59 715 GLY A CA 1
ATOM 5564 C C . GLY A 1 715 ? -4.212 30.219 36.435 1.00 52.59 715 GLY A C 1
ATOM 5565 O O . GLY A 1 715 ? -4.175 30.774 35.345 1.00 52.59 715 GLY A O 1
ATOM 5566 N N . ALA A 1 716 ? -4.457 28.915 36.566 1.00 43.44 716 ALA A N 1
ATOM 5567 C CA . ALA A 1 716 ? -4.648 27.990 35.444 1.00 43.44 716 ALA A CA 1
ATOM 5568 C C . ALA A 1 716 ? -6.071 27.924 34.840 1.00 43.44 716 ALA A C 1
ATOM 5570 O O . ALA A 1 716 ? -6.353 27.038 34.040 1.00 43.44 716 ALA A O 1
ATOM 5571 N N . ASP A 1 717 ? -6.971 28.856 35.172 1.00 41.00 717 ASP A N 1
ATOM 5572 C CA . ASP A 1 717 ? -8.328 28.927 34.594 1.00 41.00 717 ASP A CA 1
ATOM 5573 C C . ASP A 1 717 ? -8.306 29.510 33.156 1.00 41.00 717 ASP A C 1
ATOM 5575 O O . ASP A 1 717 ? -8.893 30.553 32.841 1.00 41.00 717 ASP A O 1
ATOM 5579 N N . PHE A 1 718 ? -7.595 28.838 32.247 1.00 48.16 718 PHE A N 1
ATOM 5580 C CA . PHE A 1 718 ? -7.455 29.216 30.838 1.00 48.16 718 PHE A CA 1
ATOM 5581 C C . PHE A 1 718 ? -8.721 28.886 30.031 1.00 48.16 718 PHE A C 1
ATOM 5583 O O . PHE A 1 718 ? -8.738 28.007 29.177 1.00 48.16 718 PHE A O 1
ATOM 5590 N N . ARG A 1 719 ? -9.805 29.623 30.298 1.00 37.31 719 ARG A N 1
ATOM 5591 C CA . ARG A 1 719 ? -11.071 29.539 29.541 1.00 37.31 719 ARG A CA 1
ATOM 5592 C C . ARG A 1 719 ? -11.187 30.578 28.415 1.00 37.31 719 ARG A C 1
ATOM 5594 O O . ARG A 1 719 ? -12.197 30.609 27.719 1.00 37.31 719 ARG A O 1
ATOM 5601 N N . SER A 1 720 ? -10.184 31.444 28.250 1.00 38.53 720 SER A N 1
ATOM 5602 C CA . SER A 1 720 ? -10.116 32.473 27.201 1.00 38.53 720 SER A CA 1
ATOM 5603 C C . SER A 1 720 ? -8.683 32.978 27.001 1.00 38.53 720 SER A C 1
ATOM 5605 O O . SER A 1 720 ? -7.869 32.876 27.918 1.00 38.53 720 SER A O 1
ATOM 5607 N N . ALA A 1 721 ? -8.400 33.584 25.843 1.00 40.62 721 ALA A N 1
ATOM 5608 C CA . ALA A 1 721 ? -7.080 34.117 25.483 1.00 40.62 721 ALA A CA 1
ATOM 5609 C C . ALA A 1 721 ? -6.578 35.286 26.367 1.00 40.62 721 ALA A C 1
ATOM 5611 O O . ALA A 1 721 ? -5.404 35.638 26.295 1.00 40.62 721 ALA A O 1
ATOM 5612 N N . ASP A 1 722 ? -7.439 35.870 27.209 1.00 44.94 722 ASP A N 1
ATOM 5613 C CA . ASP A 1 722 ? -7.100 37.003 28.083 1.00 44.94 722 ASP A CA 1
ATOM 5614 C C . ASP A 1 722 ? -6.628 36.593 29.499 1.00 44.94 722 ASP A C 1
ATOM 5616 O O . ASP A 1 722 ? -6.204 37.451 30.282 1.00 44.94 722 ASP A O 1
ATOM 5620 N N . THR A 1 723 ? -6.682 35.303 29.867 1.00 52.53 723 THR A N 1
ATOM 5621 C CA . THR A 1 723 ? -6.269 34.840 31.208 1.00 52.53 723 THR A CA 1
ATOM 5622 C C . THR A 1 723 ? -4.740 34.820 31.356 1.00 52.53 723 THR A C 1
ATOM 5624 O O . THR A 1 723 ? -4.027 34.335 30.479 1.00 52.53 723 THR A O 1
ATOM 5627 N N . ARG A 1 724 ? -4.217 35.297 32.498 1.00 61.81 724 ARG A N 1
ATOM 5628 C CA . ARG A 1 724 ? -2.778 35.276 32.828 1.00 61.81 724 ARG A CA 1
ATOM 5629 C C . ARG A 1 724 ? -2.464 34.376 34.024 1.00 61.81 724 ARG A C 1
ATOM 5631 O O . ARG A 1 724 ? -3.144 34.455 35.046 1.00 61.81 724 ARG A O 1
ATOM 5638 N N . GLY A 1 725 ? -1.392 33.595 33.907 1.00 67.19 725 GLY A N 1
ATOM 5639 C CA . GLY A 1 725 ? -0.806 32.810 34.992 1.00 67.19 725 GLY A CA 1
ATOM 5640 C C . GLY A 1 725 ? 0.065 33.658 35.925 1.00 67.19 725 GLY A C 1
ATOM 5641 O O . GLY A 1 725 ? 0.512 34.751 35.572 1.00 67.19 725 GLY A O 1
ATOM 5642 N N . PHE A 1 726 ? 0.314 33.144 37.127 1.00 77.31 726 PHE A N 1
ATOM 5643 C CA . PHE A 1 726 ? 1.089 33.777 38.193 1.00 77.31 726 PHE A CA 1
ATOM 5644 C C . PHE A 1 726 ? 2.114 32.791 38.760 1.00 77.31 726 PHE A C 1
ATOM 5646 O O . PHE A 1 726 ? 1.799 31.622 38.970 1.00 77.31 726 PHE A O 1
ATOM 5653 N N . ALA A 1 727 ? 3.322 33.265 39.058 1.00 80.56 727 ALA A N 1
ATOM 5654 C CA . ALA A 1 727 ? 4.347 32.505 39.776 1.00 80.56 727 ALA A CA 1
ATOM 5655 C C . ALA A 1 727 ? 5.164 33.445 40.664 1.00 80.56 727 ALA A C 1
ATOM 5657 O O . ALA A 1 727 ? 5.284 34.633 40.366 1.00 80.56 727 ALA A O 1
ATOM 5658 N N . GLN A 1 728 ? 5.755 32.926 41.736 1.00 85.56 728 GLN A N 1
ATOM 5659 C CA . GLN A 1 728 ? 6.745 33.658 42.516 1.00 85.56 728 GLN A CA 1
ATOM 5660 C C . GLN A 1 728 ? 8.129 33.072 42.260 1.00 85.56 728 GLN A C 1
ATOM 5662 O O . GLN A 1 728 ? 8.304 31.866 42.382 1.00 85.56 728 GLN A O 1
ATOM 5667 N N . VAL A 1 729 ? 9.117 33.909 41.950 1.00 88.44 729 VAL A N 1
ATOM 5668 C CA . VAL A 1 729 ? 10.524 33.485 41.904 1.00 88.44 729 VAL A CA 1
ATOM 5669 C C . VAL A 1 729 ? 11.217 34.024 43.146 1.00 88.44 729 VAL A C 1
ATOM 5671 O O . VAL A 1 729 ? 11.253 35.239 43.368 1.00 88.44 729 VAL A O 1
ATOM 5674 N N . GLN A 1 730 ? 11.739 33.123 43.970 1.00 89.50 730 GLN A N 1
ATOM 5675 C CA . GLN A 1 730 ? 12.636 33.458 45.063 1.00 89.50 730 GLN A CA 1
ATOM 5676 C C . GLN A 1 730 ? 14.069 33.514 44.531 1.00 89.50 730 GLN A C 1
ATOM 5678 O O . GLN A 1 730 ? 14.539 32.563 43.918 1.00 89.50 730 GLN A O 1
ATOM 5683 N N . VAL A 1 731 ? 14.752 34.630 44.784 1.00 90.06 731 VAL A N 1
ATOM 5684 C CA . VAL A 1 731 ? 16.184 34.813 44.519 1.00 90.06 731 VAL A CA 1
ATOM 5685 C C . VAL A 1 731 ? 16.892 34.853 45.864 1.00 90.06 731 VAL A C 1
ATOM 5687 O O . VAL A 1 731 ? 16.524 35.655 46.729 1.00 90.06 731 VAL A O 1
ATOM 5690 N N . ARG A 1 732 ? 17.889 33.994 46.054 1.00 87.88 732 ARG A N 1
ATOM 5691 C CA . ARG A 1 732 ? 18.652 33.846 47.295 1.00 87.88 732 ARG A CA 1
ATOM 5692 C C . ARG A 1 732 ? 20.133 34.068 47.026 1.00 87.88 732 ARG A C 1
ATOM 5694 O O . ARG A 1 732 ? 20.622 33.658 45.988 1.00 87.88 732 ARG A O 1
ATOM 5701 N N . ASN A 1 733 ? 20.839 34.698 47.962 1.00 88.12 733 ASN A N 1
ATOM 5702 C CA . ASN A 1 733 ? 22.293 34.817 47.913 1.00 88.12 733 ASN A CA 1
ATOM 5703 C C . ASN A 1 733 ? 22.942 33.774 48.838 1.00 88.12 733 ASN A C 1
ATOM 5705 O O . ASN A 1 733 ? 22.951 33.956 50.055 1.00 88.12 733 ASN A O 1
ATOM 5709 N N . ASP A 1 734 ? 23.482 32.698 48.274 1.00 78.88 734 ASP A N 1
ATOM 5710 C CA . ASP A 1 734 ? 24.277 31.685 48.985 1.00 78.88 734 ASP A CA 1
ATOM 5711 C C . ASP A 1 734 ? 25.769 32.055 49.095 1.00 78.88 734 ASP A C 1
ATOM 5713 O O . ASP A 1 734 ? 26.537 31.397 49.801 1.00 78.88 734 ASP A O 1
ATOM 5717 N N . GLY A 1 735 ? 26.174 33.148 48.443 1.00 69.38 735 GLY A N 1
ATOM 5718 C CA . GLY A 1 735 ? 27.525 33.689 48.483 1.00 69.38 735 GLY A CA 1
ATOM 5719 C C . GLY A 1 735 ? 27.835 34.443 49.775 1.00 69.38 735 GLY A C 1
ATOM 5720 O O . GLY A 1 735 ? 26.962 34.849 50.546 1.00 69.38 735 GLY A O 1
ATOM 5721 N N . ILE A 1 736 ? 29.126 34.677 50.018 1.00 66.44 736 ILE A N 1
ATOM 5722 C CA . ILE A 1 736 ? 29.595 35.332 51.251 1.00 66.44 736 ILE A CA 1
ATOM 5723 C C . ILE A 1 736 ? 29.602 36.867 51.183 1.00 66.44 736 ILE A C 1
ATOM 5725 O O . ILE A 1 736 ? 29.707 37.515 52.225 1.00 66.44 736 ILE A O 1
ATOM 5729 N N . ALA A 1 737 ? 29.499 37.449 49.986 1.00 71.00 737 ALA A N 1
ATOM 5730 C CA . ALA A 1 737 ? 29.437 38.894 49.763 1.00 71.00 737 ALA A CA 1
ATOM 5731 C C . ALA A 1 737 ? 28.009 39.351 49.435 1.00 71.00 737 ALA A C 1
ATOM 5733 O O . ALA A 1 737 ? 27.206 38.576 48.927 1.00 71.00 737 ALA A O 1
ATOM 5734 N N . GLN A 1 738 ? 27.679 40.614 49.724 1.00 83.19 738 GLN A N 1
ATOM 5735 C CA . GLN A 1 738 ? 26.334 41.151 49.497 1.00 83.19 738 GLN A CA 1
ATOM 5736 C C . GLN A 1 738 ? 26.039 41.321 47.996 1.00 83.19 738 GLN A C 1
ATOM 5738 O O . GLN A 1 738 ? 26.761 42.035 47.300 1.00 83.19 738 GLN A O 1
ATOM 5743 N N . ALA A 1 739 ? 24.940 40.734 47.521 1.00 84.38 739 ALA A N 1
ATOM 5744 C CA . ALA A 1 739 ? 24.425 40.938 46.173 1.00 84.38 739 ALA A CA 1
ATOM 5745 C C . ALA A 1 739 ? 23.843 42.346 46.045 1.00 84.38 739 ALA A C 1
ATOM 5747 O O . ALA A 1 739 ? 22.819 42.632 46.667 1.00 84.38 739 ALA A O 1
ATOM 5748 N N . THR A 1 740 ? 24.476 43.217 45.255 1.00 83.62 740 THR A N 1
ATOM 5749 C CA . THR A 1 740 ? 23.933 44.538 44.910 1.00 83.62 740 THR A CA 1
ATOM 5750 C C . THR A 1 740 ? 23.996 44.774 43.404 1.00 83.62 740 THR A C 1
ATOM 5752 O O . THR A 1 740 ? 25.052 44.621 42.794 1.00 83.62 740 THR A O 1
ATOM 5755 N N . GLY A 1 741 ? 22.862 45.127 42.794 1.00 82.50 741 GLY A N 1
ATOM 5756 C CA . GLY A 1 741 ? 22.768 45.360 41.350 1.00 82.50 741 GLY A CA 1
ATOM 5757 C C . GLY A 1 741 ? 21.412 44.992 40.748 1.00 82.50 741 GLY A C 1
ATOM 5758 O O . GLY A 1 741 ? 20.605 44.311 41.377 1.00 82.50 741 GLY A O 1
ATOM 5759 N N . ALA A 1 742 ? 21.181 45.460 39.521 1.00 86.69 742 ALA A N 1
ATOM 5760 C CA . ALA A 1 742 ? 19.943 45.278 38.768 1.00 86.69 742 ALA A CA 1
ATOM 5761 C C . ALA A 1 742 ? 19.982 43.980 37.933 1.00 86.69 742 ALA A C 1
ATOM 5763 O O . ALA A 1 742 ? 20.285 44.013 36.734 1.00 86.69 742 ALA A O 1
ATOM 5764 N N . VAL A 1 743 ? 19.694 42.838 38.562 1.00 88.56 743 VAL A N 1
ATOM 5765 C CA . VAL A 1 743 ? 19.688 41.525 37.888 1.00 88.56 743 VAL A CA 1
ATOM 5766 C C . VAL A 1 743 ? 18.415 41.330 37.075 1.00 88.56 743 VAL A C 1
ATOM 5768 O O . VAL A 1 743 ? 17.342 41.797 37.459 1.00 88.56 743 VAL A O 1
ATOM 5771 N N . ARG A 1 744 ? 18.489 40.610 35.959 1.00 90.50 744 ARG A N 1
ATOM 5772 C CA . ARG A 1 744 ? 17.327 40.259 35.136 1.00 90.50 744 ARG A CA 1
ATOM 5773 C C . ARG A 1 744 ? 16.946 38.804 35.337 1.00 90.50 744 ARG A C 1
ATOM 5775 O O . ARG A 1 744 ? 17.665 37.905 34.900 1.00 90.50 744 ARG A O 1
ATOM 5782 N N . VAL A 1 745 ? 15.767 38.590 35.906 1.00 90.38 745 VAL A N 1
ATOM 5783 C CA . VAL A 1 745 ? 15.154 37.268 35.990 1.00 90.38 745 VAL A CA 1
ATOM 5784 C C . VAL A 1 745 ? 14.234 37.062 34.791 1.00 90.38 745 VAL A C 1
ATOM 5786 O O . VAL A 1 745 ? 13.321 37.856 34.554 1.00 90.38 745 VAL A O 1
ATOM 5789 N N . ASN A 1 746 ? 14.483 35.992 34.041 1.00 89.94 746 ASN A N 1
ATOM 5790 C CA . ASN A 1 746 ? 13.655 35.547 32.926 1.00 89.94 746 ASN A CA 1
ATOM 5791 C C . ASN A 1 746 ? 12.902 34.275 33.312 1.00 89.94 746 ASN A C 1
ATOM 5793 O O . ASN A 1 746 ? 13.452 33.402 33.983 1.00 89.94 746 ASN A O 1
ATOM 5797 N N . LEU A 1 747 ? 11.668 34.166 32.836 1.00 86.38 747 LEU A N 1
ATOM 5798 C CA . LEU A 1 747 ? 10.782 33.032 33.041 1.00 86.38 747 LEU A CA 1
ATOM 5799 C C . LEU A 1 747 ? 10.478 32.396 31.680 1.00 86.38 747 LEU A C 1
ATOM 5801 O O . LEU A 1 747 ? 10.029 33.108 30.783 1.00 86.38 747 LEU A O 1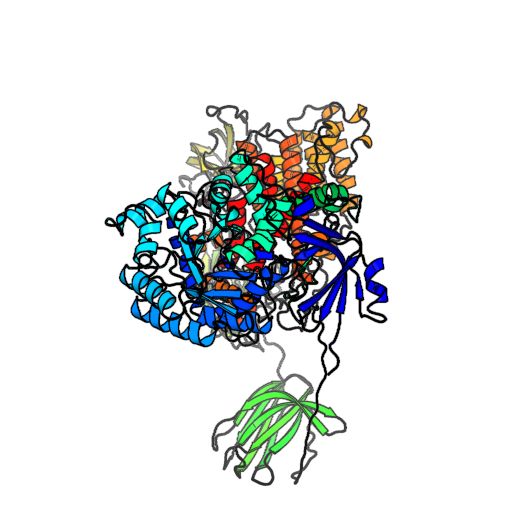
ATOM 5805 N N . TYR A 1 748 ? 10.703 31.094 31.523 1.00 80.81 748 TYR A N 1
ATOM 5806 C CA . TYR A 1 748 ? 10.515 30.360 30.268 1.00 80.81 748 TYR A CA 1
ATOM 5807 C C . TYR A 1 748 ? 9.590 29.148 30.446 1.00 80.81 748 TYR A C 1
ATOM 5809 O O . TYR A 1 748 ? 9.518 28.586 31.539 1.00 80.81 748 TYR A O 1
ATOM 5817 N N . ALA A 1 749 ? 8.919 28.725 29.375 1.00 72.56 749 ALA A N 1
ATOM 5818 C CA . ALA A 1 749 ? 8.322 27.396 29.263 1.00 72.56 749 ALA A CA 1
ATOM 5819 C C . ALA A 1 749 ? 9.296 26.465 28.535 1.00 72.56 749 ALA A C 1
ATOM 5821 O O . ALA A 1 749 ? 9.751 26.800 27.444 1.00 72.56 749 ALA A O 1
ATOM 5822 N N . SER A 1 750 ? 9.561 25.304 29.130 1.00 67.56 750 SER A N 1
ATOM 5823 C CA . SER A 1 750 ? 10.429 24.256 28.593 1.00 67.56 750 SER A CA 1
ATOM 5824 C C . SER A 1 750 ? 9.732 22.900 28.596 1.00 67.56 750 SER A C 1
ATOM 5826 O O . SER A 1 750 ? 8.873 22.631 29.443 1.00 67.56 750 SER A O 1
ATOM 5828 N N . THR A 1 751 ? 10.129 22.017 27.683 1.00 58.94 751 THR A N 1
ATOM 5829 C CA . THR A 1 751 ? 9.745 20.599 27.716 1.00 58.94 751 THR A CA 1
ATOM 5830 C C . THR A 1 751 ? 10.602 19.762 28.668 1.00 58.94 751 THR A C 1
ATOM 5832 O O . THR A 1 751 ? 10.220 18.635 28.971 1.00 58.94 751 THR A O 1
ATOM 5835 N N . ASP A 1 752 ? 11.725 20.284 29.171 1.00 57.09 752 ASP A N 1
ATOM 5836 C CA . ASP A 1 752 ? 12.604 19.575 30.106 1.00 57.09 752 ASP A CA 1
ATOM 5837 C C . ASP A 1 752 ? 13.138 20.486 31.233 1.00 57.09 752 ASP A C 1
ATOM 5839 O O . ASP A 1 752 ? 12.619 21.572 31.480 1.00 57.09 752 ASP A O 1
ATOM 5843 N N . ASN A 1 753 ? 14.087 19.995 32.037 1.00 59.47 753 ASN A N 1
ATOM 5844 C CA . ASN A 1 753 ? 14.580 20.707 33.226 1.00 59.47 753 ASN A CA 1
ATOM 5845 C C . ASN A 1 753 ? 15.780 21.637 32.937 1.00 59.47 753 ASN A C 1
ATOM 5847 O O . ASN A 1 753 ? 16.350 22.195 33.879 1.00 59.47 753 ASN A O 1
ATOM 5851 N N . THR A 1 754 ? 16.219 21.758 31.684 1.00 62.44 754 THR A N 1
ATOM 5852 C CA . THR A 1 754 ? 17.420 22.495 31.278 1.00 62.44 754 THR A CA 1
ATOM 5853 C C . THR A 1 754 ? 17.078 23.641 30.342 1.00 62.44 754 THR A C 1
ATOM 5855 O O . THR A 1 754 ? 16.172 23.534 29.534 1.00 62.44 754 THR A O 1
ATOM 5858 N N . TYR A 1 755 ? 17.807 24.755 30.463 1.00 74.69 755 TYR A N 1
ATOM 5859 C CA . TYR A 1 755 ? 17.622 25.863 29.533 1.00 74.69 755 TYR A CA 1
ATOM 5860 C C . TYR A 1 755 ? 18.362 25.614 28.220 1.00 74.69 755 TYR A C 1
ATOM 5862 O O . TYR A 1 755 ? 19.595 25.494 28.235 1.00 74.69 755 TYR A O 1
ATOM 5870 N N . ASP A 1 756 ? 17.644 25.641 27.102 1.00 70.00 756 ASP A N 1
ATOM 5871 C CA . ASP A 1 756 ? 18.220 25.568 25.761 1.00 70.00 756 ASP A CA 1
ATOM 5872 C C . ASP A 1 756 ? 17.637 26.624 24.789 1.00 70.00 756 ASP A C 1
ATOM 5874 O O . ASP A 1 756 ? 17.108 27.660 25.195 1.00 70.00 756 ASP A O 1
ATOM 5878 N N . SER A 1 757 ? 17.853 26.455 23.480 1.00 68.19 757 SER A N 1
ATOM 5879 C CA . SER A 1 757 ? 17.385 27.397 22.450 1.00 68.19 757 SER A CA 1
ATOM 5880 C C . SER A 1 757 ? 15.893 27.295 22.113 1.00 68.19 757 SER A C 1
ATOM 5882 O O . SER A 1 757 ? 15.409 28.085 21.302 1.00 68.19 757 SER A O 1
ATOM 5884 N N . ASN A 1 758 ? 15.195 26.311 22.672 1.00 57.84 758 ASN A N 1
ATOM 5885 C CA . ASN A 1 758 ? 13.845 25.899 22.298 1.00 57.84 758 ASN A CA 1
ATOM 5886 C C . ASN A 1 758 ? 12.794 26.379 23.311 1.00 57.84 758 ASN A C 1
ATOM 5888 O O . ASN A 1 758 ? 11.598 26.310 23.028 1.00 57.84 758 ASN A O 1
ATOM 5892 N N . ASP A 1 759 ? 13.237 26.901 24.457 1.00 69.31 759 ASP A N 1
ATOM 5893 C CA . ASP A 1 759 ? 12.373 27.393 25.526 1.00 69.31 759 ASP A CA 1
ATOM 5894 C C . ASP A 1 759 ? 11.739 28.752 25.192 1.00 69.31 759 ASP A C 1
ATOM 5896 O O . ASP A 1 759 ? 12.422 29.732 24.868 1.00 69.31 759 ASP A O 1
ATOM 5900 N N . GLU A 1 760 ? 10.417 28.862 25.344 1.00 72.88 760 GLU A N 1
ATOM 5901 C CA . GLU A 1 760 ? 9.688 30.097 25.038 1.00 72.88 760 GLU A CA 1
ATOM 5902 C C . GLU A 1 760 ? 9.702 31.055 26.241 1.00 72.88 760 GLU A C 1
ATOM 5904 O O . GLU A 1 760 ? 9.238 30.719 27.332 1.00 72.88 760 GLU A O 1
ATOM 5909 N N . LEU A 1 761 ? 10.225 32.273 26.054 1.00 80.50 761 LEU A N 1
ATOM 5910 C CA . LEU A 1 761 ? 10.282 33.306 27.096 1.00 80.50 761 LEU A CA 1
ATOM 5911 C C . LEU A 1 761 ? 8.874 33.838 27.424 1.00 80.50 761 LEU A C 1
ATOM 5913 O O . LEU A 1 761 ? 8.291 34.604 26.660 1.00 80.50 761 LEU A O 1
ATOM 5917 N N . LEU A 1 762 ? 8.373 33.507 28.613 1.00 73.31 762 LEU A N 1
ATOM 5918 C CA . LEU A 1 762 ? 7.050 33.894 29.116 1.00 73.31 762 LEU A CA 1
ATOM 5919 C C . LEU A 1 762 ? 7.023 35.277 29.777 1.00 73.31 762 LEU A C 1
ATOM 5921 O O . LEU A 1 762 ? 5.968 35.908 29.886 1.00 73.31 762 LEU A O 1
ATOM 5925 N N . GLY A 1 763 ? 8.169 35.739 30.277 1.00 77.69 763 GLY A N 1
ATOM 5926 C CA . GLY A 1 763 ? 8.283 37.027 30.951 1.00 77.69 763 GLY A CA 1
ATOM 5927 C C . GLY A 1 763 ? 9.700 37.339 31.414 1.00 77.69 763 GLY A C 1
ATOM 5928 O O . GLY A 1 763 ? 10.527 36.452 31.602 1.00 77.69 763 GLY A O 1
ATOM 5929 N N . SER A 1 764 ? 9.981 38.622 31.619 1.00 86.69 764 SER A N 1
ATOM 5930 C CA . SER A 1 764 ? 11.261 39.104 32.136 1.00 86.69 764 SER A CA 1
ATOM 5931 C C . SER A 1 764 ? 11.028 40.265 33.093 1.00 86.69 764 SER A C 1
ATOM 5933 O O . SER A 1 764 ? 10.184 41.125 32.829 1.00 86.69 764 SER A O 1
ATOM 5935 N N . GLN A 1 765 ? 11.778 40.302 34.191 1.00 85.69 765 GLN A N 1
ATOM 5936 C CA . GLN A 1 765 ? 11.751 41.397 35.151 1.00 85.69 765 GLN A CA 1
ATOM 5937 C C . GLN A 1 765 ? 13.173 41.731 35.615 1.00 85.69 765 GLN A C 1
ATOM 5939 O O . GLN A 1 765 ? 13.957 40.845 35.948 1.00 85.69 765 GLN A O 1
ATOM 5944 N N . THR A 1 766 ? 13.500 43.024 35.653 1.00 88.75 766 THR A N 1
ATOM 5945 C CA . THR A 1 766 ? 14.724 43.519 36.296 1.00 88.75 766 THR A CA 1
ATOM 5946 C C . THR A 1 766 ? 14.453 43.782 37.777 1.00 88.75 766 THR A C 1
ATOM 5948 O O . THR A 1 766 ? 13.423 44.364 38.123 1.00 88.75 766 THR A O 1
ATOM 5951 N N . LEU A 1 767 ? 15.376 43.357 38.636 1.00 83.12 767 LEU A N 1
ATOM 5952 C CA . LEU A 1 767 ? 15.267 43.344 40.088 1.00 83.12 767 LEU A CA 1
ATOM 5953 C C . LEU A 1 767 ? 16.513 43.996 40.694 1.00 83.12 767 LEU A C 1
ATOM 5955 O O . LEU A 1 767 ? 17.621 43.498 40.510 1.00 83.12 767 LEU A O 1
ATOM 5959 N N . ASP A 1 768 ? 16.339 45.083 41.443 1.00 85.44 768 ASP A N 1
ATOM 5960 C CA . ASP A 1 768 ? 17.429 45.668 42.225 1.00 85.44 768 ASP A CA 1
ATOM 5961 C C . ASP A 1 768 ? 17.651 44.839 43.498 1.00 85.44 768 ASP A C 1
ATOM 5963 O O . ASP A 1 768 ? 16.848 44.882 44.436 1.00 85.44 768 ASP A O 1
ATOM 5967 N N . LEU A 1 769 ? 18.733 44.059 43.527 1.00 86.06 769 LEU A N 1
ATOM 5968 C CA . LEU A 1 769 ? 19.102 43.241 44.679 1.00 86.06 769 LEU A CA 1
ATOM 5969 C C . LEU A 1 769 ? 19.859 44.041 45.743 1.00 86.06 769 LEU A C 1
ATOM 5971 O O . LEU A 1 769 ? 20.615 44.970 45.454 1.00 86.06 769 LEU A O 1
ATOM 5975 N N . SER A 1 770 ? 19.669 43.616 46.992 1.00 87.31 770 SER A N 1
ATOM 5976 C CA . SER A 1 770 ? 20.451 44.020 48.162 1.00 87.31 770 SER A CA 1
ATOM 5977 C C . SER A 1 770 ? 20.410 42.887 49.197 1.00 87.31 770 SER A C 1
ATOM 5979 O O . SER A 1 770 ? 19.768 43.004 50.239 1.00 87.31 770 SER A O 1
ATOM 5981 N N . LEU A 1 771 ? 21.019 41.742 48.867 1.00 86.88 771 LEU A N 1
ATOM 5982 C CA . LEU A 1 771 ? 20.937 40.505 49.663 1.00 86.88 771 LEU A CA 1
ATOM 5983 C C . LEU A 1 771 ? 22.266 40.196 50.350 1.00 86.88 771 LEU A C 1
ATOM 5985 O O . LEU A 1 771 ? 23.272 39.970 49.678 1.00 86.88 771 LEU A O 1
ATOM 5989 N N . PHE A 1 772 ? 22.281 40.125 51.679 1.00 79.88 772 PHE A N 1
ATOM 5990 C CA . PHE A 1 772 ? 23.415 39.561 52.419 1.00 79.88 772 PHE A CA 1
ATOM 5991 C C . PHE A 1 772 ? 23.443 38.022 52.305 1.00 79.88 772 PHE A C 1
ATOM 5993 O O . PHE A 1 772 ? 22.470 37.413 51.864 1.00 79.88 772 PHE A O 1
ATOM 6000 N N . ASN A 1 773 ? 24.551 37.397 52.716 1.00 78.88 773 ASN A N 1
ATOM 6001 C CA . ASN A 1 773 ? 24.703 35.936 52.766 1.00 78.88 773 ASN A CA 1
ATOM 6002 C C . ASN A 1 773 ? 23.500 35.266 53.464 1.00 78.88 773 ASN A C 1
ATOM 6004 O O . ASN A 1 773 ? 23.103 35.671 54.561 1.00 78.88 773 ASN A O 1
ATOM 6008 N N . GLY A 1 774 ? 22.924 34.258 52.809 1.00 71.00 774 GLY A N 1
ATOM 6009 C CA . GLY A 1 774 ? 21.795 33.459 53.278 1.00 71.00 774 GLY A CA 1
ATOM 6010 C C . GLY A 1 774 ? 20.437 34.157 53.179 1.00 71.00 774 GLY A C 1
ATOM 6011 O O . GLY A 1 774 ? 19.425 33.554 53.537 1.00 71.00 774 GLY A O 1
ATOM 6012 N N . GLN A 1 775 ? 20.380 35.409 52.714 1.00 82.44 775 GLN A N 1
ATOM 6013 C CA . GLN A 1 775 ? 19.119 36.119 52.518 1.00 82.44 775 GLN A CA 1
ATOM 6014 C C . GLN A 1 775 ? 18.501 35.808 51.161 1.00 82.44 775 GLN A C 1
ATOM 6016 O O . GLN A 1 775 ? 19.196 35.674 50.152 1.00 82.44 775 GLN A O 1
ATOM 6021 N N . SER A 1 776 ? 17.172 35.789 51.134 1.00 89.12 776 SER A N 1
ATOM 6022 C CA . SER A 1 776 ? 16.392 35.723 49.910 1.00 89.12 776 SER A CA 1
ATOM 6023 C C . SER A 1 776 ? 15.339 36.825 49.842 1.00 89.12 776 SER A C 1
ATOM 6025 O O . SER A 1 776 ? 14.932 37.413 50.846 1.00 89.12 776 SER A O 1
ATOM 6027 N N . THR A 1 777 ? 14.920 37.118 48.620 1.00 87.62 777 THR A N 1
ATOM 6028 C CA . THR A 1 777 ? 13.798 37.992 48.269 1.00 87.62 777 THR A CA 1
ATOM 6029 C C . THR A 1 777 ? 12.905 37.239 47.289 1.00 87.62 777 THR A C 1
ATOM 6031 O O . THR A 1 777 ? 13.332 36.262 46.679 1.00 87.62 777 THR A O 1
ATOM 6034 N N . THR A 1 778 ? 11.641 37.622 47.152 1.00 88.12 778 THR A N 1
ATOM 6035 C CA . THR A 1 778 ? 10.675 36.898 46.315 1.00 88.12 778 THR A CA 1
ATOM 6036 C C . THR A 1 778 ? 9.869 37.882 45.484 1.00 88.12 778 THR A C 1
ATOM 6038 O O . THR A 1 778 ? 9.327 38.848 46.020 1.00 88.12 778 THR A O 1
ATOM 6041 N N . TYR A 1 779 ? 9.784 37.627 44.179 1.00 81.88 779 TYR A N 1
ATOM 6042 C CA . TYR A 1 779 ? 9.137 38.512 43.214 1.00 81.88 779 TYR A CA 1
ATOM 6043 C C . TYR A 1 779 ? 8.027 37.802 42.450 1.00 81.88 779 TYR A C 1
ATOM 6045 O O . TYR A 1 779 ? 8.115 36.616 42.142 1.00 81.88 779 TYR A O 1
ATOM 6053 N N . ASN A 1 780 ? 6.974 38.558 42.149 1.00 86.12 780 ASN A N 1
ATOM 6054 C CA . ASN A 1 780 ? 5.755 38.061 41.530 1.00 86.12 780 ASN A CA 1
ATOM 6055 C C . ASN A 1 780 ? 5.813 38.246 40.011 1.00 86.12 780 ASN A C 1
ATOM 6057 O O . ASN A 1 780 ? 5.788 39.377 39.528 1.00 86.12 780 ASN A O 1
ATOM 6061 N N . PHE A 1 781 ? 5.796 37.143 39.274 1.00 83.06 781 PHE A N 1
ATOM 6062 C CA . PHE A 1 781 ? 5.633 37.122 37.827 1.00 83.06 781 PHE A CA 1
ATOM 6063 C C . PHE A 1 781 ? 4.159 36.975 37.453 1.00 83.06 781 PHE A C 1
ATOM 6065 O O . PHE A 1 781 ? 3.377 36.309 38.133 1.00 83.06 781 PHE A O 1
ATOM 6072 N N . THR A 1 782 ? 3.776 37.584 36.335 1.00 77.19 782 THR A N 1
ATOM 6073 C CA . THR A 1 782 ? 2.474 37.376 35.692 1.00 77.19 782 THR A CA 1
ATOM 6074 C C . THR A 1 782 ? 2.713 37.169 34.203 1.00 77.19 782 THR A C 1
ATOM 6076 O O . THR A 1 782 ? 3.251 38.059 33.544 1.00 77.19 782 THR A O 1
ATOM 6079 N N . PHE A 1 783 ? 2.340 36.003 33.682 1.00 71.19 783 PHE A N 1
ATOM 6080 C CA . PHE A 1 783 ? 2.708 35.533 32.344 1.00 71.19 783 PHE A CA 1
ATOM 6081 C C . PHE A 1 783 ? 1.484 35.079 31.534 1.00 71.19 783 PHE A C 1
ATOM 6083 O O . PHE A 1 783 ? 0.440 34.753 32.096 1.00 71.19 783 PHE A O 1
ATOM 6090 N N . GLY A 1 784 ? 1.595 35.106 30.205 1.00 60.12 784 GLY A N 1
ATOM 6091 C CA . GLY A 1 784 ? 0.620 34.484 29.299 1.00 60.12 784 GLY A CA 1
ATOM 6092 C C . GLY A 1 784 ? 1.025 33.049 28.963 1.00 60.12 784 GLY A C 1
ATOM 6093 O O . GLY A 1 784 ? 2.159 32.658 29.240 1.00 60.12 784 GLY A O 1
ATOM 6094 N N . LEU A 1 785 ? 0.123 32.270 28.358 1.00 53.62 785 LEU A N 1
ATOM 6095 C CA . LEU A 1 785 ? 0.538 31.002 27.759 1.00 53.62 785 LEU A CA 1
ATOM 6096 C C . LEU A 1 785 ? 1.456 31.266 26.549 1.00 53.62 785 LEU A C 1
ATOM 6098 O O . LEU A 1 785 ? 1.171 32.185 25.774 1.00 53.62 785 LEU A O 1
ATOM 6102 N N . PRO A 1 786 ? 2.529 30.474 26.384 1.00 52.19 786 PRO A N 1
ATOM 6103 C CA . PRO A 1 786 ? 3.330 30.468 25.164 1.00 52.19 786 PRO A CA 1
ATOM 6104 C C . PRO A 1 786 ? 2.463 30.105 23.952 1.00 52.19 786 PRO A C 1
ATOM 6106 O O . PRO A 1 786 ? 1.564 29.271 24.052 1.00 52.19 786 PRO A O 1
ATOM 6109 N N . THR A 1 787 ? 2.733 30.717 22.799 1.00 45.25 787 THR A N 1
ATOM 6110 C CA . THR A 1 787 ? 1.973 30.433 21.561 1.00 45.25 787 THR A CA 1
ATOM 6111 C C . THR A 1 787 ? 2.592 29.322 20.711 1.00 45.25 787 THR A C 1
ATOM 6113 O O . THR A 1 787 ? 1.922 28.822 19.807 1.00 45.25 787 THR A O 1
ATOM 6116 N N . GLY A 1 788 ? 3.837 28.922 20.998 1.00 44.25 788 GLY A N 1
ATOM 6117 C CA . GLY A 1 788 ? 4.555 27.841 20.319 1.00 44.25 788 GLY A CA 1
ATOM 6118 C C . GLY A 1 788 ? 4.633 26.519 21.093 1.00 44.25 788 GLY A C 1
ATOM 6119 O O . GLY A 1 788 ? 5.013 25.510 20.503 1.00 44.25 788 GLY A O 1
ATOM 6120 N N . VAL A 1 789 ? 4.264 26.480 22.378 1.00 43.94 789 VAL A N 1
ATOM 6121 C CA . VAL A 1 789 ? 4.284 25.243 23.181 1.00 43.94 789 VAL A CA 1
ATOM 6122 C C . VAL A 1 789 ? 2.892 24.614 23.194 1.00 43.94 789 VAL A C 1
ATOM 6124 O O . VAL A 1 789 ? 1.911 25.247 23.584 1.00 43.94 789 VAL A O 1
ATOM 6127 N N . ALA A 1 790 ? 2.803 23.357 22.759 1.00 39.66 790 ALA A N 1
ATOM 6128 C CA . ALA A 1 790 ? 1.561 22.596 22.822 1.00 39.66 790 ALA A CA 1
ATOM 6129 C C . ALA A 1 790 ? 1.089 22.429 24.280 1.00 39.66 790 ALA A C 1
ATOM 6131 O O . ALA A 1 790 ? 1.931 22.314 25.174 1.00 39.66 790 ALA A O 1
ATOM 6132 N N . PRO A 1 791 ? -0.229 22.392 24.556 1.00 40.00 791 PRO A N 1
ATOM 6133 C CA . PRO A 1 791 ? -0.696 22.186 25.919 1.00 40.00 791 PRO A CA 1
ATOM 6134 C C . PRO A 1 791 ? -0.281 20.787 26.409 1.00 40.00 791 PRO A C 1
ATOM 6136 O O . PRO A 1 791 ? -0.168 19.858 25.611 1.00 40.00 791 PRO A O 1
ATOM 6139 N N . GLY A 1 792 ? -0.026 20.651 27.709 1.00 49.72 792 GLY A N 1
ATOM 6140 C CA . GLY A 1 792 ? 0.547 19.442 28.303 1.00 49.72 792 GLY A CA 1
ATOM 6141 C C . GLY A 1 792 ? 1.343 19.761 29.567 1.00 49.72 792 GLY A C 1
ATOM 6142 O O . GLY A 1 792 ? 1.222 20.861 30.116 1.00 49.72 792 GLY A O 1
ATOM 6143 N N . SER A 1 793 ? 2.177 18.828 30.032 1.00 50.28 793 SER A N 1
ATOM 6144 C CA . SER A 1 793 ? 3.179 19.145 31.061 1.00 50.28 793 SER A CA 1
ATOM 6145 C C . SER A 1 793 ? 4.338 19.947 30.472 1.00 50.28 793 SER A C 1
ATOM 6147 O O . SER A 1 793 ? 4.947 19.540 29.485 1.00 50.28 793 SER A O 1
ATOM 6149 N N . TYR A 1 794 ? 4.691 21.049 31.131 1.00 66.38 794 TYR A N 1
ATOM 6150 C CA . TYR A 1 794 ? 5.900 21.814 30.839 1.00 66.38 794 TYR A CA 1
ATOM 6151 C C . TYR A 1 794 ? 6.595 22.230 32.136 1.00 66.38 794 TYR A C 1
ATOM 6153 O O . TYR A 1 794 ? 5.972 22.384 33.194 1.00 66.38 794 TYR A O 1
ATOM 6161 N N . LYS A 1 795 ? 7.911 22.418 32.075 1.00 67.81 795 LYS A N 1
ATOM 6162 C CA . LYS A 1 795 ? 8.680 23.009 33.167 1.00 67.81 795 LYS A CA 1
ATOM 6163 C C . LYS A 1 795 ? 8.682 24.528 32.988 1.00 67.81 795 LYS A C 1
ATOM 6165 O O . LYS A 1 795 ? 8.979 25.053 31.919 1.00 67.81 795 LYS A O 1
ATOM 6170 N N . LEU A 1 796 ? 8.339 25.242 34.051 1.00 75.44 796 LEU A N 1
ATOM 6171 C CA . LEU A 1 796 ? 8.572 26.671 34.178 1.00 75.44 796 LEU A CA 1
ATOM 6172 C C . LEU A 1 796 ? 10.031 26.853 34.602 1.00 75.44 796 LEU A C 1
ATOM 6174 O O . LEU A 1 796 ? 10.376 26.509 35.732 1.00 75.44 796 LEU A O 1
ATOM 6178 N N . LEU A 1 797 ? 10.889 27.354 33.716 1.00 83.19 797 LEU A N 1
ATOM 6179 C CA . LEU A 1 797 ? 12.279 27.655 34.054 1.00 83.19 797 LEU A CA 1
ATOM 6180 C C . LEU A 1 797 ? 12.389 29.108 34.512 1.00 83.19 797 LEU A C 1
ATOM 6182 O O . LEU A 1 797 ? 11.976 30.014 33.788 1.00 83.19 797 LEU A O 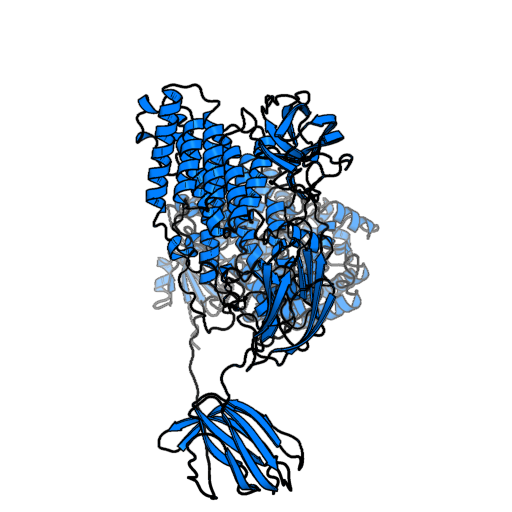1
ATOM 6186 N N . ALA A 1 798 ? 12.985 29.354 35.674 1.00 87.12 798 ALA A N 1
ATOM 6187 C CA . ALA A 1 798 ? 13.388 30.691 36.093 1.00 87.12 798 ALA A CA 1
ATOM 6188 C C . ALA A 1 798 ? 14.912 30.791 36.020 1.00 87.12 798 ALA A C 1
ATOM 6190 O O . ALA A 1 798 ? 15.623 30.033 36.682 1.00 87.12 798 ALA A O 1
ATOM 6191 N N . ARG A 1 799 ? 15.404 31.733 35.213 1.00 90.75 799 ARG A N 1
ATOM 6192 C CA . ARG A 1 799 ? 16.828 32.053 35.082 1.00 90.75 799 ARG A CA 1
ATOM 6193 C C . ARG A 1 799 ? 17.120 33.395 35.723 1.00 90.75 799 ARG A C 1
ATOM 6195 O O . ARG A 1 799 ? 16.509 34.393 35.348 1.00 90.75 799 ARG A O 1
ATOM 6202 N N . ILE A 1 800 ? 18.054 33.410 36.660 1.00 90.12 800 ILE A N 1
ATOM 6203 C CA . ILE A 1 800 ? 18.507 34.585 37.400 1.00 90.12 800 ILE A CA 1
ATOM 6204 C C . ILE A 1 800 ? 19.732 35.190 36.710 1.00 90.12 800 ILE A C 1
ATOM 6206 O O . ILE A 1 800 ? 20.453 34.508 35.987 1.00 90.12 800 ILE A O 1
ATOM 6210 N N . ASP A 1 801 ? 19.878 36.505 36.870 1.00 87.19 801 ASP A N 1
ATOM 6211 C CA . ASP A 1 801 ? 20.916 37.355 36.280 1.00 87.19 801 ASP A CA 1
ATOM 6212 C C . ASP A 1 801 ? 21.235 37.092 34.796 1.00 87.19 801 ASP A C 1
ATOM 6214 O O . ASP A 1 801 ? 22.374 37.082 34.344 1.00 87.19 801 ASP A O 1
ATOM 6218 N N . THR A 1 802 ? 20.197 36.944 33.973 1.00 84.62 802 THR A N 1
ATOM 6219 C CA . THR A 1 802 ? 20.338 36.723 32.518 1.00 84.62 802 THR A CA 1
ATOM 6220 C C . THR A 1 802 ? 20.982 37.883 31.747 1.00 84.62 802 THR A C 1
ATOM 6222 O O . THR A 1 802 ? 21.298 37.742 30.566 1.00 84.62 802 THR A O 1
ATOM 6225 N N . ASN A 1 803 ? 21.165 39.040 32.386 1.00 84.19 803 ASN A N 1
ATOM 6226 C CA . ASN A 1 803 ? 21.944 40.176 31.890 1.00 84.19 803 ASN A CA 1
ATOM 6227 C C . ASN A 1 803 ? 23.386 40.218 32.434 1.00 84.19 803 ASN A C 1
ATOM 6229 O O . ASN A 1 803 ? 24.112 41.139 32.057 1.00 84.19 803 ASN A O 1
ATOM 6233 N N . ASN A 1 804 ? 23.795 39.248 33.260 1.00 82.69 804 ASN A N 1
ATOM 6234 C CA . ASN A 1 804 ? 25.138 39.104 33.828 1.00 82.69 804 ASN A CA 1
ATOM 6235 C C . ASN A 1 804 ? 25.600 40.388 34.564 1.00 82.69 804 ASN A C 1
ATOM 6237 O O . ASN A 1 804 ? 26.737 40.849 34.393 1.00 82.69 804 ASN A O 1
ATOM 6241 N N . ALA A 1 805 ? 24.682 41.030 35.296 1.00 81.62 805 ALA A N 1
ATOM 6242 C CA . ALA A 1 805 ? 24.878 42.306 35.979 1.00 81.62 805 ALA A CA 1
ATOM 6243 C C . ALA A 1 805 ? 25.484 42.173 37.385 1.00 81.62 805 ALA A C 1
ATOM 6245 O O . ALA A 1 805 ? 26.082 43.136 37.877 1.00 81.62 805 ALA A O 1
ATOM 6246 N N . VAL A 1 806 ? 25.364 41.011 38.023 1.00 81.44 806 VAL A N 1
ATOM 6247 C CA . VAL A 1 806 ? 26.030 40.661 39.278 1.00 81.44 806 VAL A CA 1
ATOM 6248 C C . VAL A 1 806 ? 26.987 39.520 38.965 1.00 81.44 806 VAL A C 1
ATOM 6250 O O . VAL A 1 806 ? 26.596 38.514 38.409 1.00 81.44 806 VAL A O 1
ATOM 6253 N N . ARG A 1 807 ? 28.276 39.679 39.277 1.00 79.88 807 ARG A N 1
ATOM 6254 C CA . ARG A 1 807 ? 29.263 38.633 38.982 1.00 79.88 807 ARG A CA 1
ATOM 6255 C C . ARG A 1 807 ? 29.350 37.640 40.135 1.00 79.88 807 ARG A C 1
ATOM 6257 O O . ARG A 1 807 ? 29.715 38.040 41.250 1.00 79.88 807 ARG A O 1
ATOM 6264 N N . GLU A 1 808 ? 29.119 36.371 39.837 1.00 79.06 808 GLU A N 1
ATOM 6265 C CA . GLU A 1 808 ? 28.858 35.339 40.836 1.00 79.06 808 GLU A CA 1
ATOM 6266 C C . GLU A 1 808 ? 30.033 34.356 41.012 1.00 79.06 808 GLU A C 1
ATOM 6268 O O . GLU A 1 808 ? 30.992 34.346 40.231 1.00 79.06 808 GLU A O 1
ATOM 6273 N N . SER A 1 809 ? 30.016 33.557 42.084 1.00 68.56 809 SER A N 1
ATOM 6274 C CA . SER A 1 809 ? 30.951 32.439 42.294 1.00 68.56 809 SER A CA 1
ATOM 6275 C C . SER A 1 809 ? 30.574 31.194 41.497 1.00 68.56 809 SER A C 1
ATOM 6277 O O . SER A 1 809 ? 31.454 30.398 41.161 1.00 68.56 809 SER A O 1
ATOM 6279 N N . ASN A 1 810 ? 29.296 31.049 41.167 1.00 70.94 810 ASN A N 1
ATOM 6280 C CA . ASN A 1 810 ? 28.761 30.028 40.289 1.00 70.94 810 ASN A CA 1
ATOM 6281 C C . ASN A 1 810 ? 27.677 30.694 39.433 1.00 70.94 810 ASN A C 1
ATOM 6283 O O . ASN A 1 810 ? 26.799 31.342 39.971 1.00 70.94 810 ASN A O 1
ATOM 6287 N N . GLU A 1 811 ? 27.789 30.581 38.110 1.00 76.56 811 GLU A N 1
ATOM 6288 C CA . GLU A 1 811 ? 26.847 31.178 37.140 1.00 76.56 811 GLU A CA 1
ATOM 6289 C C . GLU A 1 811 ? 25.901 30.098 36.556 1.00 76.56 811 GLU A C 1
ATOM 6291 O O . GLU A 1 811 ? 25.137 30.328 35.615 1.00 76.56 811 GLU A O 1
ATOM 6296 N N . LEU A 1 812 ? 26.027 28.851 37.036 1.00 73.12 812 LEU A N 1
ATOM 6297 C CA . LEU A 1 812 ? 25.413 27.650 36.449 1.00 73.12 812 LEU A CA 1
ATOM 6298 C C . LEU A 1 812 ? 24.286 27.062 37.317 1.00 73.12 812 LEU A C 1
ATOM 6300 O O . LEU A 1 812 ? 23.558 26.186 36.858 1.00 73.12 812 LEU A O 1
ATOM 6304 N N . ASN A 1 813 ? 24.119 27.555 38.545 1.00 73.19 813 ASN A N 1
ATOM 6305 C CA . ASN A 1 813 ? 23.011 27.282 39.472 1.00 73.19 813 ASN A CA 1
ATOM 6306 C C . ASN A 1 813 ? 21.901 28.352 39.424 1.00 73.19 813 ASN A C 1
ATOM 6308 O O . ASN A 1 813 ? 20.870 28.198 40.076 1.00 73.19 813 ASN A O 1
ATOM 6312 N N . ASN A 1 814 ? 22.061 29.383 38.593 1.00 80.50 814 ASN A N 1
ATOM 6313 C CA . ASN A 1 814 ? 21.112 30.486 38.410 1.00 80.50 814 ASN A CA 1
ATOM 6314 C C . ASN A 1 814 ? 19.814 30.059 37.701 1.00 80.50 814 ASN A C 1
ATOM 6316 O O . ASN A 1 814 ? 18.946 30.891 37.452 1.00 80.50 814 ASN A O 1
ATOM 6320 N N . THR A 1 815 ? 19.690 28.792 37.294 1.00 82.44 815 THR A N 1
ATOM 6321 C CA . THR A 1 815 ? 18.521 28.252 36.587 1.00 82.44 815 THR A CA 1
ATOM 6322 C C . THR A 1 815 ? 17.836 27.209 37.457 1.00 82.44 815 THR A C 1
ATOM 6324 O O . THR A 1 815 ? 18.457 26.225 37.849 1.00 82.44 815 THR A O 1
ATOM 6327 N N . THR A 1 816 ? 16.551 27.419 37.729 1.00 81.44 816 THR A N 1
ATOM 6328 C CA . THR A 1 816 ? 15.690 26.484 38.461 1.00 81.44 816 THR A CA 1
ATOM 6329 C C . THR A 1 816 ? 14.475 26.115 37.613 1.00 81.44 816 THR A C 1
ATOM 6331 O O . THR A 1 816 ? 14.043 26.909 36.774 1.00 81.44 816 THR A O 1
ATOM 6334 N N . ALA A 1 817 ? 13.936 24.914 37.814 1.00 74.56 817 ALA A N 1
ATOM 6335 C CA . ALA A 1 817 ? 12.863 24.338 37.012 1.00 74.56 817 ALA A CA 1
ATOM 6336 C C . ALA A 1 817 ? 11.703 23.889 37.906 1.00 74.56 817 ALA A C 1
ATOM 6338 O O . ALA A 1 817 ? 11.897 23.114 38.842 1.00 74.56 817 ALA A O 1
ATOM 6339 N N . TYR A 1 818 ? 10.484 24.322 37.588 1.00 62.91 818 TYR A N 1
ATOM 6340 C CA . TYR A 1 818 ? 9.269 23.923 38.296 1.00 62.91 818 TYR A CA 1
ATOM 6341 C C . TYR A 1 818 ? 8.296 23.236 37.349 1.00 62.91 818 TYR A C 1
ATOM 6343 O O . TYR A 1 818 ? 7.831 23.837 36.384 1.00 62.91 818 TYR A O 1
ATOM 6351 N N . HIS A 1 819 ? 7.950 21.981 37.618 1.00 59.34 819 HIS A N 1
ATOM 6352 C CA . HIS A 1 819 ? 7.002 21.254 36.779 1.00 59.34 819 HIS A CA 1
ATOM 6353 C C . HIS A 1 819 ? 5.585 21.796 36.949 1.00 59.34 819 HIS A C 1
ATOM 6355 O O . HIS A 1 819 ? 4.947 21.604 37.986 1.00 59.34 819 HIS A O 1
ATOM 6361 N N . MET A 1 820 ? 5.055 22.389 35.882 1.00 57.53 820 MET A N 1
ATOM 6362 C CA . MET A 1 820 ? 3.689 22.874 35.828 1.00 57.53 820 MET A CA 1
ATOM 6363 C C . MET A 1 820 ? 2.779 21.805 35.223 1.00 57.53 820 MET A C 1
ATOM 6365 O O . MET A 1 820 ? 2.934 21.396 34.076 1.00 57.53 820 MET A O 1
ATOM 6369 N N . SER A 1 821 ? 1.819 21.369 36.030 1.00 53.03 821 SER A N 1
ATOM 6370 C CA . SER A 1 821 ? 0.533 20.870 35.552 1.00 53.03 821 SER A CA 1
ATOM 6371 C C . SER A 1 821 ? -0.467 21.929 35.998 1.00 53.03 821 SER A C 1
ATOM 6373 O O . SER A 1 821 ? -0.502 22.275 37.180 1.00 53.03 821 SER A O 1
ATOM 6375 N N . ALA A 1 822 ? -1.211 22.522 35.074 1.00 47.12 822 ALA A N 1
ATOM 6376 C CA . ALA A 1 822 ? -2.171 23.572 35.402 1.00 47.12 822 ALA A CA 1
ATOM 6377 C C . ALA A 1 822 ? -3.292 22.998 36.306 1.00 47.12 822 ALA A C 1
ATOM 6379 O O . ALA A 1 822 ? -3.803 21.928 35.982 1.00 47.12 822 ALA A O 1
ATOM 6380 N N . PRO A 1 823 ? -3.724 23.643 37.407 1.00 40.47 823 PRO A N 1
ATOM 6381 C CA . PRO A 1 823 ? -4.974 23.276 38.076 1.00 40.47 823 PRO A CA 1
ATOM 6382 C C . PRO A 1 823 ? -6.135 23.096 37.086 1.00 40.47 823 PRO A C 1
ATOM 6384 O O . PRO A 1 823 ? -6.358 23.945 36.225 1.00 40.47 823 PRO A O 1
ATOM 6387 N N . GLY A 1 824 ? -6.843 21.967 37.181 1.00 49.38 824 GLY A N 1
ATOM 6388 C CA . GLY A 1 824 ? -7.842 21.553 36.187 1.00 49.38 824 GLY A CA 1
ATOM 6389 C C . GLY A 1 824 ? -7.286 20.860 34.932 1.00 49.38 824 GLY A C 1
ATOM 6390 O O . GLY A 1 824 ? -8.072 20.532 34.046 1.00 49.38 824 GLY A O 1
ATOM 6391 N N . THR A 1 825 ? -5.973 20.600 34.848 1.00 64.12 825 THR A N 1
ATOM 6392 C CA . THR A 1 825 ? -5.386 19.735 33.808 1.00 64.12 825 THR A CA 1
ATOM 6393 C C . THR A 1 825 ? -5.991 18.345 33.900 1.00 64.12 825 THR A C 1
ATOM 6395 O O . THR A 1 825 ? -6.131 17.771 34.982 1.00 64.12 825 THR A O 1
ATOM 6398 N N . ASP A 1 826 ? -6.312 17.797 32.737 1.00 83.88 826 ASP A N 1
ATOM 6399 C CA . ASP A 1 826 ? -6.789 16.438 32.593 1.00 83.88 826 ASP A CA 1
ATOM 6400 C C . ASP A 1 826 ? -5.789 15.425 33.177 1.00 83.88 826 ASP A C 1
ATOM 6402 O O . ASP A 1 826 ? -4.608 15.412 32.821 1.00 83.88 826 ASP A O 1
ATOM 6406 N N . VAL A 1 827 ? -6.266 14.559 34.074 1.00 89.06 827 VAL A N 1
ATOM 6407 C CA . VAL A 1 827 ? -5.412 13.589 34.777 1.00 89.06 827 VAL A CA 1
ATOM 6408 C C . VAL A 1 827 ? -4.706 12.626 33.818 1.00 89.06 827 VAL A C 1
ATOM 6410 O O . VAL A 1 827 ? -3.576 12.230 34.089 1.00 89.06 827 VAL A O 1
ATOM 6413 N N . ILE A 1 828 ? -5.322 12.293 32.679 1.00 93.50 828 ILE A N 1
ATOM 6414 C CA . ILE A 1 828 ? -4.747 11.384 31.680 1.00 93.50 828 ILE A CA 1
ATOM 6415 C C . ILE A 1 828 ? -3.561 12.041 30.986 1.00 93.50 828 ILE A C 1
ATOM 6417 O O . ILE A 1 828 ? -2.529 11.401 30.807 1.00 93.50 828 ILE A O 1
ATOM 6421 N N . LEU A 1 829 ? -3.689 13.322 30.638 1.00 86.50 829 LEU A N 1
ATOM 6422 C CA . LEU A 1 829 ? -2.642 14.081 29.954 1.00 86.50 829 LEU A CA 1
ATOM 6423 C C . LEU A 1 829 ? -1.465 14.360 30.896 1.00 86.50 829 LEU A C 1
ATOM 6425 O O . LEU A 1 829 ? -0.311 14.151 30.530 1.00 86.50 829 LEU A O 1
ATOM 6429 N N . ALA A 1 830 ? -1.749 14.714 32.154 1.00 81.44 830 ALA A N 1
ATOM 6430 C CA . ALA A 1 830 ? -0.708 14.902 33.159 1.00 81.44 830 ALA A CA 1
ATOM 6431 C C . ALA A 1 830 ? 0.116 13.617 33.386 1.00 81.44 830 ALA A C 1
ATOM 6433 O O . ALA A 1 830 ? 1.347 13.666 33.377 1.00 81.44 830 ALA A O 1
ATOM 6434 N N . TRP A 1 831 ? -0.543 12.459 33.524 1.00 88.38 831 TRP A N 1
ATOM 6435 C CA . TRP A 1 831 ? 0.148 11.173 33.672 1.00 88.38 831 TRP A CA 1
ATOM 6436 C C . TRP A 1 831 ? 0.785 10.661 32.375 1.00 88.38 831 TRP A C 1
ATOM 6438 O O . TRP A 1 831 ? 1.820 9.997 32.452 1.00 88.38 831 TRP A O 1
ATOM 6448 N N . ASN A 1 832 ? 0.242 11.007 31.200 1.00 88.50 832 ASN A N 1
ATOM 6449 C CA . ASN A 1 832 ? 0.902 10.764 29.917 1.00 88.50 832 ASN A CA 1
ATOM 6450 C C . ASN A 1 832 ? 2.281 11.426 29.906 1.00 88.50 832 ASN A C 1
ATOM 6452 O O . ASN A 1 832 ? 3.289 10.740 29.756 1.00 88.50 832 ASN A O 1
ATOM 6456 N N . ALA A 1 833 ? 2.339 12.736 30.147 1.00 77.62 833 ALA A N 1
ATOM 6457 C CA . ALA A 1 833 ? 3.583 13.485 30.073 1.00 77.62 833 ALA A CA 1
ATOM 6458 C C . ALA A 1 833 ? 4.594 13.090 31.169 1.00 77.62 833 ALA A C 1
ATOM 6460 O O . ALA A 1 833 ? 5.790 12.988 30.890 1.00 77.62 833 ALA A O 1
ATOM 6461 N N . THR A 1 834 ? 4.142 12.757 32.388 1.00 78.56 834 THR A N 1
ATOM 6462 C CA . THR A 1 834 ? 5.013 12.142 33.412 1.00 78.56 834 THR A CA 1
ATOM 6463 C C . THR A 1 834 ? 5.640 10.833 32.915 1.00 78.56 834 THR A C 1
ATOM 6465 O O . THR A 1 834 ? 6.826 10.598 33.147 1.00 78.56 834 THR A O 1
ATOM 6468 N N . LEU A 1 835 ? 4.883 9.999 32.195 1.00 80.19 835 LEU A N 1
ATOM 6469 C CA . LEU A 1 835 ? 5.378 8.740 31.636 1.00 80.19 835 LEU A CA 1
ATOM 6470 C C . LEU A 1 835 ? 6.316 8.948 30.429 1.00 80.19 835 LEU A C 1
ATOM 6472 O O . LEU A 1 835 ? 7.307 8.229 30.312 1.00 80.19 835 LEU A O 1
ATOM 6476 N N . LEU A 1 836 ? 6.066 9.950 29.575 1.00 77.69 836 LEU A N 1
ATOM 6477 C CA . LEU A 1 836 ? 6.991 10.346 28.500 1.00 77.69 836 LEU A CA 1
ATOM 6478 C C . LEU A 1 836 ? 8.359 10.742 29.086 1.00 77.69 836 LEU A C 1
ATOM 6480 O O . LEU A 1 836 ? 9.383 10.151 28.734 1.00 77.69 836 LEU A O 1
ATOM 6484 N N . ASN A 1 837 ? 8.358 11.663 30.054 1.00 71.50 837 ASN A N 1
ATOM 6485 C CA . ASN A 1 837 ? 9.559 12.128 30.755 1.00 71.50 837 ASN A CA 1
ATOM 6486 C C . ASN A 1 837 ? 10.298 10.980 31.466 1.00 71.50 837 ASN A C 1
ATOM 6488 O O . ASN A 1 837 ? 11.530 10.940 31.476 1.00 71.50 837 ASN A O 1
ATOM 6492 N N . ALA A 1 838 ? 9.561 10.008 32.013 1.00 72.25 838 ALA A N 1
ATOM 6493 C CA . ALA A 1 838 ? 10.146 8.812 32.606 1.00 72.25 838 ALA A CA 1
ATOM 6494 C C . ALA A 1 838 ? 10.950 7.986 31.588 1.00 72.25 838 ALA A C 1
ATOM 6496 O O . ALA A 1 838 ? 12.079 7.606 31.893 1.00 72.25 838 ALA A O 1
ATOM 6497 N N . PHE A 1 839 ? 10.424 7.734 30.381 1.00 69.19 839 PHE A N 1
ATOM 6498 C CA . PHE A 1 839 ? 11.144 6.954 29.362 1.00 69.19 839 PHE A CA 1
ATOM 6499 C C . PHE A 1 839 ? 12.410 7.648 28.857 1.00 69.19 839 PHE A C 1
ATOM 6501 O O . PHE A 1 839 ? 13.416 6.965 28.649 1.00 69.19 839 PHE A O 1
ATOM 6508 N N . GLN A 1 840 ? 12.376 8.979 28.722 1.00 70.69 840 GLN A N 1
ATOM 6509 C CA . GLN A 1 840 ? 13.536 9.800 28.352 1.00 70.69 840 GLN A CA 1
ATOM 6510 C C . GLN A 1 840 ? 14.686 9.650 29.362 1.00 70.69 840 GLN A C 1
ATOM 6512 O O . GLN A 1 840 ? 15.855 9.618 28.989 1.00 70.69 840 GLN A O 1
ATOM 6517 N N . ALA A 1 841 ? 14.357 9.536 30.652 1.00 67.56 841 ALA A N 1
ATOM 6518 C CA . ALA A 1 841 ? 15.339 9.458 31.730 1.00 67.56 841 ALA A CA 1
ATOM 6519 C C . ALA A 1 841 ? 16.031 8.086 31.863 1.00 67.56 841 ALA A C 1
ATOM 6521 O O . ALA A 1 841 ? 17.060 7.998 32.536 1.00 67.56 841 ALA A O 1
ATOM 6522 N N . VAL A 1 842 ? 15.473 7.014 31.280 1.00 68.62 842 VAL A N 1
ATOM 6523 C CA . VAL A 1 842 ? 15.958 5.629 31.479 1.00 68.62 842 VAL A CA 1
ATOM 6524 C C . VAL A 1 842 ? 16.163 4.826 30.185 1.00 68.62 842 VAL A C 1
ATOM 6526 O O . VAL A 1 842 ? 16.241 3.601 30.238 1.00 68.62 842 VAL A O 1
ATOM 6529 N N . ASP A 1 843 ? 16.244 5.495 29.031 1.00 73.00 843 ASP A N 1
ATOM 6530 C CA . ASP A 1 843 ? 16.562 4.904 27.719 1.00 73.00 843 ASP A CA 1
ATOM 6531 C C . ASP A 1 843 ? 15.732 3.644 27.365 1.00 73.00 843 ASP A C 1
ATOM 6533 O O . ASP A 1 843 ? 16.242 2.574 27.020 1.00 73.00 843 ASP A O 1
ATOM 6537 N N . THR A 1 844 ? 14.406 3.737 27.508 1.00 77.81 844 THR A N 1
ATOM 6538 C CA . THR A 1 844 ? 13.520 2.567 27.354 1.00 77.81 844 THR A CA 1
ATOM 6539 C C . THR A 1 844 ? 13.401 2.119 25.895 1.00 77.81 844 THR A C 1
ATOM 6541 O O . THR A 1 844 ? 13.007 2.897 25.033 1.00 77.81 844 THR A O 1
ATOM 6544 N N . ALA A 1 845 ? 13.644 0.837 25.603 1.00 85.25 845 ALA A N 1
ATOM 6545 C CA . ALA A 1 845 ? 13.486 0.298 24.248 1.00 85.25 845 ALA A CA 1
ATOM 6546 C C . ALA A 1 845 ? 12.029 0.427 23.727 1.00 85.25 845 ALA A C 1
ATOM 6548 O O . ALA A 1 845 ? 11.094 0.142 24.484 1.00 85.25 845 ALA A O 1
ATOM 6549 N N . PRO A 1 846 ? 11.791 0.756 22.437 1.00 90.31 846 PRO A N 1
ATOM 6550 C CA . PRO A 1 846 ? 10.453 1.100 21.935 1.00 90.31 846 PRO A CA 1
ATOM 6551 C C . PRO A 1 846 ? 9.322 0.090 22.227 1.00 90.31 846 PRO A C 1
ATOM 6553 O O . PRO A 1 846 ? 8.247 0.532 22.631 1.00 90.31 846 PRO A O 1
ATOM 6556 N N . PRO A 1 847 ? 9.507 -1.244 22.109 1.00 92.06 847 PRO A N 1
ATOM 6557 C CA . PRO A 1 847 ? 8.440 -2.198 22.432 1.00 92.06 847 PRO A CA 1
ATOM 6558 C C . PRO A 1 847 ? 8.090 -2.223 23.925 1.00 92.06 847 PRO A C 1
ATOM 6560 O O . PRO A 1 847 ? 6.929 -2.408 24.288 1.00 92.06 847 PRO A O 1
ATOM 6563 N N . ILE A 1 848 ? 9.084 -1.999 24.793 1.00 89.44 848 ILE A N 1
ATOM 6564 C CA . ILE A 1 848 ? 8.898 -1.912 26.246 1.00 89.44 848 ILE A CA 1
ATOM 6565 C C . ILE A 1 848 ? 8.145 -0.622 26.591 1.00 89.44 848 ILE A C 1
ATOM 6567 O O . ILE A 1 848 ? 7.214 -0.673 27.391 1.00 89.44 848 ILE A O 1
ATOM 6571 N N . ALA A 1 849 ? 8.482 0.502 25.947 1.00 88.31 849 ALA A N 1
ATOM 6572 C CA . ALA A 1 849 ? 7.756 1.762 26.109 1.00 88.31 849 ALA A CA 1
ATOM 6573 C C . ALA A 1 849 ? 6.274 1.596 25.726 1.00 88.31 849 ALA A C 1
ATOM 6575 O O . ALA A 1 849 ? 5.409 1.804 26.574 1.00 88.31 849 ALA A O 1
ATOM 6576 N N . ALA A 1 850 ? 5.981 1.093 24.519 1.00 94.00 850 ALA A N 1
ATOM 6577 C CA . ALA A 1 850 ? 4.608 0.862 24.055 1.00 94.00 850 ALA A CA 1
ATOM 6578 C C . ALA A 1 850 ? 3.814 -0.072 24.992 1.00 94.00 850 ALA A C 1
ATOM 6580 O O . ALA A 1 850 ? 2.686 0.241 25.378 1.00 94.00 850 ALA A O 1
ATOM 6581 N N . ARG A 1 851 ? 4.417 -1.190 25.431 1.00 93.31 851 ARG A N 1
ATOM 6582 C CA . ARG A 1 851 ? 3.818 -2.098 26.427 1.00 93.31 851 ARG A CA 1
ATOM 6583 C C . ARG A 1 851 ? 3.498 -1.370 27.733 1.00 93.31 851 ARG A C 1
ATOM 6585 O O . ARG A 1 851 ? 2.400 -1.518 28.260 1.00 93.31 851 ARG A O 1
ATOM 6592 N N . ASN A 1 852 ? 4.448 -0.614 28.275 1.00 90.38 852 ASN A N 1
ATOM 6593 C CA . ASN A 1 852 ? 4.279 0.053 29.563 1.00 90.38 852 ASN A CA 1
ATOM 6594 C C . ASN A 1 852 ? 3.213 1.159 29.482 1.00 90.38 852 ASN A C 1
ATOM 6596 O O . ASN A 1 852 ? 2.399 1.281 30.396 1.00 90.38 852 ASN A O 1
ATOM 6600 N N . GLN A 1 853 ? 3.137 1.886 28.362 1.00 92.69 853 GLN A N 1
ATOM 6601 C CA . GLN A 1 853 ? 2.057 2.841 28.096 1.00 92.69 853 GLN A CA 1
ATOM 6602 C C . GLN A 1 853 ? 0.687 2.160 28.013 1.00 92.69 853 GLN A C 1
ATOM 6604 O O . GLN A 1 853 ? -0.268 2.674 28.589 1.00 92.69 853 GLN A O 1
ATOM 6609 N N . ALA A 1 854 ? 0.578 0.993 27.366 1.00 95.50 854 ALA A N 1
ATOM 6610 C CA . ALA A 1 854 ? -0.680 0.243 27.290 1.00 95.50 854 ALA A CA 1
ATOM 6611 C C . ALA A 1 854 ? -1.189 -0.188 28.675 1.00 95.50 854 ALA A C 1
ATOM 6613 O O . ALA A 1 854 ? -2.387 -0.108 28.945 1.00 95.50 854 ALA A O 1
ATOM 6614 N N . ILE A 1 855 ? -0.280 -0.589 29.571 1.00 94.19 855 ILE A N 1
ATOM 6615 C CA . ILE A 1 855 ? -0.612 -0.967 30.953 1.00 94.19 855 ILE A CA 1
ATOM 6616 C C . ILE A 1 855 ? -1.074 0.260 31.756 1.00 94.19 855 ILE A C 1
ATOM 6618 O O . ILE A 1 855 ? -2.128 0.203 32.386 1.00 94.19 855 ILE A O 1
ATOM 6622 N N . VAL A 1 856 ? -0.328 1.373 31.715 1.00 94.62 856 VAL A N 1
ATOM 6623 C CA . VAL A 1 856 ? -0.673 2.603 32.459 1.00 94.62 856 VAL A CA 1
ATOM 6624 C C . VAL A 1 856 ? -1.992 3.205 31.962 1.00 94.62 856 VAL A C 1
ATOM 6626 O O . VAL A 1 856 ? -2.906 3.423 32.756 1.00 94.62 856 VAL A O 1
ATOM 6629 N N . HIS A 1 857 ? -2.129 3.434 30.653 1.00 96.69 857 HIS A N 1
ATOM 6630 C CA . HIS A 1 857 ? -3.329 4.054 30.079 1.00 96.69 857 HIS A CA 1
ATOM 6631 C C . HIS A 1 857 ? -4.554 3.136 30.142 1.00 96.69 857 HIS A C 1
ATOM 6633 O O . HIS A 1 857 ? -5.652 3.609 30.435 1.00 96.69 857 HIS A O 1
ATOM 6639 N N . GLY A 1 858 ? -4.375 1.822 29.969 1.00 95.81 858 GLY A N 1
ATOM 6640 C CA . GLY A 1 858 ? -5.436 0.837 30.190 1.00 95.81 858 GLY A CA 1
ATOM 6641 C C . GLY A 1 858 ? -5.948 0.829 31.635 1.00 95.81 858 GLY A C 1
ATOM 6642 O O . GLY A 1 858 ? -7.160 0.811 31.853 1.00 95.81 858 GLY A O 1
ATOM 6643 N N . ALA A 1 859 ? -5.046 0.926 32.619 1.00 95.56 859 ALA A N 1
ATOM 6644 C CA . ALA A 1 859 ? -5.410 1.020 34.032 1.00 95.56 859 ALA A CA 1
ATOM 6645 C C . ALA A 1 859 ? -6.144 2.329 34.367 1.00 95.56 859 ALA A C 1
ATOM 6647 O O . ALA A 1 859 ? -7.149 2.297 35.077 1.00 95.56 859 ALA A O 1
ATOM 6648 N N . MET A 1 860 ? -5.704 3.471 33.824 1.00 97.19 860 MET A N 1
ATOM 6649 C CA . MET A 1 860 ? -6.422 4.740 34.001 1.00 97.19 860 MET A CA 1
ATOM 6650 C C . MET A 1 860 ? -7.823 4.708 33.376 1.00 97.19 860 MET A C 1
ATOM 6652 O O . MET A 1 860 ? -8.778 5.169 34.004 1.00 97.19 860 MET A O 1
ATOM 6656 N N . PHE A 1 861 ? -7.970 4.135 32.176 1.00 96.81 861 PHE A N 1
ATOM 6657 C CA . PHE A 1 861 ? -9.275 3.978 31.533 1.00 96.81 861 PHE A CA 1
ATOM 6658 C C . PHE A 1 861 ? -10.230 3.116 32.360 1.00 96.81 861 PHE A C 1
ATOM 6660 O O . PHE A 1 861 ? -11.337 3.572 32.650 1.00 96.81 861 PHE A O 1
ATOM 6667 N N . ASP A 1 862 ? -9.817 1.918 32.785 1.00 94.50 862 ASP A N 1
ATOM 6668 C CA . ASP A 1 862 ? -10.691 1.045 33.576 1.00 94.50 862 ASP A CA 1
ATOM 6669 C C . ASP A 1 862 ? -11.037 1.677 34.934 1.00 94.50 862 ASP A C 1
ATOM 6671 O O . ASP A 1 862 ? -12.197 1.633 35.343 1.00 94.50 862 ASP A O 1
ATOM 6675 N N . ALA A 1 863 ? -10.092 2.357 35.595 1.00 95.62 863 ALA A N 1
ATOM 6676 C CA . ALA A 1 863 ? -10.343 3.054 36.860 1.00 95.62 863 ALA A CA 1
ATOM 6677 C C . ALA A 1 863 ? -11.435 4.136 36.750 1.00 95.62 863 ALA A C 1
ATOM 6679 O O . ALA A 1 863 ? -12.279 4.249 37.644 1.00 95.62 863 ALA A O 1
ATOM 6680 N N . ILE A 1 864 ? -11.472 4.894 35.648 1.00 95.06 864 ILE A N 1
ATOM 6681 C CA . ILE A 1 864 ? -12.537 5.875 35.382 1.00 95.06 864 ILE A CA 1
ATOM 6682 C C . ILE A 1 864 ? -13.823 5.169 34.926 1.00 95.06 864 ILE A C 1
ATOM 6684 O O . ILE A 1 864 ? -14.910 5.469 35.424 1.00 95.06 864 ILE A O 1
ATOM 6688 N N . ASN A 1 865 ? -13.734 4.212 34.000 1.00 92.62 865 ASN A N 1
ATOM 6689 C CA . ASN A 1 865 ? -14.905 3.573 33.400 1.00 92.62 865 ASN A CA 1
ATOM 6690 C C . ASN A 1 865 ? -15.660 2.641 34.372 1.00 92.62 865 ASN A C 1
ATOM 6692 O O . ASN A 1 865 ? -16.865 2.460 34.225 1.00 92.62 865 ASN A O 1
ATOM 6696 N N . ILE A 1 866 ? -15.023 2.126 35.426 1.00 91.38 866 ILE A N 1
ATOM 6697 C CA . ILE A 1 866 ? -15.699 1.417 36.534 1.00 91.38 866 ILE A CA 1
ATOM 6698 C C . ILE A 1 866 ? -16.661 2.343 37.311 1.00 91.38 866 ILE A C 1
ATOM 6700 O O . ILE A 1 866 ? -17.706 1.889 37.805 1.00 91.38 866 ILE A O 1
ATOM 6704 N N . ILE A 1 867 ? -16.330 3.637 37.391 1.00 93.12 867 ILE A N 1
ATOM 6705 C CA . ILE A 1 867 ? -17.141 4.686 38.026 1.00 93.12 867 ILE A CA 1
ATOM 6706 C C . ILE A 1 867 ? -18.226 5.177 37.054 1.00 93.12 867 ILE A C 1
ATOM 6708 O O . ILE A 1 867 ? -19.411 5.108 37.384 1.00 93.12 867 ILE A O 1
ATOM 6712 N N . GLU A 1 868 ? -17.832 5.603 35.851 1.00 90.44 868 GLU A N 1
ATOM 6713 C CA . GLU A 1 868 ? -18.709 6.229 34.841 1.00 90.44 868 GLU A CA 1
ATOM 6714 C C . GLU A 1 868 ? -19.620 5.231 34.099 1.00 90.44 868 GLU A C 1
ATOM 6716 O O . GLU A 1 868 ? -20.766 5.544 33.776 1.00 90.44 868 GLU A O 1
ATOM 6721 N N . ARG A 1 869 ? -19.125 4.014 33.835 1.00 88.31 869 ARG A N 1
ATOM 6722 C CA . ARG A 1 869 ? -19.806 2.899 33.144 1.00 88.31 869 ARG A CA 1
ATOM 6723 C C . ARG A 1 869 ? -20.449 3.282 31.803 1.00 88.31 869 ARG A C 1
ATOM 6725 O O . ARG A 1 869 ? -21.603 2.936 31.551 1.00 88.31 869 ARG A O 1
ATOM 6732 N N . ARG A 1 870 ? -19.707 3.997 30.946 1.00 88.12 870 ARG A N 1
ATOM 6733 C CA . ARG A 1 870 ? -20.173 4.448 29.613 1.00 88.12 870 ARG A CA 1
ATOM 6734 C C . ARG A 1 870 ? -19.649 3.605 28.446 1.00 88.12 870 ARG A C 1
ATOM 6736 O O . ARG A 1 870 ? -20.201 3.682 27.351 1.00 88.12 870 ARG A O 1
ATOM 6743 N N . TYR A 1 871 ? -18.601 2.821 28.674 1.00 89.56 871 TYR A N 1
ATOM 6744 C CA . TYR A 1 871 ? -17.964 1.976 27.668 1.00 89.56 871 TYR A CA 1
ATOM 6745 C C . TYR A 1 871 ? -17.784 0.548 28.192 1.00 89.56 871 TYR A C 1
ATOM 6747 O O . TYR A 1 871 ? -17.835 0.296 29.399 1.00 89.56 871 TYR A O 1
ATOM 6755 N N . GLN A 1 872 ? -17.537 -0.392 27.287 1.00 87.44 872 GLN A N 1
ATOM 6756 C CA . GLN A 1 872 ? -17.002 -1.707 27.613 1.00 87.44 872 GLN A CA 1
ATOM 6757 C C . GLN A 1 872 ? -15.626 -1.532 28.277 1.00 87.44 872 GLN A C 1
ATOM 6759 O O . GLN A 1 872 ? -14.745 -0.888 27.705 1.00 87.44 872 GLN A O 1
ATOM 6764 N N . SER A 1 873 ? -15.442 -2.097 29.473 1.00 80.44 873 SER A N 1
ATOM 6765 C CA . SER A 1 873 ? -14.131 -2.128 30.134 1.00 80.44 873 SER A CA 1
ATOM 6766 C C . SER A 1 873 ? -13.112 -2.946 29.341 1.00 80.44 873 SER A C 1
ATOM 6768 O O . SER A 1 873 ? -13.468 -3.869 28.605 1.00 80.44 873 SER A O 1
ATOM 6770 N N . PHE A 1 874 ? -11.839 -2.618 29.525 1.00 82.00 874 PHE A N 1
ATOM 6771 C CA . PHE A 1 874 ? -10.717 -3.188 28.794 1.00 82.00 874 PHE A CA 1
ATOM 6772 C C . PHE A 1 874 ? -10.182 -4.485 29.411 1.00 82.00 874 PHE A C 1
ATOM 6774 O O . PHE A 1 874 ? -9.919 -5.445 28.687 1.00 82.00 874 PHE A O 1
ATOM 6781 N N . HIS A 1 875 ? -9.994 -4.521 30.729 1.00 81.94 875 HIS A N 1
ATOM 6782 C CA . HIS A 1 875 ? -9.497 -5.689 31.466 1.00 81.94 875 HIS A CA 1
ATOM 6783 C C . HIS A 1 875 ? -10.448 -6.110 32.592 1.00 81.94 875 HIS A C 1
ATOM 6785 O O . HIS A 1 875 ? -10.562 -7.301 32.882 1.00 81.94 875 HIS A O 1
ATOM 6791 N N . ILE A 1 876 ? -11.143 -5.163 33.227 1.00 82.25 876 ILE A N 1
ATOM 6792 C CA . ILE A 1 876 ? -11.880 -5.412 34.470 1.00 82.25 876 ILE A CA 1
ATOM 6793 C C . ILE A 1 876 ? -13.388 -5.260 34.264 1.00 82.25 876 ILE A C 1
ATOM 6795 O O . ILE A 1 876 ? -13.896 -4.160 34.045 1.00 82.25 876 ILE A O 1
ATOM 6799 N N . ASP A 1 877 ? -14.125 -6.363 34.421 1.00 76.88 877 ASP A N 1
ATOM 6800 C CA . ASP A 1 877 ? -15.590 -6.351 34.461 1.00 76.88 877 ASP A CA 1
ATOM 6801 C C . ASP A 1 877 ? -16.080 -5.365 35.550 1.00 76.88 877 ASP A C 1
ATOM 6803 O O . ASP A 1 877 ? -15.798 -5.569 36.738 1.00 76.88 877 ASP A O 1
ATOM 6807 N N . PRO A 1 878 ? -16.831 -4.302 35.193 1.00 72.00 878 PRO A N 1
ATOM 6808 C CA . PRO A 1 878 ? -17.234 -3.261 36.134 1.00 72.00 878 PRO A CA 1
ATOM 6809 C C . PRO A 1 878 ? -18.275 -3.741 37.161 1.00 72.00 878 PRO A C 1
ATOM 6811 O O . PRO A 1 878 ? -18.601 -3.003 38.093 1.00 72.00 878 PRO A O 1
ATOM 6814 N N . THR A 1 879 ? -18.801 -4.964 37.034 1.00 72.81 879 THR A N 1
ATOM 6815 C CA . THR A 1 879 ? -19.633 -5.614 38.060 1.00 72.81 879 THR A CA 1
ATOM 6816 C C . THR A 1 879 ? -18.824 -6.176 39.232 1.00 72.81 879 THR A C 1
ATOM 6818 O O . THR A 1 879 ? -19.394 -6.387 40.302 1.00 72.81 879 THR A O 1
ATOM 6821 N N . THR A 1 880 ? -17.499 -6.332 39.092 1.00 77.75 880 THR A N 1
ATOM 6822 C CA . THR A 1 880 ? -16.602 -6.725 40.201 1.00 77.75 880 THR A CA 1
ATOM 6823 C C . THR A 1 880 ? -16.523 -5.672 41.312 1.00 77.75 880 THR A C 1
ATOM 6825 O O . THR A 1 880 ? -16.149 -5.989 42.443 1.00 77.75 880 THR A O 1
ATOM 6828 N N . PHE A 1 881 ? -16.930 -4.433 41.020 1.00 82.19 881 PHE A N 1
ATOM 6829 C CA . PHE A 1 881 ? -17.095 -3.364 41.995 1.00 82.19 881 PHE A CA 1
ATOM 6830 C C . PHE A 1 881 ? -18.583 -3.105 42.260 1.00 82.19 881 PHE A C 1
ATOM 6832 O O . PHE A 1 881 ? -19.358 -2.809 41.341 1.00 82.19 881 PHE A O 1
ATOM 6839 N N . ASP A 1 882 ? -18.974 -3.147 43.538 1.00 84.12 882 ASP A N 1
ATOM 6840 C CA . ASP A 1 882 ? -20.316 -2.746 43.960 1.00 84.12 882 ASP A CA 1
ATOM 6841 C C . ASP A 1 882 ? -20.587 -1.297 43.527 1.00 84.12 882 ASP A C 1
ATOM 6843 O O . ASP A 1 882 ? -19.815 -0.377 43.810 1.00 84.12 882 ASP A O 1
ATOM 6847 N N . ARG A 1 883 ? -21.719 -1.086 42.853 1.00 85.50 883 ARG A N 1
ATOM 6848 C CA . ARG A 1 883 ? -22.156 0.234 42.398 1.00 85.50 883 ARG A CA 1
ATOM 6849 C C . ARG A 1 883 ? -22.406 1.191 43.568 1.00 85.50 883 ARG A C 1
ATOM 6851 O O . ARG A 1 883 ? -22.296 2.397 43.378 1.00 85.50 883 ARG A O 1
ATOM 6858 N N . SER A 1 884 ? -22.697 0.680 44.770 1.00 84.69 884 SER A N 1
ATOM 6859 C CA . SER A 1 884 ? -22.780 1.497 45.990 1.00 84.69 884 SER A CA 1
ATOM 6860 C C . SER A 1 884 ? -21.425 2.109 46.383 1.00 84.69 884 SER A C 1
ATOM 6862 O O . SER A 1 884 ? -21.381 3.226 46.895 1.00 84.69 884 SER A O 1
ATOM 6864 N N . PHE A 1 885 ? -20.324 1.414 46.076 1.00 87.69 885 PHE A N 1
ATOM 6865 C CA . PHE A 1 885 ? -18.954 1.838 46.360 1.00 87.69 885 PHE A CA 1
ATOM 6866 C C . PHE A 1 885 ? -18.403 2.769 45.268 1.00 87.69 885 PHE A C 1
ATOM 6868 O O . PHE A 1 885 ? -17.768 3.776 45.585 1.00 87.69 885 PHE A O 1
ATOM 6875 N N . THR A 1 886 ? -18.676 2.485 43.988 1.00 90.31 886 THR A N 1
ATOM 6876 C CA . THR A 1 886 ? -18.169 3.315 42.876 1.00 90.31 886 THR A CA 1
ATOM 6877 C C . THR A 1 886 ? -18.924 4.631 42.703 1.00 90.31 886 THR A C 1
ATOM 6879 O O . THR A 1 886 ? -18.342 5.606 42.235 1.00 90.31 886 THR A O 1
ATOM 6882 N N . ASN A 1 887 ? -20.205 4.698 43.082 1.00 89.31 887 ASN A N 1
ATOM 6883 C CA . ASN A 1 887 ? -21.009 5.904 42.893 1.00 89.31 887 ASN A CA 1
ATOM 6884 C C . ASN A 1 887 ? -20.442 7.097 43.691 1.00 89.31 887 ASN A C 1
ATOM 6886 O O . ASN A 1 887 ? -20.197 7.008 44.898 1.00 89.31 887 ASN A O 1
ATOM 6890 N N . GLY A 1 888 ? -20.225 8.224 43.008 1.00 88.31 888 GLY A N 1
ATOM 6891 C CA . GLY A 1 888 ? -19.647 9.435 43.597 1.00 88.31 888 GLY A CA 1
ATOM 6892 C C . GLY A 1 888 ? -18.201 9.297 44.095 1.00 88.31 888 GLY A C 1
ATOM 6893 O O . GLY A 1 888 ? -17.782 10.104 44.922 1.00 88.31 888 GLY A O 1
ATOM 6894 N N . ALA A 1 889 ? -17.449 8.280 43.658 1.00 95.88 889 ALA A N 1
ATOM 6895 C CA . ALA A 1 889 ? -15.997 8.239 43.835 1.00 95.88 889 ALA A CA 1
ATOM 6896 C C . ALA A 1 889 ? -15.304 9.202 42.849 1.00 95.88 889 ALA A C 1
ATOM 6898 O O . ALA A 1 889 ? -15.824 9.472 41.767 1.00 95.88 889 ALA A O 1
ATOM 6899 N N . SER A 1 890 ? -14.131 9.728 43.209 1.00 96.12 890 SER A N 1
ATOM 6900 C CA . SER A 1 890 ? -13.368 10.627 42.337 1.00 96.12 890 SER A CA 1
ATOM 6901 C C . SER A 1 890 ? -12.640 9.853 41.233 1.00 96.12 890 SER A C 1
ATOM 6903 O O . SER A 1 890 ? -11.738 9.060 41.508 1.00 96.12 890 SER A O 1
ATOM 6905 N N . THR A 1 891 ? -12.997 10.136 39.979 1.00 94.88 891 THR A N 1
ATOM 6906 C CA . THR A 1 891 ? -12.335 9.614 38.773 1.00 94.88 891 THR A CA 1
ATOM 6907 C C . THR A 1 891 ? -10.883 10.082 38.663 1.00 94.88 891 THR A C 1
ATOM 6909 O O . THR A 1 891 ? -10.012 9.274 38.354 1.00 94.88 891 THR A O 1
ATOM 6912 N N . THR A 1 892 ? -10.594 11.342 39.012 1.00 93.38 892 THR A N 1
ATOM 6913 C CA . THR A 1 892 ? -9.229 11.893 39.101 1.00 93.38 892 THR A CA 1
ATOM 6914 C C . THR A 1 892 ? -8.359 11.105 40.081 1.00 93.38 892 THR A C 1
ATOM 6916 O O . THR A 1 892 ? -7.261 10.687 39.722 1.00 93.38 892 THR A O 1
ATOM 6919 N N . ALA A 1 893 ? -8.855 10.845 41.298 1.00 96.00 893 ALA A N 1
ATOM 6920 C CA . ALA A 1 893 ? -8.113 10.064 42.288 1.00 96.00 893 ALA A CA 1
ATOM 6921 C C . ALA A 1 893 ? -7.901 8.608 41.838 1.00 96.00 893 ALA A C 1
ATOM 6923 O O . ALA A 1 893 ? -6.820 8.059 42.041 1.00 96.00 893 ALA A O 1
ATOM 6924 N N . ALA A 1 894 ? -8.907 8.000 41.200 1.00 97.00 894 ALA A N 1
ATOM 6925 C CA . ALA A 1 894 ? -8.826 6.630 40.703 1.00 97.00 894 ALA A CA 1
ATOM 6926 C C . ALA A 1 894 ? -7.802 6.475 39.568 1.00 97.00 894 ALA A C 1
ATOM 6928 O O . ALA A 1 894 ? -6.957 5.584 39.631 1.00 97.00 894 ALA A O 1
ATOM 6929 N N . ALA A 1 895 ? -7.818 7.366 38.572 1.00 97.06 895 ALA A N 1
ATOM 6930 C CA . ALA A 1 895 ? -6.835 7.357 37.491 1.00 97.06 895 ALA A CA 1
ATOM 6931 C C . ALA A 1 895 ? -5.412 7.615 38.010 1.00 97.06 895 ALA A C 1
ATOM 6933 O O . ALA A 1 895 ? -4.497 6.859 37.688 1.00 97.06 895 ALA A O 1
ATOM 6934 N N . ALA A 1 896 ? -5.229 8.629 38.864 1.00 95.44 896 ALA A N 1
ATOM 6935 C CA . ALA A 1 896 ? -3.912 8.982 39.386 1.00 95.44 896 ALA A CA 1
ATOM 6936 C C . ALA A 1 896 ? -3.301 7.879 40.266 1.00 95.44 896 ALA A C 1
ATOM 6938 O O . ALA A 1 896 ? -2.124 7.557 40.107 1.00 95.44 896 ALA A O 1
ATOM 6939 N N . GLN A 1 897 ? -4.092 7.264 41.155 1.00 97.19 897 GLN A N 1
ATOM 6940 C CA . GLN A 1 897 ? -3.609 6.150 41.975 1.00 97.19 897 GLN A CA 1
ATOM 6941 C C . GLN A 1 897 ? -3.289 4.918 41.120 1.00 97.19 897 GLN A C 1
ATOM 6943 O O . GLN A 1 897 ? -2.273 4.266 41.362 1.00 97.19 897 GLN A O 1
ATOM 6948 N N . ALA A 1 898 ? -4.114 4.614 40.108 1.00 96.62 898 ALA A N 1
ATOM 6949 C CA . ALA A 1 898 ? -3.843 3.515 39.187 1.00 96.62 898 ALA A CA 1
ATOM 6950 C C . ALA A 1 898 ? -2.510 3.728 38.452 1.00 96.62 898 ALA A C 1
ATOM 6952 O O . ALA A 1 898 ? -1.635 2.865 38.508 1.00 96.62 898 ALA A O 1
ATOM 6953 N N . ALA A 1 899 ? -2.318 4.897 37.832 1.00 94.81 899 ALA A N 1
ATOM 6954 C CA . ALA A 1 899 ? -1.098 5.231 37.102 1.00 94.81 899 ALA A CA 1
ATOM 6955 C C . ALA A 1 899 ? 0.155 5.171 37.990 1.00 94.81 899 ALA A C 1
ATOM 6957 O O . ALA A 1 899 ? 1.123 4.496 37.631 1.00 94.81 899 ALA A O 1
ATOM 6958 N N . TYR A 1 900 ? 0.112 5.794 39.173 1.00 93.94 900 TYR A N 1
ATOM 6959 C CA . TYR A 1 900 ? 1.207 5.747 40.144 1.00 93.94 900 TYR A CA 1
ATOM 6960 C C . TYR A 1 900 ? 1.591 4.309 40.503 1.00 93.94 900 TYR A C 1
ATOM 6962 O O . TYR A 1 900 ? 2.765 3.946 40.439 1.00 93.94 900 TYR A O 1
ATOM 6970 N N . GLN A 1 901 ? 0.607 3.466 40.827 1.00 91.75 901 GLN A N 1
ATOM 6971 C CA . GLN A 1 901 ? 0.869 2.096 41.254 1.00 91.75 901 GLN A CA 1
ATOM 6972 C C . GLN A 1 901 ? 1.455 1.221 40.132 1.00 91.75 901 GLN A C 1
ATOM 6974 O O . GLN A 1 901 ? 2.324 0.391 40.417 1.00 91.75 901 GLN A O 1
ATOM 6979 N N . ILE A 1 902 ? 1.054 1.424 38.868 1.00 89.50 902 ILE A N 1
ATOM 6980 C CA . ILE A 1 902 ? 1.730 0.782 37.729 1.00 89.50 902 ILE A CA 1
ATOM 6981 C C . ILE A 1 902 ? 3.188 1.255 37.640 1.00 89.50 902 ILE A C 1
ATOM 6983 O O . ILE A 1 902 ? 4.094 0.426 37.556 1.00 89.50 902 ILE A O 1
ATOM 6987 N N . VAL A 1 903 ? 3.433 2.570 37.688 1.00 85.81 903 VAL A N 1
ATOM 6988 C CA . VAL A 1 903 ? 4.787 3.144 37.564 1.00 85.81 903 VAL A CA 1
ATOM 6989 C C . VAL A 1 903 ? 5.722 2.652 38.677 1.00 85.81 903 VAL A C 1
ATOM 6991 O O . VAL A 1 903 ? 6.894 2.409 38.401 1.00 85.81 903 VAL A O 1
ATOM 6994 N N . LEU A 1 904 ? 5.219 2.417 39.895 1.00 84.06 904 LEU A N 1
ATOM 6995 C CA . LEU A 1 904 ? 5.992 1.785 40.971 1.00 84.06 904 LEU A CA 1
ATOM 6996 C C . LEU A 1 904 ? 6.424 0.338 40.646 1.00 84.06 904 LEU A C 1
ATOM 6998 O O . LEU A 1 904 ? 7.582 -0.014 40.876 1.00 84.06 904 LEU A O 1
ATOM 7002 N N . ASP A 1 905 ? 5.523 -0.512 40.133 1.00 80.00 905 ASP A N 1
ATOM 7003 C CA . ASP A 1 905 ? 5.816 -1.938 39.863 1.00 80.00 905 ASP A CA 1
ATOM 7004 C C . ASP A 1 905 ? 6.716 -2.135 38.631 1.00 80.00 905 ASP A C 1
ATOM 7006 O O . ASP A 1 905 ? 7.445 -3.121 38.557 1.00 80.00 905 ASP A O 1
ATOM 7010 N N . LEU A 1 906 ? 6.762 -1.159 37.714 1.00 69.62 906 LEU A N 1
ATOM 7011 C CA . LEU A 1 906 ? 7.718 -1.127 36.595 1.00 69.62 906 LEU A CA 1
ATOM 7012 C C . LEU A 1 906 ? 9.192 -0.943 37.031 1.00 69.62 906 LEU A C 1
ATOM 7014 O O . LEU A 1 906 ? 10.076 -0.963 36.175 1.00 69.62 906 LEU A O 1
ATOM 7018 N N . GLN A 1 907 ? 9.465 -0.771 38.332 1.00 61.75 907 GLN A N 1
ATOM 7019 C CA . GLN A 1 907 ? 10.799 -0.624 38.939 1.00 61.75 907 GLN A CA 1
ATOM 7020 C C . GLN A 1 907 ? 11.735 0.406 38.263 1.00 61.75 907 GLN A C 1
ATOM 7022 O O . GLN A 1 907 ? 12.902 0.097 37.999 1.00 61.75 907 GLN A O 1
ATOM 7027 N N . PRO A 1 908 ? 11.281 1.641 37.978 1.00 65.31 908 PRO A N 1
ATOM 7028 C CA . PRO A 1 908 ? 12.143 2.651 37.385 1.00 65.31 908 PRO A CA 1
ATOM 7029 C C . PRO A 1 908 ? 13.154 3.209 38.405 1.00 65.31 908 PRO A C 1
ATOM 7031 O O . PRO A 1 908 ? 13.039 3.014 39.617 1.00 65.31 908 PRO A O 1
ATOM 7034 N N . GLY A 1 909 ? 14.160 3.937 37.912 1.00 67.50 909 GLY A N 1
ATOM 7035 C CA . GLY A 1 909 ? 15.175 4.572 38.759 1.00 67.50 909 GLY A CA 1
ATOM 7036 C C . GLY A 1 909 ? 14.597 5.608 39.736 1.00 67.50 909 GLY A C 1
ATOM 7037 O O . GLY A 1 909 ? 13.536 6.186 39.500 1.00 67.50 909 GLY A O 1
ATOM 7038 N N . ALA A 1 910 ? 15.329 5.894 40.819 1.00 71.38 910 ALA A N 1
ATOM 7039 C CA . ALA A 1 910 ? 14.852 6.719 41.938 1.00 71.38 910 ALA A CA 1
ATOM 7040 C C . ALA A 1 910 ? 14.287 8.101 41.540 1.00 71.38 910 ALA A C 1
ATOM 7042 O O . ALA A 1 910 ? 13.319 8.555 42.143 1.00 71.38 910 ALA A O 1
ATOM 7043 N N . ALA A 1 911 ? 14.840 8.747 40.507 1.00 66.50 911 ALA A N 1
ATOM 7044 C CA . ALA A 1 911 ? 14.345 10.035 40.010 1.00 66.50 911 ALA A CA 1
ATOM 7045 C C . ALA A 1 911 ? 12.933 9.948 39.393 1.00 66.50 911 ALA A C 1
ATOM 7047 O O . ALA A 1 911 ? 12.123 10.854 39.570 1.00 66.50 911 ALA A O 1
ATOM 7048 N N . VAL A 1 912 ? 12.618 8.843 38.710 1.00 71.50 912 VAL A N 1
ATOM 7049 C CA . VAL A 1 912 ? 11.295 8.604 38.110 1.00 71.50 912 VAL A CA 1
ATOM 7050 C C . VAL A 1 912 ? 10.260 8.290 39.189 1.00 71.50 912 VAL A C 1
ATOM 7052 O O . VAL A 1 912 ? 9.138 8.784 39.119 1.00 71.50 912 VAL A O 1
ATOM 7055 N N . LEU A 1 913 ? 10.641 7.510 40.209 1.00 79.06 913 LEU A N 1
ATOM 7056 C CA . LEU A 1 913 ? 9.785 7.237 41.369 1.00 79.06 913 LEU A CA 1
ATOM 7057 C C . LEU A 1 913 ? 9.393 8.534 42.094 1.00 79.06 913 LEU A C 1
ATOM 7059 O O . LEU A 1 913 ? 8.240 8.693 42.490 1.00 79.06 913 LEU A O 1
ATOM 7063 N N . GLU A 1 914 ? 10.333 9.472 42.226 1.00 75.44 914 GLU A N 1
ATOM 7064 C CA . GLU A 1 914 ? 10.095 10.765 42.868 1.00 75.44 914 GLU A CA 1
ATOM 7065 C C . GLU A 1 914 ? 9.181 11.683 42.036 1.00 75.44 914 GLU A C 1
ATOM 7067 O O . GLU A 1 914 ? 8.215 12.219 42.575 1.00 75.44 914 GLU A O 1
ATOM 7072 N N . GLU A 1 915 ? 9.399 11.821 40.721 1.00 73.06 915 GLU A N 1
ATOM 7073 C CA . GLU A 1 915 ? 8.494 12.602 39.854 1.00 73.06 915 GLU A CA 1
ATOM 7074 C C . GLU A 1 915 ? 7.078 11.985 39.823 1.00 73.06 915 GLU A C 1
ATOM 7076 O O . GLU A 1 915 ? 6.088 12.714 39.905 1.00 73.06 915 GLU A O 1
ATOM 7081 N N . ALA A 1 916 ? 6.958 10.649 39.817 1.00 82.50 916 ALA A N 1
ATOM 7082 C CA . ALA A 1 916 ? 5.670 9.958 39.915 1.00 82.50 916 ALA A CA 1
ATOM 7083 C C . ALA A 1 916 ? 4.970 10.195 41.268 1.00 82.50 916 ALA A C 1
ATOM 7085 O O . ALA A 1 916 ? 3.761 10.437 41.298 1.00 82.50 916 ALA A O 1
ATOM 7086 N N . ARG A 1 917 ? 5.712 10.191 42.388 1.00 85.19 917 ARG A N 1
ATOM 7087 C CA . ARG A 1 917 ? 5.186 10.539 43.723 1.00 85.19 917 ARG A CA 1
ATOM 7088 C C . ARG A 1 917 ? 4.673 11.979 43.750 1.00 85.19 917 ARG A C 1
ATOM 7090 O O . ARG A 1 917 ? 3.537 12.221 44.156 1.00 85.19 917 ARG A O 1
ATOM 7097 N N . LEU A 1 918 ? 5.473 12.922 43.254 1.00 76.38 918 LEU A N 1
ATOM 7098 C CA . LEU A 1 918 ? 5.096 14.333 43.154 1.00 76.38 918 LEU A CA 1
ATOM 7099 C C . LEU A 1 918 ? 3.890 14.536 42.225 1.00 76.38 918 LEU A C 1
ATOM 7101 O O . LEU A 1 918 ? 3.050 15.399 42.481 1.00 76.38 918 LEU A O 1
ATOM 7105 N N . GLN A 1 919 ? 3.768 13.765 41.138 1.00 80.62 919 GLN A N 1
ATOM 7106 C CA . GLN A 1 919 ? 2.601 13.826 40.253 1.00 80.62 919 GLN A CA 1
ATOM 7107 C C . GLN A 1 919 ? 1.337 13.262 40.916 1.00 80.62 919 GLN A C 1
ATOM 7109 O O . GLN A 1 919 ? 0.266 13.852 40.750 1.00 80.62 919 GLN A O 1
ATOM 7114 N N . LEU A 1 920 ? 1.432 12.192 41.714 1.00 88.75 920 LEU A N 1
ATOM 7115 C CA . LEU A 1 920 ? 0.303 11.720 42.521 1.00 88.75 920 LEU A CA 1
ATOM 7116 C C . LEU A 1 920 ? -0.144 12.790 43.525 1.00 88.75 920 LEU A C 1
ATOM 7118 O O . LEU A 1 920 ? -1.330 13.109 43.583 1.00 88.75 920 LEU A O 1
ATOM 7122 N N . GLU A 1 921 ? 0.792 13.385 44.266 1.00 84.19 921 GLU A N 1
ATOM 7123 C CA . GLU A 1 921 ? 0.493 14.428 45.256 1.00 84.19 921 GLU A CA 1
ATOM 7124 C C . GLU A 1 921 ? -0.230 15.622 44.622 1.00 84.19 921 GLU A C 1
ATOM 7126 O O . GLU A 1 921 ? -1.286 16.023 45.113 1.00 84.19 921 GLU A O 1
ATOM 7131 N N . ARG A 1 922 ? 0.250 16.107 43.469 1.00 77.94 922 ARG A N 1
ATOM 7132 C CA . ARG A 1 922 ? -0.423 17.153 42.676 1.00 77.94 922 ARG A CA 1
ATOM 7133 C C . ARG A 1 922 ? -1.813 16.726 42.196 1.00 77.94 922 ARG A C 1
ATOM 7135 O O . ARG A 1 922 ? -2.765 17.483 42.349 1.00 77.94 922 ARG A O 1
ATOM 7142 N N . SER A 1 923 ? -1.951 15.504 41.677 1.00 84.62 923 SER A N 1
ATOM 7143 C CA . SER A 1 923 ? -3.238 14.969 41.193 1.00 84.62 923 SER A CA 1
ATOM 7144 C C . SER A 1 923 ? -4.290 14.850 42.304 1.00 84.62 923 SER A C 1
ATOM 7146 O O . SER A 1 923 ? -5.487 14.927 42.033 1.00 84.62 923 SER A O 1
ATOM 7148 N N . LEU A 1 924 ? -3.857 14.646 43.553 1.00 86.62 924 LEU A N 1
ATOM 7149 C CA . LEU A 1 924 ? -4.731 14.530 44.720 1.00 86.62 924 LEU A CA 1
ATOM 7150 C C . LEU A 1 924 ? -4.960 15.864 45.448 1.00 86.62 924 LEU A C 1
ATOM 7152 O O . LEU A 1 924 ? -5.942 15.969 46.183 1.00 86.62 924 LEU A O 1
ATOM 7156 N N . GLN A 1 925 ? -4.092 16.866 45.282 1.00 82.06 925 GLN A N 1
ATOM 7157 C CA . GLN A 1 925 ? -4.129 18.124 46.039 1.00 82.06 925 GLN A CA 1
ATOM 7158 C C . GLN A 1 925 ? -5.433 18.913 45.843 1.00 82.06 925 GLN A C 1
ATOM 7160 O O . GLN A 1 925 ? -6.003 19.396 46.820 1.00 82.06 925 GLN A O 1
ATOM 7165 N N . ASP A 1 926 ? -5.928 18.996 44.607 1.00 73.75 926 ASP A N 1
ATOM 7166 C CA . ASP A 1 926 ? -7.130 19.772 44.259 1.00 73.75 926 ASP A CA 1
ATOM 7167 C C . ASP A 1 926 ? -8.451 19.030 44.565 1.00 73.75 926 ASP A C 1
ATOM 7169 O O . ASP A 1 926 ? -9.541 19.579 44.390 1.00 73.75 926 ASP A O 1
ATOM 7173 N N . ILE A 1 927 ? -8.384 17.780 45.042 1.00 85.44 927 ILE A N 1
ATOM 7174 C CA . ILE A 1 927 ? -9.558 16.960 45.367 1.00 85.44 927 ILE A CA 1
ATOM 7175 C C . ILE A 1 927 ? -9.935 17.168 46.845 1.00 85.44 927 ILE A C 1
ATOM 7177 O O . ILE A 1 927 ? -9.108 16.867 47.715 1.00 85.44 927 ILE A O 1
ATOM 7181 N N . PRO A 1 928 ? -11.173 17.605 47.166 1.00 87.75 928 PRO A N 1
ATOM 7182 C CA . PRO A 1 928 ? -11.623 17.783 48.545 1.00 87.75 928 PRO A CA 1
ATOM 7183 C C . PRO A 1 928 ? -11.463 16.521 49.398 1.00 87.75 928 PRO A C 1
ATOM 7185 O O . PRO A 1 928 ? -11.780 15.414 48.958 1.00 87.75 928 PRO A O 1
ATOM 7188 N N . GLU A 1 929 ? -11.012 16.697 50.640 1.00 90.19 929 GLU A N 1
ATOM 7189 C CA . GLU A 1 929 ? -10.892 15.601 51.603 1.00 90.19 929 GLU A CA 1
ATOM 7190 C C . GLU A 1 929 ? -12.259 14.994 51.951 1.00 90.19 929 GLU A C 1
ATOM 7192 O O . GLU A 1 929 ? -13.224 15.711 52.227 1.00 90.19 929 GLU A O 1
ATOM 7197 N N . GLY A 1 930 ? -12.332 13.661 51.960 1.00 92.00 930 GLY A N 1
ATOM 7198 C CA . GLY A 1 930 ? -13.542 12.902 52.279 1.00 92.00 930 GLY A CA 1
ATOM 7199 C C . GLY A 1 930 ? -13.688 11.614 51.464 1.00 92.00 930 GLY A C 1
ATOM 7200 O O . GLY A 1 930 ? -12.855 11.282 50.618 1.00 92.00 930 GLY A O 1
ATOM 7201 N N . ASP A 1 931 ? -14.782 10.887 51.702 1.00 93.31 931 ASP A N 1
ATOM 7202 C CA . ASP A 1 931 ? -14.971 9.520 51.198 1.00 93.31 931 ASP A CA 1
ATOM 7203 C C . ASP A 1 931 ? -14.865 9.391 49.669 1.00 93.31 931 ASP A C 1
ATOM 7205 O O . ASP A 1 931 ? -14.434 8.355 49.172 1.00 93.31 931 ASP A O 1
ATOM 7209 N N . ALA A 1 932 ? -15.247 10.420 48.904 1.00 93.69 932 ALA A N 1
ATOM 7210 C CA . ALA A 1 932 ? -15.154 10.408 47.441 1.00 93.69 932 ALA A CA 1
ATOM 7211 C C . ALA A 1 932 ? -13.700 10.285 46.947 1.00 93.69 932 ALA A C 1
ATOM 7213 O O . ALA A 1 932 ? -13.430 9.558 45.988 1.00 93.69 932 ALA A O 1
ATOM 7214 N N . LYS A 1 933 ? -12.764 10.962 47.626 1.00 96.31 933 LYS A N 1
ATOM 7215 C CA . LYS A 1 933 ? -11.323 10.906 47.352 1.00 96.31 933 LYS A CA 1
ATOM 7216 C C . LYS A 1 933 ? -10.762 9.539 47.730 1.00 96.31 933 LYS A C 1
ATOM 7218 O O . LYS A 1 933 ? -10.153 8.886 46.888 1.00 96.31 933 LYS A O 1
ATOM 7223 N N . GLN A 1 934 ? -11.059 9.069 48.946 1.00 96.44 934 GLN A N 1
ATOM 7224 C CA . GLN A 1 934 ? -10.573 7.774 49.432 1.00 96.44 934 GLN A CA 1
ATOM 7225 C C . GLN A 1 934 ? -11.092 6.602 48.589 1.00 96.44 934 GLN A C 1
ATOM 7227 O O . GLN A 1 934 ? -10.298 5.768 48.168 1.00 96.44 934 GLN A O 1
ATOM 7232 N N . ARG A 1 935 ? -12.392 6.560 48.253 1.00 95.81 935 ARG A N 1
ATOM 7233 C CA . ARG A 1 935 ? -12.931 5.508 47.370 1.00 95.81 935 ARG A CA 1
ATOM 7234 C C . ARG A 1 935 ? -12.313 5.554 45.973 1.00 95.81 935 ARG A C 1
ATOM 7236 O O . ARG A 1 935 ? -12.125 4.502 45.378 1.00 95.81 935 ARG A O 1
ATOM 7243 N N . GLY A 1 936 ? -11.970 6.740 45.464 1.00 96.56 936 GLY A N 1
ATOM 7244 C CA . GLY A 1 936 ? -11.219 6.878 44.214 1.00 96.56 936 GLY A CA 1
ATOM 7245 C C . GLY A 1 936 ? -9.841 6.213 44.303 1.00 96.56 936 GLY A C 1
ATOM 7246 O O . GLY A 1 936 ? -9.545 5.333 43.500 1.00 96.56 936 GLY A O 1
ATOM 7247 N N . ILE A 1 937 ? -9.051 6.553 45.328 1.00 97.38 937 ILE A N 1
ATOM 7248 C CA . ILE A 1 937 ? -7.746 5.925 45.616 1.00 97.38 937 ILE A CA 1
ATOM 7249 C C . ILE A 1 937 ? -7.893 4.394 45.720 1.00 97.38 937 ILE A C 1
ATOM 7251 O O . ILE A 1 937 ? -7.194 3.656 45.027 1.00 97.38 937 ILE A O 1
ATOM 7255 N N . ASP A 1 938 ? -8.855 3.905 46.508 1.00 95.44 938 ASP A N 1
ATOM 7256 C CA . ASP A 1 938 ? -9.098 2.469 46.699 1.00 95.44 938 ASP A CA 1
ATOM 7257 C C . ASP A 1 938 ? -9.468 1.739 45.389 1.00 95.44 938 ASP A C 1
ATOM 7259 O O . ASP A 1 938 ? -9.103 0.575 45.207 1.00 95.44 938 ASP A O 1
ATOM 7263 N N . ILE A 1 939 ? -10.200 2.395 44.477 1.00 95.25 939 ILE A N 1
ATOM 7264 C CA . ILE A 1 939 ? -10.518 1.857 43.143 1.00 95.25 939 ILE A CA 1
ATOM 7265 C C . ILE A 1 939 ? -9.252 1.795 42.289 1.00 95.25 939 ILE A C 1
ATOM 7267 O O . ILE A 1 939 ? -8.941 0.728 41.758 1.00 95.25 939 ILE A O 1
ATOM 7271 N N . GLY A 1 940 ? -8.505 2.899 42.196 1.00 96.06 940 GLY A N 1
ATOM 7272 C CA . GLY A 1 940 ? -7.287 2.980 41.386 1.00 96.06 940 GLY A CA 1
ATOM 7273 C C . GLY A 1 940 ? -6.237 1.946 41.791 1.00 96.06 940 GLY A C 1
ATOM 7274 O O . GLY A 1 940 ? -5.695 1.247 40.936 1.00 96.06 940 GLY A O 1
ATOM 7275 N N . GLN A 1 941 ? -6.035 1.770 43.101 1.00 95.12 941 GLN A N 1
ATOM 7276 C CA . GLN A 1 941 ? -5.152 0.744 43.653 1.00 95.12 941 GLN A CA 1
ATOM 7277 C C . GLN A 1 941 ? -5.555 -0.664 43.192 1.00 95.12 941 GLN A C 1
ATOM 7279 O O . GLN A 1 941 ? -4.738 -1.391 42.635 1.00 95.12 941 GLN A O 1
ATOM 7284 N N . ARG A 1 942 ? -6.830 -1.040 43.367 1.00 92.56 942 ARG A N 1
ATOM 7285 C CA . ARG A 1 942 ? -7.325 -2.380 43.002 1.00 92.56 942 ARG A CA 1
ATOM 7286 C C . ARG A 1 942 ? -7.245 -2.648 41.502 1.00 92.56 942 ARG A C 1
ATOM 7288 O O . ARG A 1 942 ? -6.968 -3.776 41.105 1.00 92.56 942 ARG A O 1
ATOM 7295 N N . VAL A 1 943 ? -7.498 -1.630 40.678 1.00 94.25 943 VAL A N 1
ATOM 7296 C CA . VAL A 1 943 ? -7.376 -1.724 39.217 1.00 94.25 943 VAL A CA 1
ATOM 7297 C C . VAL A 1 943 ? -5.928 -1.999 38.817 1.00 94.25 943 VAL A C 1
ATOM 7299 O O . VAL A 1 943 ? -5.676 -2.932 38.052 1.00 94.25 943 VAL A O 1
ATOM 7302 N N . ALA A 1 944 ? -4.976 -1.259 39.391 1.00 93.25 944 ALA A N 1
ATOM 7303 C CA . ALA A 1 944 ? -3.556 -1.506 39.175 1.00 93.25 944 ALA A CA 1
ATOM 7304 C C . ALA A 1 944 ? -3.131 -2.902 39.661 1.00 93.25 944 ALA A C 1
ATOM 7306 O O . ALA A 1 944 ? -2.508 -3.634 38.897 1.00 93.25 944 ALA A O 1
ATOM 7307 N N . ASP A 1 945 ? -3.521 -3.316 40.871 1.00 90.44 945 ASP A N 1
ATOM 7308 C CA . ASP A 1 945 ? -3.173 -4.631 41.431 1.00 90.44 945 ASP A CA 1
ATOM 7309 C C . ASP A 1 945 ? -3.634 -5.797 40.528 1.00 90.44 945 ASP A C 1
ATOM 7311 O O . ASP A 1 945 ? -2.898 -6.772 40.344 1.00 90.44 945 ASP A O 1
ATOM 7315 N N . ILE A 1 946 ? -4.836 -5.702 39.939 1.00 89.50 946 ILE A N 1
ATOM 7316 C CA . ILE A 1 946 ? -5.374 -6.710 39.009 1.00 89.50 946 ILE A CA 1
ATOM 7317 C C . ILE A 1 946 ? -4.553 -6.741 37.715 1.00 89.50 946 ILE A C 1
ATOM 7319 O O . ILE A 1 946 ? -4.060 -7.802 37.327 1.00 89.50 946 ILE A O 1
ATOM 7323 N N . ILE A 1 947 ? -4.367 -5.586 37.070 1.00 90.31 947 ILE A N 1
ATOM 7324 C CA . ILE A 1 947 ? -3.666 -5.499 35.782 1.00 90.31 947 ILE A CA 1
ATOM 7325 C C . ILE A 1 947 ? -2.194 -5.914 35.935 1.00 90.31 947 ILE A C 1
ATOM 7327 O O . ILE A 1 947 ? -1.684 -6.672 35.111 1.00 90.31 947 ILE A O 1
ATOM 7331 N N . LEU A 1 948 ? -1.515 -5.503 37.011 1.00 88.31 948 LEU A N 1
ATOM 7332 C CA . LEU A 1 948 ? -0.137 -5.916 37.296 1.00 88.31 948 LEU A CA 1
ATOM 7333 C C . LEU A 1 948 ? -0.023 -7.421 37.509 1.00 88.31 948 LEU A C 1
ATOM 7335 O O . LEU A 1 948 ? 0.869 -8.044 36.936 1.00 88.31 948 LEU A O 1
ATOM 7339 N N . ARG A 1 949 ? -0.926 -8.029 38.288 1.00 87.19 949 ARG A N 1
ATOM 7340 C CA . ARG A 1 949 ? -0.933 -9.484 38.502 1.00 87.19 949 ARG A CA 1
ATOM 7341 C C . ARG A 1 949 ? -1.038 -10.235 37.176 1.00 87.19 949 ARG A C 1
ATOM 7343 O O . ARG A 1 949 ? -0.303 -11.202 36.973 1.00 87.19 949 ARG A O 1
ATOM 7350 N N . ASP A 1 950 ? -1.913 -9.774 36.290 1.00 83.88 950 ASP A N 1
ATOM 7351 C CA . ASP A 1 950 ? -2.191 -10.439 35.019 1.00 83.88 950 ASP A CA 1
ATOM 7352 C C . ASP A 1 950 ? -1.071 -10.181 33.985 1.00 83.88 950 ASP A C 1
ATOM 7354 O O . ASP A 1 950 ? -0.769 -11.056 33.175 1.00 83.88 950 ASP A O 1
ATOM 7358 N N . ARG A 1 951 ? -0.365 -9.038 34.059 1.00 89.94 951 ARG A N 1
ATOM 7359 C CA . ARG A 1 951 ? 0.779 -8.703 33.182 1.00 89.94 951 ARG A CA 1
ATOM 7360 C C . ARG A 1 951 ? 2.162 -9.103 33.711 1.00 89.94 951 ARG A C 1
ATOM 7362 O O . ARG A 1 951 ? 3.124 -9.062 32.946 1.00 89.94 951 ARG A O 1
ATOM 7369 N N . ARG A 1 952 ? 2.297 -9.522 34.975 1.00 83.81 952 ARG A N 1
ATOM 7370 C CA . ARG A 1 952 ? 3.594 -9.845 35.614 1.00 83.81 952 ARG A CA 1
ATOM 7371 C C . ARG A 1 952 ? 4.369 -10.975 34.925 1.00 83.81 952 ARG A C 1
ATOM 7373 O O . ARG A 1 952 ? 5.595 -10.963 34.946 1.00 83.81 952 ARG A O 1
ATOM 7380 N N . ASN A 1 953 ? 3.666 -11.930 34.314 1.00 84.38 953 ASN A N 1
ATOM 7381 C CA . ASN A 1 953 ? 4.251 -13.097 33.641 1.00 84.38 953 ASN A CA 1
ATOM 7382 C C . ASN A 1 953 ? 3.906 -13.149 32.142 1.00 84.38 953 ASN A C 1
ATOM 7384 O O . ASN A 1 953 ? 3.874 -14.223 31.548 1.00 84.38 953 ASN A O 1
ATOM 7388 N N . ASP A 1 954 ? 3.659 -11.997 31.519 1.00 89.94 954 ASP A N 1
ATOM 7389 C CA . ASP A 1 954 ? 3.224 -11.881 30.121 1.00 89.94 954 ASP A CA 1
ATOM 7390 C C . ASP A 1 954 ? 4.300 -12.200 29.064 1.00 89.94 954 ASP A C 1
ATOM 7392 O O . ASP A 1 954 ? 4.080 -11.952 27.883 1.00 89.94 954 ASP A O 1
ATOM 7396 N N . GLY A 1 955 ? 5.469 -12.703 29.466 1.00 87.50 955 GLY A N 1
ATOM 7397 C CA . GLY A 1 955 ? 6.604 -12.998 28.587 1.00 87.50 955 GLY A CA 1
ATOM 7398 C C . GLY A 1 955 ? 7.596 -11.846 28.383 1.00 87.50 955 GLY A C 1
ATOM 7399 O O . GLY A 1 955 ? 8.696 -12.094 27.889 1.00 87.50 955 GLY A O 1
ATOM 7400 N N . ALA A 1 956 ? 7.299 -10.609 28.806 1.00 86.06 956 ALA A N 1
ATOM 7401 C CA . ALA A 1 956 ? 8.176 -9.463 28.531 1.00 86.06 956 ALA A CA 1
ATOM 7402 C C . ALA A 1 956 ? 9.559 -9.576 29.195 1.00 86.06 956 ALA A C 1
ATOM 7404 O O . ALA A 1 956 ? 10.564 -9.238 28.571 1.00 86.06 956 ALA A O 1
ATOM 7405 N N . LEU A 1 957 ? 9.639 -10.124 30.413 1.00 74.56 957 LEU A N 1
ATOM 7406 C CA . LEU A 1 957 ? 10.916 -10.369 31.100 1.00 74.56 957 LEU A CA 1
ATOM 7407 C C . LEU A 1 957 ? 11.765 -11.459 30.417 1.00 74.56 957 LEU A C 1
ATOM 7409 O O . LEU A 1 957 ? 12.989 -11.373 30.424 1.00 74.56 957 LEU A O 1
ATOM 7413 N N . GLY A 1 958 ? 11.128 -12.446 29.776 1.00 66.62 958 GLY A N 1
ATOM 7414 C CA . GLY A 1 958 ? 11.806 -13.483 28.986 1.00 66.62 958 GLY A CA 1
ATOM 7415 C C . GLY A 1 958 ? 12.266 -13.006 27.604 1.00 66.62 958 GLY A C 1
ATOM 7416 O O . GLY A 1 958 ? 12.993 -13.710 26.912 1.00 66.62 958 GLY A O 1
ATOM 7417 N N . SER A 1 959 ? 11.894 -11.792 27.182 1.00 73.12 959 SER A N 1
ATOM 7418 C CA . SER A 1 959 ? 12.216 -11.298 25.836 1.00 73.12 959 SER A CA 1
ATOM 7419 C C . SER A 1 959 ? 13.718 -11.132 25.555 1.00 73.12 959 SER A C 1
ATOM 7421 O O . SER A 1 959 ? 14.097 -11.034 24.387 1.00 73.12 959 SER A O 1
ATOM 7423 N N . GLN A 1 960 ? 14.568 -11.144 26.589 1.00 68.50 960 GLN A N 1
ATOM 7424 C CA . GLN A 1 960 ? 16.033 -11.074 26.493 1.00 68.50 960 GLN A CA 1
ATOM 7425 C C . GLN A 1 960 ? 16.724 -12.438 26.280 1.00 68.50 960 GLN A C 1
ATOM 7427 O O . GLN A 1 960 ? 17.938 -12.542 26.463 1.00 68.50 960 GLN A O 1
ATOM 7432 N N . ASP A 1 961 ? 15.980 -13.481 25.898 1.00 66.44 961 ASP A N 1
ATOM 7433 C CA . ASP A 1 961 ? 16.539 -14.785 25.524 1.00 66.44 961 ASP A CA 1
ATOM 7434 C C . ASP A 1 961 ? 17.718 -14.675 24.537 1.00 66.44 961 ASP A C 1
ATOM 7436 O O . ASP A 1 961 ? 17.824 -13.756 23.725 1.00 66.44 961 ASP A O 1
ATOM 7440 N N . ARG A 1 962 ? 18.634 -15.646 24.566 1.00 77.44 962 ARG A N 1
ATOM 7441 C CA . ARG A 1 962 ? 19.814 -15.622 23.692 1.00 77.44 962 ARG A CA 1
ATOM 7442 C C . ARG A 1 962 ? 19.413 -15.800 22.222 1.00 77.44 962 ARG A C 1
ATOM 7444 O O . ARG A 1 962 ? 19.030 -16.897 21.820 1.00 77.44 962 ARG A O 1
ATOM 7451 N N . TYR A 1 963 ? 19.616 -14.770 21.396 1.00 85.12 963 TYR A N 1
ATOM 7452 C CA . TYR A 1 963 ? 19.536 -14.905 19.937 1.00 85.12 963 TYR A CA 1
ATOM 7453 C C . TYR A 1 963 ? 20.524 -15.971 19.434 1.00 85.12 963 TYR A C 1
ATOM 7455 O O . TYR A 1 963 ? 21.705 -15.969 19.792 1.00 85.12 963 TYR A O 1
ATOM 7463 N N . ILE A 1 964 ? 20.033 -16.875 18.585 1.00 84.88 964 ILE A N 1
ATOM 7464 C CA . ILE A 1 964 ? 20.825 -17.920 17.931 1.00 84.88 964 ILE A CA 1
ATOM 7465 C C . ILE A 1 964 ? 20.969 -17.531 16.452 1.00 84.88 964 ILE A C 1
ATOM 7467 O O . ILE A 1 964 ? 19.976 -17.592 15.721 1.00 84.88 964 ILE A O 1
ATOM 7471 N N . PRO A 1 965 ? 22.172 -17.135 15.989 1.00 85.19 965 PRO A N 1
ATOM 7472 C CA . PRO A 1 965 ? 22.403 -16.802 14.588 1.00 85.19 965 PRO A CA 1
ATOM 7473 C C . PRO A 1 965 ? 22.051 -17.962 13.653 1.00 85.19 965 PRO A C 1
ATOM 7475 O O . PRO A 1 965 ? 22.420 -19.112 13.899 1.00 85.19 965 PRO A O 1
ATOM 7478 N N . ARG A 1 966 ? 21.356 -17.650 12.556 1.00 87.69 966 ARG A N 1
ATOM 7479 C CA . ARG A 1 966 ? 21.035 -18.606 11.488 1.00 87.69 966 ARG A CA 1
ATOM 7480 C C . ARG A 1 966 ? 22.111 -18.556 10.402 1.00 87.69 966 ARG A C 1
ATOM 7482 O O . ARG A 1 966 ? 22.615 -17.486 10.082 1.00 87.69 966 ARG A O 1
ATOM 7489 N N . THR A 1 967 ? 22.434 -19.708 9.819 1.00 82.94 967 THR A N 1
ATOM 7490 C CA . THR A 1 967 ? 23.477 -19.859 8.785 1.00 82.94 967 THR A CA 1
ATOM 7491 C C . THR A 1 967 ? 22.955 -19.788 7.346 1.00 82.94 967 THR A C 1
ATOM 7493 O O . THR A 1 967 ? 23.742 -19.879 6.409 1.00 82.94 967 THR A O 1
ATOM 7496 N N . ALA A 1 968 ? 21.641 -19.645 7.145 1.00 85.31 968 ALA A N 1
ATOM 7497 C CA . ALA A 1 968 ? 21.059 -19.525 5.810 1.00 85.31 968 ALA A CA 1
ATOM 7498 C C . ALA A 1 968 ? 21.391 -18.152 5.181 1.00 85.31 968 ALA A C 1
ATOM 7500 O O . ALA A 1 968 ? 21.342 -17.149 5.902 1.00 85.31 968 ALA A O 1
ATOM 7501 N N . PRO A 1 969 ? 21.668 -18.065 3.864 1.00 85.44 969 PRO A N 1
ATOM 7502 C CA . PRO A 1 969 ? 21.841 -16.788 3.166 1.00 85.44 969 PRO A CA 1
ATOM 7503 C C . PRO A 1 969 ? 20.679 -15.820 3.431 1.00 85.44 969 PRO A C 1
ATOM 7505 O O . PRO A 1 969 ? 19.534 -16.245 3.583 1.00 85.44 969 PRO A O 1
ATOM 7508 N N . GLY A 1 970 ? 20.975 -14.524 3.550 1.00 88.12 970 GLY A N 1
ATOM 7509 C CA . GLY A 1 970 ? 19.981 -13.505 3.912 1.00 88.12 970 GLY A CA 1
ATOM 7510 C C . GLY A 1 970 ? 19.578 -13.455 5.395 1.00 88.12 970 GLY A C 1
ATOM 7511 O O . GLY A 1 970 ? 18.784 -12.590 5.768 1.00 88.12 970 GLY A O 1
ATOM 7512 N N . SER A 1 971 ? 20.132 -14.323 6.253 1.00 92.50 971 SER A N 1
ATOM 7513 C CA . SER A 1 971 ? 19.881 -14.297 7.704 1.00 92.50 971 SER A CA 1
ATOM 7514 C C . SER A 1 971 ? 20.553 -13.117 8.408 1.00 92.50 971 SER A C 1
ATOM 7516 O O . SER A 1 971 ? 21.712 -12.802 8.143 1.00 92.50 971 SER A O 1
ATOM 7518 N N . TYR A 1 972 ? 19.856 -12.526 9.381 1.00 95.19 972 TYR A N 1
ATOM 7519 C CA . TYR A 1 972 ? 20.335 -11.414 10.195 1.00 95.19 972 TYR A CA 1
ATOM 7520 C C . TYR A 1 972 ? 21.650 -11.733 10.919 1.00 95.19 972 TYR A C 1
ATOM 7522 O O . TYR A 1 972 ? 21.747 -12.676 11.713 1.00 95.19 972 TYR A O 1
ATOM 7530 N N . GLN A 1 973 ? 22.634 -10.872 10.675 1.00 90.38 973 GLN A N 1
ATOM 7531 C CA . GLN A 1 973 ? 23.910 -10.805 11.376 1.00 90.38 973 GLN A CA 1
ATOM 7532 C C . GLN A 1 973 ? 23.858 -9.591 12.321 1.00 90.38 973 GLN A C 1
ATOM 7534 O O . GLN A 1 973 ? 23.417 -8.530 11.867 1.00 90.38 973 GLN A O 1
ATOM 7539 N N . PRO A 1 974 ? 24.289 -9.708 13.594 1.00 88.69 974 PRO A N 1
ATOM 7540 C CA . PRO A 1 974 ? 24.330 -8.580 14.523 1.00 88.69 974 PRO A CA 1
ATOM 7541 C C . PRO A 1 974 ? 25.061 -7.373 13.924 1.00 88.69 974 PRO A C 1
ATOM 7543 O O . PRO A 1 974 ? 26.153 -7.506 13.374 1.00 88.69 974 PRO A O 1
ATOM 7546 N N . THR A 1 975 ? 24.440 -6.197 14.003 1.00 85.94 975 THR A N 1
ATOM 7547 C CA . THR A 1 975 ? 24.930 -4.963 13.356 1.00 85.94 975 THR A CA 1
ATOM 7548 C C . THR A 1 975 ? 25.784 -4.079 14.269 1.00 85.94 975 THR A C 1
ATOM 7550 O O . THR A 1 975 ? 26.302 -3.056 13.831 1.00 85.94 975 THR A O 1
ATOM 7553 N N . ASN A 1 976 ? 25.922 -4.469 15.532 1.00 80.62 976 ASN A N 1
ATOM 7554 C CA . ASN A 1 976 ? 26.670 -3.816 16.600 1.00 80.62 976 ASN A CA 1
ATOM 7555 C C . ASN A 1 976 ? 27.910 -4.634 16.997 1.00 80.62 976 ASN A C 1
ATOM 7557 O O . ASN A 1 976 ? 27.903 -5.863 16.950 1.00 80.62 976 ASN A O 1
ATOM 7561 N N . ALA A 1 977 ? 28.979 -3.943 17.402 1.00 72.31 977 ALA A N 1
ATOM 7562 C CA . ALA A 1 977 ? 30.301 -4.539 17.633 1.00 72.31 977 ALA A CA 1
ATOM 7563 C C . ALA A 1 977 ? 30.379 -5.490 18.847 1.00 72.31 977 ALA A C 1
ATOM 7565 O O . ALA A 1 977 ? 31.277 -6.323 18.920 1.00 72.31 977 ALA A O 1
ATOM 7566 N N . ASP A 1 978 ? 29.452 -5.373 19.796 1.00 77.44 978 ASP A N 1
ATOM 7567 C CA . ASP A 1 978 ? 29.277 -6.269 20.945 1.00 77.44 978 ASP A CA 1
ATOM 7568 C C . ASP A 1 978 ? 28.372 -7.481 20.641 1.00 77.44 978 ASP A C 1
ATOM 7570 O O . ASP A 1 978 ? 28.282 -8.403 21.450 1.00 77.44 978 ASP A O 1
ATOM 7574 N N . GLY A 1 979 ? 27.717 -7.511 19.473 1.00 77.00 979 GLY A N 1
ATOM 7575 C CA . GLY A 1 979 ? 26.889 -8.627 19.010 1.00 77.00 979 GLY A CA 1
ATOM 7576 C C . GLY A 1 979 ? 25.574 -8.836 19.773 1.00 77.00 979 GLY A C 1
ATOM 7577 O O . GLY A 1 979 ? 24.916 -9.860 19.574 1.00 77.00 979 GLY A O 1
ATOM 7578 N N . VAL A 1 980 ? 25.187 -7.903 20.649 1.00 82.38 980 VAL A N 1
ATOM 7579 C CA . VAL A 1 980 ? 23.963 -7.979 21.463 1.00 82.38 980 VAL A CA 1
ATOM 7580 C C . VAL A 1 980 ? 22.735 -7.754 20.583 1.00 82.38 980 VAL A C 1
ATOM 7582 O O . VAL A 1 980 ? 22.625 -6.721 19.938 1.00 82.38 980 VAL A O 1
ATOM 7585 N N . VAL A 1 981 ? 21.781 -8.685 20.575 1.00 87.50 981 VAL A N 1
ATOM 7586 C CA . VAL A 1 981 ? 20.573 -8.593 19.736 1.00 87.50 981 VAL A CA 1
ATOM 7587 C C . VAL A 1 981 ? 19.354 -8.230 20.586 1.00 87.50 981 VAL A C 1
ATOM 7589 O O . VAL A 1 981 ? 19.100 -8.850 21.617 1.00 87.50 981 VAL A O 1
ATOM 7592 N N . ALA A 1 982 ? 18.604 -7.207 20.171 1.00 88.94 982 ALA A N 1
ATOM 7593 C CA . ALA A 1 982 ? 17.603 -6.551 21.007 1.00 88.94 982 ALA A CA 1
ATOM 7594 C C . ALA A 1 982 ? 16.241 -7.269 21.037 1.00 88.94 982 ALA A C 1
ATOM 7596 O O . ALA A 1 982 ? 15.458 -7.234 20.079 1.00 88.94 982 ALA A O 1
ATOM 7597 N N . LEU A 1 983 ? 15.927 -7.821 22.212 1.00 91.81 983 LEU A N 1
ATOM 7598 C CA . LEU A 1 983 ? 14.626 -8.383 22.592 1.00 91.81 983 LEU A CA 1
ATOM 7599 C C . LEU A 1 983 ? 14.115 -9.537 21.686 1.00 91.81 983 LEU A C 1
ATOM 7601 O O . LEU A 1 983 ? 12.951 -9.511 21.278 1.00 91.81 983 LEU A O 1
ATOM 7605 N N . PRO A 1 984 ? 14.924 -10.559 21.339 1.00 90.56 984 PRO A N 1
ATOM 7606 C CA . PRO A 1 984 ? 14.524 -11.625 20.409 1.00 90.56 984 PRO A CA 1
ATOM 7607 C C . PRO A 1 984 ? 13.280 -12.426 20.820 1.00 90.56 984 PRO A C 1
ATOM 7609 O O . PRO A 1 984 ? 12.592 -12.955 19.950 1.00 90.56 984 PRO A O 1
ATOM 7612 N N . GLY A 1 985 ? 12.946 -12.486 22.112 1.00 90.62 985 GLY A N 1
ATOM 7613 C CA . GLY A 1 985 ? 11.727 -13.136 22.600 1.00 90.62 985 GLY A CA 1
ATOM 7614 C C . GLY A 1 985 ? 10.480 -12.237 22.646 1.00 90.62 985 GLY A C 1
ATOM 7615 O O . GLY A 1 985 ? 9.415 -12.722 23.014 1.00 90.62 985 GLY A O 1
ATOM 7616 N N . PHE A 1 986 ? 10.556 -10.944 22.293 1.00 94.00 986 PHE A N 1
ATOM 7617 C CA . PHE A 1 986 ? 9.433 -10.003 22.499 1.00 94.00 986 PHE A CA 1
ATOM 7618 C C . PHE A 1 986 ? 8.187 -10.331 21.660 1.00 94.00 986 PHE A C 1
ATOM 7620 O O . PHE A 1 986 ? 7.070 -10.002 22.048 1.00 94.00 986 PHE A O 1
ATOM 7627 N N . GLY A 1 987 ? 8.352 -11.050 20.546 1.00 93.00 987 GLY A N 1
ATOM 7628 C CA . GLY A 1 987 ? 7.234 -11.564 19.747 1.00 93.00 987 GLY A CA 1
ATOM 7629 C C . GLY A 1 987 ? 6.380 -12.634 20.442 1.00 93.00 987 GLY A C 1
ATOM 7630 O O . GLY A 1 987 ? 5.350 -13.019 19.892 1.00 93.00 987 GLY A O 1
ATOM 7631 N N . ASN A 1 988 ? 6.804 -13.106 21.622 1.00 92.38 988 ASN A N 1
ATOM 7632 C CA . ASN A 1 988 ? 6.080 -14.051 22.476 1.00 92.38 988 ASN A CA 1
ATOM 7633 C C . ASN A 1 988 ? 5.340 -13.360 23.637 1.00 92.38 988 ASN A C 1
ATOM 7635 O O . ASN A 1 988 ? 4.744 -14.049 24.463 1.00 92.38 988 ASN A O 1
ATOM 7639 N N . VAL A 1 989 ? 5.400 -12.025 23.740 1.00 94.81 989 VAL A N 1
ATOM 7640 C CA . VAL A 1 989 ? 4.650 -11.288 24.764 1.00 94.81 989 VAL A CA 1
ATOM 7641 C C . VAL A 1 989 ? 3.153 -11.490 24.534 1.00 94.81 989 VAL A C 1
ATOM 7643 O O . VAL A 1 989 ? 2.670 -11.377 23.407 1.00 94.81 989 VAL A O 1
ATOM 7646 N N . GLN A 1 990 ? 2.409 -11.777 25.601 1.00 94.62 990 GLN A N 1
ATOM 7647 C CA . GLN A 1 990 ? 0.960 -11.934 25.542 1.00 94.62 990 GLN A CA 1
ATOM 7648 C C . GLN A 1 990 ? 0.320 -10.642 25.020 1.00 94.62 990 GLN A C 1
ATOM 7650 O O . GLN A 1 990 ? 0.470 -9.576 25.621 1.00 94.62 990 GLN A O 1
ATOM 7655 N N . THR A 1 991 ? -0.420 -10.743 23.923 1.00 96.06 991 THR A N 1
ATOM 7656 C CA . THR A 1 991 ? -1.151 -9.627 23.317 1.00 96.06 991 THR A CA 1
ATOM 7657 C C . THR A 1 991 ? -2.273 -9.118 24.230 1.00 96.06 991 THR A C 1
ATOM 7659 O O . THR A 1 991 ? -2.725 -9.815 25.143 1.00 96.06 991 THR A O 1
ATOM 7662 N N . PHE A 1 992 ? -2.682 -7.869 24.030 1.00 95.19 992 PHE A N 1
ATOM 7663 C CA . PHE A 1 992 ? -3.664 -7.158 24.846 1.00 95.19 992 PHE A CA 1
ATOM 7664 C C . PHE A 1 992 ? -5.094 -7.304 24.309 1.00 95.19 992 PHE A C 1
ATOM 7666 O O . PHE A 1 992 ? -6.012 -7.495 25.103 1.00 95.19 992 PHE A O 1
ATOM 7673 N N . VAL A 1 993 ? -5.298 -7.211 22.987 1.00 95.69 993 VAL A N 1
ATOM 7674 C CA . VAL A 1 993 ? -6.626 -7.337 22.347 1.00 95.69 993 VAL A CA 1
ATOM 7675 C C . VAL A 1 993 ? -6.597 -8.257 21.131 1.00 95.69 993 VAL A C 1
ATOM 7677 O O . VAL A 1 993 ? -7.545 -9.020 20.928 1.00 95.69 993 VAL A O 1
ATOM 7680 N N . ILE A 1 994 ? -5.542 -8.226 20.306 1.00 96.94 994 ILE A N 1
ATOM 7681 C CA . ILE A 1 994 ? -5.449 -9.173 19.187 1.00 96.94 994 ILE A CA 1
ATOM 7682 C C . ILE A 1 994 ? -5.292 -10.609 19.729 1.00 96.94 994 ILE A C 1
ATOM 7684 O O . ILE A 1 994 ? -4.579 -10.821 20.708 1.00 96.94 994 ILE A O 1
ATOM 7688 N N . PRO A 1 995 ? -5.915 -11.629 19.111 1.00 94.38 995 PRO A N 1
ATOM 7689 C CA . PRO A 1 995 ? -5.915 -12.992 19.656 1.00 94.38 995 PRO A CA 1
ATOM 7690 C C . PRO A 1 995 ? -4.555 -13.703 19.571 1.00 94.38 995 PRO A C 1
ATOM 7692 O O . PRO A 1 995 ? -4.336 -14.683 20.274 1.00 94.38 995 PRO A O 1
ATOM 7695 N N . SER A 1 996 ? -3.664 -13.252 18.685 1.00 95.12 996 SER A N 1
ATOM 7696 C CA . SER A 1 996 ? -2.299 -13.770 18.523 1.00 95.12 996 SER A CA 1
ATOM 7697 C C . SER A 1 996 ? -1.518 -12.875 17.566 1.00 95.12 996 SER A C 1
ATOM 7699 O O . SER A 1 996 ? -2.115 -12.372 16.608 1.00 95.12 996 SER A O 1
ATOM 7701 N N . ALA A 1 997 ? -0.197 -12.781 17.733 1.00 94.69 997 ALA A N 1
ATOM 7702 C CA . ALA A 1 997 ? 0.670 -12.080 16.786 1.00 94.69 997 ALA A CA 1
ATOM 7703 C C . ALA A 1 997 ? 0.610 -12.686 15.367 1.00 94.69 997 ALA A C 1
ATOM 7705 O O . ALA A 1 997 ? 0.417 -11.955 14.399 1.00 94.69 997 ALA A O 1
ATOM 7706 N N . ASP A 1 998 ? 0.658 -14.022 15.250 1.00 92.81 998 ASP A N 1
ATOM 7707 C CA . ASP A 1 998 ? 0.677 -14.745 13.964 1.00 92.81 998 ASP A CA 1
ATOM 7708 C C . ASP A 1 998 ? -0.503 -14.417 13.031 1.00 92.81 998 ASP A C 1
ATOM 7710 O O . ASP A 1 998 ? -0.355 -14.489 11.814 1.00 92.81 998 ASP A O 1
ATOM 7714 N N . ARG A 1 999 ? -1.667 -14.022 13.571 1.00 93.25 999 ARG A N 1
ATOM 7715 C CA . ARG A 1 999 ? -2.844 -13.627 12.771 1.00 93.25 999 ARG A CA 1
ATOM 7716 C C . ARG A 1 999 ? -2.628 -12.323 11.986 1.00 93.25 999 ARG A C 1
ATOM 7718 O O . ARG A 1 999 ? -3.339 -12.085 11.013 1.00 93.25 999 ARG A O 1
ATOM 7725 N N . PHE A 1 1000 ? -1.683 -11.490 12.418 1.00 96.38 1000 PHE A N 1
ATOM 7726 C CA . PHE A 1 1000 ? -1.366 -10.185 11.830 1.00 96.38 1000 PHE A CA 1
ATOM 7727 C C . PHE A 1 1000 ? 0.044 -10.139 11.223 1.00 96.38 1000 PHE A C 1
ATOM 7729 O O . PHE A 1 1000 ? 0.411 -9.137 10.617 1.00 96.38 1000 PHE A O 1
ATOM 7736 N N . THR A 1 1001 ? 0.820 -11.218 11.348 1.00 92.62 1001 THR A N 1
ATOM 7737 C CA . THR A 1 1001 ? 2.130 -11.365 10.710 1.00 92.62 1001 THR A CA 1
ATOM 7738 C C . THR A 1 1001 ? 1.969 -11.436 9.180 1.00 92.62 1001 THR A C 1
ATOM 7740 O O . THR A 1 1001 ? 1.265 -12.321 8.689 1.00 92.62 1001 THR A O 1
ATOM 7743 N N . PRO A 1 1002 ? 2.613 -10.545 8.401 1.00 90.12 1002 PRO A N 1
ATOM 7744 C CA . PRO A 1 1002 ? 2.518 -10.549 6.942 1.00 90.12 1002 PRO A CA 1
ATOM 7745 C C . PRO A 1 1002 ? 3.239 -11.751 6.306 1.00 90.12 1002 PRO A C 1
ATOM 7747 O O . PRO A 1 1002 ? 4.028 -12.452 6.950 1.00 90.12 1002 PRO A O 1
ATOM 7750 N N . VAL A 1 1003 ? 2.956 -11.986 5.018 1.00 86.88 1003 VAL A N 1
ATOM 7751 C CA . VAL A 1 1003 ? 3.358 -13.192 4.261 1.00 86.88 1003 VAL A CA 1
ATOM 7752 C C . VAL A 1 1003 ? 4.877 -13.402 4.215 1.00 86.88 1003 VAL A C 1
ATOM 7754 O O . VAL A 1 1003 ? 5.329 -14.547 4.214 1.00 86.88 1003 VAL A O 1
ATOM 7757 N N . GLY A 1 1004 ? 5.665 -12.325 4.220 1.00 88.25 1004 GLY A N 1
ATOM 7758 C CA . GLY A 1 1004 ? 7.124 -12.371 4.277 1.00 88.25 1004 GLY A CA 1
ATOM 7759 C C . GLY A 1 1004 ? 7.794 -11.327 3.379 1.00 88.25 1004 GLY A C 1
ATOM 7760 O O . GLY A 1 1004 ? 7.152 -10.784 2.479 1.00 88.25 1004 GLY A O 1
ATOM 7761 N N . PRO A 1 1005 ? 9.086 -11.037 3.613 1.00 94.00 1005 PRO A N 1
ATOM 7762 C CA . PRO A 1 1005 ? 9.844 -10.103 2.790 1.00 94.00 1005 PRO A CA 1
ATOM 7763 C C . PRO A 1 1005 ? 10.104 -10.664 1.382 1.00 94.00 1005 PRO A C 1
ATOM 7765 O O . PRO A 1 1005 ? 10.013 -11.880 1.174 1.00 94.00 1005 PRO A O 1
ATOM 7768 N N . PRO A 1 1006 ? 10.526 -9.810 0.429 1.00 90.88 1006 PRO A N 1
ATOM 7769 C CA . PRO A 1 1006 ? 11.121 -10.254 -0.826 1.00 90.88 1006 PRO A CA 1
ATOM 7770 C C . PRO A 1 1006 ? 12.206 -11.314 -0.596 1.00 90.88 1006 PRO A C 1
ATOM 7772 O O . PRO A 1 1006 ? 13.028 -11.197 0.316 1.00 90.88 1006 PRO A O 1
ATOM 7775 N N . VAL A 1 1007 ? 12.220 -12.351 -1.436 1.00 90.31 1007 VAL A N 1
ATOM 7776 C CA . VAL A 1 1007 ? 13.192 -13.450 -1.330 1.00 90.31 1007 VAL A CA 1
ATOM 7777 C C . VAL A 1 1007 ? 14.612 -12.895 -1.495 1.00 90.31 1007 VAL A C 1
ATOM 7779 O O . VAL A 1 1007 ? 14.864 -12.092 -2.394 1.00 90.31 1007 VAL A O 1
ATOM 7782 N N . TYR A 1 1008 ? 15.543 -13.317 -0.637 1.00 90.75 1008 TYR A N 1
ATOM 7783 C CA . TYR A 1 1008 ? 16.947 -12.901 -0.713 1.00 90.75 1008 TYR A CA 1
ATOM 7784 C C . TYR A 1 1008 ? 17.541 -13.220 -2.095 1.00 90.75 1008 TYR A C 1
ATOM 7786 O O . TYR A 1 1008 ? 17.342 -14.320 -2.610 1.00 90.75 1008 TYR A O 1
ATOM 7794 N N . GLY A 1 1009 ? 18.214 -12.244 -2.711 1.00 86.88 1009 GLY A N 1
ATOM 7795 C CA . GLY A 1 1009 ? 18.734 -12.353 -4.079 1.00 86.88 1009 GLY A CA 1
ATOM 7796 C C . GLY A 1 1009 ? 17.682 -12.221 -5.197 1.00 86.88 1009 GLY A C 1
ATOM 7797 O O . GLY A 1 1009 ? 18.035 -12.305 -6.369 1.00 86.88 1009 GLY A O 1
ATOM 7798 N N . SER A 1 1010 ? 16.396 -11.984 -4.902 1.00 91.00 1010 SER A N 1
ATOM 7799 C CA . SER A 1 1010 ? 15.374 -11.729 -5.940 1.00 91.00 1010 SER A CA 1
ATOM 7800 C C . SER A 1 1010 ? 15.482 -10.333 -6.570 1.00 91.00 1010 SER A C 1
ATOM 7802 O O . SER A 1 1010 ? 16.083 -9.425 -5.997 1.00 91.00 1010 SER A O 1
ATOM 7804 N N . SER A 1 1011 ? 14.848 -10.134 -7.733 1.00 88.00 1011 SER A N 1
ATOM 7805 C CA . SER A 1 1011 ? 14.736 -8.823 -8.395 1.00 88.00 1011 SER A CA 1
ATOM 7806 C C . SER A 1 1011 ? 14.113 -7.756 -7.486 1.00 88.00 1011 SER A C 1
ATOM 7808 O O . SER A 1 1011 ? 14.656 -6.663 -7.365 1.00 88.00 1011 SER A O 1
ATOM 7810 N N . GLN A 1 1012 ? 13.031 -8.087 -6.773 1.00 88.50 1012 GLN A N 1
ATOM 7811 C CA . GLN A 1 1012 ? 12.388 -7.167 -5.829 1.00 88.50 1012 GLN A CA 1
ATOM 7812 C C . GLN A 1 1012 ? 13.306 -6.810 -4.647 1.00 88.50 1012 GLN A C 1
ATOM 7814 O O . GLN A 1 1012 ? 13.372 -5.648 -4.251 1.00 88.50 1012 GLN A O 1
ATOM 7819 N N . TYR A 1 1013 ? 14.056 -7.782 -4.116 1.00 92.69 1013 TYR A N 1
ATOM 7820 C CA . TYR A 1 1013 ? 15.079 -7.520 -3.098 1.00 92.69 1013 TYR A CA 1
ATOM 7821 C C . TYR A 1 1013 ? 16.162 -6.561 -3.624 1.00 92.69 1013 TYR A C 1
ATOM 7823 O O . TYR A 1 1013 ? 16.517 -5.614 -2.926 1.00 92.69 1013 TYR A O 1
ATOM 7831 N N . ALA A 1 1014 ? 16.629 -6.748 -4.864 1.00 93.25 1014 ALA A N 1
ATOM 7832 C CA . ALA A 1 1014 ? 17.623 -5.874 -5.486 1.00 93.25 1014 ALA A CA 1
ATOM 7833 C C . ALA A 1 1014 ? 17.110 -4.438 -5.697 1.00 93.25 1014 ALA A C 1
ATOM 7835 O O . ALA A 1 1014 ? 17.820 -3.486 -5.380 1.00 93.25 1014 ALA A O 1
ATOM 7836 N N . ILE A 1 1015 ? 15.869 -4.268 -6.171 1.00 92.62 1015 ILE A N 1
ATOM 7837 C CA . ILE A 1 1015 ? 15.232 -2.951 -6.358 1.00 92.62 1015 ILE A CA 1
ATOM 7838 C C . ILE A 1 1015 ? 15.216 -2.164 -5.042 1.00 92.62 1015 ILE A C 1
ATOM 7840 O O . ILE A 1 1015 ? 15.661 -1.015 -4.996 1.00 92.62 1015 ILE A O 1
ATOM 7844 N N . GLU A 1 1016 ? 14.735 -2.785 -3.964 1.00 96.19 1016 GLU A N 1
ATOM 7845 C CA . GLU A 1 1016 ? 14.623 -2.117 -2.667 1.00 96.19 1016 GLU A CA 1
ATOM 7846 C C . GLU A 1 1016 ? 15.992 -1.886 -2.013 1.00 96.19 1016 GLU A C 1
ATOM 7848 O O . GLU A 1 1016 ? 16.223 -0.825 -1.430 1.00 96.19 1016 GLU A O 1
ATOM 7853 N N . LEU A 1 1017 ? 16.929 -2.832 -2.148 1.00 97.12 1017 LEU A N 1
ATOM 7854 C CA . LEU A 1 1017 ? 18.290 -2.665 -1.642 1.00 97.12 1017 LEU A CA 1
ATOM 7855 C C . LEU A 1 1017 ? 19.013 -1.511 -2.346 1.00 97.12 1017 LEU A C 1
ATOM 7857 O O . LEU A 1 1017 ? 19.648 -0.698 -1.676 1.00 97.12 1017 LEU A O 1
ATOM 7861 N N . ASN A 1 1018 ? 18.864 -1.394 -3.668 1.00 96.69 1018 ASN A N 1
ATOM 7862 C CA . ASN A 1 1018 ? 19.443 -0.311 -4.461 1.00 96.69 1018 ASN A CA 1
ATOM 7863 C C . ASN A 1 1018 ? 18.789 1.048 -4.149 1.00 96.69 1018 ASN A C 1
ATOM 7865 O O . ASN A 1 1018 ? 19.482 2.070 -4.134 1.00 96.69 1018 ASN A O 1
ATOM 7869 N N . GLU A 1 1019 ? 17.481 1.095 -3.851 1.00 97.06 1019 GLU A N 1
ATOM 7870 C CA . GLU A 1 1019 ? 16.843 2.321 -3.347 1.00 97.06 1019 GLU A CA 1
ATOM 7871 C C . GLU A 1 1019 ? 17.501 2.769 -2.036 1.00 97.06 1019 GLU A C 1
ATOM 7873 O O . GLU A 1 1019 ? 17.906 3.931 -1.916 1.00 97.06 1019 GLU A O 1
ATOM 7878 N N . VAL A 1 1020 ? 17.656 1.849 -1.079 1.00 96.88 1020 VAL A N 1
ATOM 7879 C CA . VAL A 1 1020 ? 18.267 2.154 0.218 1.00 96.88 1020 VAL A CA 1
ATOM 7880 C C . VAL A 1 1020 ? 19.752 2.489 0.069 1.00 96.88 1020 VAL A C 1
ATOM 7882 O O . VAL A 1 1020 ? 20.201 3.453 0.679 1.00 96.88 1020 VAL A O 1
ATOM 7885 N N . GLN A 1 1021 ? 20.512 1.796 -0.782 1.00 96.25 1021 GLN A N 1
ATOM 7886 C CA . GLN A 1 1021 ? 21.914 2.123 -1.063 1.00 96.25 1021 GLN A CA 1
ATOM 7887 C C . GLN A 1 1021 ? 22.054 3.565 -1.574 1.00 96.25 1021 GLN A C 1
ATOM 7889 O O . GLN A 1 1021 ? 22.901 4.322 -1.087 1.00 96.25 1021 GLN A O 1
ATOM 7894 N N . ARG A 1 1022 ? 21.179 3.963 -2.509 1.00 96.31 1022 ARG A N 1
ATOM 7895 C CA . ARG A 1 1022 ? 21.167 5.287 -3.142 1.00 96.31 1022 ARG A CA 1
ATOM 7896 C C . ARG A 1 1022 ? 20.696 6.397 -2.201 1.00 96.31 1022 ARG A C 1
ATOM 7898 O O . ARG A 1 1022 ? 21.344 7.440 -2.141 1.00 96.31 1022 ARG A O 1
ATOM 7905 N N . LEU A 1 1023 ? 19.582 6.218 -1.489 1.00 96.25 1023 LEU A N 1
ATOM 7906 C CA . LEU A 1 1023 ? 18.960 7.268 -0.662 1.00 96.25 1023 LEU A CA 1
ATOM 7907 C C . LEU A 1 1023 ? 19.364 7.220 0.814 1.00 96.25 1023 LEU A C 1
ATOM 7909 O O . LEU A 1 1023 ? 19.426 8.259 1.462 1.00 96.25 1023 LEU A O 1
ATOM 7913 N N . GLY A 1 1024 ? 19.635 6.036 1.350 1.00 96.69 1024 GLY A N 1
ATOM 7914 C CA . GLY A 1 1024 ? 19.913 5.793 2.764 1.00 96.69 1024 GLY A CA 1
ATOM 7915 C C . GLY A 1 1024 ? 21.374 5.959 3.177 1.00 96.69 1024 GLY A C 1
ATOM 7916 O O . GLY A 1 1024 ? 21.664 5.960 4.370 1.00 96.69 1024 GLY A O 1
ATOM 7917 N N . GLY A 1 1025 ? 22.299 6.103 2.222 1.00 95.88 1025 GLY A N 1
ATOM 7918 C CA . GLY A 1 1025 ? 23.734 6.210 2.502 1.00 95.88 1025 GLY A CA 1
ATOM 7919 C C . GLY A 1 1025 ? 24.109 7.481 3.273 1.00 95.88 1025 GLY A C 1
ATOM 7920 O O . GLY A 1 1025 ? 23.562 8.556 3.013 1.00 95.88 1025 GLY A O 1
ATOM 7921 N N . PHE A 1 1026 ? 25.069 7.383 4.194 1.00 92.56 1026 PHE A N 1
ATOM 7922 C CA . PHE A 1 1026 ? 25.530 8.484 5.050 1.00 92.56 1026 PHE A CA 1
ATOM 7923 C C . PHE A 1 1026 ? 25.895 9.733 4.230 1.00 92.56 1026 PHE A C 1
ATOM 7925 O O . PHE A 1 1026 ? 25.287 10.788 4.409 1.00 92.56 1026 PHE A O 1
ATOM 7932 N N . ASN A 1 1027 ? 26.768 9.567 3.230 1.00 86.50 1027 ASN A N 1
ATOM 7933 C CA . ASN A 1 1027 ? 27.191 10.611 2.287 1.00 86.50 1027 ASN A CA 1
ATOM 7934 C C . ASN A 1 1027 ? 26.384 10.606 0.967 1.00 86.50 1027 ASN A C 1
ATOM 7936 O O . ASN A 1 1027 ? 26.947 10.867 -0.097 1.00 86.50 1027 ASN A O 1
ATOM 7940 N N . SER A 1 1028 ? 25.091 10.255 0.987 1.00 91.50 1028 SER A N 1
ATOM 7941 C CA . SER A 1 1028 ? 24.285 10.221 -0.243 1.00 91.50 1028 SER A CA 1
ATOM 7942 C C . SER A 1 1028 ? 24.193 11.600 -0.909 1.00 91.50 1028 SER A C 1
ATOM 7944 O O . SER A 1 1028 ? 23.657 12.545 -0.338 1.00 91.50 1028 SER A O 1
ATOM 7946 N N . SER A 1 1029 ? 24.640 11.679 -2.164 1.00 89.94 1029 SER A N 1
ATOM 7947 C CA . SER A 1 1029 ? 24.418 12.817 -3.068 1.00 89.94 1029 SER A CA 1
ATOM 7948 C C . SER A 1 1029 ? 23.044 12.796 -3.755 1.00 89.94 1029 SER A C 1
ATOM 7950 O O . SER A 1 1029 ? 22.708 13.723 -4.486 1.00 89.94 1029 SER A O 1
ATOM 7952 N N . ASN A 1 1030 ? 22.271 11.722 -3.561 1.00 92.62 1030 ASN A N 1
ATOM 7953 C CA . ASN A 1 1030 ? 20.969 11.497 -4.193 1.00 92.62 1030 ASN A CA 1
ATOM 7954 C C . ASN A 1 1030 ? 19.792 11.826 -3.261 1.00 92.62 1030 ASN A C 1
ATOM 7956 O O . ASN A 1 1030 ? 18.687 12.067 -3.745 1.00 92.62 1030 ASN A O 1
ATOM 7960 N N . ARG A 1 1031 ? 20.011 11.810 -1.939 1.00 96.56 1031 ARG A N 1
ATOM 7961 C CA . ARG A 1 1031 ? 19.018 12.209 -0.939 1.00 96.56 1031 ARG A CA 1
ATOM 7962 C C . ARG A 1 1031 ? 18.903 13.734 -0.910 1.00 96.56 1031 ARG A C 1
ATOM 7964 O O . ARG A 1 1031 ? 19.909 14.432 -0.795 1.00 96.56 1031 ARG A O 1
ATOM 7971 N N . THR A 1 1032 ? 17.686 14.263 -0.998 1.00 95.69 1032 THR A N 1
ATOM 7972 C CA . THR A 1 1032 ? 17.457 15.717 -0.942 1.00 95.69 1032 THR A CA 1
ATOM 7973 C C . THR A 1 1032 ? 17.628 16.273 0.479 1.00 95.69 1032 THR A C 1
ATOM 7975 O O . THR A 1 1032 ? 17.695 15.530 1.464 1.00 95.69 1032 THR A O 1
ATOM 7978 N N . SER A 1 1033 ? 17.677 17.602 0.609 1.00 93.19 1033 SER A N 1
ATOM 7979 C CA . SER A 1 1033 ? 17.686 18.276 1.914 1.00 93.19 1033 SER A CA 1
ATOM 7980 C C . SER A 1 1033 ? 16.421 17.986 2.728 1.00 93.19 1033 SER A C 1
ATOM 7982 O O . SER A 1 1033 ? 16.534 17.672 3.908 1.00 93.19 1033 SER A O 1
ATOM 7984 N N . ASP A 1 1034 ? 15.238 18.008 2.104 1.00 95.31 1034 ASP A N 1
ATOM 7985 C CA . ASP A 1 1034 ? 13.976 17.644 2.765 1.00 95.31 1034 ASP A CA 1
ATOM 7986 C C . ASP A 1 1034 ? 13.941 16.156 3.148 1.00 95.31 1034 ASP A C 1
ATOM 7988 O O . ASP A 1 1034 ? 13.626 15.841 4.286 1.00 95.31 1034 ASP A O 1
ATOM 7992 N N . GLN A 1 1035 ? 14.390 15.232 2.290 1.00 97.56 1035 GLN A N 1
ATOM 7993 C CA . GLN A 1 1035 ? 14.495 13.809 2.662 1.00 97.56 1035 GLN A CA 1
ATOM 7994 C C . GLN A 1 1035 ? 15.468 13.569 3.827 1.00 97.56 1035 GLN A C 1
ATOM 7996 O O . GLN A 1 1035 ? 15.235 12.699 4.665 1.00 97.56 1035 GLN A O 1
ATOM 8001 N N . THR A 1 1036 ? 16.549 14.350 3.899 1.00 95.19 1036 THR A N 1
ATOM 8002 C CA . THR A 1 1036 ? 17.481 14.340 5.036 1.00 95.19 1036 THR A CA 1
ATOM 8003 C C . THR A 1 1036 ? 16.807 14.890 6.295 1.00 95.19 1036 THR A C 1
ATOM 8005 O O . THR A 1 1036 ? 16.938 14.295 7.362 1.00 95.19 1036 THR A O 1
ATOM 8008 N N . GLN A 1 1037 ? 16.026 15.969 6.175 1.00 94.94 1037 GLN A N 1
ATOM 8009 C CA . GLN A 1 1037 ? 15.239 16.513 7.281 1.00 94.94 1037 GLN A CA 1
ATOM 8010 C C . GLN A 1 1037 ? 14.173 15.519 7.764 1.00 94.94 1037 GLN A C 1
ATOM 8012 O O . GLN A 1 1037 ? 14.065 15.323 8.966 1.00 94.94 1037 GLN A O 1
ATOM 8017 N N . ILE A 1 1038 ? 13.445 14.848 6.863 1.00 97.50 1038 ILE A N 1
ATOM 8018 C CA . ILE A 1 1038 ? 12.462 13.795 7.172 1.00 97.50 1038 ILE A CA 1
ATOM 8019 C C . ILE A 1 1038 ? 13.118 12.645 7.944 1.00 97.50 1038 ILE A C 1
ATOM 8021 O O . ILE A 1 1038 ? 12.574 12.205 8.957 1.00 97.50 1038 ILE A O 1
ATOM 8025 N N . ALA A 1 1039 ? 14.282 12.166 7.485 1.00 96.44 1039 ALA A N 1
ATOM 8026 C CA . ALA A 1 1039 ? 15.021 11.093 8.150 1.00 96.44 1039 ALA A CA 1
ATOM 8027 C C . ALA A 1 1039 ? 15.356 11.453 9.606 1.00 96.44 1039 ALA A C 1
ATOM 8029 O O . ALA A 1 1039 ? 15.102 10.656 10.505 1.00 96.44 1039 ALA A O 1
ATOM 8030 N N . THR A 1 1040 ? 15.872 12.662 9.846 1.00 93.31 1040 THR A N 1
ATOM 8031 C CA . THR A 1 1040 ? 16.200 13.127 11.200 1.00 93.31 1040 THR A CA 1
ATOM 8032 C C . THR A 1 1040 ? 14.946 13.432 12.027 1.00 93.31 1040 THR A C 1
ATOM 8034 O O . THR A 1 1040 ? 14.868 13.018 13.178 1.00 93.31 1040 THR A O 1
ATOM 8037 N N . PHE A 1 1041 ? 13.937 14.096 11.453 1.00 90.69 1041 PHE A N 1
ATOM 8038 C CA . PHE A 1 1041 ? 12.707 14.518 12.140 1.00 90.69 1041 PHE A CA 1
ATOM 8039 C C . PHE A 1 1041 ? 11.979 13.350 12.817 1.00 90.69 1041 PHE A C 1
ATOM 8041 O O . PHE A 1 1041 ? 11.515 13.482 13.950 1.00 90.69 1041 PHE A O 1
ATOM 8048 N N . TRP A 1 1042 ? 11.906 12.206 12.136 1.00 94.50 1042 TRP A N 1
ATOM 8049 C CA . TRP A 1 1042 ? 11.227 11.000 12.611 1.00 94.50 1042 TRP A CA 1
ATOM 8050 C C . TRP A 1 1042 ? 12.170 9.968 13.254 1.00 94.50 1042 TRP A C 1
ATOM 8052 O O . TRP A 1 1042 ? 11.746 8.838 13.501 1.00 94.50 1042 TRP A O 1
ATOM 8062 N N . ALA A 1 1043 ? 13.438 10.311 13.520 1.00 90.38 1043 ALA A N 1
ATOM 8063 C CA . ALA A 1 1043 ? 14.407 9.347 14.039 1.00 90.38 1043 ALA A CA 1
ATOM 8064 C C . ALA A 1 1043 ? 14.005 8.824 15.431 1.00 90.38 1043 ALA A C 1
ATOM 8066 O O . ALA A 1 1043 ? 13.675 7.642 15.556 1.00 90.38 1043 ALA A O 1
ATOM 8067 N N . TYR A 1 1044 ? 13.979 9.699 16.444 1.00 81.94 1044 TYR A N 1
ATOM 8068 C CA . TYR A 1 1044 ? 13.727 9.371 17.860 1.00 81.94 1044 TYR A CA 1
ATOM 8069 C C . TYR A 1 1044 ? 14.607 8.199 18.354 1.00 81.94 1044 TYR A C 1
ATOM 8071 O O . TYR A 1 1044 ? 14.212 7.354 19.167 1.00 81.94 1044 TYR A O 1
ATOM 8079 N N . ASP A 1 1045 ? 15.828 8.152 17.814 1.00 74.62 1045 ASP A N 1
ATOM 8080 C CA . ASP A 1 1045 ? 16.816 7.093 18.019 1.00 74.62 1045 ASP A CA 1
ATOM 8081 C C . ASP A 1 1045 ? 17.845 7.482 19.098 1.00 74.62 1045 ASP A C 1
ATOM 8083 O O . ASP A 1 1045 ? 18.491 6.595 19.668 1.00 74.62 1045 ASP A O 1
ATOM 8087 N N . ARG A 1 1046 ? 17.943 8.770 19.460 1.00 75.81 1046 ARG A N 1
ATOM 8088 C CA . ARG A 1 1046 ? 18.733 9.242 20.609 1.00 75.81 1046 ARG A CA 1
ATOM 8089 C C . ARG A 1 1046 ? 18.188 8.727 21.960 1.00 75.81 1046 ARG A C 1
ATOM 8091 O O . ARG A 1 1046 ? 16.965 8.704 22.131 1.00 75.81 1046 ARG A O 1
ATOM 8098 N N . PRO A 1 1047 ? 19.058 8.392 22.939 1.00 66.44 1047 PRO A N 1
ATOM 8099 C CA . PRO A 1 1047 ? 18.646 7.960 24.283 1.00 66.44 1047 PRO A CA 1
ATOM 8100 C C . PRO A 1 1047 ? 17.804 8.980 25.059 1.00 66.44 1047 PRO A C 1
ATOM 8102 O O . PRO A 1 1047 ? 16.953 8.595 25.850 1.00 66.44 1047 PRO A O 1
ATOM 8105 N N . ASP A 1 1048 ? 18.023 10.275 24.817 1.00 66.38 1048 ASP A N 1
ATOM 8106 C CA . ASP A 1 1048 ? 17.346 11.397 25.474 1.00 66.38 1048 ASP A CA 1
ATOM 8107 C C . ASP A 1 1048 ? 16.114 11.901 24.698 1.00 66.38 1048 ASP A C 1
ATOM 8109 O O . ASP A 1 1048 ? 15.733 13.064 24.810 1.00 66.38 1048 ASP A O 1
ATOM 8113 N N . THR A 1 1049 ? 15.461 11.022 23.931 1.00 70.25 1049 THR A N 1
ATOM 8114 C CA . THR A 1 1049 ? 14.146 11.271 23.311 1.00 70.25 1049 THR A CA 1
ATOM 8115 C C . THR A 1 1049 ? 13.092 10.341 23.903 1.00 70.25 1049 THR A C 1
ATOM 8117 O O . THR A 1 1049 ? 13.415 9.294 24.463 1.00 70.25 1049 THR A O 1
ATOM 8120 N N . PHE A 1 1050 ? 11.808 10.660 23.731 1.00 70.19 1050 PHE A N 1
ATOM 8121 C CA . PHE A 1 1050 ? 10.722 9.806 24.235 1.00 70.19 1050 PHE A CA 1
ATOM 8122 C C . PHE A 1 1050 ? 10.610 8.436 23.531 1.00 70.19 1050 PHE A C 1
ATOM 8124 O O . PHE A 1 1050 ? 9.915 7.553 24.029 1.00 70.19 1050 PHE A O 1
ATOM 8131 N N . ARG A 1 1051 ? 11.331 8.225 22.417 1.00 81.50 1051 ARG A N 1
ATOM 8132 C CA . ARG A 1 1051 ? 11.234 7.082 21.484 1.00 81.50 1051 ARG A CA 1
ATOM 8133 C C . ARG A 1 1051 ? 9.962 7.081 20.602 1.00 81.50 1051 ARG A C 1
ATOM 8135 O O . ARG A 1 1051 ? 8.983 7.760 20.916 1.00 81.50 1051 ARG A O 1
ATOM 8142 N N . PRO A 1 1052 ? 9.934 6.325 19.480 1.00 85.81 1052 PRO A N 1
ATOM 8143 C CA . PRO A 1 1052 ? 8.903 6.491 18.446 1.00 85.81 1052 PRO A CA 1
ATOM 8144 C C . PRO A 1 1052 ? 7.438 6.262 18.875 1.00 85.81 1052 PRO A C 1
ATOM 8146 O O . PRO A 1 1052 ? 6.596 7.059 18.471 1.00 85.81 1052 PRO A O 1
ATOM 8149 N N . PRO A 1 1053 ? 7.066 5.251 19.694 1.00 89.62 1053 PRO A N 1
ATOM 8150 C CA . PRO A 1 1053 ? 5.668 5.086 20.124 1.00 89.62 1053 PRO A CA 1
ATOM 8151 C C . PRO A 1 1053 ? 5.169 6.268 20.965 1.00 89.62 1053 PRO A C 1
ATOM 8153 O O . PRO A 1 1053 ? 4.025 6.710 20.847 1.00 89.62 1053 PRO A O 1
ATOM 8156 N N . ALA A 1 1054 ? 6.069 6.824 21.772 1.00 84.44 1054 ALA A N 1
ATOM 8157 C CA . ALA A 1 1054 ? 5.812 7.928 22.675 1.00 84.44 1054 ALA A CA 1
ATOM 8158 C C . ALA A 1 1054 ? 5.706 9.280 21.940 1.00 84.44 1054 ALA A C 1
ATOM 8160 O O . ALA A 1 1054 ? 4.915 10.129 22.341 1.00 84.44 1054 ALA A O 1
ATOM 8161 N N . GLN A 1 1055 ? 6.389 9.449 20.800 1.00 87.50 1055 GLN A N 1
ATOM 8162 C CA . GLN A 1 1055 ? 6.166 10.586 19.895 1.00 87.50 1055 GLN A CA 1
ATOM 8163 C C . GLN A 1 1055 ? 4.692 10.683 19.457 1.00 87.50 1055 GLN A C 1
ATOM 8165 O O . GLN A 1 1055 ? 4.108 11.764 19.449 1.00 87.50 1055 GLN A O 1
ATOM 8170 N N . TRP A 1 1056 ? 4.049 9.554 19.149 1.00 94.50 1056 TRP A N 1
ATOM 8171 C CA . TRP A 1 1056 ? 2.626 9.539 18.788 1.00 94.50 1056 TRP A CA 1
ATOM 8172 C C . TRP A 1 1056 ? 1.696 9.841 19.967 1.00 94.50 1056 TRP A C 1
ATOM 8174 O O . TRP A 1 1056 ? 0.610 10.376 19.759 1.00 94.50 1056 TRP A O 1
ATOM 8184 N N . ASN A 1 1057 ? 2.133 9.576 21.201 1.00 92.19 1057 ASN A N 1
ATOM 8185 C CA . ASN A 1 1057 ? 1.426 10.017 22.403 1.00 92.19 1057 ASN A CA 1
ATOM 8186 C C . ASN A 1 1057 ? 1.528 11.535 22.599 1.00 92.19 1057 ASN A C 1
ATOM 8188 O O . ASN A 1 1057 ? 0.544 12.149 22.995 1.00 92.19 1057 ASN A O 1
ATOM 8192 N N . GLN A 1 1058 ? 2.669 12.150 22.268 1.00 85.12 1058 GLN A N 1
ATOM 8193 C CA . GLN A 1 1058 ? 2.799 13.611 22.239 1.00 85.12 1058 GLN A CA 1
ATOM 8194 C C . GLN A 1 1058 ? 1.839 14.224 21.205 1.00 85.12 1058 GLN A C 1
ATOM 8196 O O . GLN A 1 1058 ? 1.112 15.154 21.534 1.00 85.12 1058 GLN A O 1
ATOM 8201 N N . ILE A 1 1059 ? 1.767 13.669 19.985 1.00 87.50 1059 ILE A N 1
ATOM 8202 C CA . ILE A 1 1059 ? 0.803 14.107 18.953 1.00 87.50 1059 ILE A CA 1
ATOM 8203 C C . ILE A 1 1059 ? -0.643 13.983 19.465 1.00 87.50 1059 ILE A C 1
ATOM 8205 O O . ILE A 1 1059 ? -1.430 14.917 19.326 1.00 87.50 1059 ILE A O 1
ATOM 8209 N N . ALA A 1 1060 ? -0.989 12.854 20.092 1.00 93.06 1060 ALA A N 1
ATOM 8210 C CA . ALA A 1 1060 ? -2.314 12.632 20.668 1.00 93.06 1060 ALA A CA 1
ATOM 8211 C C . ALA A 1 1060 ? -2.661 13.651 21.771 1.00 93.06 1060 ALA A C 1
ATOM 8213 O O . ALA A 1 1060 ? -3.789 14.138 21.822 1.00 93.06 1060 ALA A O 1
ATOM 8214 N N . GLU A 1 1061 ? -1.691 14.007 22.619 1.00 84.44 1061 GLU A N 1
ATOM 8215 C CA . GLU A 1 1061 ? -1.833 15.023 23.667 1.00 84.44 1061 GLU A CA 1
ATOM 8216 C C . GLU A 1 1061 ? -2.175 16.387 23.051 1.00 84.44 1061 GLU A C 1
ATOM 8218 O O . GLU A 1 1061 ? -3.246 16.924 23.347 1.00 84.44 1061 GLU A O 1
ATOM 8223 N N . VAL A 1 1062 ? -1.367 16.874 22.097 1.00 75.88 1062 VAL A N 1
ATOM 8224 C CA . VAL A 1 1062 ? -1.596 18.162 21.408 1.00 75.88 1062 VAL A CA 1
ATOM 8225 C C . VAL A 1 1062 ? -3.001 18.248 20.804 1.00 75.88 1062 VAL A C 1
ATOM 8227 O O . VAL A 1 1062 ? -3.724 19.224 21.030 1.00 75.88 1062 VAL A O 1
ATOM 8230 N N . GLU A 1 1063 ? -3.409 17.230 20.043 1.00 84.88 1063 GLU A N 1
ATOM 8231 C CA . GLU A 1 1063 ? -4.657 17.285 19.277 1.00 84.88 1063 GLU A CA 1
ATOM 8232 C C . GLU A 1 1063 ? -5.905 17.005 20.134 1.00 84.88 1063 GLU A C 1
ATOM 8234 O O . GLU A 1 1063 ? -6.972 17.569 19.865 1.00 84.88 1063 GLU A O 1
ATOM 8239 N N . SER A 1 1064 ? -5.776 16.247 21.232 1.00 84.06 1064 SER A N 1
ATOM 8240 C CA . SER A 1 1064 ? -6.852 16.095 22.228 1.00 84.06 1064 SER A CA 1
ATOM 8241 C C . SER A 1 1064 ? -7.196 17.416 22.922 1.00 84.06 1064 SER A C 1
ATOM 8243 O O . SER A 1 1064 ? -8.372 17.751 23.094 1.00 84.06 1064 SER A O 1
ATOM 8245 N N . LEU A 1 1065 ? -6.168 18.212 23.235 1.00 72.81 1065 LEU A N 1
ATOM 8246 C CA . LEU A 1 1065 ? -6.287 19.524 23.865 1.00 72.81 1065 LEU A CA 1
ATOM 8247 C C . LEU A 1 1065 ? -6.825 20.572 22.893 1.00 72.81 1065 LEU A C 1
ATOM 8249 O O . LEU A 1 1065 ? -7.741 21.311 23.254 1.00 72.81 1065 LEU A O 1
ATOM 8253 N N . ARG A 1 1066 ? -6.339 20.590 21.641 1.00 72.50 1066 ARG A N 1
ATOM 8254 C CA . ARG A 1 1066 ? -6.920 21.420 20.568 1.00 72.50 1066 ARG A CA 1
ATOM 8255 C C . ARG A 1 1066 ? -8.410 21.122 20.368 1.00 72.50 1066 ARG A C 1
ATOM 8257 O O . ARG A 1 1066 ? -9.178 22.038 20.083 1.00 72.50 1066 ARG A O 1
ATOM 8264 N N . SER A 1 1067 ? -8.812 19.862 20.525 1.00 76.00 1067 SER A N 1
ATOM 8265 C CA . SER A 1 1067 ? -10.192 19.408 20.319 1.00 76.00 1067 SER A CA 1
ATOM 8266 C C . SER A 1 1067 ? -11.085 19.513 21.565 1.00 76.00 1067 SER A C 1
ATOM 8268 O O . SER A 1 1067 ? -12.287 19.278 21.462 1.00 76.00 1067 SER A O 1
ATOM 8270 N N . GLY A 1 1068 ? -10.536 19.876 22.732 1.00 76.69 1068 GLY A N 1
ATOM 8271 C CA . GLY A 1 1068 ? -11.298 20.052 23.974 1.00 76.69 1068 GLY A CA 1
ATOM 8272 C C . GLY A 1 1068 ? -11.922 18.765 24.529 1.00 76.69 1068 GLY A C 1
ATOM 8273 O O . GLY A 1 1068 ? -13.013 18.816 25.098 1.00 76.69 1068 GLY A O 1
ATOM 8274 N N . MET A 1 1069 ? -11.263 17.617 24.337 1.00 84.69 1069 MET A N 1
ATOM 8275 C CA . MET A 1 1069 ? -11.763 16.303 24.763 1.00 84.69 1069 MET A CA 1
ATOM 8276 C C . MET A 1 1069 ? -11.920 16.192 26.288 1.00 84.69 1069 MET A C 1
ATOM 8278 O O . MET A 1 1069 ? -11.102 16.707 27.052 1.00 84.69 1069 MET A O 1
ATOM 8282 N N . SER A 1 1070 ? -12.954 15.474 26.740 1.00 89.00 1070 SER A N 1
ATOM 8283 C CA . SER A 1 1070 ? -13.164 15.197 28.166 1.00 89.00 1070 SER A CA 1
ATOM 8284 C C . SER A 1 1070 ? -12.251 14.086 28.693 1.00 89.00 1070 SER A C 1
ATOM 8286 O O . SER A 1 1070 ? -11.793 13.222 27.948 1.00 89.00 1070 SER A O 1
ATOM 8288 N N . THR A 1 1071 ? -12.061 14.027 30.012 1.00 89.94 1071 THR A N 1
ATOM 8289 C CA . THR A 1 1071 ? -11.171 13.057 30.676 1.00 89.94 1071 THR A CA 1
ATOM 8290 C C . THR A 1 1071 ? -11.482 11.597 30.392 1.00 89.94 1071 THR A C 1
ATOM 8292 O O . THR A 1 1071 ? -10.563 10.795 30.249 1.00 89.94 1071 THR A O 1
ATOM 8295 N N . LEU A 1 1072 ? -12.753 11.227 30.232 1.00 92.44 1072 LEU A N 1
ATOM 8296 C CA . LEU A 1 1072 ? -13.100 9.859 29.842 1.00 92.44 1072 LEU A CA 1
ATOM 8297 C C . LEU A 1 1072 ? -12.805 9.584 28.354 1.00 92.44 1072 LEU A C 1
ATOM 8299 O O . LEU A 1 1072 ? -12.434 8.465 28.000 1.00 92.44 1072 LEU A O 1
ATOM 8303 N N . GLU A 1 1073 ? -12.947 10.584 27.482 1.00 93.50 1073 GLU A N 1
ATOM 8304 C CA . GLU A 1 1073 ? -12.596 10.463 26.061 1.00 93.50 1073 GLU A CA 1
ATOM 8305 C C . GLU A 1 1073 ? -11.078 10.380 25.880 1.00 93.50 1073 GLU A C 1
ATOM 8307 O O . GLU A 1 1073 ? -10.618 9.503 25.149 1.00 93.50 1073 GLU A O 1
ATOM 8312 N N . ASN A 1 1074 ? -10.315 11.197 26.618 1.00 95.25 1074 ASN A N 1
ATOM 8313 C CA . ASN A 1 1074 ? -8.857 11.121 26.718 1.00 95.25 1074 ASN A CA 1
ATOM 8314 C C . ASN A 1 1074 ? -8.422 9.741 27.217 1.00 95.25 1074 ASN A C 1
ATOM 8316 O O . ASN A 1 1074 ? -7.654 9.064 26.538 1.00 95.25 1074 ASN A O 1
ATOM 8320 N N . ALA A 1 1075 ? -8.977 9.268 28.339 1.00 96.69 1075 ALA A N 1
ATOM 8321 C CA . ALA A 1 1075 ? -8.650 7.955 28.895 1.00 96.69 1075 ALA A CA 1
ATOM 8322 C C . ALA A 1 1075 ? -8.873 6.830 27.875 1.00 96.69 1075 ALA A C 1
ATOM 8324 O O . ALA A 1 1075 ? -8.007 5.980 27.679 1.00 96.69 1075 ALA A O 1
ATOM 8325 N N . ARG A 1 1076 ? -10.015 6.855 27.176 1.00 96.81 1076 ARG A N 1
ATOM 8326 C CA . ARG A 1 1076 ? -10.355 5.864 26.148 1.00 96.81 1076 ARG A CA 1
ATOM 8327 C C . ARG A 1 1076 ? -9.423 5.948 24.937 1.00 96.81 1076 ARG A C 1
ATOM 8329 O O . ARG A 1 1076 ? -8.956 4.911 24.474 1.00 96.81 1076 ARG A O 1
ATOM 8336 N N . MET A 1 1077 ? -9.142 7.157 24.445 1.00 97.69 1077 MET A N 1
ATOM 8337 C CA . MET A 1 1077 ? -8.280 7.379 23.280 1.00 97.69 1077 MET A CA 1
ATOM 8338 C C . MET A 1 1077 ? -6.851 6.916 23.560 1.00 97.69 1077 MET A C 1
ATOM 8340 O O . MET A 1 1077 ? -6.302 6.138 22.783 1.00 97.69 1077 MET A O 1
ATOM 8344 N N . PHE A 1 1078 ? -6.263 7.345 24.678 1.00 97.88 1078 PHE A N 1
ATOM 8345 C CA . PHE A 1 1078 ? -4.908 6.953 25.056 1.00 97.88 1078 PHE A CA 1
ATOM 8346 C C . PHE A 1 1078 ? -4.803 5.455 25.362 1.00 97.88 1078 PHE A C 1
ATOM 8348 O O . PHE A 1 1078 ? -3.805 4.834 24.992 1.00 97.88 1078 PHE A O 1
ATOM 8355 N N . ALA A 1 1079 ? -5.828 4.836 25.958 1.00 97.88 1079 ALA A N 1
ATOM 8356 C CA . ALA A 1 1079 ? -5.847 3.387 26.132 1.00 97.88 1079 ALA A CA 1
ATOM 8357 C C . ALA A 1 1079 ? -5.897 2.651 24.780 1.00 97.88 1079 ALA A C 1
ATOM 8359 O O . ALA A 1 1079 ? -5.052 1.790 24.538 1.00 97.88 1079 ALA A O 1
ATOM 8360 N N . GLN A 1 1080 ? -6.800 3.026 23.864 1.00 98.25 1080 GLN A N 1
ATOM 8361 C CA . GLN A 1 1080 ? -6.872 2.436 22.518 1.00 98.25 1080 GLN A CA 1
ATOM 8362 C C . GLN A 1 1080 ? -5.576 2.636 21.716 1.00 98.25 1080 GLN A C 1
ATOM 8364 O O . GLN A 1 1080 ? -5.092 1.683 21.104 1.00 98.25 1080 GLN A O 1
ATOM 8369 N N . LEU A 1 1081 ? -4.998 3.841 21.754 1.00 98.50 1081 LEU A N 1
ATOM 8370 C CA . LEU A 1 1081 ? -3.743 4.199 21.087 1.00 98.50 1081 LEU A CA 1
ATOM 8371 C C . LEU A 1 1081 ? -2.608 3.276 21.530 1.00 98.50 1081 LEU A C 1
ATOM 8373 O O . LEU A 1 1081 ? -1.990 2.602 20.706 1.00 98.50 1081 LEU A O 1
ATOM 8377 N N . ASN A 1 1082 ? -2.362 3.209 22.837 1.00 98.06 1082 ASN A N 1
ATOM 8378 C CA . ASN A 1 1082 ? -1.209 2.490 23.359 1.00 98.06 1082 ASN A CA 1
ATOM 8379 C C . ASN A 1 1082 ? -1.392 0.975 23.312 1.00 98.06 1082 ASN A C 1
ATOM 8381 O O . ASN A 1 1082 ? -0.430 0.264 23.040 1.00 98.06 1082 ASN A O 1
ATOM 8385 N N . VAL A 1 1083 ? -2.616 0.470 23.480 1.00 97.88 1083 VAL A N 1
ATOM 8386 C CA . VAL A 1 1083 ? -2.932 -0.950 23.268 1.00 97.88 1083 VAL A CA 1
ATOM 8387 C C . VAL A 1 1083 ? -2.710 -1.357 21.810 1.00 97.88 1083 VAL A C 1
ATOM 8389 O O . VAL A 1 1083 ? -2.074 -2.381 21.561 1.00 97.88 1083 VAL A O 1
ATOM 8392 N N . ALA A 1 1084 ? -3.149 -0.540 20.845 1.00 98.56 1084 ALA A N 1
ATOM 8393 C CA . ALA A 1 1084 ? -2.883 -0.786 19.430 1.00 98.56 1084 ALA A CA 1
ATOM 8394 C C . ALA A 1 1084 ? -1.383 -0.732 19.107 1.00 98.56 1084 ALA A C 1
ATOM 8396 O O . ALA A 1 1084 ? -0.883 -1.611 18.407 1.00 98.56 1084 ALA A O 1
ATOM 8397 N N . GLN A 1 1085 ? -0.644 0.242 19.648 1.00 98.56 1085 GLN A N 1
ATOM 8398 C CA . GLN A 1 1085 ? 0.809 0.319 19.480 1.00 98.56 1085 GLN A CA 1
ATOM 8399 C C . GLN A 1 1085 ? 1.541 -0.861 20.137 1.00 98.56 1085 GLN A C 1
ATOM 8401 O O . GLN A 1 1085 ? 2.478 -1.389 19.540 1.00 98.56 1085 GLN A O 1
ATOM 8406 N N . ALA A 1 1086 ? 1.124 -1.311 21.323 1.00 97.81 1086 ALA A N 1
ATOM 8407 C CA . ALA A 1 1086 ? 1.726 -2.452 22.005 1.00 97.81 1086 ALA A CA 1
ATOM 8408 C C . ALA A 1 1086 ? 1.516 -3.755 21.221 1.00 97.81 1086 ALA A C 1
ATOM 8410 O O . ALA A 1 1086 ? 2.497 -4.433 20.911 1.00 97.81 1086 ALA A O 1
ATOM 8411 N N . ASP A 1 1087 ? 0.279 -4.065 20.818 1.00 98.50 1087 ASP A N 1
ATOM 8412 C CA . ASP A 1 1087 ? -0.016 -5.248 19.998 1.00 98.50 1087 ASP A CA 1
ATOM 8413 C C . ASP A 1 1087 ? 0.705 -5.191 18.641 1.00 98.50 1087 ASP A C 1
ATOM 8415 O O . ASP A 1 1087 ? 1.284 -6.189 18.205 1.00 98.50 1087 ASP A O 1
ATOM 8419 N N . ALA A 1 1088 ? 0.773 -4.017 18.007 1.00 98.50 1088 ALA A N 1
ATOM 8420 C CA . ALA A 1 1088 ? 1.508 -3.830 16.758 1.00 98.50 1088 ALA A CA 1
ATOM 8421 C C . ALA A 1 1088 ? 3.029 -4.020 16.952 1.00 98.50 1088 ALA A C 1
ATOM 8423 O O . ALA A 1 1088 ? 3.692 -4.617 16.102 1.00 98.50 1088 ALA A O 1
ATOM 8424 N N . GLY A 1 1089 ? 3.582 -3.603 18.096 1.00 97.44 1089 GLY A N 1
ATOM 8425 C CA . GLY A 1 1089 ? 4.971 -3.858 18.488 1.00 97.44 1089 GLY A CA 1
ATOM 8426 C C . GLY A 1 1089 ? 5.282 -5.342 18.709 1.00 97.44 1089 GLY A C 1
ATOM 8427 O O . GLY A 1 1089 ? 6.337 -5.816 18.279 1.00 97.44 1089 GLY A O 1
ATOM 8428 N N . ILE A 1 1090 ? 4.354 -6.095 19.310 1.00 98.06 1090 ILE A N 1
ATOM 8429 C CA . ILE A 1 1090 ? 4.470 -7.552 19.484 1.00 98.06 1090 ILE A CA 1
ATOM 8430 C C . ILE A 1 1090 ? 4.479 -8.247 18.113 1.00 98.06 1090 ILE A C 1
ATOM 8432 O O . ILE A 1 1090 ? 5.360 -9.071 17.854 1.00 98.06 1090 ILE A O 1
ATOM 8436 N N . VAL A 1 1091 ? 3.575 -7.870 17.196 1.00 98.38 1091 VAL A N 1
ATOM 8437 C CA . VAL A 1 1091 ? 3.563 -8.391 15.813 1.00 98.38 1091 VAL A CA 1
ATOM 8438 C C . VAL A 1 1091 ? 4.849 -8.025 15.067 1.00 98.38 1091 VAL A C 1
ATOM 8440 O O . VAL A 1 1091 ? 5.434 -8.886 14.407 1.00 98.38 1091 VAL A O 1
ATOM 8443 N N . ALA A 1 1092 ? 5.342 -6.790 15.206 1.00 97.88 1092 ALA A N 1
ATOM 8444 C CA . ALA A 1 1092 ? 6.597 -6.353 14.596 1.00 97.88 1092 ALA A CA 1
ATOM 8445 C C . ALA A 1 1092 ? 7.790 -7.200 15.059 1.00 97.88 1092 ALA A C 1
ATOM 8447 O O . ALA A 1 1092 ? 8.574 -7.661 14.227 1.00 97.88 1092 ALA A O 1
ATOM 8448 N N . TRP A 1 1093 ? 7.913 -7.468 16.361 1.00 96.19 1093 TRP A N 1
ATOM 8449 C CA . TRP A 1 1093 ? 8.996 -8.301 16.887 1.00 96.19 1093 TRP A CA 1
ATOM 8450 C C . TRP A 1 1093 ? 8.831 -9.788 16.543 1.00 96.19 1093 TRP A C 1
ATOM 8452 O O . TRP A 1 1093 ? 9.814 -10.417 16.147 1.00 96.19 1093 TRP A O 1
ATOM 8462 N N . ASN A 1 1094 ? 7.613 -10.340 16.583 1.00 95.50 1094 ASN A N 1
ATOM 8463 C CA . ASN A 1 1094 ? 7.329 -11.693 16.081 1.00 95.50 1094 ASN A CA 1
ATOM 8464 C C . ASN A 1 1094 ? 7.798 -11.837 14.624 1.00 95.50 1094 ASN A C 1
ATOM 8466 O O . ASN A 1 1094 ? 8.607 -12.708 14.305 1.00 95.50 1094 ASN A O 1
ATOM 8470 N N . THR A 1 1095 ? 7.377 -10.908 13.767 1.00 97.25 1095 THR A N 1
ATOM 8471 C CA . THR A 1 1095 ? 7.702 -10.876 12.338 1.00 97.25 1095 THR A CA 1
ATOM 8472 C C . THR A 1 1095 ? 9.213 -10.770 12.096 1.00 97.25 1095 THR A C 1
ATOM 8474 O O . THR A 1 1095 ? 9.775 -11.554 11.326 1.00 97.25 1095 THR A O 1
ATOM 8477 N N . LYS A 1 1096 ? 9.903 -9.865 12.802 1.00 95.81 1096 LYS A N 1
ATOM 8478 C CA . LYS A 1 1096 ? 11.363 -9.675 12.718 1.00 95.81 1096 LYS A CA 1
ATOM 8479 C C . LYS A 1 1096 ? 12.141 -10.956 12.969 1.00 95.81 1096 LYS A C 1
ATOM 8481 O O . LYS A 1 1096 ? 12.970 -11.337 12.145 1.00 95.81 1096 LYS A O 1
ATOM 8486 N N . TYR A 1 1097 ? 11.860 -11.638 14.076 1.00 94.12 1097 TYR A N 1
ATOM 8487 C CA . TYR A 1 1097 ? 12.593 -12.844 14.462 1.00 94.12 1097 TYR A CA 1
ATOM 8488 C C . TYR A 1 1097 ? 12.090 -14.112 13.756 1.00 94.12 1097 TYR A C 1
ATOM 8490 O O . TYR A 1 1097 ? 12.853 -15.066 13.594 1.00 94.12 1097 TYR A O 1
ATOM 8498 N N . ARG A 1 1098 ? 10.859 -14.114 13.228 1.00 93.88 1098 ARG A N 1
ATOM 8499 C CA . ARG A 1 1098 ? 10.353 -15.155 12.320 1.00 93.88 1098 ARG A CA 1
ATOM 8500 C C . ARG A 1 1098 ? 11.154 -15.185 11.018 1.00 93.88 1098 ARG A C 1
ATOM 8502 O O . ARG A 1 1098 ? 11.810 -16.192 10.740 1.00 93.88 1098 ARG A O 1
ATOM 8509 N N . TYR A 1 1099 ? 11.156 -14.084 10.263 1.00 95.00 1099 TYR A N 1
ATOM 8510 C CA . TYR A 1 1099 ? 11.809 -14.010 8.947 1.00 95.00 1099 TYR A CA 1
ATOM 8511 C C . TYR A 1 1099 ? 13.321 -13.779 9.032 1.00 95.00 1099 TYR A C 1
ATOM 8513 O O . TYR A 1 1099 ? 14.061 -14.297 8.202 1.00 95.00 1099 TYR A O 1
ATOM 8521 N N . ASN A 1 1100 ? 13.792 -13.095 10.079 1.00 94.69 1100 ASN A N 1
ATOM 8522 C CA . ASN A 1 1100 ? 15.207 -12.941 10.413 1.00 94.69 1100 ASN A CA 1
ATOM 8523 C C . ASN A 1 1100 ? 16.058 -12.343 9.275 1.00 94.69 1100 ASN A C 1
ATOM 8525 O O . ASN A 1 1100 ? 17.147 -12.834 8.998 1.00 94.69 1100 ASN A O 1
ATOM 8529 N N . GLN A 1 1101 ? 15.549 -11.308 8.604 1.00 94.31 1101 GLN A N 1
ATOM 8530 C CA . GLN A 1 1101 ? 16.167 -10.688 7.426 1.00 94.31 1101 GLN A CA 1
ATOM 8531 C C . GLN A 1 1101 ? 17.387 -9.812 7.780 1.00 94.31 1101 GLN A C 1
ATOM 8533 O O . GLN A 1 1101 ? 17.383 -9.102 8.792 1.00 94.31 1101 GLN A O 1
ATOM 8538 N N . LEU A 1 1102 ? 18.412 -9.825 6.917 1.00 94.38 1102 LEU A N 1
ATOM 8539 C CA . LEU A 1 1102 ? 19.531 -8.871 6.937 1.00 94.38 1102 LEU A CA 1
ATOM 8540 C C . LEU A 1 1102 ? 19.071 -7.406 6.952 1.00 94.38 1102 LEU A C 1
ATOM 8542 O O . LEU A 1 1102 ? 18.137 -7.025 6.253 1.00 94.38 1102 LEU A O 1
ATOM 8546 N N . ARG A 1 1103 ? 19.811 -6.570 7.687 1.00 96.06 1103 ARG A N 1
ATOM 8547 C CA . ARG A 1 1103 ? 19.694 -5.106 7.624 1.00 96.06 1103 ARG A CA 1
ATOM 8548 C C . ARG A 1 1103 ? 20.295 -4.545 6.338 1.00 96.06 1103 ARG A C 1
ATOM 8550 O O . ARG A 1 1103 ? 21.294 -5.109 5.881 1.00 96.06 1103 ARG A O 1
ATOM 8557 N N . PRO A 1 1104 ? 19.800 -3.400 5.823 1.00 97.06 1104 PRO A N 1
ATOM 8558 C CA . PRO A 1 1104 ? 20.348 -2.776 4.620 1.00 97.06 1104 PRO A CA 1
ATOM 8559 C C . PRO A 1 1104 ? 21.862 -2.563 4.676 1.00 97.06 1104 PRO A C 1
ATOM 8561 O O . PRO A 1 1104 ? 22.550 -2.896 3.723 1.00 97.06 1104 PRO A O 1
ATOM 8564 N N . VAL A 1 1105 ? 22.415 -2.124 5.814 1.00 96.12 1105 VAL A N 1
ATOM 8565 C CA . VAL A 1 1105 ? 23.871 -1.940 5.972 1.00 96.12 1105 VAL A CA 1
ATOM 8566 C C . VAL A 1 1105 ? 24.684 -3.215 5.741 1.00 96.12 1105 VAL A C 1
ATOM 8568 O O . VAL A 1 1105 ? 25.759 -3.157 5.152 1.00 96.12 1105 VAL A O 1
ATOM 8571 N N . THR A 1 1106 ? 24.180 -4.374 6.163 1.00 95.00 1106 THR A N 1
ATOM 8572 C CA . THR A 1 1106 ? 24.860 -5.655 5.950 1.00 95.00 1106 THR A CA 1
ATOM 8573 C C . THR A 1 1106 ? 24.593 -6.174 4.541 1.00 95.00 1106 THR A C 1
ATOM 8575 O O . THR A 1 1106 ? 25.512 -6.656 3.888 1.00 95.00 1106 THR A O 1
ATOM 8578 N N . ALA A 1 1107 ? 23.359 -6.023 4.053 1.00 96.19 1107 ALA A N 1
ATOM 8579 C CA . ALA A 1 1107 ? 22.949 -6.427 2.715 1.00 96.19 1107 ALA A CA 1
ATOM 8580 C C . ALA A 1 1107 ? 23.711 -5.668 1.611 1.00 96.19 1107 ALA A C 1
ATOM 8582 O O . ALA A 1 1107 ? 24.278 -6.311 0.738 1.00 96.19 1107 ALA A O 1
ATOM 8583 N N . VAL A 1 1108 ? 23.834 -4.336 1.690 1.00 97.19 1108 VAL A N 1
ATOM 8584 C CA . VAL A 1 1108 ? 24.596 -3.517 0.723 1.00 97.19 1108 VAL A CA 1
ATOM 8585 C C . VAL A 1 1108 ? 26.084 -3.879 0.728 1.00 97.19 1108 VAL A C 1
ATOM 8587 O O . VAL A 1 1108 ? 26.702 -3.990 -0.327 1.00 97.19 1108 VAL A O 1
ATOM 8590 N N . ARG A 1 1109 ? 26.677 -4.114 1.906 1.00 95.44 1109 ARG A N 1
ATOM 8591 C CA . ARG A 1 1109 ? 28.091 -4.520 2.019 1.00 95.44 1109 ARG A CA 1
ATOM 8592 C C . ARG A 1 1109 ? 28.367 -5.928 1.501 1.00 95.44 1109 ARG A C 1
ATOM 8594 O O . ARG A 1 1109 ? 29.510 -6.234 1.179 1.00 95.44 1109 ARG A O 1
ATOM 8601 N N . GLN A 1 1110 ? 27.353 -6.791 1.484 1.00 93.38 1110 GLN A N 1
ATOM 8602 C CA . GLN A 1 1110 ? 27.462 -8.200 1.099 1.00 93.38 1110 GLN A CA 1
ATOM 8603 C C . GLN A 1 1110 ? 26.752 -8.511 -0.227 1.00 93.38 1110 GLN A C 1
ATOM 8605 O O . GLN A 1 1110 ? 26.677 -9.686 -0.576 1.00 93.38 1110 GLN A O 1
ATOM 8610 N N . ALA A 1 1111 ? 26.277 -7.500 -0.964 1.00 94.12 1111 ALA A N 1
ATOM 8611 C CA . ALA A 1 1111 ? 25.505 -7.657 -2.198 1.00 94.12 1111 ALA A CA 1
ATOM 8612 C C . ALA A 1 1111 ? 26.211 -8.537 -3.246 1.00 94.12 1111 ALA A C 1
ATOM 8614 O O . ALA A 1 1111 ? 25.591 -9.436 -3.797 1.00 94.12 1111 ALA A O 1
ATOM 8615 N N . ASP A 1 1112 ? 27.537 -8.427 -3.391 1.00 92.06 1112 ASP A N 1
ATOM 8616 C CA . ASP A 1 1112 ? 28.330 -9.302 -4.278 1.00 92.06 1112 ASP A CA 1
ATOM 8617 C C . ASP A 1 1112 ? 28.210 -10.817 -3.958 1.00 92.06 1112 ASP A C 1
ATOM 8619 O O . ASP A 1 1112 ? 28.653 -11.661 -4.737 1.00 92.06 1112 ASP A O 1
ATOM 8623 N N . ASN A 1 1113 ? 27.627 -11.180 -2.806 1.00 89.88 1113 ASN A N 1
ATOM 8624 C CA . ASN A 1 1113 ? 27.407 -12.551 -2.336 1.00 89.88 1113 ASN A CA 1
ATOM 8625 C C . ASN A 1 1113 ? 25.917 -12.954 -2.284 1.00 89.88 1113 ASN A C 1
ATOM 8627 O O . ASN A 1 1113 ? 25.614 -14.060 -1.832 1.00 89.88 1113 ASN A O 1
ATOM 8631 N N . ASP A 1 1114 ? 24.982 -12.093 -2.704 1.00 90.56 1114 ASP A N 1
ATOM 8632 C CA . ASP A 1 1114 ? 23.541 -12.396 -2.661 1.00 90.56 1114 ASP A CA 1
ATOM 8633 C C . ASP A 1 1114 ? 23.048 -13.243 -3.854 1.00 90.56 1114 ASP A C 1
ATOM 8635 O O . ASP A 1 1114 ? 21.963 -13.828 -3.797 1.00 90.56 1114 ASP A O 1
ATOM 8639 N N . GLY A 1 1115 ? 23.877 -13.374 -4.897 1.00 88.44 1115 GLY A N 1
ATOM 8640 C CA . GLY A 1 1115 ? 23.593 -14.150 -6.106 1.00 88.44 1115 GLY A CA 1
ATOM 8641 C C . GLY A 1 1115 ? 22.862 -13.380 -7.214 1.00 88.44 1115 GLY A C 1
ATOM 8642 O O . GLY A 1 1115 ? 22.482 -13.994 -8.212 1.00 88.44 1115 GLY A O 1
ATOM 8643 N N . ASN A 1 1116 ? 22.674 -12.066 -7.071 1.00 89.12 1116 ASN A N 1
ATOM 8644 C CA . ASN A 1 1116 ? 21.963 -11.206 -8.010 1.00 89.12 1116 ASN A CA 1
ATOM 8645 C C . ASN A 1 1116 ? 22.920 -10.232 -8.723 1.00 89.12 1116 ASN A C 1
ATOM 8647 O O . ASN A 1 1116 ? 23.570 -9.404 -8.102 1.00 89.12 1116 ASN A O 1
ATOM 8651 N N . GLY A 1 1117 ? 22.966 -10.272 -10.058 1.00 86.94 1117 GLY A N 1
ATOM 8652 C CA . GLY A 1 1117 ? 23.812 -9.363 -10.849 1.00 86.94 1117 GLY A CA 1
ATOM 8653 C C . GLY A 1 1117 ? 23.334 -7.903 -10.923 1.00 86.94 1117 GLY A C 1
ATOM 8654 O O . GLY A 1 1117 ? 23.979 -7.098 -11.590 1.00 86.94 1117 GLY A O 1
ATOM 8655 N N . SER A 1 1118 ? 22.199 -7.570 -10.298 1.00 88.19 1118 SER A N 1
ATOM 8656 C CA . SER A 1 1118 ? 21.607 -6.221 -10.273 1.00 88.19 1118 SER A CA 1
ATOM 8657 C C . SER A 1 1118 ? 21.866 -5.467 -8.966 1.00 88.19 1118 SER A C 1
ATOM 8659 O O . SER A 1 1118 ? 21.488 -4.300 -8.865 1.00 88.19 1118 SER A O 1
ATOM 8661 N N . THR A 1 1119 ? 22.471 -6.103 -7.962 1.00 91.00 1119 THR A N 1
ATOM 8662 C CA . THR A 1 1119 ? 22.989 -5.435 -6.761 1.00 91.00 1119 THR A CA 1
ATOM 8663 C C . THR A 1 1119 ? 24.495 -5.204 -6.923 1.00 91.00 1119 THR A C 1
ATOM 8665 O O . THR A 1 1119 ? 25.156 -5.870 -7.719 1.00 91.00 1119 THR A O 1
ATOM 8668 N N . LEU A 1 1120 ? 25.049 -4.215 -6.215 1.00 90.88 1120 LEU A N 1
ATOM 8669 C CA . LEU A 1 1120 ? 26.485 -3.923 -6.248 1.00 90.88 1120 LEU A CA 1
ATOM 8670 C C . LEU A 1 1120 ? 27.013 -3.720 -4.829 1.00 90.88 1120 LEU A C 1
ATOM 8672 O O . LEU A 1 1120 ? 26.558 -2.817 -4.118 1.00 90.88 1120 LEU A O 1
ATOM 8676 N N . GLY A 1 1121 ? 27.987 -4.538 -4.435 1.00 91.62 1121 GLY A N 1
ATOM 8677 C CA . GLY A 1 1121 ? 28.639 -4.453 -3.139 1.00 91.62 1121 GLY A CA 1
ATOM 8678 C C . GLY A 1 1121 ? 29.355 -3.126 -2.926 1.00 91.62 1121 GLY A C 1
ATOM 8679 O O . GLY A 1 1121 ? 30.205 -2.713 -3.712 1.00 91.62 1121 GLY A O 1
ATOM 8680 N N . ASP A 1 1122 ? 29.055 -2.478 -1.802 1.00 94.31 1122 ASP A N 1
ATOM 8681 C CA . ASP A 1 1122 ? 29.888 -1.405 -1.261 1.00 94.31 1122 ASP A CA 1
ATOM 8682 C C . ASP A 1 1122 ? 30.238 -1.726 0.193 1.00 94.31 1122 ASP A C 1
ATOM 8684 O O . ASP A 1 1122 ? 29.483 -1.445 1.126 1.00 94.31 1122 ASP A O 1
ATOM 8688 N N . ALA A 1 1123 ? 31.420 -2.317 0.383 1.00 92.12 1123 ALA A N 1
ATOM 8689 C CA . ALA A 1 1123 ? 31.961 -2.678 1.691 1.00 92.12 1123 ALA A CA 1
ATOM 8690 C C . ALA A 1 1123 ? 32.122 -1.478 2.649 1.00 92.12 1123 ALA A C 1
ATOM 8692 O O . ALA A 1 1123 ? 32.150 -1.672 3.867 1.00 92.12 1123 ALA A O 1
ATOM 8693 N N . ASN A 1 1124 ? 32.201 -0.248 2.124 1.00 92.56 1124 ASN A N 1
ATOM 8694 C CA . ASN A 1 1124 ? 32.331 0.979 2.911 1.00 92.56 1124 ASN A CA 1
ATOM 8695 C C . ASN A 1 1124 ? 30.984 1.662 3.186 1.00 92.56 1124 ASN A C 1
ATOM 8697 O O . ASN A 1 1124 ? 30.950 2.630 3.951 1.00 92.56 1124 ASN A O 1
ATOM 8701 N N . TRP A 1 1125 ? 29.880 1.174 2.609 1.00 95.25 1125 TRP A N 1
ATOM 8702 C CA . TRP A 1 1125 ? 28.571 1.799 2.763 1.00 95.25 1125 TRP A CA 1
ATOM 8703 C C . TRP A 1 1125 ? 28.154 1.874 4.235 1.00 95.25 1125 TRP A C 1
ATOM 8705 O O . TRP A 1 1125 ? 28.323 0.928 5.013 1.00 95.25 1125 TRP A O 1
ATOM 8715 N N . GLN A 1 1126 ? 27.593 3.011 4.632 1.00 95.12 1126 GLN A N 1
ATOM 8716 C CA . GLN A 1 1126 ? 27.054 3.259 5.968 1.00 95.12 1126 GLN A CA 1
ATOM 8717 C C . GLN A 1 1126 ? 25.672 3.887 5.827 1.00 95.12 1126 GLN A C 1
ATOM 8719 O O . GLN A 1 1126 ? 25.472 4.724 4.947 1.00 95.12 1126 GLN A O 1
ATOM 8724 N N . SER A 1 1127 ? 24.741 3.506 6.699 1.00 95.88 1127 SER A N 1
ATOM 8725 C CA . SER A 1 1127 ? 23.430 4.146 6.801 1.00 95.88 1127 SER A CA 1
ATOM 8726 C C . SER A 1 1127 ? 23.562 5.570 7.350 1.00 95.88 1127 SER A C 1
ATOM 8728 O O . SER A 1 1127 ? 24.493 5.877 8.094 1.00 95.88 1127 SER A O 1
ATOM 8730 N N . PHE A 1 1128 ? 22.639 6.455 6.977 1.00 96.88 1128 PHE A N 1
ATOM 8731 C CA . PHE A 1 1128 ? 22.608 7.834 7.466 1.00 96.88 1128 PHE A CA 1
ATOM 8732 C C . PHE A 1 1128 ? 22.210 7.926 8.943 1.00 96.88 1128 PHE A C 1
ATOM 8734 O O . PHE A 1 1128 ? 22.831 8.673 9.697 1.00 96.88 1128 PHE A O 1
ATOM 8741 N N . LEU A 1 1129 ? 21.224 7.134 9.365 1.00 94.12 1129 LEU A N 1
ATOM 8742 C CA . LEU A 1 1129 ? 20.878 6.945 10.772 1.00 94.12 1129 LEU A CA 1
ATOM 8743 C C . LEU A 1 1129 ? 21.609 5.716 11.347 1.00 94.12 1129 LEU A C 1
ATOM 8745 O O . LEU A 1 1129 ? 21.924 4.781 10.598 1.00 94.12 1129 LEU A O 1
ATOM 8749 N N . PRO A 1 1130 ? 21.848 5.662 12.672 1.00 90.25 1130 PRO A N 1
ATOM 8750 C CA . PRO A 1 1130 ? 22.375 4.472 13.334 1.00 90.25 1130 PRO A CA 1
ATOM 8751 C C . PRO A 1 1130 ? 21.516 3.225 13.064 1.00 90.25 1130 PRO A C 1
ATOM 8753 O O . PRO A 1 1130 ? 20.290 3.260 13.155 1.00 90.25 1130 PRO A O 1
ATOM 8756 N N . THR A 1 1131 ? 22.162 2.101 12.745 1.00 88.75 1131 THR A N 1
ATOM 8757 C CA . THR A 1 1131 ? 21.473 0.825 12.491 1.00 88.75 1131 THR A CA 1
ATOM 8758 C C . THR A 1 1131 ? 21.062 0.144 13.809 1.00 88.75 1131 THR A C 1
ATOM 8760 O O . THR A 1 1131 ? 21.932 -0.159 14.628 1.00 88.75 1131 THR A O 1
ATOM 8763 N N . PRO A 1 1132 ? 19.772 -0.164 14.045 1.00 89.94 1132 PRO A N 1
ATOM 8764 C CA . PRO A 1 1132 ? 19.355 -0.819 15.283 1.00 89.94 1132 PRO A CA 1
ATOM 8765 C C . PRO A 1 1132 ? 19.746 -2.312 15.331 1.00 89.94 1132 PRO A C 1
ATOM 8767 O O . PRO A 1 1132 ? 19.664 -2.995 14.303 1.00 89.94 1132 PRO A O 1
ATOM 8770 N N . PRO A 1 1133 ? 20.108 -2.861 16.508 1.00 91.94 1133 PRO A N 1
ATOM 8771 C CA . PRO A 1 1133 ? 20.644 -4.217 16.661 1.00 91.94 1133 PRO A CA 1
ATOM 8772 C C . PRO A 1 1133 ? 19.549 -5.300 16.735 1.00 91.94 1133 PRO A C 1
ATOM 8774 O O . PRO A 1 1133 ? 19.420 -6.039 17.709 1.00 91.94 1133 PRO A O 1
ATOM 8777 N N . PHE A 1 1134 ? 18.711 -5.373 15.705 1.00 92.81 1134 PHE A N 1
ATOM 8778 C CA . PHE A 1 1134 ? 17.695 -6.415 15.520 1.00 92.81 1134 PHE A CA 1
ATOM 8779 C C . PHE A 1 1134 ? 17.417 -6.635 14.021 1.00 92.81 1134 PHE A C 1
ATOM 8781 O O . PHE A 1 1134 ? 17.740 -5.737 13.234 1.00 92.81 1134 PHE A O 1
ATOM 8788 N N . PRO A 1 1135 ? 16.820 -7.775 13.604 1.00 95.44 1135 PRO A N 1
ATOM 8789 C CA . PRO A 1 1135 ? 16.508 -8.060 12.203 1.00 95.44 1135 PRO A CA 1
ATOM 8790 C C . PRO A 1 1135 ? 15.694 -6.970 11.506 1.00 95.44 1135 PRO A C 1
ATOM 8792 O O . PRO A 1 1135 ? 15.006 -6.169 12.152 1.00 95.44 1135 PRO A O 1
ATOM 8795 N N . ASP A 1 1136 ? 15.770 -6.961 10.175 1.00 94.56 1136 ASP A N 1
ATOM 8796 C CA . ASP A 1 1136 ? 15.061 -5.987 9.353 1.00 94.56 1136 ASP A CA 1
ATOM 8797 C C . ASP A 1 1136 ? 13.564 -6.304 9.253 1.00 94.56 1136 ASP A C 1
ATOM 8799 O O . ASP A 1 1136 ? 12.852 -6.163 10.248 1.00 94.56 1136 ASP A O 1
ATOM 8803 N N . TYR A 1 1137 ? 13.083 -6.710 8.075 1.00 94.25 1137 TYR A N 1
ATOM 8804 C CA . TYR A 1 1137 ? 11.673 -6.767 7.689 1.00 94.25 1137 TYR A CA 1
ATOM 8805 C C . TYR A 1 1137 ? 10.813 -5.681 8.373 1.00 94.25 1137 TYR A C 1
ATOM 8807 O O . TYR A 1 1137 ? 11.311 -4.573 8.572 1.00 94.25 1137 TYR A O 1
ATOM 8815 N N . ILE A 1 1138 ? 9.539 -5.933 8.709 1.00 97.69 1138 ILE A N 1
ATOM 8816 C CA . ILE A 1 1138 ? 8.584 -4.837 8.951 1.00 97.69 1138 ILE A CA 1
ATOM 8817 C C . ILE A 1 1138 ? 9.075 -3.754 9.918 1.00 97.69 1138 ILE A C 1
ATOM 8819 O O . ILE A 1 1138 ? 9.538 -4.012 11.032 1.00 97.69 1138 ILE A O 1
ATOM 8823 N N . SER A 1 1139 ? 9.022 -2.516 9.438 1.00 97.00 1139 SER A N 1
ATOM 8824 C CA . SER A 1 1139 ? 9.585 -1.338 10.082 1.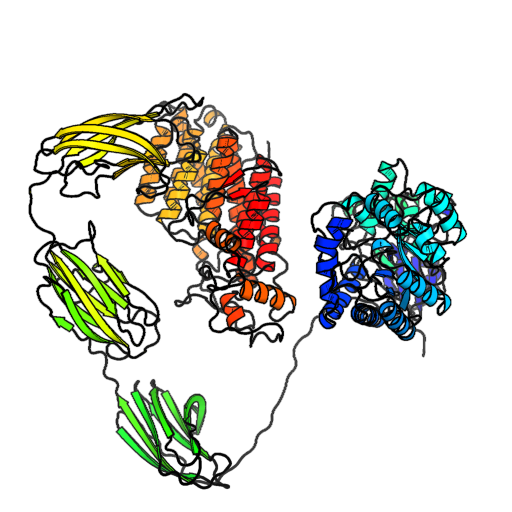00 97.00 1139 SER A CA 1
ATOM 8825 C C . SER A 1 1139 ? 8.845 -1.040 11.381 1.00 97.00 1139 SER A C 1
ATOM 8827 O O . SER A 1 1139 ? 7.614 -0.994 11.409 1.00 97.00 1139 SER A O 1
ATOM 8829 N N . GLY A 1 1140 ? 9.597 -0.847 12.470 1.00 94.31 1140 GLY A N 1
ATOM 8830 C CA . GLY A 1 1140 ? 9.020 -0.545 13.783 1.00 94.31 1140 GLY A CA 1
ATOM 8831 C C . GLY A 1 1140 ? 8.259 0.778 13.752 1.00 94.31 1140 GLY A C 1
ATOM 8832 O O . GLY A 1 1140 ? 7.070 0.804 14.053 1.00 94.31 1140 GLY A O 1
ATOM 8833 N N . HIS A 1 1141 ? 8.926 1.842 13.293 1.00 94.75 1141 HIS A N 1
ATOM 8834 C CA . HIS A 1 1141 ? 8.350 3.168 13.037 1.00 94.75 1141 HIS A CA 1
ATOM 8835 C C . HIS A 1 1141 ? 7.057 3.095 12.218 1.00 94.75 1141 HIS A C 1
ATOM 8837 O O . HIS A 1 1141 ? 6.011 3.517 12.704 1.00 94.75 1141 HIS A O 1
ATOM 8843 N N . SER A 1 1142 ? 7.096 2.443 11.052 1.00 98.12 1142 SER A N 1
ATOM 8844 C CA . SER A 1 1142 ? 5.925 2.260 10.182 1.00 98.12 1142 SER A CA 1
ATOM 8845 C C . SER A 1 1142 ? 4.775 1.544 10.899 1.00 98.12 1142 SER A C 1
ATOM 8847 O O . SER A 1 1142 ? 3.623 1.953 10.796 1.00 98.12 1142 SER A O 1
ATOM 8849 N N . THR A 1 1143 ? 5.081 0.496 11.668 1.00 98.38 1143 THR A N 1
ATOM 8850 C CA . THR A 1 1143 ? 4.078 -0.324 12.365 1.00 98.38 1143 THR A CA 1
ATOM 8851 C C . THR A 1 1143 ? 3.431 0.426 13.537 1.00 98.38 1143 THR A C 1
ATOM 8853 O O . THR A 1 1143 ? 2.205 0.433 13.658 1.00 98.38 1143 THR A O 1
ATOM 8856 N N . PHE A 1 1144 ? 4.221 1.119 14.366 1.00 98.25 1144 PHE A N 1
ATOM 8857 C CA . PHE A 1 1144 ? 3.706 1.952 15.461 1.00 98.25 1144 PHE A CA 1
ATOM 8858 C C . PHE A 1 1144 ? 2.951 3.186 14.950 1.00 98.25 1144 PHE A C 1
ATOM 8860 O O . PHE A 1 1144 ? 1.911 3.534 15.509 1.00 98.25 1144 PHE A O 1
ATOM 8867 N N . GLY A 1 1145 ? 3.460 3.839 13.901 1.00 97.62 1145 GLY A N 1
ATOM 8868 C CA . GLY A 1 1145 ? 2.874 5.055 13.343 1.00 97.62 1145 GLY A CA 1
ATOM 8869 C C . GLY A 1 1145 ? 1.549 4.801 12.638 1.00 97.62 1145 GLY A C 1
ATOM 8870 O O . GLY A 1 1145 ? 0.583 5.515 12.883 1.00 97.62 1145 GLY A O 1
ATOM 8871 N N . ALA A 1 1146 ? 1.451 3.728 11.853 1.00 98.56 1146 ALA A N 1
ATOM 8872 C CA . ALA A 1 1146 ? 0.191 3.316 11.242 1.00 98.56 1146 ALA A CA 1
ATOM 8873 C C . ALA A 1 1146 ? -0.875 2.902 12.270 1.00 98.56 1146 ALA A C 1
ATOM 8875 O O . ALA A 1 1146 ? -2.050 3.227 12.095 1.00 98.56 1146 ALA A O 1
ATOM 8876 N N . ALA A 1 1147 ? -0.478 2.215 13.349 1.00 98.75 1147 ALA A N 1
ATOM 8877 C CA . ALA A 1 1147 ? -1.397 1.868 14.431 1.00 98.75 1147 ALA A CA 1
ATOM 8878 C C . ALA A 1 1147 ? -1.927 3.124 15.145 1.00 98.75 1147 ALA A C 1
ATOM 8880 O O . ALA A 1 1147 ? -3.133 3.261 15.350 1.00 98.75 1147 ALA A O 1
ATOM 8881 N N . ALA A 1 1148 ? -1.039 4.073 15.459 1.00 98.50 1148 ALA A N 1
ATOM 8882 C CA . ALA A 1 1148 ? -1.416 5.343 16.067 1.00 98.50 1148 ALA A CA 1
ATOM 8883 C C . ALA A 1 1148 ? -2.308 6.194 15.152 1.00 98.50 1148 ALA A C 1
ATOM 8885 O O . ALA A 1 1148 ? -3.362 6.662 15.579 1.00 98.50 1148 ALA A O 1
ATOM 8886 N N . ALA A 1 1149 ? -1.929 6.352 13.884 1.00 98.50 1149 ALA A N 1
ATOM 8887 C CA . ALA A 1 1149 ? -2.668 7.154 12.920 1.00 98.50 1149 ALA A CA 1
ATOM 8888 C C . ALA A 1 1149 ? -4.095 6.650 12.684 1.00 98.50 1149 ALA A C 1
ATOM 8890 O O . ALA A 1 1149 ? -5.011 7.462 12.559 1.00 98.50 1149 ALA A O 1
ATOM 8891 N N . GLU A 1 1150 ? -4.305 5.334 12.652 1.00 98.56 1150 GLU A N 1
ATOM 8892 C CA . GLU A 1 1150 ? -5.638 4.741 12.519 1.00 98.56 1150 GLU A CA 1
ATOM 8893 C C . GLU A 1 1150 ? -6.510 5.023 13.759 1.00 98.56 1150 GLU A C 1
ATOM 8895 O O . GLU A 1 1150 ? -7.668 5.413 13.606 1.00 98.56 1150 GLU A O 1
ATOM 8900 N N . VAL A 1 1151 ? -5.955 4.920 14.978 1.00 98.62 1151 VAL A N 1
ATOM 8901 C CA . VAL A 1 1151 ? -6.679 5.286 16.211 1.00 98.62 1151 VAL A CA 1
ATOM 8902 C C . VAL A 1 1151 ? -7.016 6.778 16.228 1.00 98.62 1151 VAL A C 1
ATOM 8904 O O . VAL A 1 1151 ? -8.186 7.123 16.390 1.00 98.62 1151 VAL A O 1
ATOM 8907 N N . LEU A 1 1152 ? -6.048 7.669 15.999 1.00 98.44 1152 LEU A N 1
ATOM 8908 C CA . LEU A 1 1152 ? -6.279 9.122 16.028 1.00 98.44 1152 LEU A CA 1
ATOM 8909 C C . LEU A 1 1152 ? -7.278 9.566 14.943 1.00 98.44 1152 LEU A C 1
ATOM 8911 O O . LEU A 1 1152 ? -8.174 10.366 15.215 1.00 98.44 1152 LEU A O 1
ATOM 8915 N N . SER A 1 1153 ? -7.222 8.965 13.749 1.00 98.25 1153 SER A N 1
ATOM 8916 C CA . SER A 1 1153 ? -8.203 9.220 12.679 1.00 98.25 1153 SER A CA 1
ATOM 8917 C C . SER A 1 1153 ? -9.636 8.833 13.073 1.00 98.25 1153 SER A C 1
ATOM 8919 O O . SER A 1 1153 ? -10.583 9.424 12.558 1.00 98.25 1153 SER A O 1
ATOM 8921 N N . SER A 1 1154 ? -9.823 7.873 13.989 1.00 97.31 1154 SER A N 1
ATOM 8922 C CA . SER A 1 1154 ? -11.156 7.481 14.475 1.00 97.31 1154 SER A CA 1
ATOM 8923 C C . SER A 1 1154 ? -11.774 8.482 15.466 1.00 97.31 1154 SER A C 1
ATOM 8925 O O . SER A 1 1154 ? -12.992 8.489 15.633 1.00 97.31 1154 SER A O 1
ATOM 8927 N N . TYR A 1 1155 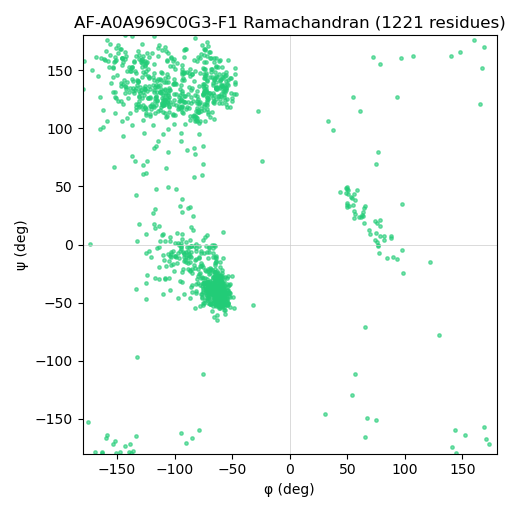? -10.954 9.345 16.077 1.00 96.62 1155 TYR A N 1
ATOM 8928 C CA . TYR A 1 1155 ? -11.385 10.392 17.011 1.00 96.62 1155 TYR A CA 1
ATOM 8929 C C . TYR A 1 1155 ? -11.544 11.759 16.339 1.00 96.62 1155 TYR A C 1
ATOM 8931 O O . TYR A 1 1155 ? -12.549 12.436 16.544 1.00 96.62 1155 TYR A O 1
ATOM 8939 N N . PHE A 1 1156 ? -10.569 12.154 15.519 1.00 95.69 1156 PHE A N 1
ATOM 8940 C CA . PHE A 1 1156 ? -10.498 13.497 14.933 1.00 95.69 1156 PHE A CA 1
ATOM 8941 C C . PHE A 1 1156 ? -10.930 13.552 13.455 1.00 95.69 1156 PHE A C 1
ATOM 8943 O O . PHE A 1 1156 ? -11.085 14.633 12.888 1.00 95.69 1156 PHE A O 1
ATOM 8950 N N . GLY A 1 1157 ? -11.155 12.392 12.830 1.00 93.88 1157 GLY A N 1
ATOM 8951 C CA . GLY A 1 1157 ? -11.520 12.251 11.421 1.00 93.88 1157 GLY A CA 1
ATOM 8952 C C . GLY A 1 1157 ? -10.331 11.949 10.501 1.00 93.88 1157 GLY A C 1
ATOM 8953 O O . GLY A 1 1157 ? -9.170 12.187 10.827 1.00 93.88 1157 GLY A O 1
ATOM 8954 N N . SER A 1 1158 ? -10.629 11.419 9.312 1.00 88.06 1158 SER A N 1
ATOM 8955 C CA . SER A 1 1158 ? -9.616 10.974 8.341 1.00 88.06 1158 SER A CA 1
ATOM 8956 C C . SER A 1 1158 ? -8.866 12.109 7.637 1.00 88.06 1158 SER A C 1
ATOM 8958 O O . SER A 1 1158 ? -7.759 11.888 7.159 1.00 88.06 1158 SER A O 1
ATOM 8960 N N . ASN A 1 1159 ? -9.451 13.310 7.580 1.00 91.94 1159 ASN A N 1
ATOM 8961 C CA . ASN A 1 1159 ? -8.908 14.496 6.901 1.00 91.94 1159 ASN A CA 1
ATOM 8962 C C . ASN A 1 1159 ? -8.615 15.613 7.919 1.00 91.94 1159 ASN A C 1
ATOM 8964 O O . ASN A 1 1159 ? -9.064 16.750 7.763 1.00 91.94 1159 ASN A O 1
ATOM 8968 N N . TYR A 1 1160 ? -7.946 15.257 9.017 1.00 91.62 1160 TYR A N 1
ATOM 8969 C CA . TYR A 1 1160 ? -7.622 16.178 10.102 1.00 91.62 1160 TYR A CA 1
ATOM 8970 C C . TYR A 1 1160 ? -6.263 16.853 9.871 1.00 91.62 1160 TYR A C 1
ATOM 8972 O O . TYR A 1 1160 ? -5.227 16.186 9.843 1.00 91.62 1160 TYR A O 1
ATOM 8980 N N . GLN A 1 1161 ? -6.273 18.179 9.713 1.00 92.44 1161 GLN A N 1
ATOM 8981 C CA . GLN A 1 1161 ? -5.062 18.979 9.521 1.00 92.44 1161 GLN A CA 1
ATOM 8982 C C . GLN A 1 1161 ? -4.382 19.287 10.856 1.00 92.44 1161 GLN A C 1
ATOM 8984 O O . GLN A 1 1161 ? -5.017 19.828 11.759 1.00 92.44 1161 GLN A O 1
ATOM 8989 N N . PHE A 1 1162 ? -3.080 19.017 10.957 1.00 87.50 1162 PHE A N 1
ATOM 8990 C CA . PHE A 1 1162 ? -2.298 19.310 12.160 1.00 87.50 1162 PHE A CA 1
ATOM 8991 C C . PHE A 1 1162 ? -0.829 19.636 11.856 1.00 87.50 1162 PHE A C 1
ATOM 8993 O O . PHE A 1 1162 ? -0.356 19.504 10.723 1.00 87.50 1162 PHE A O 1
ATOM 9000 N N . GLN A 1 1163 ? -0.107 20.084 12.885 1.00 81.75 1163 GLN A N 1
ATOM 9001 C CA . GLN A 1 1163 ? 1.331 20.341 12.839 1.00 81.75 1163 GLN A CA 1
ATOM 9002 C C . GLN A 1 1163 ? 2.029 19.629 13.992 1.00 81.75 1163 GLN A C 1
ATOM 9004 O O . GLN A 1 1163 ? 1.501 19.566 15.098 1.00 81.75 1163 GLN A O 1
ATOM 9009 N N . VAL A 1 1164 ? 3.235 19.130 13.735 1.00 80.44 1164 VAL A N 1
ATOM 9010 C CA . VAL A 1 1164 ? 4.074 18.438 14.720 1.00 80.44 1164 VAL A CA 1
ATOM 9011 C C . VAL A 1 1164 ? 5.512 18.954 14.638 1.00 80.44 1164 VAL A C 1
ATOM 9013 O O . VAL A 1 1164 ? 5.973 19.373 13.574 1.00 80.44 1164 VAL A O 1
ATOM 9016 N N . THR A 1 1165 ? 6.204 18.933 15.776 1.00 78.62 1165 THR A N 1
ATOM 9017 C CA . THR A 1 1165 ? 7.624 19.283 15.951 1.00 78.62 1165 THR A CA 1
ATOM 9018 C C . THR A 1 1165 ? 8.434 18.038 16.344 1.00 78.62 1165 THR A C 1
ATOM 9020 O O . THR A 1 1165 ? 7.852 16.981 16.592 1.00 78.62 1165 THR A O 1
ATOM 9023 N N . SER A 1 1166 ? 9.764 18.127 16.389 1.00 77.44 1166 SER A N 1
ATOM 9024 C CA . SER A 1 1166 ? 10.644 16.988 16.689 1.00 77.44 1166 SER A CA 1
ATOM 9025 C C . SER A 1 1166 ? 11.710 17.316 17.736 1.00 77.44 1166 SER A C 1
ATOM 9027 O O . SER A 1 1166 ? 12.364 18.351 17.652 1.00 77.44 1166 SER A O 1
ATOM 9029 N N . GLN A 1 1167 ? 11.945 16.393 18.677 1.00 74.56 1167 GLN A N 1
ATOM 9030 C CA . GLN A 1 1167 ? 13.073 16.460 19.627 1.00 74.56 1167 GLN A CA 1
ATOM 9031 C C . GLN A 1 1167 ? 14.443 16.248 18.950 1.00 74.56 1167 GLN A C 1
ATOM 9033 O O . GLN A 1 1167 ? 15.479 16.620 19.502 1.00 74.56 1167 GLN A O 1
ATOM 9038 N N . GLU A 1 1168 ? 14.466 15.649 17.757 1.00 78.12 1168 GLU A N 1
ATOM 9039 C CA . GLU A 1 1168 ? 15.691 15.424 16.978 1.00 78.12 1168 GLU A CA 1
ATOM 9040 C C . GLU A 1 1168 ? 16.131 16.696 16.235 1.00 78.12 1168 GLU A C 1
ATOM 9042 O O . GLU A 1 1168 ? 17.327 16.949 16.096 1.00 78.12 1168 GLU A O 1
ATOM 9047 N N . ILE A 1 1169 ? 15.169 17.524 15.801 1.00 73.69 1169 ILE A N 1
ATOM 9048 C CA . ILE A 1 1169 ? 15.403 18.855 15.214 1.00 73.69 1169 ILE A CA 1
ATOM 9049 C C . ILE A 1 1169 ? 14.402 19.897 15.751 1.00 73.69 1169 ILE A C 1
ATOM 9051 O O . ILE A 1 1169 ? 13.462 20.279 15.046 1.00 73.69 1169 ILE A O 1
ATOM 9055 N N . PRO A 1 1170 ? 14.599 20.379 16.992 1.00 65.75 1170 PRO A N 1
ATOM 9056 C CA . PRO A 1 1170 ? 13.729 21.378 17.603 1.00 65.75 1170 PRO A CA 1
ATOM 9057 C C . PRO A 1 1170 ? 13.572 22.656 16.766 1.00 65.75 1170 PRO A C 1
ATOM 9059 O O . PRO A 1 1170 ? 14.465 23.060 16.020 1.00 65.75 1170 PRO A O 1
ATOM 9062 N N . GLY A 1 1171 ? 12.400 23.287 16.870 1.00 57.47 1171 GLY A N 1
ATOM 9063 C CA . GLY A 1 1171 ? 12.033 24.479 16.094 1.00 57.47 1171 GLY A CA 1
ATOM 9064 C C . GLY A 1 1171 ? 11.617 24.214 14.638 1.00 57.47 1171 GLY A C 1
ATOM 9065 O O . GLY A 1 1171 ? 11.130 25.130 13.975 1.00 57.47 1171 GLY A O 1
ATOM 9066 N N . ILE A 1 1172 ? 11.752 22.981 14.135 1.00 73.62 1172 ILE A N 1
ATOM 9067 C CA . ILE A 1 1172 ? 11.218 22.568 12.831 1.00 73.62 1172 ILE A CA 1
ATOM 9068 C C . ILE A 1 1172 ? 9.809 22.002 13.000 1.00 73.62 1172 ILE A C 1
ATOM 9070 O O . ILE A 1 1172 ? 9.597 21.064 13.762 1.00 73.62 1172 ILE A O 1
ATOM 9074 N N . TYR A 1 1173 ? 8.864 22.526 12.219 1.00 78.88 1173 TYR A N 1
ATOM 9075 C CA . TYR A 1 1173 ? 7.478 22.062 12.178 1.00 78.88 1173 TYR A CA 1
ATOM 9076 C C . TYR A 1 1173 ? 7.166 21.415 10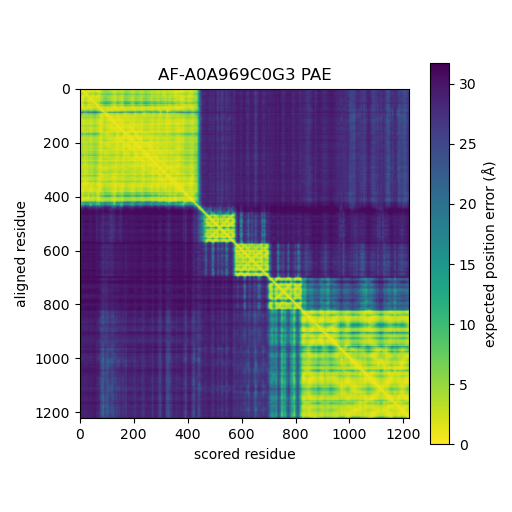.829 1.00 78.88 1173 TYR A C 1
ATOM 9078 O O . TYR A 1 1173 ? 7.518 21.958 9.779 1.00 78.88 1173 TYR A O 1
ATOM 9086 N N . ARG A 1 1174 ? 6.456 20.284 10.847 1.00 87.38 1174 ARG A N 1
ATOM 9087 C CA . ARG A 1 1174 ? 5.905 19.634 9.647 1.00 87.38 1174 ARG A CA 1
ATOM 9088 C C . ARG A 1 1174 ? 4.379 19.629 9.725 1.00 87.38 1174 ARG A C 1
ATOM 9090 O O . ARG A 1 1174 ? 3.809 19.426 10.795 1.00 87.38 1174 ARG A O 1
ATOM 9097 N N . SER A 1 1175 ? 3.731 19.935 8.600 1.00 89.62 1175 SER A N 1
ATOM 9098 C CA . SER A 1 1175 ? 2.271 20.081 8.487 1.00 89.62 1175 SER A CA 1
ATOM 9099 C C . SER A 1 1175 ? 1.680 18.912 7.711 1.00 89.62 1175 SER A C 1
ATOM 9101 O O . SER A 1 1175 ? 2.166 18.601 6.624 1.00 89.62 1175 SER A O 1
ATOM 9103 N N . PHE A 1 1176 ? 0.604 18.322 8.225 1.00 95.56 1176 PHE A N 1
ATOM 9104 C CA . PHE A 1 1176 ? -0.048 17.155 7.632 1.00 95.56 1176 PHE A CA 1
ATOM 9105 C C . PHE A 1 1176 ? -1.546 17.394 7.444 1.00 95.56 1176 PHE A C 1
ATOM 9107 O O . PHE A 1 1176 ? -2.173 18.122 8.210 1.00 95.56 1176 PHE A O 1
ATOM 9114 N N . GLN A 1 1177 ? -2.112 16.781 6.405 1.00 95.38 1177 GLN A N 1
ATOM 9115 C CA . GLN A 1 1177 ? -3.539 16.805 6.059 1.00 95.38 1177 GLN A CA 1
ATOM 9116 C C . GLN A 1 1177 ? -4.328 15.655 6.707 1.00 95.38 1177 GLN A C 1
ATOM 9118 O O . GLN A 1 1177 ? -5.558 15.670 6.713 1.00 95.38 1177 GLN A O 1
ATOM 9123 N N . SER A 1 1178 ? -3.621 14.644 7.217 1.00 97.25 1178 SER A N 1
ATOM 9124 C CA . SER A 1 1178 ? -4.171 13.511 7.961 1.00 97.25 1178 SER A CA 1
ATOM 9125 C C . SER A 1 1178 ? -3.080 12.832 8.790 1.00 97.25 1178 SER A C 1
ATOM 9127 O O . SER A 1 1178 ? -1.892 12.913 8.465 1.00 97.25 1178 SER A O 1
ATOM 9129 N N . PHE A 1 1179 ? -3.468 12.086 9.829 1.00 97.81 1179 PHE A N 1
ATOM 9130 C CA . PHE A 1 1179 ? -2.518 11.256 10.580 1.00 97.81 1179 PHE A CA 1
ATOM 9131 C C . PHE A 1 1179 ? -1.898 10.148 9.717 1.00 97.81 1179 PHE A C 1
ATOM 9133 O O . PHE A 1 1179 ? -0.758 9.761 9.958 1.00 97.81 1179 PHE A O 1
ATOM 9140 N N . GLN A 1 1180 ? -2.606 9.663 8.688 1.00 97.12 1180 GLN A N 1
ATOM 9141 C CA . GLN A 1 1180 ? -2.061 8.674 7.751 1.00 97.12 1180 GLN A CA 1
ATOM 9142 C C . GLN A 1 1180 ? -0.913 9.268 6.922 1.00 97.12 1180 GLN A C 1
ATOM 9144 O O . GLN A 1 1180 ? 0.126 8.631 6.815 1.00 97.12 1180 GLN A O 1
ATOM 9149 N N . GLN A 1 1181 ? -1.025 10.520 6.454 1.00 98.06 1181 GLN A N 1
ATOM 9150 C CA . GLN A 1 1181 ? 0.085 11.198 5.769 1.00 98.06 1181 GLN A CA 1
ATOM 9151 C C . GLN A 1 1181 ? 1.328 11.308 6.672 1.00 98.06 1181 GLN A C 1
ATOM 9153 O O . GLN A 1 1181 ? 2.450 11.100 6.212 1.00 98.06 1181 GLN A O 1
ATOM 9158 N N . ALA A 1 1182 ? 1.132 11.593 7.964 1.00 97.44 1182 ALA A N 1
ATOM 9159 C CA . ALA A 1 1182 ? 2.220 11.609 8.939 1.00 97.44 1182 ALA A CA 1
ATOM 9160 C C . ALA A 1 1182 ? 2.818 10.208 9.173 1.00 97.44 1182 ALA A C 1
ATOM 9162 O O . ALA A 1 1182 ? 4.033 10.082 9.295 1.00 97.44 1182 ALA A O 1
ATOM 9163 N N . ALA A 1 1183 ? 2.000 9.148 9.191 1.00 98.06 1183 ALA A N 1
ATOM 9164 C CA . ALA A 1 1183 ? 2.472 7.767 9.314 1.00 98.06 1183 ALA A CA 1
ATOM 9165 C C . ALA A 1 1183 ? 3.249 7.291 8.076 1.00 98.06 1183 ALA A C 1
ATOM 9167 O O . ALA A 1 1183 ? 4.286 6.645 8.222 1.00 98.06 1183 ALA A O 1
ATOM 9168 N N . ASP A 1 1184 ? 2.795 7.642 6.874 1.00 97.50 1184 ASP A N 1
ATOM 9169 C CA . ASP A 1 1184 ? 3.471 7.287 5.626 1.00 97.50 1184 ASP A CA 1
ATOM 9170 C C . ASP A 1 1184 ? 4.834 8.014 5.511 1.00 97.50 1184 ASP A C 1
ATOM 9172 O O . ASP A 1 1184 ? 5.835 7.402 5.123 1.00 97.50 1184 ASP A O 1
ATOM 9176 N N . GLU A 1 1185 ? 4.925 9.285 5.935 1.00 98.12 1185 GLU A N 1
ATOM 9177 C CA . GLU A 1 1185 ? 6.201 10.017 6.012 1.00 98.12 1185 GLU A CA 1
ATOM 9178 C C . GLU A 1 1185 ? 7.128 9.466 7.116 1.00 98.12 1185 GLU A C 1
ATOM 9180 O O . GLU A 1 1185 ? 8.317 9.237 6.870 1.00 98.12 1185 GLU A O 1
ATOM 9185 N N . ASN A 1 1186 ? 6.580 9.176 8.303 1.00 97.31 1186 ASN A N 1
ATOM 9186 C CA . ASN A 1 1186 ? 7.280 8.508 9.406 1.00 97.31 1186 ASN A CA 1
ATOM 9187 C C . ASN A 1 1186 ? 7.885 7.169 8.951 1.00 97.31 1186 ASN A C 1
ATOM 9189 O O . ASN A 1 1186 ? 9.047 6.886 9.244 1.00 97.31 1186 ASN A O 1
ATOM 9193 N N . GLY A 1 1187 ? 7.146 6.384 8.166 1.00 96.69 1187 GLY A N 1
ATOM 9194 C CA . GLY A 1 1187 ? 7.632 5.136 7.592 1.00 96.69 1187 GLY A CA 1
ATOM 9195 C C . GLY A 1 1187 ? 8.748 5.335 6.560 1.00 96.69 1187 GLY A C 1
ATOM 9196 O O . GLY A 1 1187 ? 9.833 4.754 6.691 1.00 96.69 1187 GLY A O 1
ATOM 9197 N N . ARG A 1 1188 ? 8.540 6.223 5.576 1.00 97.62 1188 ARG A N 1
ATOM 9198 C CA . ARG A 1 1188 ? 9.540 6.533 4.532 1.00 97.62 1188 ARG A CA 1
ATOM 9199 C C . ARG A 1 1188 ? 10.827 7.154 5.081 1.00 97.62 1188 ARG A C 1
ATOM 9201 O O . ARG A 1 1188 ? 11.887 6.958 4.482 1.00 97.62 1188 ARG A O 1
ATOM 9208 N N . SER A 1 1189 ? 10.784 7.804 6.248 1.00 97.75 1189 SER A N 1
ATOM 9209 C CA . SER A 1 1189 ? 11.979 8.301 6.949 1.00 97.75 1189 SER A CA 1
ATOM 9210 C C . SER A 1 1189 ? 13.058 7.227 7.141 1.00 97.75 1189 SER A C 1
ATOM 9212 O O . SER A 1 1189 ? 14.250 7.522 7.040 1.00 97.75 1189 SER A O 1
ATOM 9214 N N . ARG A 1 1190 ? 12.669 5.957 7.338 1.00 97.12 1190 ARG A N 1
ATOM 9215 C CA . ARG A 1 1190 ? 13.609 4.853 7.594 1.00 97.12 1190 ARG A CA 1
ATOM 9216 C C . ARG A 1 1190 ? 14.306 4.341 6.334 1.00 97.12 1190 ARG A C 1
ATOM 9218 O O . ARG A 1 1190 ? 15.379 3.749 6.455 1.00 97.12 1190 ARG A O 1
ATOM 9225 N N . ILE A 1 1191 ? 13.753 4.631 5.153 1.00 98.06 1191 ILE A N 1
ATOM 9226 C CA . ILE A 1 1191 ? 14.402 4.409 3.851 1.00 98.06 1191 ILE A CA 1
ATOM 9227 C C . ILE A 1 1191 ? 15.479 5.481 3.643 1.00 98.06 1191 ILE A C 1
ATOM 9229 O O . ILE A 1 1191 ? 16.646 5.164 3.413 1.00 98.06 1191 ILE A O 1
ATOM 9233 N N . TYR A 1 1192 ? 15.117 6.756 3.832 1.00 98.12 1192 TYR A N 1
ATOM 9234 C CA . TYR A 1 1192 ? 16.043 7.896 3.751 1.00 98.12 1192 TYR A CA 1
ATOM 9235 C C . TYR A 1 1192 ? 17.153 7.839 4.816 1.00 98.12 1192 TYR A C 1
ATOM 9237 O O . TYR A 1 1192 ? 18.265 8.308 4.577 1.00 98.12 1192 TYR A O 1
ATOM 9245 N N . GLY A 1 1193 ? 16.870 7.228 5.969 1.00 97.06 1193 GLY A N 1
ATOM 9246 C CA . GLY A 1 1193 ? 17.838 6.945 7.025 1.00 97.06 1193 GLY A CA 1
ATOM 9247 C C . GLY A 1 1193 ? 18.733 5.723 6.787 1.00 97.06 1193 GLY A C 1
ATOM 9248 O O . GLY A 1 1193 ? 19.696 5.542 7.526 1.00 97.06 1193 GLY A O 1
ATOM 9249 N N . GLY A 1 1194 ? 18.456 4.880 5.787 1.00 97.25 1194 GLY A N 1
ATOM 9250 C CA . GLY A 1 1194 ? 19.262 3.687 5.499 1.00 97.25 1194 GLY A CA 1
ATOM 9251 C C . GLY A 1 1194 ? 19.019 2.484 6.418 1.00 97.25 1194 GLY A C 1
ATOM 9252 O O . GLY A 1 1194 ? 19.896 1.632 6.543 1.00 97.25 1194 GLY A O 1
ATOM 9253 N N . VAL A 1 1195 ? 17.866 2.424 7.093 1.00 96.44 1195 VAL A N 1
ATOM 9254 C CA . VAL A 1 1195 ? 17.603 1.486 8.203 1.00 96.44 1195 VAL A CA 1
ATOM 9255 C C . VAL A 1 1195 ? 16.629 0.361 7.842 1.00 96.44 1195 VAL A C 1
ATOM 9257 O O . VAL A 1 1195 ? 16.745 -0.720 8.417 1.00 96.44 1195 VAL A O 1
ATOM 9260 N N . HIS A 1 1196 ? 15.707 0.595 6.906 1.00 97.69 1196 HIS A N 1
ATOM 9261 C CA . HIS A 1 1196 ? 14.708 -0.372 6.431 1.00 97.69 1196 HIS A CA 1
ATOM 9262 C C . HIS A 1 1196 ? 14.603 -0.349 4.896 1.00 97.69 1196 HIS A C 1
ATOM 9264 O O . HIS A 1 1196 ? 14.969 0.651 4.279 1.00 97.69 1196 HIS A O 1
ATOM 9270 N N . VAL A 1 1197 ? 14.102 -1.436 4.296 1.00 96.69 1197 VAL A N 1
ATOM 9271 C CA . VAL A 1 1197 ? 13.711 -1.528 2.869 1.00 96.69 1197 VAL A CA 1
ATOM 9272 C C . VAL A 1 1197 ? 12.235 -1.147 2.641 1.00 96.69 1197 VAL A C 1
ATOM 9274 O O . VAL A 1 1197 ? 11.470 -1.032 3.599 1.00 96.69 1197 VAL A O 1
ATOM 9277 N N . GLU A 1 1198 ? 11.784 -0.943 1.398 1.00 96.75 1198 GLU A N 1
ATOM 9278 C CA . GLU A 1 1198 ? 10.407 -0.464 1.163 1.00 96.75 1198 GLU A CA 1
ATOM 9279 C C . GLU A 1 1198 ? 9.328 -1.510 1.491 1.00 96.75 1198 GLU A C 1
ATOM 9281 O O . GLU A 1 1198 ? 8.308 -1.153 2.075 1.00 96.75 1198 GLU A O 1
ATOM 9286 N N . SER A 1 1199 ? 9.546 -2.808 1.252 1.00 96.31 1199 SER A N 1
ATOM 9287 C CA . SER A 1 1199 ? 8.608 -3.841 1.722 1.00 96.31 1199 SER A CA 1
ATOM 9288 C C . SER A 1 1199 ? 8.518 -3.868 3.251 1.00 96.31 1199 SER A C 1
ATOM 9290 O O . SER A 1 1199 ? 7.440 -4.085 3.800 1.00 96.31 1199 SER A O 1
ATOM 9292 N N . ALA A 1 1200 ? 9.615 -3.570 3.956 1.00 97.75 1200 ALA A N 1
ATOM 9293 C CA . ALA A 1 1200 ? 9.598 -3.394 5.405 1.00 97.75 1200 ALA A CA 1
ATOM 9294 C C . ALA A 1 1200 ? 8.744 -2.185 5.831 1.00 97.75 1200 ALA A C 1
ATOM 9296 O O . ALA A 1 1200 ? 8.016 -2.269 6.822 1.00 97.75 1200 ALA A O 1
ATOM 9297 N N . ASN A 1 1201 ? 8.795 -1.077 5.089 1.00 98.19 1201 ASN A N 1
ATOM 9298 C CA . ASN A 1 1201 ? 7.925 0.074 5.314 1.00 98.19 1201 ASN A CA 1
ATOM 9299 C C . ASN A 1 1201 ? 6.445 -0.264 5.042 1.00 98.19 1201 ASN A C 1
ATOM 9301 O O . ASN A 1 1201 ? 5.628 -0.241 5.966 1.00 98.19 1201 ASN A O 1
ATOM 9305 N N . ARG A 1 1202 ? 6.117 -0.628 3.797 1.00 97.81 1202 ARG A N 1
ATOM 9306 C CA . ARG A 1 1202 ? 4.758 -0.908 3.309 1.00 97.81 1202 ARG A CA 1
ATOM 9307 C C . ARG A 1 1202 ? 4.027 -1.948 4.158 1.00 97.81 1202 ARG A C 1
ATOM 9309 O O . ARG A 1 1202 ? 2.906 -1.698 4.608 1.00 97.81 1202 ARG A O 1
ATOM 9316 N N . ASP A 1 1203 ? 4.656 -3.096 4.404 1.00 98.12 1203 ASP A N 1
ATOM 9317 C CA . ASP A 1 1203 ? 4.022 -4.194 5.138 1.00 98.12 1203 ASP A CA 1
ATOM 9318 C C . ASP A 1 1203 ? 3.878 -3.845 6.631 1.00 98.12 1203 ASP A C 1
ATOM 9320 O O . ASP A 1 1203 ? 2.903 -4.247 7.269 1.00 98.12 1203 ASP A O 1
ATOM 9324 N N . GLY A 1 1204 ? 4.788 -3.029 7.181 1.00 98.25 1204 GLY A N 1
ATOM 9325 C CA . GLY A 1 1204 ? 4.662 -2.460 8.526 1.00 98.25 1204 GLY A CA 1
ATOM 9326 C C . GLY A 1 1204 ? 3.470 -1.507 8.651 1.00 98.25 1204 GLY A C 1
ATOM 9327 O O . GLY A 1 1204 ? 2.655 -1.664 9.562 1.00 98.25 1204 GLY A O 1
ATOM 9328 N N . LEU A 1 1205 ? 3.301 -0.581 7.697 1.00 98.38 1205 LEU A N 1
ATOM 9329 C CA . LEU A 1 1205 ? 2.141 0.321 7.653 1.00 98.38 1205 LEU A CA 1
ATOM 9330 C C . LEU A 1 1205 ? 0.816 -0.463 7.548 1.00 98.38 1205 LEU A C 1
ATOM 9332 O O . LEU A 1 1205 ? -0.162 -0.155 8.232 1.00 98.38 1205 LEU A O 1
ATOM 9336 N N . ALA A 1 1206 ? 0.774 -1.505 6.711 1.00 97.62 1206 ALA A N 1
ATOM 9337 C CA . ALA A 1 1206 ? -0.393 -2.379 6.585 1.00 97.62 1206 ALA A CA 1
ATOM 9338 C C . ALA A 1 1206 ? -0.697 -3.136 7.893 1.00 97.62 1206 ALA A C 1
ATOM 9340 O O . ALA A 1 1206 ? -1.849 -3.164 8.334 1.00 97.62 1206 ALA A O 1
ATOM 9341 N N . THR A 1 1207 ? 0.337 -3.682 8.541 1.00 98.44 1207 THR A N 1
ATOM 9342 C CA . THR A 1 1207 ? 0.236 -4.403 9.821 1.00 98.44 1207 THR A CA 1
ATOM 9343 C C . THR A 1 1207 ? -0.309 -3.499 10.930 1.00 98.44 1207 THR A C 1
ATOM 9345 O O . THR A 1 1207 ? -1.272 -3.866 11.604 1.00 98.44 1207 THR A O 1
ATOM 9348 N N . GLY A 1 1208 ? 0.245 -2.290 11.085 1.00 98.38 1208 GLY A N 1
ATOM 9349 C CA . GLY A 1 1208 ? -0.194 -1.323 12.097 1.00 98.38 1208 GLY A CA 1
ATOM 9350 C C . GLY A 1 1208 ? -1.666 -0.929 11.945 1.00 98.38 1208 GLY A C 1
ATOM 9351 O O . GLY A 1 1208 ? -2.429 -1.013 12.911 1.00 98.38 1208 GLY A O 1
ATOM 9352 N N . ARG A 1 1209 ? -2.100 -0.601 10.717 1.00 98.50 1209 ARG A N 1
ATOM 9353 C CA . ARG A 1 1209 ? -3.516 -0.312 10.409 1.00 98.50 1209 ARG A CA 1
ATOM 9354 C C . ARG A 1 1209 ? -4.431 -1.501 10.722 1.00 98.50 1209 ARG A C 1
ATOM 9356 O O . ARG A 1 1209 ? -5.502 -1.311 11.295 1.00 98.50 1209 ARG A O 1
ATOM 9363 N N . ALA A 1 1210 ? -4.026 -2.725 10.373 1.00 98.00 1210 ALA A N 1
ATOM 9364 C CA . ALA A 1 1210 ? -4.825 -3.925 10.624 1.00 98.00 1210 ALA A CA 1
ATOM 9365 C C . ALA A 1 1210 ? -5.009 -4.207 12.128 1.00 98.00 1210 ALA A C 1
ATOM 9367 O O . ALA A 1 1210 ? -6.128 -4.492 12.562 1.00 98.00 1210 ALA A O 1
ATOM 9368 N N . VAL A 1 1211 ? -3.941 -4.078 12.924 1.00 98.62 1211 VAL A N 1
ATOM 9369 C CA . VAL A 1 1211 ? -3.995 -4.232 14.387 1.00 98.62 1211 VAL A CA 1
ATOM 9370 C C . VAL A 1 1211 ? -4.897 -3.167 15.015 1.00 98.62 1211 VAL A C 1
ATOM 9372 O O . VAL A 1 1211 ? -5.817 -3.513 15.755 1.00 98.62 1211 VAL A O 1
ATOM 9375 N N . ALA A 1 1212 ? -4.707 -1.889 14.676 1.00 98.44 1212 ALA A N 1
ATOM 9376 C CA . ALA A 1 1212 ? -5.520 -0.803 15.225 1.00 98.44 1212 ALA A CA 1
ATOM 9377 C C . ALA A 1 1212 ? -7.013 -0.944 14.887 1.00 98.44 1212 ALA A C 1
ATOM 9379 O O . ALA A 1 1212 ? -7.852 -0.814 15.778 1.00 98.44 1212 ALA A O 1
ATOM 9380 N N . ARG A 1 1213 ? -7.364 -1.311 13.644 1.00 98.12 1213 ARG A N 1
ATOM 9381 C CA . ARG A 1 1213 ? -8.758 -1.619 13.267 1.00 98.12 1213 ARG A CA 1
ATOM 9382 C C . ARG A 1 1213 ? -9.351 -2.730 14.121 1.00 98.12 1213 ARG A C 1
ATOM 9384 O O . ARG A 1 1213 ? -10.494 -2.609 14.552 1.00 98.12 1213 ARG A O 1
ATOM 9391 N N . TYR A 1 1214 ? -8.584 -3.784 14.402 1.00 98.00 1214 TYR A N 1
ATOM 9392 C CA . TYR A 1 1214 ? -9.048 -4.861 15.271 1.00 98.00 1214 TYR A CA 1
ATOM 9393 C C . TYR A 1 1214 ? -9.305 -4.366 16.702 1.00 98.00 1214 TYR A C 1
ATOM 9395 O O . TYR A 1 1214 ? -10.358 -4.675 17.259 1.00 98.00 1214 TYR A O 1
ATOM 9403 N N . VAL A 1 1215 ? -8.403 -3.557 17.274 1.00 96.38 1215 VAL A N 1
ATOM 9404 C CA . VAL A 1 1215 ? -8.585 -2.951 18.608 1.00 96.38 1215 VAL A CA 1
ATOM 9405 C C . VAL A 1 1215 ? -9.854 -2.095 18.661 1.00 96.38 1215 VAL A C 1
ATOM 9407 O O . VAL A 1 1215 ? -10.691 -2.306 19.538 1.00 96.38 1215 VAL A O 1
ATOM 9410 N N . LEU A 1 1216 ? -10.031 -1.190 17.693 1.00 95.81 1216 LEU A N 1
ATOM 9411 C CA . LEU A 1 1216 ? -11.183 -0.283 17.601 1.00 95.81 1216 LEU A CA 1
ATOM 9412 C C . LEU A 1 1216 ? -12.525 -1.017 17.428 1.00 95.81 1216 LEU A C 1
ATOM 9414 O O . LEU A 1 1216 ? -13.556 -0.513 17.867 1.00 95.81 1216 LEU A O 1
ATOM 9418 N N . GLN A 1 1217 ? -12.523 -2.190 16.787 1.00 95.00 1217 GLN A N 1
ATOM 9419 C CA . GLN A 1 1217 ? -13.728 -2.985 16.512 1.00 95.00 1217 GLN A CA 1
ATOM 9420 C C . GLN A 1 1217 ? -14.104 -3.971 17.630 1.00 95.00 1217 GLN A C 1
ATOM 9422 O O . GLN A 1 1217 ? -15.253 -4.402 17.674 1.00 95.00 1217 GLN A O 1
ATOM 9427 N N . ASN A 1 1218 ? -13.163 -4.360 18.500 1.00 92.88 1218 ASN A N 1
ATOM 9428 C CA . ASN A 1 1218 ? -13.353 -5.472 19.447 1.00 92.88 1218 ASN A CA 1
ATOM 9429 C C . ASN A 1 1218 ? -13.173 -5.087 20.927 1.00 92.88 1218 ASN A C 1
ATOM 9431 O O . ASN A 1 1218 ? -13.400 -5.929 21.795 1.00 92.88 1218 ASN A O 1
ATOM 9435 N N . SER A 1 1219 ? -12.761 -3.854 21.235 1.00 89.38 1219 SER A N 1
ATOM 9436 C CA . SER A 1 1219 ? -12.552 -3.395 22.613 1.00 89.38 1219 SER A CA 1
ATOM 9437 C C . SER A 1 1219 ? -12.913 -1.917 22.789 1.00 89.38 1219 SER A C 1
ATOM 9439 O O . SER A 1 1219 ? -12.965 -1.151 21.824 1.00 89.38 1219 SER A O 1
ATOM 9441 N N . PHE A 1 1220 ? -13.148 -1.503 24.039 1.00 90.56 1220 PHE A N 1
ATOM 9442 C CA . PHE A 1 1220 ? -13.542 -0.139 24.421 1.00 90.56 1220 PHE A CA 1
ATOM 9443 C C . PHE A 1 1220 ? -14.828 0.365 23.726 1.00 90.56 1220 PHE A C 1
ATOM 9445 O O . PHE A 1 1220 ? -14.997 1.570 23.518 1.00 90.56 1220 PHE A O 1
ATOM 9452 N N . LEU A 1 1221 ? -15.732 -0.525 23.305 1.00 86.62 1221 LEU A N 1
ATOM 9453 C CA . LEU A 1 1221 ? -16.962 -0.158 22.590 1.00 86.62 1221 LEU A CA 1
ATOM 9454 C C . LEU A 1 1221 ? -17.925 0.651 23.482 1.00 86.62 1221 LEU A C 1
ATOM 9456 O O . LEU A 1 1221 ? -17.806 0.632 24.705 1.00 86.62 1221 LEU A O 1
ATOM 9460 N N . ALA A 1 1222 ? -18.870 1.385 22.888 1.00 77.75 1222 ALA A N 1
ATOM 9461 C CA . ALA A 1 1222 ? -19.956 2.008 23.656 1.00 77.75 1222 ALA A CA 1
ATOM 9462 C C . ALA A 1 1222 ? -20.836 0.917 24.297 1.00 77.75 1222 ALA A C 1
ATOM 9464 O O . ALA A 1 1222 ? -21.131 -0.080 23.636 1.00 77.75 1222 ALA A O 1
ATOM 9465 N N . ALA A 1 1223 ? -21.195 1.098 25.573 1.00 57.69 1223 ALA A N 1
ATOM 9466 C CA . ALA A 1 1223 ? -21.965 0.131 26.368 1.00 57.69 1223 ALA A CA 1
ATOM 9467 C C . ALA A 1 1223 ? -23.489 0.297 26.227 1.00 57.69 1223 ALA A C 1
ATOM 9469 O O . ALA A 1 1223 ? -23.939 1.446 26.013 1.00 57.69 1223 ALA A O 1
#

Solvent-accessible surface area (backbone atoms only — not comparable to full-atom values): 63410 Å² total; per-residue (Å²): 131,83,82,67,58,39,32,43,32,17,19,35,45,40,48,82,52,60,49,89,81,46,59,59,88,78,13,50,48,76,30,61,53,15,31,45,30,34,40,87,21,21,26,68,45,66,46,44,32,89,79,47,49,80,80,46,76,87,56,54,67,48,81,40,76,52,27,42,36,34,44,22,27,30,34,52,28,34,38,64,54,23,68,90,49,45,80,66,86,76,68,44,63,76,55,36,39,69,73,50,47,49,70,47,33,53,54,32,68,40,54,66,56,18,36,58,47,27,48,51,52,54,51,49,30,43,49,42,36,35,52,30,40,34,34,41,37,25,58,35,58,56,22,38,54,27,36,51,50,47,32,58,77,66,59,35,43,38,33,35,21,39,30,30,30,48,39,90,63,57,80,87,58,45,52,41,46,67,56,43,40,53,52,47,50,52,48,40,80,71,38,48,71,46,88,54,26,38,31,23,52,21,48,53,32,67,66,24,32,46,77,62,31,43,41,38,51,20,48,49,47,69,77,40,77,84,48,32,32,39,33,53,37,36,45,35,72,67,57,44,52,49,38,38,69,76,39,72,90,39,95,52,67,63,50,59,41,41,79,27,65,50,66,30,57,49,18,37,32,32,46,53,42,69,65,52,76,71,47,55,54,50,37,31,74,34,46,18,19,40,14,44,27,39,35,20,27,56,68,44,65,42,53,64,54,60,61,66,60,39,58,77,52,66,37,36,35,20,37,8,30,32,27,36,65,3,79,43,76,34,55,37,45,27,46,32,34,42,40,49,47,27,44,78,71,75,42,85,72,48,47,62,44,52,50,30,24,35,13,37,29,23,18,53,32,70,73,35,50,82,44,36,28,29,85,54,63,73,12,44,39,43,33,31,34,36,43,56,58,63,42,73,71,37,39,70,74,36,73,65,62,61,48,89,46,72,66,50,41,37,54,51,43,40,50,44,29,70,71,41,60,57,77,28,39,49,77,61,40,39,35,51,72,47,82,61,73,76,88,87,82,88,85,90,82,89,86,92,87,92,89,83,91,84,89,77,84,77,83,82,87,70,84,53,81,76,85,64,51,74,46,78,50,71,56,71,35,17,86,80,40,45,64,53,78,48,58,44,47,39,91,51,54,25,44,32,41,38,34,38,32,76,36,71,26,25,52,31,37,38,36,23,41,30,50,75,58,98,83,46,75,46,76,76,44,81,77,49,73,24,74,56,77,48,55,49,67,29,60,50,78,45,80,42,61,56,45,41,32,34,38,38,42,37,27,50,94,42,27,58,19,41,39,34,42,35,46,31,37,37,76,65,77,90,57,63,62,54,75,44,85,69,47,72,54,80,37,76,49,76,50,73,54,68,36,30,89,47,27,48,39,40,36,40,34,35,30,30,93,42,40,18,32,36,40,36,36,39,33,78,39,69,23,52,61,26,42,36,34,27,46,49,83,86,71,78,86,64,92,48,88,91,35,54,76,50,73,37,83,50,85,48,48,55,70,44,60,47,80,26,51,78,96,55,34,44,60,58,48,45,32,39,40,34,46,28,63,59,90,85,64,80,83,44,74,16,40,35,33,43,36,43,30,30,45,68,49,84,82,74,98,71,39,22,21,53,39,46,47,76,42,81,70,48,57,49,75,72,85,51,96,85,50,54,33,36,36,28,43,34,45,28,22,78,15,84,27,66,37,64,39,64,26,26,38,38,34,26,44,24,87,51,83,67,94,65,95,79,46,46,79,43,43,74,48,77,42,80,44,80,28,47,55,75,32,68,50,75,46,82,48,73,27,54,80,65,91,87,61,70,71,67,57,33,17,42,32,40,33,49,39,75,70,65,56,59,74,52,76,50,84,79,54,16,59,29,60,39,82,42,68,51,69,89,56,48,62,57,52,51,53,48,43,55,51,40,56,40,31,25,75,63,55,51,55,52,58,58,46,21,42,52,43,19,55,34,30,40,27,24,26,38,26,30,37,47,50,70,62,60,41,41,59,80,86,56,69,52,78,83,49,58,66,83,62,34,57,77,33,31,46,57,31,4,22,40,35,8,33,42,51,41,56,59,73,70,65,60,58,73,70,46,54,48,55,42,51,54,48,38,51,59,58,46,63,86,53,68,90,51,69,33,40,53,42,6,34,57,44,2,44,52,41,23,55,53,54,47,64,69,54,72,77,32,33,63,87,58,6,70,47,85,76,75,81,60,88,56,88,56,38,35,67,67,73,45,92,84,55,67,61,66,46,59,33,34,34,63,32,65,60,84,74,62,95,51,46,75,83,59,43,74,99,69,73,69,55,76,46,33,71,67,34,31,55,33,50,50,50,24,57,46,32,1,24,56,86,35,88,72,40,49,71,64,48,52,48,44,19,45,46,56,46,45,76,56,56,81,31,56,22,60,55,44,51,52,50,51,54,48,45,37,53,41,59,78,66,66,61,49,63,68,54,46,21,47,48,49,17,54,30,23,40,18,24,23,40,22,37,25,22,36,37,31,44,15,61,70,72,24,28,43,36,49,49,58,44,40,38,42,19,79,73,46,80,33,94,81,42,70,52,36,78,81,59,44,37,51,40,86,69,70,35,53,46,22,48,42,25,62,58,7,12,30,32,19,4,34,19,49,43,51,26,72,76,69,39,72,75,35,71,50,75,50,71,24,91,70,42,69,94,47,75,51,77,34,60,15,46,56,58,48,17,55,50,42,19,50,14,34,30,38,16,18,50,33,43,58,68,12,23,55,53,8,31,52,34,3,36,53,41,17,53,50,39,68,75,74,45,64,42,82,101

Radius of gyration: 40.23 Å; Cα contacts (8 Å, |Δi|>4): 2763; chains: 1; bounding box: 104×91×99 Å

pLDDT: mean 84.86, std 15.93, range [21.28, 98.88]

Foldseek 3Di:
DDWQKAKEWEWEKAFPDACVVDPCVNGMDIALTKIFIDTLQFTADIDHCVVCVVVPDPHHYDYPYLWYKYFFFEAEEAELQFQVQFPDDDAFDLVLCAPGVQVRLLVVLDLVVLLVSLLVSVVQLVLQRHQEYAYEFALHLSSVVNNQVNCVVVLGQYEYEREAFQDDYPPSRHDDLVVLLVSRVVSQVVFDPDRNYHYELHHAFQLRDDLSSLLSSLVCCVVPVLHAYEYEFQQAPVSFVSSCVRVVVDPGRVVSNVVSVRQALRYEYECCAPDDPVRLLSNLVRLAAYAHALQLSVQSVSAAHDPVSCVVSVRQAAYHCHRNSGNGSNLLQSLQSNQVSCVVVVHHQFLVNNLCRGFCSSCSNNVNNVATRGSDGPHRPWMWIFQQPLDPVSVVVCVPSGDPDPVNVRVSSVCCSNPHDSSGTDQFTDGSNDTDDDDDDDDDDDDDDDDDDDDDDDDDDDEDDDDWDKDKDKDKFFDHRFKDKDKYFDPAWWKKKKKKAPKPFFKKKWKFFWDDDPNDTGGDGTPDIFGDHTRDMGMDIDGDGGGMMMMMIGGDVRDTIMIMMMMTIHDQDAADAAEAEPEAFAFKDKDKDKAFPRHFKHKYKYWYPFFWKKKKKKAPKPWAKWKWKFAPPVVPSDQDPVGTLDIWHDHIRDMTMDTQDAVSTDGTHMMMMMTGDDPLDDTDIIIIMMMITIHHDDDDADFWAKAKDKDDWAFLPPPDQPTKTKIKIKIWTQGQYWDFWWAKKWKWWALDFDDDPQTHTFDMDTDGGGHHHGDMDMDMDIGGDDPPDFDAKTWIKIAMRPVCTGPGPHNPNRIGTDIDDRVVHQLLRHLLSLLLQLQLVALDDQLRSLVLLLLLLLLLLQLLCLLVVFWFRQQDDSVVDDNVLSDLADSLLLSLLLNLLSQVVVPGDPVSNVSSVVSNCVSLVPPDDDSNNVSSNVSNNVSNVRSCVVQVPQCQVVQQPDDDWDPDPQFAFFPDSVRRAPRLRLLSGHARQDNHLVVLQDPADDDQQDPQVLVQLVLLLQQFFQPHPNHDPVLLVLLLQLPLPDSSGSRQLSLLVVVLSSVCVVVVPDSSRSSLLSNLLSSLLNSLSSSLSNNQSVRRGYWSLVCQQCVVPRNHPSHDHDVPTDGNADAHRTGAAADSQLQSQLLSQLSVCVPQNAQDWDWDGGPSDRPDIDIDRGSLRVSLSSLCSCSSRSHHTVNNNVSSSVSSNVSSVSSVVGGRGGD

Nearest PDB structures (foldseek):
  6ohc-assembly2_D  TM=9.712E-01  e=4.528E-46  Escherichia coli K-12
  6ohc-assembly1_A  TM=9.715E-01  e=6.842E-46  Escherichia coli K-12
  6ohb-assembly2_D  TM=9.715E-01  e=2.058E-45  Escherichia coli K-12
  6ohc-assembly2_C  TM=9.709E-01  e=1.563E-45  Escherichia coli K-12
  6ohc-assembly1_B  TM=9.689E-01  e=2.971E-45  Escherichia coli K-12

Secondary structure (DSSP, 8-state):
----EEEEEEEEEEESS-TTTS-HHHHEEEEEEEEEEEETTEEEEEEEHHHHGGGSTT-EEEEEEEEEEEEPEEEEEEEGGGGGGTT---SSHHHHIIIIIHHHHGGGGSHHHHHHHHHHHHHHHHHTTEEEEEEE--SSHHHHHHHHHHHHHHT-EEEEE-EE--SSS-GGG---HHHHHHHHHHHHHHHTTSTTEEEEEEE--GGGS-HHHHHHHHHHHHH-TTSEEEEEES-SHHHHHHHHHH-TTSSSHHHHHHTTT--STTEEEEE--S--HHHHHHHHHHT-EEEE-HHHHHHT------HHHHHHTT--EEE---BTTBS-S-HHHHHHHHHHHHHHTT----HHHHHHHHTHHHHHHTT-TTTSSS--TTSB--EEEE-TTSSHHHHHH--SSS--SHHHHHHHHHHHHHH--TTSB-S--EETTEE----------------------S-S-----SSSEEEEEEEEEBTTB-EEEEEEEESS-EEEEEEEE--SS-EEEEEEEEEEETTEEEEEEEEEEE--SSSPPEEEEEEE-SEEEEEEEEEGGG--EEEEEEEEEEEPP-----EEEEEE--SEEEEEEEE-SS--EEEEEEEESS-EEEEEEEES-SS--EEEEEE-SSSSSS--TTTEEEEE--SSSPPEEEEE-GGG-B-SEEEEEEEEPPTT-----EEEEEEEEEEE------SB-EEEEEEEEE----SSTT--EEEEEEEEE-SSS-EEEEEEEEEEEESSSS--SS-EEEEEEEEEEEE-TT-EEEEEEEEPPPSSSPSS-EEEEEES-TT--S-BS-SSSSEEEEEE--TT--HHHHHHHHHHHHHHHTT--HHHHHHHHHHHHHHHHHHHHHHH--B--SSS-GGGS-HHHHTT--HHHHHHHHHHHHHHHT---HHHHHHHHHHHHHHHHTSPSSHHHHHHHHHHHHHHHHHHHHHTTSSTGGGG-------STTB----STT---S-TTGGGSPPSSSS-GGGT--S-PPPTTSHHHHHHHHHHHHHHBTT-SSS-HHHHHHHHHT---STTS--HHHHHHHHHHHHHHHTT--HHHHHHHHHHHHHHHHHHHHHHHHHHHHH-BPPHHHHHHHGGGSS-TT----TT--BSSPPPSS--SS-HHHHHHHHHHHHHHHHH-TT--EEEE-SSSTT-EEEESSHHHHHHHHHHHHHHTTS--HHHHHHHHHHHHHHHHHHHHHSS-B-